Protein 6C14 (pdb70)

GO terms:
  GO:0032421 stereocilium bundle (C, IDA)
  GO:0050910 detection of mechanical stimulus involved in sensory perception of sound (P, IMP)
  GO:0051017 actin filament bundle assembly (P, IMP)
  GO:0032420 stereocilium (C, IDA)
  GO:0005515 protein binding (F, IPI)
  GO:0001750 photoreceptor outer segment (C, IDA)
  GO:0005737 cytoplasm (C, IDA)
  GO:0005886 plasma membrane (C, IDA)
  GO:0060088 auditory receptor cell stereocilium organization (P, IGI)
  GO:0007605 sensory perception of sound (P, IGI)
  GO:0032420 stereocilium (C, EXP)
  GO:0001964 startle response (P, IMP)
  GO:0002009 morphogenesis of an epithelium (P, IMP)
  GO:0035264 multicellular organism growth (P, IMP)
  GO:0042491 inner ear auditory receptor cell differentiation (P, IMP)
  GO:1905515 non-motile cilium assembly (P, IMP)
  GO:0050973 detection of mechanical stimulus involved in equilibrioception (P, IMP)
  GO:0060013 righting reflex (P, IMP)
  GO:0060088 auditory receptor cell stereocilium organization (P, IMP)
  GO:0060122 inner ear receptor cell stereocilium organization (P, IMP)

Secondary structure (DSSP, 8-state):
---EESSSEEE--EESS--TT----B--EE-SSS--GGG-EEEEE----GGG--EEEE-SSS-BEEEE---SS-----EEEEEEEEHHHHTS-EEEEEEEE-EE-GGG-EEEEESS-HHHHHHSHHHHHHHHHHHSTTT-TT------------BTTTT-B--SSSEEEEE----SSS-S---HHHHHHHHHTTHHHHHTTTTTTT-SS--EEEEE--STTTHHHHH-----SHHHHHHHHHHHHHHHHHHHHHHHHHHHHHHHH-/-HHHHHHHHHHHHHHHHHHHHHHHHHHHHHS-S-SEE----EE---SSS-BEE-TT-----B--SS--SSSSS-HHHHHHHHHHHHHHHHHHHHHHHHHTTTTS-HHHHHHHHHHHHHHHHHHHHHHHHHHHHH----EE-HHHHHHHHHHHHHHHHHHHHHH-/---EESSSEEE--EESS--TT----B--EE-SSS--GGG-EEEEE----GGG--EEEE-SSS-BEEEE---SS-----EEEEEEEEHHHHTS-EEEEEEEE-EE-GGG-EEEEESS-HHHHHHSHHHHHHHHHHHSTTT-TT----------EEETTTT-EEESSSEEEEE----SSS-S---HHHHHHHHHTTHHHHHTTTTTTT-SS--EEEEE--STTTHHHHH-----SHHHHHHHHHHHHHHHHHHHHHHHHHHHHHHHH-/-HHHHHHHHHHHHHHHHHHHHHHHHHHHHHS-S-SEE----EE---SSS-BEE-TT-----B--SS--SSSSS-HHHHHHHHHHHHHHHHHHHHHHHHHTTTTS-HHHHHHHHHHHHHHHHHHHHHHHHHHHHH----EE-HHHHHHHHHHHHHHHHHHHHHH-

Nearest PDB structures (foldseek):
  6c14-assembly1_C  TM=1.004E+00  e=5.265E-54  Mus musculus
  6c10-assembly1_A  TM=9.323E-01  e=4.770E-39  Mus musculus
  6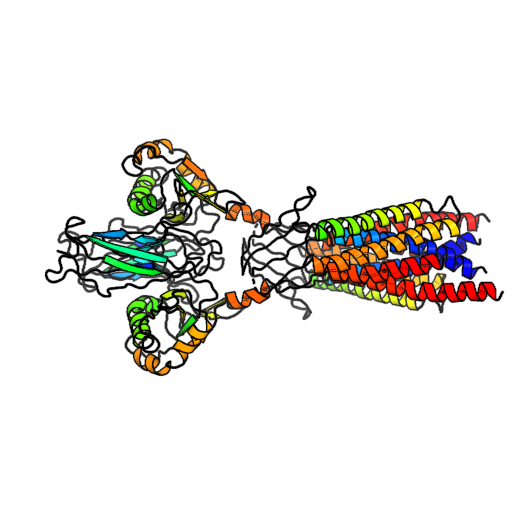bxz-assembly1_C  TM=9.570E-01  e=2.318E-37  Sus scrofa
  6eet-assembly1_A  TM=9.619E-01  e=9.131E-37  Mus musculus
  6bxz-assembly1_A  TM=9.581E-01  e=9.131E-37  Sus scrofa

InterPro domains:
  IPR002126 Cadherin-like [PF00028] (158-261)
  IPR002126 Cadherin-like [PF00028] (528-610)
  IPR002126 Cadherin-like [PF00028] (626-713)
  IPR002126 Cadherin-like [PF00028] (731-815)
  IPR002126 Cadherin-like [PF00028] (829-921)
  IPR002126 Cadherin-like [PF00028] (943-1032)
  IPR002126 Cadherin-like [PF00028] (1051-1140)
  IPR002126 Cadherin-like [PF00028] (1158-1247)
  IPR002126 Cadherin-like [PR00205] (341-360)
  IPR002126 Cadherin-like [PR00205] (514-543)
  IPR002126 Cadherin-like [PR00205] (583-595)
  IPR002126 Cadherin-like [PR00205] (701-720)
  IPR002126 Cadherin-like [PR00205] (822-835)
  IPR002126 Cadherin-like [PR00205] (1090-1116)
  IPR002126 Cadherin-like [PR00205] (1131-1148)
  IPR002126 Cadherin-like [PS50268] (108-152)
  IPR002126 Cadherin-like [PS50268] (153-270)
  IPR002126 Cadherin-like [PS50268] (283-400)
  IPR002126 Cadherin-like [PS50268] (401-514)
  IPR002126 Cadherin-like [PS50268] (515-621)

Radius of gyration: 36.39 Å; Cα contacts (8 Å, |Δi|>4): 1514; chains: 4; bounding box: 56×62×123 Å

Structure (mmCIF, N/CA/C/O backbone):
data_6C14
#
_entry.id   6C14
#
_cell.length_a   1
_cell.length_b   1
_cell.length_c   1
_cell.angle_alpha   90.00
_cell.angle_beta   90.00
_cell.angle_gamma   90.00
#
_symmetry.space_group_name_H-M   'P 1'
#
loop_
_entity.id
_entity.type
_entity.pdbx_description
1 polymer Protocadherin-15
2 polymer 'LHFPL tetraspan subfamily member 5 protein'
#
loop_
_atom_site.group_PDB
_atom_site.id
_atom_site.type_symbol
_atom_site.label_atom_id
_atom_site.label_alt_id
_atom_site.label_comp_id
_atom_site.label_asym_id
_atom_site.label_entity_id
_atom_site.label_seq_id
_atom_site.pdbx_PDB_ins_code
_atom_site.Cartn_x
_atom_site.Cartn_y
_atom_site.Cartn_z
_atom_site.occupancy
_atom_site.B_iso_or_equiv
_atom_site.auth_seq_id
_atom_site.auth_comp_id
_atom_site.auth_asym_id
_atom_site.auth_atom_id
_atom_site.pdbx_PDB_model_num
ATOM 1 N N . HIS A 1 6 ? 137.396 147.925 237.601 1.00 70.38 1145 HIS A N 1
ATOM 2 C CA . HIS A 1 6 ? 136.601 149.082 237.210 1.00 68.49 1145 HIS A CA 1
ATOM 3 C C . HIS A 1 6 ? 136.943 149.522 235.789 1.00 56.56 1145 HIS A C 1
ATOM 4 O O . HIS A 1 6 ? 138.093 149.408 235.362 1.00 54.61 1145 HIS A O 1
ATOM 11 N N . PRO A 1 7 ? 135.939 150.002 235.048 1.00 52.27 1146 PRO A N 1
ATOM 12 C CA . PRO A 1 7 ? 136.183 150.405 233.666 1.00 46.58 1146 PRO A CA 1
ATOM 13 C C . PRO A 1 7 ? 136.959 151.714 233.612 1.00 41.66 1146 PRO A C 1
ATOM 14 O O . PRO A 1 7 ? 136.960 152.488 234.582 1.00 42.50 1146 PRO A O 1
ATOM 18 N N . PRO A 1 8 ? 137.632 151.993 232.497 1.00 34.22 1147 PRO A N 1
ATOM 19 C CA . PRO A 1 8 ? 138.310 153.289 232.355 1.00 32.43 1147 PRO A CA 1
ATOM 20 C C . PRO A 1 8 ? 137.347 154.408 231.998 1.00 32.52 1147 PRO A C 1
ATOM 21 O O . PRO A 1 8 ? 136.131 154.203 231.934 1.00 31.67 1147 PRO A O 1
ATOM 25 N N . VAL A 1 9 ? 137.885 155.601 231.755 1.00 30.54 1148 VAL A N 1
ATOM 26 C CA . VAL A 1 9 ? 137.097 156.746 231.311 1.00 33.05 1148 VAL A CA 1
ATOM 27 C C . VAL A 1 9 ? 137.740 157.271 230.035 1.00 32.23 1148 VAL A C 1
ATOM 28 O O . VAL A 1 9 ? 138.910 157.668 230.046 1.00 34.24 1148 VAL A O 1
ATOM 32 N N . PHE A 1 10 ? 136.985 157.279 228.940 1.00 30.97 1149 PHE A N 1
ATOM 33 C CA . PHE A 1 10 ? 137.502 157.835 227.700 1.00 28.45 1149 PHE A CA 1
ATOM 34 C C . PHE A 1 10 ? 137.544 159.356 227.766 1.00 31.30 1149 PHE A C 1
ATOM 35 O O . PHE A 1 10 ? 136.851 159.994 228.563 1.00 34.40 1149 PHE A O 1
ATOM 43 N N . GLN A 1 11 ? 138.373 159.938 226.903 1.00 34.29 1150 GLN A N 1
ATOM 44 C CA . GLN A 1 11 ? 138.336 161.381 226.709 1.00 33.20 1150 GLN A CA 1
ATOM 45 C C . GLN A 1 11 ? 137.188 161.757 225.781 1.00 36.71 1150 GLN A C 1
ATOM 46 O O . GLN A 1 11 ? 136.300 162.533 226.150 1.00 40.31 1150 GLN A O 1
ATOM 52 N N . LYS A 1 12 ? 137.194 161.211 224.573 1.00 32.85 1151 LYS A N 1
ATOM 53 C CA . LYS A 1 12 ? 136.064 161.293 223.662 1.00 34.40 1151 LYS A CA 1
ATOM 54 C C . LYS A 1 12 ? 135.451 159.909 223.535 1.00 31.99 1151 LYS A C 1
ATOM 55 O O . LYS A 1 12 ? 136.172 158.920 223.371 1.00 32.38 1151 LYS A O 1
ATOM 61 N N . LYS A 1 13 ? 134.122 159.840 223.613 1.00 32.76 1152 LYS A N 1
ATOM 62 C CA . LYS A 1 13 ? 133.435 158.561 223.495 1.00 34.67 1152 LYS A CA 1
ATOM 63 C C . LYS A 1 13 ? 133.493 157.994 222.084 1.00 30.43 1152 LYS A C 1
ATOM 64 O O . LYS A 1 13 ? 133.244 156.798 221.903 1.00 30.64 1152 LYS A O 1
ATOM 70 N N . PHE A 1 14 ? 133.817 158.817 221.090 1.00 30.20 1153 PHE A N 1
ATOM 71 C CA . PHE A 1 14 ? 134.094 158.353 219.735 1.00 28.60 1153 PHE A CA 1
ATOM 72 C C . PHE A 1 14 ? 135.404 158.986 219.280 1.00 28.42 1153 PHE A C 1
ATOM 73 O O . PHE A 1 14 ? 135.427 160.148 218.864 1.00 31.05 1153 PHE A O 1
ATOM 81 N N . TYR A 1 15 ? 136.490 158.225 219.364 1.00 25.43 1154 TYR A N 1
ATOM 82 C CA . TYR A 1 15 ? 137.746 158.665 218.781 1.00 22.39 1154 TYR A CA 1
ATOM 83 C C . TYR A 1 15 ? 137.657 158.617 217.259 1.00 23.54 1154 TYR A C 1
ATOM 84 O O . TYR A 1 15 ? 136.872 157.866 216.678 1.00 27.45 1154 TYR A O 1
ATOM 93 N N . ILE A 1 16 ? 138.453 159.463 216.610 1.00 23.21 1155 ILE A N 1
ATOM 94 C CA . ILE A 1 16 ? 138.285 159.764 215.193 1.00 24.28 1155 ILE A CA 1
ATOM 95 C C . ILE A 1 16 ? 139.632 159.683 214.489 1.00 24.19 1155 ILE A C 1
ATOM 96 O O . ILE A 1 16 ? 140.551 160.440 214.814 1.00 25.87 1155 ILE A O 1
ATOM 101 N N . GLY A 1 17 ? 139.734 158.810 213.479 1.00 23.70 1156 GLY A N 1
ATOM 102 C CA . GLY A 1 17 ? 140.986 158.614 212.779 1.00 25.32 1156 GLY A CA 1
ATOM 103 C C . GLY A 1 17 ? 140.855 158.855 211.288 1.00 24.65 1156 GLY A C 1
ATOM 104 O O . GLY A 1 17 ? 139.826 159.319 210.797 1.00 24.13 1156 GLY A O 1
ATOM 105 N N . GLY A 1 18 ? 141.936 158.537 210.576 1.00 24.53 1157 GLY A N 1
ATOM 106 C CA . GLY A 1 18 ? 142.005 158.684 209.133 1.00 23.15 1157 GLY A CA 1
ATOM 107 C C . GLY A 1 18 ? 143.408 158.442 208.611 1.00 24.48 1157 GLY A C 1
ATOM 108 O O . GLY A 1 18 ? 144.374 158.911 209.218 1.00 27.48 1157 GLY A O 1
ATOM 109 N N . VAL A 1 19 ? 143.551 157.721 207.497 1.00 22.65 1158 VAL A N 1
ATOM 110 C CA . VAL A 1 19 ? 144.853 157.387 206.924 1.00 23.62 1158 VAL A CA 1
ATOM 111 C C . VAL A 1 19 ? 144.856 157.757 205.444 1.00 24.79 1158 VAL A C 1
ATOM 112 O O . VAL A 1 19 ? 143.918 158.370 204.933 1.00 26.09 1158 VAL A O 1
ATOM 116 N N . SER A 1 20 ? 145.941 157.404 204.759 1.00 25.88 1159 SER A N 1
ATOM 117 C CA . SER A 1 20 ? 146.082 157.665 203.335 1.00 28.04 1159 SER A CA 1
ATOM 118 C C . SER A 1 20 ? 146.261 156.366 202.561 1.00 26.88 1159 SER A C 1
ATOM 119 O O . SER A 1 20 ? 146.400 155.284 203.135 1.00 25.15 1159 SER A O 1
ATOM 122 N N . GLU A 1 21 ? 146.271 156.496 201.233 1.00 25.81 1160 GLU A N 1
ATOM 123 C CA . GLU A 1 21 ? 146.378 155.341 200.348 1.00 24.59 1160 GLU A CA 1
ATOM 124 C C . GLU A 1 21 ? 147.779 154.749 200.347 1.00 30.73 1160 GLU A C 1
ATOM 125 O O . GLU A 1 21 ? 147.970 153.602 200.758 1.00 36.81 1160 GLU A O 1
ATOM 131 N N . ASP A 1 22 ? 148.778 155.520 199.934 1.00 29.99 1161 ASP A N 1
ATOM 132 C CA . ASP A 1 22 ? 150.112 154.934 199.878 1.00 33.24 1161 ASP A CA 1
ATOM 133 C C . ASP A 1 22 ? 150.838 154.951 201.219 1.00 31.90 1161 ASP A C 1
ATOM 134 O O . ASP A 1 22 ? 152.071 154.858 201.223 1.00 35.52 1161 ASP A O 1
ATOM 139 N N . ALA A 1 23 ? 150.116 155.099 202.332 1.00 28.47 1162 ALA A N 1
ATOM 140 C CA . ALA A 1 23 ? 150.700 154.929 203.652 1.00 26.37 1162 ALA A CA 1
ATOM 141 C C . ALA A 1 23 ? 151.215 153.508 203.815 1.00 28.11 1162 ALA A C 1
ATOM 142 O O . ALA A 1 23 ? 150.684 152.559 203.233 1.00 30.44 1162 ALA A O 1
ATOM 144 N N . ARG A 1 24 ? 152.264 153.367 204.609 1.00 29.22 1163 ARG A N 1
ATOM 145 C CA . ARG A 1 24 ? 152.936 152.091 204.734 1.00 32.04 1163 ARG A CA 1
ATOM 146 C C . ARG A 1 24 ? 152.287 151.260 205.836 1.00 29.29 1163 ARG A C 1
ATOM 147 O O . ARG A 1 24 ? 151.352 151.693 206.516 1.00 29.82 1163 ARG A O 1
ATOM 155 N N . MET A 1 25 ? 152.779 150.037 205.988 1.00 26.81 1164 MET A N 1
ATOM 156 C CA . MET A 1 25 ? 152.278 149.131 207.008 1.00 27.27 1164 MET A CA 1
ATOM 157 C C . MET A 1 25 ? 152.634 149.645 208.394 1.00 27.81 1164 MET A C 1
ATOM 158 O O . MET A 1 25 ? 153.751 150.121 208.621 1.00 27.36 1164 MET A O 1
ATOM 163 N N . PHE A 1 26 ? 151.649 149.583 209.297 1.00 26.05 1165 PHE A N 1
ATOM 164 C CA . PHE A 1 26 ? 151.805 149.893 210.722 1.00 27.47 1165 PHE A CA 1
ATOM 165 C C . PHE A 1 26 ? 152.205 151.347 210.937 1.00 28.78 1165 PHE A C 1
ATOM 166 O O . PHE A 1 26 ? 153.044 151.665 211.780 1.00 31.07 1165 PHE A O 1
ATOM 174 N N . ALA A 1 27 ? 151.606 152.235 210.160 1.00 26.71 1166 ALA A N 1
ATOM 175 C CA . ALA A 1 27 ? 151.861 153.656 210.301 1.00 26.98 1166 ALA A CA 1
ATOM 176 C C . ALA A 1 27 ? 151.093 154.212 211.491 1.00 26.82 1166 ALA A C 1
ATOM 177 O O . ALA A 1 27 ? 150.117 153.626 211.963 1.00 27.41 1166 ALA A O 1
ATOM 179 N N . SER A 1 28 ? 151.556 155.358 211.977 1.00 29.20 1167 SER A N 1
ATOM 180 C CA . SER A 1 28 ? 150.940 156.017 213.123 1.00 29.21 1167 SER A CA 1
ATOM 181 C C . SER A 1 28 ? 149.584 156.576 212.727 1.00 28.35 1167 SER A C 1
ATOM 182 O O . SER A 1 28 ? 149.504 157.586 212.022 1.00 32.96 1167 SER A O 1
ATOM 185 N N . VAL A 1 29 ? 148.512 155.930 213.176 1.00 25.75 1168 VAL A N 1
ATOM 186 C CA . VAL A 1 29 ? 147.185 156.482 212.949 1.00 27.00 1168 VAL A CA 1
ATOM 187 C C . VAL A 1 29 ? 146.947 157.550 214.000 1.00 28.17 1168 VAL A C 1
ATOM 188 O O . VAL A 1 29 ? 146.867 158.741 213.675 1.00 30.93 1168 VAL A O 1
ATOM 192 N N . LEU A 1 30 ? 146.899 157.131 215.263 1.00 28.37 1169 LEU A N 1
ATOM 193 C CA . LEU A 1 30 ? 146.764 158.014 216.417 1.00 28.78 1169 LEU A CA 1
ATOM 194 C C . LEU A 1 30 ? 147.010 157.184 217.669 1.00 26.11 1169 LEU A C 1
ATOM 195 O O . LEU A 1 30 ? 147.122 155.955 217.619 1.00 28.09 1169 LEU A O 1
ATOM 200 N N . ARG A 1 31 ? 147.058 157.875 218.798 1.00 27.02 1170 ARG A N 1
ATOM 201 C CA . ARG A 1 31 ? 147.180 157.272 220.112 1.00 26.86 1170 ARG A CA 1
ATOM 202 C C . ARG A 1 31 ? 145.889 157.502 220.884 1.00 30.85 1170 ARG A C 1
ATOM 203 O O . ARG A 1 31 ? 145.342 158.608 220.885 1.00 37.33 1170 ARG A O 1
ATOM 211 N N . VAL A 1 32 ? 145.400 156.455 221.539 1.00 27.56 1171 VAL A N 1
ATOM 212 C CA . VAL A 1 32 ? 144.177 156.542 222.319 1.00 25.53 1171 VAL A CA 1
ATOM 213 C C . VAL A 1 32 ? 144.547 156.674 223.790 1.00 28.28 1171 VAL A C 1
ATOM 214 O O . VAL A 1 32 ? 145.673 156.394 224.201 1.00 29.43 1171 VAL A O 1
ATOM 218 N N . LYS A 1 33 ? 143.573 157.103 224.594 1.00 27.33 1172 LYS A N 1
ATOM 219 C CA . LYS A 1 33 ? 143.784 157.198 226.036 1.00 28.11 1172 LYS A CA 1
ATOM 220 C C . LYS A 1 33 ? 142.427 157.049 226.722 1.00 29.65 1172 LYS A C 1
ATOM 221 O O . LYS A 1 33 ? 141.642 158.000 226.755 1.00 31.16 1172 LYS A O 1
ATOM 227 N N . ALA A 1 34 ? 142.171 155.862 227.257 1.00 27.95 1173 ALA A N 1
ATOM 228 C CA . ALA A 1 34 ? 141.040 155.625 228.143 1.00 29.13 1173 ALA A CA 1
ATOM 229 C C . ALA A 1 34 ? 141.556 155.763 229.570 1.00 31.48 1173 ALA A C 1
ATOM 230 O O . ALA A 1 34 ? 142.247 154.875 230.078 1.00 31.92 1173 ALA A O 1
ATOM 232 N N . THR A 1 35 ? 141.221 156.876 230.209 1.00 33.53 1174 THR A N 1
ATOM 233 C CA . THR A 1 35 ? 141.865 157.265 231.451 1.00 34.55 1174 THR A CA 1
ATOM 234 C C . THR A 1 35 ? 141.288 156.509 232.640 1.00 39.80 1174 THR A C 1
ATOM 235 O O . THR A 1 35 ? 140.122 156.105 232.644 1.00 36.21 1174 THR A O 1
ATOM 239 N N . ASP A 1 36 ? 142.127 156.319 233.653 1.00 40.22 1175 ASP A N 1
ATOM 240 C CA . ASP A 1 36 ? 141.646 155.877 234.952 1.00 46.29 1175 ASP A CA 1
ATOM 241 C C . ASP A 1 36 ? 140.830 157.003 235.575 1.00 50.09 1175 ASP A C 1
ATOM 242 O O . ASP A 1 36 ? 141.117 158.185 235.363 1.00 54.85 1175 ASP A O 1
ATOM 247 N N . ARG A 1 37 ? 139.802 156.636 236.342 1.00 53.62 1176 ARG A N 1
ATOM 248 C CA . ARG A 1 37 ? 138.852 157.642 236.806 1.00 60.56 1176 ARG A CA 1
ATOM 249 C C . ARG A 1 37 ? 139.419 158.477 237.957 1.00 62.86 1176 ARG A C 1
ATOM 250 O O . ARG A 1 37 ? 139.356 159.711 237.919 1.00 68.15 1176 ARG A O 1
ATOM 258 N N . ASP A 1 38 ? 139.983 157.838 238.982 1.00 61.00 1177 ASP A N 1
ATOM 259 C CA . ASP A 1 38 ? 140.471 158.564 240.148 1.00 62.48 1177 ASP A CA 1
ATOM 260 C C . ASP A 1 38 ? 141.932 158.291 240.464 1.00 63.14 1177 ASP A C 1
ATOM 261 O O . ASP A 1 38 ? 142.701 159.237 240.673 1.00 65.76 1177 ASP A O 1
ATOM 266 N N . THR A 1 39 ? 142.338 157.019 240.504 1.00 59.38 1178 THR A N 1
ATOM 267 C CA . THR A 1 39 ? 143.627 156.656 241.084 1.00 58.31 1178 THR A CA 1
ATOM 268 C C . THR A 1 39 ? 144.806 156.991 240.181 1.00 57.43 1178 THR A C 1
ATOM 269 O O . THR A 1 39 ? 145.929 157.123 240.677 1.00 58.50 1178 THR A O 1
ATOM 273 N N . GLY A 1 40 ? 144.584 157.122 238.875 1.00 53.84 1179 GLY A N 1
ATOM 274 C CA . GLY A 1 40 ? 145.667 157.400 237.952 1.00 48.68 1179 GLY A CA 1
ATOM 275 C C . GLY A 1 40 ? 146.583 156.214 237.731 1.00 47.57 1179 GLY A C 1
ATOM 276 O O . GLY A 1 40 ? 147.709 156.368 237.250 1.00 47.82 1179 GLY A O 1
ATOM 277 N N . ASN A 1 41 ? 146.109 155.023 238.087 1.00 46.94 1180 ASN A N 1
ATOM 278 C CA . ASN A 1 41 ? 146.861 153.787 237.880 1.00 46.30 1180 ASN A CA 1
ATOM 279 C C . ASN A 1 41 ? 146.426 153.139 236.562 1.00 42.60 1180 ASN A C 1
ATOM 280 O O . ASN A 1 41 ? 145.958 152.002 236.505 1.00 41.36 1180 ASN A O 1
ATOM 285 N N . TYR A 1 42 ? 146.580 153.903 235.484 1.00 41.13 1181 TYR A N 1
ATOM 286 C CA . TYR A 1 42 ? 146.186 153.446 234.160 1.00 38.86 1181 TYR A CA 1
ATOM 287 C C . TYR A 1 42 ? 147.346 152.854 233.371 1.00 39.08 1181 TYR A C 1
ATOM 288 O O . TYR A 1 42 ? 147.237 152.704 232.150 1.00 39.08 1181 TYR A O 1
ATOM 297 N N . SER A 1 43 ? 148.448 152.509 234.036 1.00 37.17 1182 SER A N 1
ATOM 298 C CA . SER A 1 43 ? 149.489 151.713 233.403 1.00 40.69 1182 SER A CA 1
ATOM 299 C C . SER A 1 43 ? 149.140 150.233 233.374 1.00 39.91 1182 SER A C 1
ATOM 300 O O . SER A 1 43 ? 149.803 149.466 232.669 1.00 43.48 1182 SER A O 1
ATOM 303 N N . ALA A 1 44 ? 148.119 149.820 234.124 1.00 38.86 1183 ALA A N 1
ATOM 304 C CA . ALA A 1 44 ? 147.570 148.476 234.055 1.00 32.83 1183 ALA A CA 1
ATOM 305 C C . ALA A 1 44 ? 146.435 148.368 233.045 1.00 28.88 1183 ALA A C 1
ATOM 306 O O . ALA A 1 44 ? 145.576 147.490 233.180 1.00 30.21 1183 ALA A O 1
ATOM 308 N N . MET A 1 45 ? 146.402 149.253 232.053 1.00 27.78 1184 MET A N 1
ATOM 309 C CA . MET A 1 45 ? 145.389 149.210 231.013 1.00 26.57 1184 MET A CA 1
ATOM 310 C C . MET A 1 45 ? 145.930 148.488 229.788 1.00 25.42 1184 MET A C 1
ATOM 311 O O . MET A 1 45 ? 147.063 148.722 229.362 1.00 31.06 1184 MET A O 1
ATOM 316 N N . ALA A 1 46 ? 145.109 147.607 229.226 1.00 25.95 1185 ALA A N 1
ATOM 317 C CA . ALA A 1 46 ? 145.471 146.836 228.041 1.00 24.22 1185 ALA A CA 1
ATOM 318 C C . ALA A 1 46 ? 144.510 147.225 226.925 1.00 22.33 1185 ALA A C 1
ATOM 319 O O . ALA A 1 46 ? 143.383 146.724 226.862 1.00 24.59 1185 ALA A O 1
ATOM 321 N N . TYR A 1 47 ? 144.955 148.123 226.053 1.00 23.15 1186 TYR A N 1
ATOM 322 C CA . TYR A 1 47 ? 144.139 148.564 224.934 1.00 22.71 1186 TYR A CA 1
ATOM 323 C C . TYR A 1 47 ? 144.074 147.469 223.878 1.00 23.74 1186 TYR A C 1
ATOM 324 O O . TYR A 1 47 ? 145.094 147.107 223.284 1.00 24.00 1186 TYR A O 1
ATOM 333 N N . ARG A 1 48 ? 142.874 146.938 223.650 1.00 23.23 1187 ARG A N 1
ATOM 334 C CA . ARG A 1 48 ? 142.667 145.864 222.689 1.00 21.86 1187 ARG A CA 1
ATOM 335 C C . ARG A 1 48 ? 141.521 146.251 221.765 1.00 23.07 1187 ARG A C 1
ATOM 336 O O . ARG A 1 48 ? 140.937 147.332 221.885 1.00 24.25 1187 ARG A O 1
ATOM 344 N N . LEU A 1 49 ? 141.182 145.354 220.845 1.00 21.39 1188 LEU A N 1
ATOM 345 C CA . LEU A 1 49 ? 140.250 145.668 219.775 1.00 19.98 1188 LEU A CA 1
ATOM 346 C C . LEU A 1 49 ? 139.119 144.655 219.676 1.00 21.92 1188 LEU A C 1
ATOM 347 O O . LEU A 1 49 ? 139.215 143.519 220.149 1.00 23.26 1188 LEU A O 1
ATOM 352 N N . ILE A 1 50 ? 138.033 145.108 219.051 1.00 21.55 1189 ILE A N 1
ATOM 353 C CA . ILE A 1 50 ? 136.972 144.257 218.524 1.00 21.71 1189 ILE A CA 1
ATOM 354 C C . ILE A 1 50 ? 136.708 144.732 217.103 1.00 22.95 1189 ILE A C 1
ATOM 355 O O . ILE A 1 50 ? 136.288 145.876 216.898 1.00 25.21 1189 ILE A O 1
ATOM 360 N N . ILE A 1 51 ? 136.961 143.872 216.124 1.00 24.19 1190 ILE A N 1
ATOM 361 C CA . ILE A 1 51 ? 137.065 144.269 214.727 1.00 24.31 1190 ILE A CA 1
ATOM 362 C C . ILE A 1 51 ? 136.030 143.489 213.930 1.00 25.16 1190 ILE A C 1
ATOM 363 O O . ILE A 1 51 ? 135.982 142.262 214.034 1.00 27.36 1190 ILE A O 1
ATOM 368 N N . PRO A 1 52 ? 135.177 144.148 213.148 1.00 27.91 1191 PRO A N 1
ATOM 369 C CA . PRO A 1 52 ? 134.307 143.430 212.212 1.00 28.13 1191 PRO A CA 1
ATOM 370 C C . PRO A 1 52 ? 135.121 142.780 211.109 1.00 30.15 1191 PRO A C 1
ATOM 371 O O . PRO A 1 52 ? 136.213 143.261 210.774 1.00 33.43 1191 PRO A O 1
ATOM 375 N N . PRO A 1 53 ? 134.634 141.681 210.533 1.00 32.34 1192 PRO A N 1
ATOM 376 C CA . PRO A 1 53 ? 135.426 140.953 209.536 1.00 32.99 1192 PRO A CA 1
ATOM 377 C C . PRO A 1 53 ? 135.586 141.731 208.239 1.00 30.42 1192 PRO A C 1
ATOM 378 O O . PRO A 1 53 ? 134.712 142.488 207.815 1.00 30.31 1192 PRO A O 1
ATOM 382 N N . ILE A 1 54 ? 136.744 141.535 207.615 1.00 39.03 1193 ILE A N 1
ATOM 383 C CA . ILE A 1 54 ? 137.107 142.211 206.379 1.00 39.42 1193 ILE A CA 1
ATOM 384 C C . ILE A 1 54 ? 137.307 141.111 205.342 1.00 49.93 1193 ILE A C 1
ATOM 385 O O . ILE A 1 54 ? 137.526 139.948 205.696 1.00 54.05 1193 ILE A O 1
ATOM 390 N N . LYS A 1 55 ? 137.175 141.473 204.062 1.00 54.30 1194 LYS A N 1
ATOM 391 C CA . LYS A 1 55 ? 137.380 140.550 202.950 1.00 54.51 1194 LYS A CA 1
ATOM 392 C C . LYS A 1 55 ? 138.778 139.944 202.971 1.00 52.16 1194 LYS A C 1
ATOM 393 O O . LYS A 1 55 ? 139.736 140.581 203.413 1.00 50.28 1194 LYS A O 1
ATOM 399 N N . GLU A 1 56 ? 138.870 138.687 202.528 1.00 49.18 1195 GLU A N 1
ATOM 400 C CA . GLU A 1 56 ? 140.075 137.862 202.418 1.00 49.30 1195 GLU A CA 1
ATOM 401 C C . GLU A 1 56 ? 140.781 137.613 203.747 1.00 50.88 1195 GLU A C 1
ATOM 402 O O . GLU A 1 56 ? 141.928 137.153 203.739 1.00 47.46 1195 GLU A O 1
ATOM 408 N N . GLY A 1 57 ? 140.144 137.882 204.882 1.00 52.29 1196 GLY A N 1
ATOM 409 C CA . GLY A 1 57 ? 140.792 137.691 206.160 1.00 50.87 1196 GLY A CA 1
ATOM 410 C C . GLY A 1 57 ? 141.740 138.795 206.559 1.00 48.89 1196 GLY A C 1
ATOM 411 O O . GLY A 1 57 ? 142.775 138.515 207.173 1.00 48.44 1196 GLY A O 1
ATOM 412 N N . LYS A 1 58 ? 141.428 140.043 206.223 1.00 43.29 1197 LYS A N 1
ATOM 413 C CA . LYS A 1 58 ? 142.272 141.151 206.645 1.00 37.98 1197 LYS A CA 1
ATOM 414 C C . LYS A 1 58 ? 142.068 141.435 208.124 1.00 39.00 1197 LYS A C 1
ATOM 415 O O . LYS A 1 58 ? 140.942 141.406 208.629 1.00 41.81 1197 LYS A O 1
ATOM 421 N N . GLU A 1 59 ? 143.164 141.713 208.825 1.00 35.72 1198 GLU A N 1
ATOM 422 C CA . GLU A 1 59 ? 143.024 142.314 210.142 1.00 31.88 1198 GLU A CA 1
ATOM 423 C C . GLU A 1 59 ? 143.002 143.832 210.043 1.00 29.83 1198 GLU A C 1
ATOM 424 O O . GLU A 1 59 ? 142.335 144.494 210.845 1.00 31.98 1198 GLU A O 1
ATOM 430 N N . GLY A 1 60 ? 143.724 144.391 209.075 1.00 29.77 1199 GLY A N 1
ATOM 431 C CA . GLY A 1 60 ? 143.515 145.758 208.642 1.00 31.82 1199 GLY A CA 1
ATOM 432 C C . GLY A 1 60 ? 144.008 146.838 209.577 1.00 27.36 1199 GLY A C 1
ATOM 433 O O . GLY A 1 60 ? 144.956 147.558 209.258 1.00 28.01 1199 GLY A O 1
ATOM 434 N N . PHE A 1 61 ? 143.351 146.985 210.722 1.00 24.68 1200 PHE A N 1
ATOM 435 C CA . PHE A 1 61 ? 143.666 148.025 211.690 1.00 24.12 1200 PHE A CA 1
ATOM 436 C C . PHE A 1 61 ? 144.034 147.377 213.012 1.00 23.60 1200 PHE A C 1
ATOM 437 O O . PHE A 1 61 ? 143.248 146.614 213.579 1.00 24.90 1200 PHE A O 1
ATOM 445 N N . VAL A 1 62 ? 145.231 147.680 213.502 1.00 23.38 1201 VAL A N 1
ATOM 446 C CA . VAL A 1 62 ? 145.693 147.095 214.752 1.00 23.80 1201 VAL A CA 1
ATOM 447 C C . VAL A 1 62 ? 146.014 148.193 215.749 1.00 22.63 1201 VAL A C 1
ATOM 448 O O . VAL A 1 62 ? 145.896 149.385 215.447 1.00 26.12 1201 VAL A O 1
ATOM 452 N N . VAL A 1 63 ? 146.426 147.787 216.948 1.00 22.91 1202 VAL A N 1
ATOM 453 C CA . VAL A 1 63 ? 146.867 148.721 217.972 1.00 21.39 1202 VAL A CA 1
ATOM 454 C C . VAL A 1 63 ? 147.849 147.963 218.848 1.00 23.16 1202 VAL A C 1
ATOM 455 O O . VAL A 1 63 ? 147.884 146.728 218.831 1.00 26.71 1202 VAL A O 1
ATOM 459 N N . GLU A 1 64 ? 148.671 148.693 219.587 1.00 23.31 1203 GLU A N 1
ATOM 460 C CA . GLU A 1 64 ? 149.540 148.066 220.567 1.00 25.76 1203 GLU A CA 1
ATOM 461 C C . GLU A 1 64 ? 148.751 147.869 221.857 1.00 27.59 1203 GLU A C 1
ATOM 462 O O . GLU A 1 64 ? 147.545 148.116 221.921 1.00 30.66 1203 GLU A O 1
ATOM 468 N N . THR A 1 65 ? 149.420 147.428 222.913 1.00 24.41 1204 THR A N 1
ATOM 469 C CA . THR A 1 65 ? 148.729 147.102 224.149 1.00 23.61 1204 THR A CA 1
ATOM 470 C C . THR A 1 65 ? 148.915 148.180 225.207 1.00 25.54 1204 THR A C 1
ATOM 471 O O . THR A 1 65 ? 147.932 148.703 225.739 1.00 27.19 1204 THR A O 1
ATOM 475 N N . TYR A 1 66 ? 150.158 148.537 225.519 1.00 28.20 1205 TYR A N 1
ATOM 476 C CA . TYR A 1 66 ? 150.443 149.468 226.600 1.00 29.96 1205 TYR A CA 1
ATOM 477 C C . TYR A 1 66 ? 150.891 150.831 226.096 1.00 31.75 1205 TYR A C 1
ATOM 478 O O . TYR A 1 66 ? 151.503 151.598 226.846 1.00 39.39 1205 TYR A O 1
ATOM 487 N N . THR A 1 67 ? 150.613 151.147 224.833 1.00 28.87 1206 THR A N 1
ATOM 488 C CA . THR A 1 67 ? 150.825 152.495 224.321 1.00 31.25 1206 THR A CA 1
ATOM 489 C C . THR A 1 67 ? 149.576 153.125 223.734 1.00 29.36 1206 THR A C 1
ATOM 490 O O . THR A 1 67 ? 149.497 154.358 223.691 1.00 32.12 1206 THR A O 1
ATOM 494 N N . GLY A 1 68 ? 148.606 152.336 223.281 1.00 26.46 1207 GLY A N 1
ATOM 495 C CA . GLY A 1 68 ? 147.404 152.872 222.685 1.00 26.21 1207 GLY A CA 1
ATOM 496 C C . GLY A 1 68 ? 147.565 153.404 221.282 1.00 26.20 1207 GLY A C 1
ATOM 497 O O . GLY A 1 68 ? 146.648 154.063 220.777 1.00 28.23 1207 GLY A O 1
ATOM 498 N N . LEU A 1 69 ? 148.688 153.138 220.630 1.00 24.74 1208 LEU A N 1
ATOM 499 C CA . LEU A 1 69 ? 148.978 153.714 219.327 1.00 25.82 1208 LEU A CA 1
ATOM 500 C C . LEU A 1 69 ? 148.385 152.825 218.243 1.00 25.65 1208 LEU A C 1
ATOM 501 O O . LEU A 1 69 ? 148.760 151.654 218.121 1.00 27.33 1208 LEU A O 1
ATOM 506 N N . ILE A 1 70 ? 147.471 153.379 217.457 1.00 24.29 1209 ILE A N 1
ATOM 507 C CA . ILE A 1 70 ? 146.778 152.610 216.432 1.00 23.85 1209 ILE A CA 1
ATOM 508 C C . ILE A 1 70 ? 147.662 152.502 215.200 1.00 23.10 1209 ILE A C 1
ATOM 509 O O . ILE A 1 70 ? 148.212 153.500 214.723 1.00 24.50 1209 ILE A O 1
ATOM 514 N N . LYS A 1 71 ? 147.812 151.284 214.684 1.00 23.33 1210 LYS A N 1
ATOM 515 C CA . LYS A 1 71 ? 148.611 151.047 213.493 1.00 25.82 1210 LYS A CA 1
ATOM 516 C C . LYS A 1 71 ? 147.791 150.268 212.473 1.00 25.65 1210 LYS A C 1
ATOM 517 O O . LYS A 1 71 ? 146.631 149.922 212.706 1.00 26.31 1210 LYS A O 1
ATOM 523 N N . THR A 1 72 ? 148.408 150.003 211.325 1.00 24.29 1211 THR A N 1
ATOM 524 C CA . THR A 1 72 ? 147.717 149.463 210.164 1.00 24.07 1211 THR A CA 1
ATOM 525 C C . THR A 1 72 ? 148.237 148.076 209.817 1.00 25.29 1211 THR A C 1
ATOM 526 O O . THR A 1 72 ? 149.401 147.753 210.054 1.00 27.47 1211 THR A O 1
ATOM 530 N N . ALA A 1 73 ? 147.366 147.261 209.228 1.00 24.10 1212 ALA A N 1
ATOM 531 C CA . ALA A 1 73 ? 147.710 145.885 208.895 1.00 26.30 1212 ALA A CA 1
ATOM 532 C C . ALA A 1 73 ? 147.202 145.523 207.509 1.00 26.84 1212 ALA A C 1
ATOM 533 O O . ALA A 1 73 ? 146.792 144.384 207.261 1.00 29.11 1212 ALA A O 1
ATOM 535 N N . MET A 1 74 ? 147.240 146.476 206.581 1.00 26.81 1213 MET A N 1
ATOM 536 C CA . MET A 1 74 ? 146.710 146.243 205.244 1.00 28.38 1213 MET A CA 1
ATOM 537 C C . MET A 1 74 ? 147.309 147.256 204.280 1.00 28.2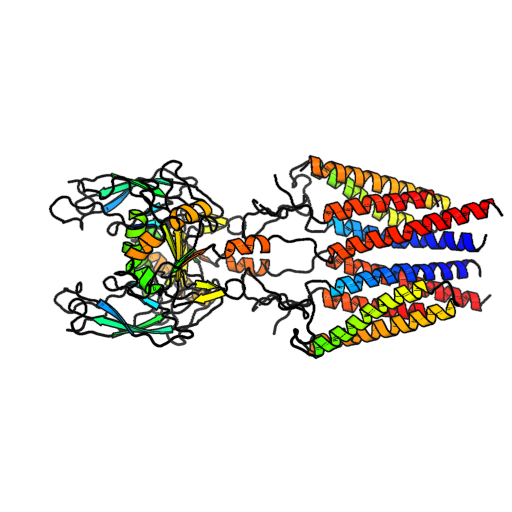7 1213 MET A C 1
ATOM 538 O O . MET A 1 74 ? 147.702 148.355 204.679 1.00 27.77 1213 MET A O 1
ATOM 543 N N . LEU A 1 75 ? 147.390 146.862 203.014 1.00 27.66 1214 LEU A N 1
ATOM 544 C CA . LEU A 1 75 ? 147.873 147.737 201.958 1.00 29.04 1214 LEU A CA 1
ATOM 545 C C . LEU A 1 75 ? 146.708 148.266 201.129 1.00 25.87 1214 LEU A C 1
ATOM 546 O O . LEU A 1 75 ? 145.559 147.848 201.279 1.00 28.60 1214 LEU A O 1
ATOM 551 N N . PHE A 1 76 ? 147.017 149.220 200.256 1.00 25.23 1215 PHE A N 1
ATOM 552 C CA . PHE A 1 76 ? 145.995 149.980 199.546 1.00 24.90 1215 PHE A CA 1
ATOM 553 C C . PHE A 1 76 ? 146.360 150.189 198.080 1.00 25.73 1215 PHE A C 1
ATOM 554 O O . PHE A 1 76 ? 146.434 151.322 197.600 1.00 26.12 1215 PHE A O 1
ATOM 562 N N . HIS A 1 77 ? 146.654 149.102 197.362 1.00 27.06 1216 HIS A N 1
ATOM 563 C CA . HIS A 1 77 ? 146.750 149.206 195.909 1.00 30.17 1216 HIS A CA 1
ATOM 564 C C . HIS A 1 77 ? 145.409 149.627 195.325 1.00 28.01 1216 HIS A C 1
ATOM 565 O O . HIS A 1 77 ? 144.459 148.839 195.294 1.00 28.25 1216 HIS A O 1
ATOM 572 N N . ASN A 1 78 ? 145.327 150.894 194.914 1.00 26.48 1217 ASN A N 1
ATOM 573 C CA . ASN A 1 78 ? 144.227 151.541 194.203 1.00 26.90 1217 ASN A CA 1
ATOM 574 C C . ASN A 1 78 ? 142.930 151.634 195.006 1.00 25.81 1217 ASN A C 1
ATOM 575 O O . ASN A 1 78 ? 141.910 152.055 194.447 1.00 30.40 1217 ASN A O 1
ATOM 580 N N . MET A 1 79 ? 142.924 151.270 196.285 1.00 25.23 1218 MET A N 1
ATOM 581 C CA . MET A 1 79 ? 141.717 151.417 197.080 1.00 23.56 1218 MET A CA 1
ATOM 582 C C . MET A 1 79 ? 141.497 152.879 197.436 1.00 22.73 1218 MET A C 1
ATOM 583 O O . MET A 1 79 ? 142.439 153.662 197.555 1.00 24.04 1218 MET A O 1
ATOM 588 N N . ARG A 1 80 ? 140.231 153.242 197.616 1.00 22.95 1219 ARG A N 1
ATOM 589 C CA . ARG A 1 80 ? 139.887 154.640 197.834 1.00 23.41 1219 ARG A CA 1
ATOM 590 C C . ARG A 1 80 ? 138.568 154.726 198.583 1.00 25.37 1219 ARG A C 1
ATOM 591 O O . ARG A 1 80 ? 137.594 154.074 198.194 1.00 25.56 1219 ARG A O 1
ATOM 599 N N . ARG A 1 81 ? 138.559 155.527 199.657 1.00 23.80 1220 ARG A N 1
ATOM 600 C CA . ARG A 1 81 ? 137.379 155.819 200.485 1.00 26.03 1220 ARG A CA 1
ATOM 601 C C . ARG A 1 81 ? 136.751 154.561 201.076 1.00 23.63 1220 ARG A C 1
ATOM 602 O O . ARG A 1 81 ? 135.532 154.476 201.243 1.00 23.70 1220 ARG A O 1
ATOM 610 N N . SER A 1 82 ? 137.584 153.578 201.412 1.00 22.00 1221 SER A N 1
ATOM 611 C CA . SER A 1 82 ? 137.121 152.361 202.074 1.00 22.05 1221 SER A CA 1
ATOM 612 C C . SER A 1 82 ? 137.063 152.619 203.579 1.00 21.94 1221 SER A C 1
ATOM 613 O O . SER A 1 82 ? 137.906 152.176 204.361 1.00 23.76 1221 SER A O 1
ATOM 616 N N . TYR A 1 83 ? 136.037 153.366 203.979 1.00 22.90 1222 TYR A N 1
ATOM 617 C CA . TYR A 1 83 ? 135.930 153.833 205.353 1.00 23.07 1222 TYR A CA 1
ATOM 618 C C . TYR A 1 83 ? 135.498 152.697 206.267 1.00 21.47 1222 TYR A C 1
ATOM 619 O O . TYR A 1 83 ? 134.601 151.916 205.938 1.00 24.27 1222 TYR A O 1
ATOM 628 N N . PHE A 1 84 ? 136.161 152.598 207.414 1.00 22.29 1223 PHE A N 1
ATOM 629 C CA . PHE A 1 84 ? 136.066 151.437 208.285 1.00 22.28 1223 PHE A CA 1
ATOM 630 C C . PHE A 1 84 ? 135.698 151.897 209.687 1.00 23.54 1223 PHE A C 1
ATOM 631 O O . PHE A 1 84 ? 136.368 152.766 210.253 1.00 25.32 1223 PHE A O 1
ATOM 639 N N . LYS A 1 85 ? 134.637 151.321 210.238 1.00 24.49 1224 LYS A N 1
ATOM 640 C CA . LYS A 1 85 ? 134.245 151.527 211.624 1.00 23.70 1224 LYS A CA 1
ATOM 641 C C . LYS A 1 85 ? 134.441 150.230 212.395 1.00 23.74 1224 LYS A C 1
ATOM 642 O O . LYS A 1 85 ? 134.152 149.142 211.890 1.00 27.46 1224 LYS A O 1
ATOM 648 N N . PHE A 1 86 ? 134.928 150.347 213.621 1.00 23.97 1225 PHE A N 1
ATOM 649 C CA . PHE A 1 86 ? 135.263 149.173 214.423 1.00 22.47 1225 PHE A CA 1
ATOM 650 C C . PHE A 1 86 ? 135.161 149.563 215.891 1.00 23.63 1225 PHE A C 1
ATOM 651 O O . PHE A 1 86 ? 134.771 150.688 216.223 1.00 26.15 1225 PHE A O 1
ATOM 659 N N . GLN A 1 87 ? 135.523 148.636 216.771 1.00 24.70 1226 GLN A N 1
ATOM 660 C CA . GLN A 1 87 ? 135.462 148.849 218.206 1.00 21.65 1226 GLN A CA 1
ATOM 661 C C . GLN A 1 87 ? 136.854 148.742 218.811 1.00 20.67 1226 GLN A C 1
ATOM 662 O O . GLN A 1 87 ? 137.740 148.067 218.280 1.00 22.95 1226 GLN A O 1
ATOM 668 N N . VAL A 1 88 ? 137.028 149.411 219.947 1.00 22.31 1227 VAL A N 1
ATOM 669 C CA . VAL A 1 88 ? 138.269 149.377 220.707 1.00 23.27 1227 VAL A CA 1
ATOM 670 C C . VAL A 1 88 ? 137.917 149.265 222.186 1.00 24.71 1227 VAL A C 1
ATOM 671 O O . VAL A 1 88 ? 136.949 149.865 222.662 1.00 26.92 1227 VAL A O 1
ATOM 675 N N . ILE A 1 89 ? 138.665 148.429 222.905 1.00 21.95 1228 ILE A N 1
ATOM 676 C CA . ILE A 1 89 ? 138.445 148.204 224.324 1.00 24.50 1228 ILE A CA 1
ATOM 677 C C . ILE A 1 89 ? 139.729 148.521 225.081 1.00 26.71 1228 ILE A C 1
ATOM 678 O O . ILE A 1 89 ? 140.799 148.689 224.497 1.00 26.64 1228 ILE A O 1
ATOM 683 N N . ALA A 1 90 ? 139.604 148.592 226.402 1.00 23.43 1229 ALA A N 1
ATOM 684 C CA . ALA A 1 90 ? 140.735 148.874 227.281 1.00 22.15 1229 ALA A CA 1
ATOM 685 C C . ALA A 1 90 ? 140.470 148.179 228.603 1.00 24.56 1229 ALA A C 1
ATOM 686 O O . ALA A 1 90 ? 139.552 148.570 229.330 1.00 26.53 1229 ALA A O 1
ATOM 688 N N . THR A 1 91 ? 141.265 147.162 228.920 1.00 25.74 1230 THR A N 1
ATOM 689 C CA . THR A 1 91 ? 140.983 146.286 230.048 1.00 25.82 1230 THR A CA 1
ATOM 690 C C . THR A 1 91 ? 141.893 146.656 231.208 1.00 26.05 1230 THR A C 1
ATOM 691 O O . THR A 1 91 ? 143.111 146.763 231.037 1.00 27.08 1230 THR A O 1
ATOM 695 N N . ASP A 1 92 ? 141.297 146.837 232.383 1.00 26.08 1231 ASP A N 1
ATOM 696 C CA . ASP A 1 92 ? 142.027 147.184 233.589 1.00 25.40 1231 ASP A CA 1
ATOM 697 C C . ASP A 1 92 ? 142.821 145.966 234.078 1.00 25.59 1231 ASP A C 1
ATOM 698 O O . ASP A 1 92 ? 142.647 144.843 233.588 1.00 25.53 1231 ASP A O 1
ATOM 703 N N . ASP A 1 93 ? 143.729 146.221 235.034 1.00 27.89 1232 ASP A N 1
ATOM 704 C CA . ASP A 1 93 ? 144.470 145.203 235.790 1.00 27.56 1232 ASP A CA 1
ATOM 705 C C . ASP A 1 93 ? 145.362 144.376 234.859 1.00 25.71 1232 ASP A C 1
ATOM 706 O O . ASP A 1 93 ? 145.354 143.144 234.901 1.00 28.21 1232 ASP A O 1
ATOM 711 N N . TYR A 1 94 ? 146.108 145.082 233.996 1.00 26.89 1233 TYR A N 1
ATOM 712 C CA . TYR A 1 94 ? 147.022 144.502 233.001 1.00 27.41 1233 TYR A CA 1
ATOM 713 C C . TYR A 1 94 ? 146.302 143.523 232.076 1.00 24.57 1233 TYR A C 1
ATOM 714 O O . TYR A 1 94 ? 146.858 142.502 231.667 1.00 28.54 1233 TYR A O 1
ATOM 723 N N . GLY A 1 95 ? 145.053 143.836 231.746 1.00 24.88 1234 GLY A N 1
ATOM 724 C CA . GLY A 1 95 ? 144.242 142.938 230.957 1.00 25.72 1234 GLY A CA 1
ATOM 725 C C . GLY A 1 95 ? 143.417 141.957 231.755 1.00 24.89 1234 GLY A C 1
ATOM 726 O O . GLY A 1 95 ? 143.194 140.833 231.292 1.00 26.56 1234 GLY A O 1
ATOM 727 N N . LYS A 1 96 ? 142.960 142.339 232.949 1.00 24.30 1235 LYS A N 1
ATOM 728 C CA . LYS A 1 96 ? 142.091 141.473 233.745 1.00 24.85 1235 LYS A CA 1
ATOM 729 C C . LYS A 1 96 ? 140.869 142.166 234.330 1.00 27.85 1235 LYS A C 1
ATOM 730 O O . LYS A 1 96 ? 139.911 141.469 234.679 1.00 29.30 1235 LYS A O 1
ATOM 736 N N . GLY A 1 97 ? 140.846 143.490 234.448 1.00 26.48 1236 GLY A N 1
ATOM 737 C CA . GLY A 1 97 ? 139.750 144.192 235.086 1.00 27.07 1236 GLY A CA 1
ATOM 738 C C . GLY A 1 97 ? 138.586 144.449 234.151 1.00 29.38 1236 GLY A C 1
ATOM 739 O O . GLY A 1 97 ? 138.363 143.732 233.173 1.00 28.14 1236 GLY A O 1
ATOM 740 N N . LEU A 1 98 ? 137.825 145.495 234.469 1.00 26.35 1237 LEU A N 1
ATOM 741 C CA . LEU A 1 98 ? 136.671 145.865 233.665 1.00 24.96 1237 LEU A CA 1
ATOM 742 C C . LEU A 1 98 ? 137.088 146.808 232.540 1.00 25.74 1237 LEU A C 1
ATOM 743 O O . LEU A 1 98 ? 138.247 147.220 232.432 1.00 27.12 1237 LEU A O 1
ATOM 748 N N . SER A 1 99 ? 136.129 147.164 231.688 1.00 26.27 1238 SER A N 1
ATOM 749 C CA . SER A 1 99 ? 136.465 147.819 230.433 1.00 24.14 1238 SER A CA 1
ATOM 750 C C . SER A 1 99 ? 135.367 148.791 230.034 1.00 25.71 1238 SER A C 1
ATOM 751 O O . SER A 1 99 ? 134.202 148.638 230.410 1.00 32.30 1238 SER A O 1
ATOM 754 N N . GLY A 1 100 ? 135.768 149.796 229.264 1.00 23.57 1239 GLY A N 1
ATOM 755 C CA . GLY A 1 100 ? 134.843 150.587 228.478 1.00 24.01 1239 GLY A CA 1
ATOM 756 C C . GLY A 1 100 ? 135.223 150.462 227.016 1.00 24.03 1239 GLY A C 1
ATOM 757 O O . GLY A 1 100 ? 136.371 150.161 226.684 1.00 27.81 1239 GLY A O 1
ATOM 758 N N . LYS A 1 101 ? 134.252 150.690 226.138 1.00 25.47 1240 LYS A N 1
ATOM 759 C CA . LYS A 1 101 ? 134.489 150.543 224.711 1.00 26.65 1240 LYS A CA 1
ATOM 760 C C . LYS A 1 101 ? 134.128 151.819 223.963 1.00 25.75 1240 LYS A C 1
ATOM 761 O O . LYS A 1 101 ? 133.307 152.623 224.412 1.00 27.53 1240 LYS A O 1
ATOM 767 N N . ALA A 1 102 ? 134.769 151.996 222.811 1.00 25.40 1241 ALA A N 1
ATOM 768 C CA . ALA A 1 102 ? 134.549 153.155 221.955 1.00 24.40 1241 ALA A CA 1
ATOM 769 C C . ALA A 1 102 ? 134.780 152.731 220.508 1.00 25.03 1241 ALA A C 1
ATOM 770 O O . ALA A 1 102 ? 135.177 151.595 220.233 1.00 28.59 1241 ALA A O 1
ATOM 772 N N . ASP A 1 103 ? 134.537 153.651 219.578 1.00 23.76 1242 ASP A N 1
ATOM 773 C CA . ASP A 1 103 ? 134.607 153.343 218.159 1.00 23.37 1242 ASP A CA 1
ATOM 774 C C . ASP A 1 103 ? 135.500 154.355 217.462 1.00 22.61 1242 ASP A C 1
ATOM 775 O O . ASP A 1 103 ? 135.737 155.457 217.962 1.00 25.94 1242 ASP A O 1
ATOM 780 N N . VAL A 1 104 ? 136.023 153.958 216.299 1.00 23.91 1243 VAL A N 1
ATOM 781 C CA . VAL A 1 104 ? 136.892 154.811 215.493 1.00 22.10 1243 VAL A CA 1
ATOM 782 C C . VAL A 1 104 ? 136.500 154.659 214.029 1.00 21.70 1243 VAL A C 1
ATOM 783 O O . VAL A 1 104 ? 136.400 153.545 213.509 1.00 22.76 1243 VAL A O 1
ATOM 787 N N . LEU A 1 105 ? 136.274 155.791 213.366 1.00 23.14 1244 LEU A N 1
ATOM 788 C CA . LEU A 1 105 ? 136.203 155.860 211.914 1.00 21.47 1244 LEU A CA 1
ATOM 789 C C . LEU A 1 105 ? 137.561 156.247 211.346 1.00 21.24 1244 LEU A C 1
ATOM 790 O O . LEU A 1 105 ? 138.223 157.154 211.852 1.00 23.41 1244 LEU A O 1
ATOM 795 N N . VAL A 1 106 ? 137.980 155.542 210.296 1.00 22.75 1245 VAL A N 1
ATOM 796 C CA . VAL A 1 106 ? 139.216 155.841 209.579 1.00 21.43 1245 VAL A CA 1
ATOM 797 C C . VAL A 1 106 ? 138.928 155.848 208.082 1.00 21.05 1245 VAL A C 1
ATOM 798 O O . VAL A 1 106 ? 138.352 154.894 207.548 1.00 24.06 1245 VAL A O 1
ATOM 802 N N . SER A 1 107 ? 139.329 156.923 207.405 1.00 22.12 1246 SER A N 1
ATOM 803 C CA A SER A 1 107 ? 139.231 157.030 205.958 0.55 22.30 1246 SER A CA 1
ATOM 804 C CA B SER A 1 107 ? 139.231 157.031 205.958 0.45 22.68 1246 SER A CA 1
ATOM 805 C C . SER A 1 107 ? 140.611 156.880 205.331 1.00 22.38 1246 SER A C 1
ATOM 806 O O . SER A 1 107 ? 141.638 157.001 206.001 1.00 24.78 1246 SER A O 1
ATOM 811 N N . VAL A 1 108 ? 140.618 156.611 204.022 1.00 21.70 1247 VAL A N 1
ATOM 812 C CA . VAL A 1 108 ? 141.841 156.347 203.266 1.00 22.04 1247 VAL A CA 1
ATOM 813 C C . VAL A 1 108 ? 141.939 157.336 202.107 1.00 22.95 1247 VAL A C 1
ATOM 814 O O . VAL A 1 108 ? 141.190 157.231 201.129 1.00 28.25 1247 VAL A O 1
ATOM 818 N N . VAL A 1 109 ? 142.862 158.298 202.194 1.00 22.80 1248 VAL A N 1
ATOM 819 C CA . VAL A 1 109 ? 142.844 159.419 201.259 1.00 23.12 1248 VAL A CA 1
ATOM 820 C C . VAL A 1 109 ? 143.958 159.278 200.225 1.00 22.80 1248 VAL A C 1
ATOM 821 O O . VAL A 1 109 ? 144.989 158.644 200.449 1.00 24.70 1248 VAL A O 1
ATOM 825 N N . ASN A 1 110 ? 143.746 159.901 199.070 1.00 23.84 1249 ASN A N 1
ATOM 826 C CA . ASN A 1 110 ? 144.705 159.877 197.979 1.00 24.57 1249 ASN A CA 1
ATOM 827 C C . ASN A 1 110 ? 145.602 161.111 198.013 1.00 27.07 1249 ASN A C 1
ATOM 828 O O . ASN A 1 110 ? 145.596 161.897 198.963 1.00 25.93 1249 ASN A O 1
ATOM 833 N N . GLN A 1 111 ? 146.373 161.281 196.939 1.00 26.22 1250 GLN A N 1
ATOM 834 C CA . GLN A 1 111 ? 147.123 162.515 196.749 1.00 29.68 1250 GLN A CA 1
ATOM 835 C C . GLN A 1 111 ? 146.195 163.697 196.511 1.00 31.97 1250 GLN A C 1
ATOM 836 O O . GLN A 1 111 ? 146.541 164.836 196.840 1.00 33.03 1250 GLN A O 1
ATOM 842 N N . LEU A 1 112 ? 145.016 163.448 195.945 1.00 31.19 1251 LEU A N 1
ATOM 843 C CA . LEU A 1 112 ? 144.078 164.494 195.572 1.00 29.75 1251 LEU A CA 1
ATOM 844 C C . LEU A 1 112 ? 143.230 164.967 196.743 1.00 27.65 1251 LEU A C 1
ATOM 845 O O . LEU A 1 112 ? 142.454 165.918 196.594 1.00 29.87 1251 LEU A O 1
ATOM 850 N N . ASP A 1 113 ? 143.359 164.333 197.900 1.00 25.51 1252 ASP A N 1
ATOM 851 C CA . ASP A 1 113 ? 142.699 164.787 199.112 1.00 24.87 1252 ASP A CA 1
ATOM 852 C C . ASP A 1 113 ? 143.711 165.460 200.019 1.00 28.45 1252 ASP A C 1
ATOM 853 O O . ASP A 1 113 ? 143.661 165.341 201.246 1.00 28.28 1252 ASP A O 1
ATOM 858 N N . MET A 1 114 ? 144.649 166.182 199.413 1.00 25.92 1253 MET A N 1
ATOM 859 C CA . MET A 1 114 ? 145.748 166.811 200.129 1.00 25.22 1253 MET A CA 1
ATOM 860 C C . MET A 1 114 ? 145.825 168.276 199.730 1.00 26.77 1253 MET A C 1
ATOM 861 O O . MET A 1 114 ? 145.717 168.599 198.545 1.00 31.10 1253 MET A O 1
ATOM 866 N N . GLN A 1 115 ? 145.995 169.154 200.716 1.00 24.77 1254 GLN A N 1
ATOM 867 C CA . GLN A 1 115 ? 146.367 170.546 200.485 1.00 25.81 1254 GLN A CA 1
ATOM 868 C C . GLN A 1 115 ? 147.433 170.955 201.482 1.00 28.71 1254 GLN A C 1
ATOM 869 O O . GLN A 1 115 ? 147.311 170.686 202.680 1.00 28.49 1254 GLN A O 1
ATOM 875 N N . VAL A 1 116 ? 148.464 171.613 200.976 1.00 27.39 1255 VAL A N 1
ATOM 876 C CA . VAL A 1 116 ? 149.643 171.929 201.767 1.00 28.08 1255 VAL A CA 1
ATOM 877 C C . VAL A 1 116 ? 149.427 173.248 202.494 1.00 30.10 1255 VAL A C 1
ATOM 878 O O . VAL A 1 116 ? 149.062 174.257 201.880 1.00 33.98 1255 VAL A O 1
ATOM 882 N N . ILE A 1 117 ? 149.648 173.243 203.802 1.00 29.13 1256 ILE A N 1
ATOM 883 C CA . ILE A 1 117 ? 149.760 174.478 204.564 1.00 28.09 1256 ILE A CA 1
ATOM 884 C C . ILE A 1 117 ? 151.217 174.906 204.558 1.00 28.12 1256 ILE A C 1
ATOM 885 O O . ILE A 1 117 ? 152.114 174.121 204.885 1.00 28.61 1256 ILE A O 1
ATOM 890 N N . VAL A 1 118 ? 151.459 176.151 204.166 1.00 28.15 1257 VAL A N 1
ATOM 891 C CA . VAL A 1 118 ? 152.799 176.715 204.139 1.00 26.89 1257 VAL A CA 1
ATOM 892 C C . VAL A 1 118 ? 152.854 177.864 205.132 1.00 32.47 1257 VAL A C 1
ATOM 893 O O . VAL A 1 118 ? 152.032 178.785 205.071 1.00 34.99 1257 VAL A O 1
ATOM 897 N N . SER A 1 119 ? 153.810 177.799 206.053 1.00 30.17 1258 SER A N 1
ATOM 898 C CA . SER A 1 119 ? 154.072 178.878 206.987 1.00 30.64 1258 SER A CA 1
ATOM 899 C C . SER A 1 119 ? 155.551 179.214 206.913 1.00 32.43 1258 SER A C 1
ATOM 900 O O . SER A 1 119 ? 156.317 178.582 206.183 1.00 33.08 1258 SER A O 1
ATOM 903 N N . ASN A 1 120 ? 155.953 180.211 207.692 1.00 33.23 1259 ASN A N 1
ATOM 904 C CA . ASN A 1 120 ? 157.283 180.810 207.615 1.00 36.18 1259 ASN A CA 1
ATOM 905 C C . ASN A 1 120 ? 158.201 180.349 208.740 1.00 36.43 1259 ASN A C 1
ATOM 906 O O . ASN A 1 120 ? 158.986 181.136 209.276 1.00 37.21 1259 ASN A O 1
ATOM 911 N N . VAL A 1 121 ? 158.108 179.080 209.127 1.00 35.17 1260 VAL A N 1
ATOM 912 C CA . VAL A 1 121 ? 158.839 178.533 210.269 1.00 32.12 1260 VAL A CA 1
ATOM 913 C C . VAL A 1 121 ? 159.604 177.279 209.853 1.00 31.61 1260 VAL A C 1
ATOM 914 O O . VAL A 1 121 ? 159.266 176.666 208.830 1.00 31.50 1260 VAL A O 1
ATOM 918 N N . PRO A 1 122 ? 160.662 176.894 210.569 1.00 29.93 1261 PRO A N 1
ATOM 919 C CA . PRO A 1 122 ? 161.353 175.632 210.267 1.00 30.43 1261 PRO A CA 1
ATOM 920 C C . PRO A 1 122 ? 160.472 174.432 210.562 1.00 32.55 1261 PRO A C 1
ATOM 921 O O . PRO A 1 122 ? 159.658 174.463 211.497 1.00 35.05 1261 PRO A O 1
ATOM 925 N N . PRO A 1 123 ? 160.614 173.352 209.787 1.00 28.24 1262 PRO A N 1
ATOM 926 C CA . PRO A 1 123 ? 159.665 172.233 209.897 1.00 27.09 1262 PRO A CA 1
ATOM 927 C C . PRO A 1 123 ? 159.837 171.393 211.146 1.00 29.67 1262 PRO A C 1
ATOM 928 O O . PRO A 1 123 ? 158.893 170.694 211.537 1.00 29.55 1262 PRO A O 1
ATOM 932 N N . THR A 1 124 ? 161.005 171.419 211.780 1.00 28.05 1263 THR A N 1
ATOM 933 C CA . THR A 1 124 ? 161.183 170.608 212.976 1.00 27.83 1263 THR A CA 1
ATOM 934 C C . THR A 1 124 ? 160.466 171.221 214.165 1.00 27.65 1263 THR A C 1
ATOM 935 O O . THR A 1 124 ? 159.970 170.497 215.032 1.00 29.49 1263 THR A O 1
ATOM 939 N N . LEU A 1 125 ? 160.364 172.550 214.201 1.00 27.51 1264 LEU A N 1
ATOM 940 C CA . LEU A 1 125 ? 159.507 173.200 215.187 1.00 29.14 1264 LEU A CA 1
ATOM 941 C C . LEU A 1 125 ? 158.042 172.859 214.939 1.00 30.06 1264 LEU A C 1
ATOM 942 O O . LEU A 1 125 ? 157.262 172.700 215.890 1.00 32.16 1264 LEU A O 1
ATOM 947 N N . VAL A 1 126 ? 157.665 172.716 213.665 1.00 29.85 1265 VAL A N 1
ATOM 948 C CA . VAL A 1 126 ? 156.301 172.335 213.299 1.00 27.24 1265 VAL A CA 1
ATOM 949 C C . VAL A 1 126 ? 155.986 170.939 213.815 1.00 28.38 1265 VAL A C 1
ATOM 950 O O . VAL A 1 126 ? 154.959 170.708 214.462 1.00 33.15 1265 VAL A O 1
ATOM 954 N N . GLU A 1 127 ? 156.879 169.989 213.542 1.00 27.38 1266 GLU A N 1
ATOM 955 C CA . GLU A 1 127 ? 156.633 168.617 213.961 1.00 26.43 1266 GLU A CA 1
ATOM 956 C C . GLU A 1 127 ? 156.805 168.467 215.467 1.00 27.70 1266 GLU A C 1
ATOM 957 O O . GLU A 1 127 ? 156.231 167.555 216.070 1.00 28.12 1266 GLU A O 1
ATOM 963 N N . LYS A 1 128 ? 157.569 169.365 216.088 1.00 28.73 1267 LYS A N 1
ATOM 964 C CA . LYS A 1 128 ? 157.640 169.433 217.539 1.00 30.58 1267 LYS A CA 1
ATOM 965 C C . LYS A 1 128 ? 156.293 169.812 218.135 1.00 33.05 1267 LYS A C 1
ATOM 966 O O . LYS A 1 128 ? 155.749 169.102 218.986 1.00 38.09 1267 LYS A O 1
ATOM 972 N N . LYS A 1 129 ? 155.733 170.930 217.689 1.00 29.98 1268 LYS A N 1
ATOM 973 C CA . LYS A 1 129 ? 154.528 171.465 218.302 1.00 31.16 1268 LYS A CA 1
ATOM 974 C C . LYS A 1 129 ? 153.251 171.060 217.576 1.00 30.04 1268 LYS A C 1
ATOM 975 O O . LYS A 1 129 ? 152.214 171.697 217.792 1.00 28.12 1268 LYS A O 1
ATOM 981 N N . ILE A 1 130 ? 153.305 170.021 216.734 1.00 27.47 1269 ILE A N 1
ATOM 982 C CA . ILE A 1 130 ? 152.183 169.549 215.919 1.00 26.32 1269 ILE A CA 1
ATOM 983 C C . ILE A 1 130 ? 150.942 169.195 216.738 1.00 27.14 1269 ILE A C 1
ATOM 984 O O . ILE A 1 130 ? 149.814 169.346 216.251 1.00 26.83 1269 ILE A O 1
ATOM 989 N N . GLU A 1 131 ? 151.138 168.795 218.001 1.00 27.65 1270 GLU A N 1
ATOM 990 C CA . GLU A 1 131 ? 150.026 168.555 218.917 1.00 30.34 1270 GLU A CA 1
ATOM 991 C C . GLU A 1 131 ? 149.207 169.822 219.127 1.00 30.92 1270 GLU A C 1
ATOM 992 O O . GLU A 1 131 ? 147.999 169.850 218.869 1.00 30.59 1270 GLU A O 1
ATOM 998 N N . ASP A 1 132 ? 149.869 170.896 219.557 1.00 33.45 1271 ASP A N 1
ATOM 999 C CA . ASP A 1 132 ? 149.174 172.156 219.782 1.00 33.34 1271 ASP A CA 1
ATOM 1000 C C . ASP A 1 132 ? 148.729 172.800 218.478 1.00 34.16 1271 ASP A C 1
ATOM 1001 O O . ASP A 1 132 ? 147.727 173.521 218.464 1.00 34.31 1271 ASP A O 1
ATOM 1006 N N . LEU A 1 133 ? 149.452 172.547 217.382 1.00 30.36 1272 LEU A N 1
ATOM 1007 C CA . LEU A 1 133 ? 149.045 173.065 216.077 1.00 27.94 1272 LEU A CA 1
ATOM 1008 C C . LEU A 1 133 ? 147.710 172.475 215.646 1.00 28.21 1272 LEU A C 1
ATOM 1009 O O . LEU A 1 133 ? 146.772 173.212 215.311 1.00 27.82 1272 LEU A O 1
ATOM 1014 N N . THR A 1 134 ? 147.604 171.145 215.685 1.00 26.43 1273 THR A N 1
ATOM 1015 C CA . THR A 1 134 ? 146.351 170.472 215.376 1.00 25.93 1273 THR A CA 1
ATOM 1016 C C . THR A 1 134 ? 145.277 170.823 216.400 1.00 28.87 1273 THR A C 1
ATOM 1017 O O . THR A 1 134 ? 144.093 170.903 216.056 1.00 31.17 1273 THR A O 1
ATOM 1021 N N . GLU A 1 135 ? 145.684 171.108 217.642 1.00 29.10 1274 GLU A N 1
ATOM 1022 C CA . GLU A 1 135 ? 144.739 171.506 218.679 1.00 32.91 1274 GLU A CA 1
ATOM 1023 C C . GLU A 1 135 ? 144.104 172.859 218.374 1.00 29.00 1274 GLU A C 1
ATOM 1024 O O . GLU A 1 135 ? 142.887 173.018 218.490 1.00 27.80 1274 GLU A O 1
ATOM 1030 N N . ILE A 1 136 ? 144.909 173.835 217.953 1.00 27.05 1275 ILE A N 1
ATOM 1031 C CA . ILE A 1 136 ? 144.370 175.159 217.647 1.00 28.18 1275 ILE A CA 1
ATOM 1032 C C . ILE A 1 136 ? 143.553 175.124 216.358 1.00 30.61 1275 ILE A C 1
ATOM 1033 O O . ILE A 1 136 ? 142.487 175.760 216.267 1.00 29.73 1275 ILE A O 1
ATOM 1038 N N . LEU A 1 137 ? 144.017 174.352 215.361 1.00 28.63 1276 LEU A N 1
ATOM 1039 C CA . LEU A 1 137 ? 143.253 174.126 214.136 1.00 27.32 1276 LEU A CA 1
ATOM 1040 C C . LEU A 1 137 ? 141.886 173.534 214.439 1.00 26.85 1276 LEU A C 1
ATOM 1041 O O . LEU A 1 137 ? 140.884 174.212 214.230 1.00 27.67 1276 LEU A O 1
ATOM 1046 N N . ASP A 1 138 ? 141.835 172.350 215.048 1.00 26.34 1277 ASP A N 1
ATOM 1047 C CA . ASP A 1 138 ? 140.568 171.729 215.417 1.00 25.11 1277 ASP A CA 1
ATOM 1048 C C . ASP A 1 138 ? 139.845 172.425 216.568 1.00 27.27 1277 ASP A C 1
ATOM 1049 O O . ASP A 1 138 ? 138.755 171.983 216.941 1.00 29.44 1277 ASP A O 1
ATOM 1054 N N . ARG A 1 139 ? 140.414 173.476 217.154 1.00 28.14 1278 ARG A N 1
ATOM 1055 C CA . ARG A 1 139 ? 139.610 174.356 217.988 1.00 31.27 1278 ARG A CA 1
ATOM 1056 C C . ARG A 1 139 ? 138.826 175.343 217.137 1.00 31.79 1278 ARG A C 1
ATOM 1057 O O . ARG A 1 139 ? 137.623 175.534 217.342 1.00 31.93 1278 ARG A O 1
ATOM 1065 N N . TYR A 1 140 ? 139.490 175.978 216.177 1.00 30.42 1279 TYR A N 1
ATOM 1066 C CA . TYR A 1 140 ? 138.846 177.040 215.416 1.00 29.10 1279 TYR A CA 1
ATOM 1067 C C . TYR A 1 140 ? 138.293 176.576 214.069 1.00 33.48 1279 TYR A C 1
ATOM 1068 O O . TYR A 1 140 ? 137.843 177.410 213.278 1.00 34.47 1279 TYR A O 1
ATOM 1077 N N . VAL A 1 141 ? 138.311 175.274 213.796 1.00 28.59 1280 VAL A N 1
ATOM 1078 C CA . VAL A 1 141 ? 137.689 174.730 212.602 1.00 28.31 1280 VAL A CA 1
ATOM 1079 C C . VAL A 1 141 ? 136.385 173.997 212.911 1.00 27.63 1280 VAL A C 1
ATOM 1080 O O . VAL A 1 141 ? 135.427 174.115 212.137 1.00 30.18 1280 VAL A O 1
ATOM 1084 N N . GLN A 1 142 ? 136.269 173.358 214.081 1.00 29.41 1281 GLN A N 1
ATOM 1085 C CA . GLN A 1 142 ? 135.050 172.637 214.452 1.00 28.78 1281 GLN A CA 1
ATOM 1086 C C . GLN A 1 142 ? 133.835 173.534 214.683 1.00 32.59 1281 GLN A C 1
ATOM 1087 O O . GLN A 1 142 ? 132.751 173.010 214.962 1.00 35.05 1281 GLN A O 1
ATOM 1093 N N . GLU A 1 143 ? 133.975 174.857 214.577 1.00 35.96 1282 GLU A N 1
ATOM 1094 C CA . GLU A 1 143 ? 132.805 175.714 214.478 1.00 42.51 1282 GLU A CA 1
ATOM 1095 C C . GLU A 1 143 ? 132.142 175.617 213.109 1.00 41.36 1282 GLU A C 1
ATOM 1096 O O . GLU A 1 143 ? 130.995 176.050 212.961 1.00 42.15 1282 GLU A O 1
ATOM 1102 N N . GLN A 1 144 ? 132.835 175.069 212.105 1.00 36.64 1283 GLN A N 1
ATOM 1103 C CA . GLN A 1 144 ? 132.153 174.628 210.893 1.00 37.77 1283 GLN A CA 1
ATOM 1104 C C . GLN A 1 144 ? 131.249 173.441 211.198 1.00 35.97 1283 GLN A C 1
ATOM 1105 O O . GLN A 1 144 ? 130.022 173.526 211.077 1.00 38.69 1283 GLN A O 1
ATOM 1111 N N . ILE A 1 145 ? 131.847 172.324 211.605 1.00 33.50 1284 ILE A N 1
ATOM 1112 C CA . ILE A 1 145 ? 131.140 171.099 211.978 1.00 33.88 1284 ILE A CA 1
ATOM 1113 C C . ILE A 1 145 ? 131.821 170.506 213.205 1.00 34.98 1284 ILE A C 1
ATOM 1114 O O . ILE A 1 145 ? 133.029 170.229 213.160 1.00 33.71 1284 ILE A O 1
ATOM 1119 N N . PRO A 1 146 ? 131.114 170.312 214.319 1.00 38.02 1285 PRO A N 1
ATOM 1120 C CA . PRO A 1 146 ? 131.657 169.458 215.383 1.00 41.89 1285 PRO A CA 1
ATOM 1121 C C . PRO A 1 146 ? 131.777 168.020 214.908 1.00 38.29 1285 PRO A C 1
ATOM 1122 O O . PRO A 1 146 ? 130.768 167.349 214.672 1.00 42.43 1285 PRO A O 1
ATOM 1126 N N . GLY A 1 147 ? 133.007 167.539 214.762 1.00 32.28 1286 GLY A N 1
ATOM 1127 C CA . GLY A 1 147 ? 133.236 166.252 214.138 1.00 29.06 1286 GLY A CA 1
ATOM 1128 C C . GLY A 1 147 ? 134.302 166.330 213.067 1.00 29.60 1286 GLY A C 1
ATOM 1129 O O . GLY A 1 147 ? 134.452 165.418 212.249 1.00 31.11 1286 GLY A O 1
ATOM 1130 N N . ALA A 1 148 ? 135.041 167.433 213.056 1.00 27.92 1287 ALA A N 1
ATOM 1131 C CA . ALA A 1 148 ? 136.163 167.618 212.152 1.00 26.93 1287 ALA A CA 1
ATOM 1132 C C . ALA A 1 148 ? 137.467 167.470 212.923 1.00 28.11 1287 ALA A C 1
ATOM 1133 O O . ALA A 1 148 ? 137.602 167.980 214.039 1.00 32.95 1287 ALA A O 1
ATOM 1135 N N . LYS A 1 149 ? 138.424 166.767 212.325 1.00 25.60 1288 LYS A N 1
ATOM 1136 C CA . LYS A 1 149 ? 139.690 166.484 212.995 1.00 23.17 1288 LYS A CA 1
ATOM 1137 C C . LYS A 1 149 ? 140.795 166.533 211.951 1.00 24.50 1288 LYS A C 1
ATOM 1138 O O . LYS A 1 149 ? 140.853 165.670 211.072 1.00 25.63 1288 LYS A O 1
ATOM 1144 N N . VAL A 1 150 ? 141.658 167.547 212.053 1.00 23.55 1289 VAL A N 1
ATOM 1145 C CA . VAL A 1 150 ? 142.773 167.703 211.129 1.00 22.38 1289 VAL A CA 1
ATOM 1146 C C . VAL A 1 150 ? 143.733 166.529 211.238 1.00 24.75 1289 VAL A C 1
ATOM 1147 O O . VAL A 1 150 ? 144.278 166.237 212.310 1.00 27.15 1289 VAL A O 1
ATOM 1151 N N . VAL A 1 151 ? 143.937 165.842 210.118 1.00 23.90 1290 VAL A N 1
ATOM 1152 C CA . VAL A 1 151 ? 144.796 164.669 210.060 1.00 21.63 1290 VAL A CA 1
ATOM 1153 C C . VAL A 1 151 ? 146.035 165.045 209.264 1.00 20.39 1290 VAL A C 1
ATOM 1154 O O . VAL A 1 151 ? 145.961 165.240 208.045 1.00 23.99 1290 VAL A O 1
ATOM 1158 N N . VAL A 1 152 ? 147.169 165.137 209.945 1.00 22.57 1291 VAL A N 1
ATOM 1159 C CA . VAL A 1 152 ? 148.417 165.549 209.316 1.00 23.26 1291 VAL A CA 1
ATOM 1160 C C . VAL A 1 152 ? 149.021 164.364 208.580 1.00 24.08 1291 VAL A C 1
ATOM 1161 O O . VAL A 1 152 ? 149.228 163.295 209.165 1.00 28.18 1291 VAL A O 1
ATOM 1165 N N . GLU A 1 153 ? 149.314 164.548 207.295 1.00 22.75 1292 GLU A N 1
ATOM 1166 C CA . GLU A 1 153 ? 149.887 163.470 206.499 1.00 24.62 1292 GLU A CA 1
ATOM 1167 C C . GLU A 1 153 ? 151.411 163.465 206.528 1.00 25.55 1292 GLU A C 1
ATOM 1168 O O . GLU A 1 153 ? 152.027 162.480 206.944 1.00 27.02 1292 GLU A O 1
ATOM 1174 N N . SER A 1 154 ? 152.031 164.551 206.081 1.00 26.60 1293 SER A N 1
ATOM 1175 C CA . SER A 1 154 ? 153.481 164.593 205.990 1.00 26.34 1293 SER A CA 1
ATOM 1176 C C . SER A 1 154 ? 153.937 166.039 206.082 1.00 25.25 1293 SER A C 1
ATOM 1177 O O . SER A 1 154 ? 153.295 166.944 205.543 1.00 25.13 1293 SER A O 1
ATOM 1180 N N . ILE A 1 155 ? 155.056 166.241 206.775 1.00 25.12 1294 ILE A N 1
ATOM 1181 C CA . ILE A 1 155 ? 155.560 167.578 207.061 1.00 26.51 1294 ILE A CA 1
ATOM 1182 C C . ILE A 1 155 ? 156.948 167.717 206.455 1.00 26.20 1294 ILE A C 1
ATOM 1183 O O . ILE A 1 155 ? 157.946 167.310 207.059 1.00 29.48 1294 ILE A O 1
ATOM 1188 N N . GLY A 1 156 ? 157.024 168.287 205.253 1.00 25.83 1295 GLY A N 1
ATOM 1189 C CA . GLY A 1 156 ? 158.275 168.455 204.555 1.00 27.72 1295 GLY A CA 1
ATOM 1190 C C . GLY A 1 156 ? 158.669 169.916 204.408 1.00 28.24 1295 GLY A C 1
ATOM 1191 O O . GLY A 1 156 ? 157.967 170.835 204.821 1.00 27.41 1295 GLY A O 1
ATOM 1192 N N . ALA A 1 157 ? 159.839 170.110 203.812 1.00 28.70 1296 ALA A N 1
ATOM 1193 C CA . ALA A 1 157 ? 160.268 171.453 203.468 1.00 29.78 1296 ALA A CA 1
ATOM 1194 C C . ALA A 1 157 ? 159.572 171.905 202.191 1.00 27.93 1296 ALA A C 1
ATOM 1195 O O . ALA A 1 157 ? 159.087 171.089 201.405 1.00 30.21 1296 ALA A O 1
ATOM 1197 N N . ARG A 1 158 ? 159.562 173.222 201.978 1.00 29.00 1297 ARG A N 1
ATOM 1198 C CA . ARG A 1 158 ? 158.650 173.843 201.021 1.00 29.22 1297 ARG A CA 1
ATOM 1199 C C . ARG A 1 158 ? 159.033 173.509 199.582 1.00 35.02 1297 ARG A C 1
ATOM 1200 O O . ARG A 1 158 ? 160.101 173.903 199.104 1.00 35.19 1297 ARG A O 1
ATOM 1208 N N . ARG A 1 159 ? 158.150 172.777 198.902 1.00 37.53 1298 ARG A N 1
ATOM 1209 C CA . ARG A 1 159 ? 158.362 172.403 197.510 1.00 40.59 1298 ARG A CA 1
ATOM 1210 C C . ARG A 1 159 ? 158.152 173.597 196.588 1.00 44.47 1298 ARG A C 1
ATOM 1211 O O . ARG A 1 159 ? 157.055 174.162 196.527 1.00 45.04 1298 ARG A O 1
ATOM 1219 N N . HIS A 1 160 ? 159.198 173.962 195.856 1.00 46.30 1299 HIS A N 1
ATOM 1220 C CA . HIS A 1 160 ? 159.126 175.015 194.851 1.00 49.56 1299 HIS A CA 1
ATOM 1221 C C . HIS A 1 160 ? 160.249 174.776 193.850 1.00 52.42 1299 HIS A C 1
ATOM 1222 O O . HIS A 1 160 ? 160.922 173.740 193.883 1.00 52.18 1299 HIS A O 1
ATOM 1229 N N . GLY A 1 161 ? 160.454 175.735 192.955 1.00 56.13 1300 GLY A N 1
ATOM 1230 C CA . GLY A 1 161 ? 161.568 175.661 192.033 1.00 59.50 1300 GLY A CA 1
ATOM 1231 C C . GLY A 1 161 ? 161.284 174.920 190.745 1.00 61.63 1300 GLY A C 1
ATOM 1232 O O . GLY A 1 161 ? 160.157 174.942 190.243 1.00 63.01 1300 GLY A O 1
ATOM 1233 N N . ASP A 1 162 ? 162.311 174.264 190.205 1.00 62.02 1301 ASP A N 1
ATOM 1234 C CA . ASP A 1 162 ? 162.242 173.593 188.907 1.00 66.58 1301 ASP A CA 1
ATOM 1235 C C . ASP A 1 162 ? 161.337 172.376 189.013 1.00 66.30 1301 ASP A C 1
ATOM 1236 O O . ASP A 1 162 ? 161.746 171.331 189.525 1.00 64.17 1301 ASP A O 1
ATOM 1241 N N . ALA A 1 163 ? 160.108 172.524 188.499 1.00 67.55 1302 ALA A N 1
ATOM 1242 C CA . ALA A 1 163 ? 159.028 171.533 188.598 1.00 67.49 1302 ALA A CA 1
ATOM 1243 C C . ALA A 1 163 ? 158.770 171.120 190.047 1.00 67.46 1302 ALA A C 1
ATOM 1244 O O . ALA A 1 163 ? 158.558 169.940 190.337 1.00 72.42 1302 ALA A O 1
ATOM 1246 N N . TYR A 1 164 ? 158.788 172.111 190.945 1.00 64.31 1303 TYR A N 1
ATOM 1247 C CA . TYR A 1 164 ? 158.574 171.957 192.389 1.00 59.71 1303 TYR A CA 1
ATOM 1248 C C . TYR A 1 164 ? 159.541 170.945 193.003 1.00 60.46 1303 TYR A C 1
ATOM 1249 O O . TYR A 1 164 ? 159.144 169.977 193.651 1.00 60.29 1303 TYR A O 1
ATOM 1258 N N . SER A 1 165 ? 160.831 171.183 192.786 1.00 59.09 1304 SER A N 1
ATOM 1259 C CA . SER A 1 165 ? 161.866 170.279 193.278 1.00 58.97 1304 SER A CA 1
ATOM 1260 C C . SER A 1 165 ? 162.944 171.057 194.025 1.00 60.38 1304 SER A C 1
ATOM 1261 O O . SER A 1 165 ? 164.142 170.865 193.815 1.00 61.89 1304 SER A O 1
ATOM 1264 N N . LEU A 1 166 ? 162.523 171.958 194.910 1.00 57.13 1305 LEU A N 1
ATOM 1265 C CA . LEU A 1 166 ? 163.433 172.590 195.853 1.00 56.99 1305 LEU A CA 1
ATOM 1266 C C . LEU A 1 166 ? 162.830 172.533 197.248 1.00 54.22 1305 LEU A C 1
ATOM 1267 O O . LEU A 1 166 ? 161.677 172.142 197.434 1.00 56.01 1305 LEU A O 1
ATOM 1272 N N . GLU A 1 167 ? 163.638 172.922 198.231 1.00 50.64 1306 GLU A N 1
ATOM 1273 C CA . GLU A 1 167 ? 163.264 172.881 199.637 1.00 47.56 1306 GLU A CA 1
ATOM 1274 C C . GLU A 1 167 ? 163.620 174.199 200.306 1.00 45.51 1306 GLU A C 1
ATOM 1275 O O . GLU A 1 167 ? 164.766 174.651 200.223 1.00 46.89 1306 GLU A O 1
ATOM 1281 N N . ASP A 1 168 ? 162.646 174.804 200.974 1.00 40.41 1307 ASP A N 1
ATOM 1282 C CA . ASP A 1 168 ? 162.894 175.967 201.812 1.00 40.22 1307 ASP A CA 1
ATOM 1283 C C . ASP A 1 168 ? 162.839 175.509 203.263 1.00 37.96 1307 ASP A C 1
ATOM 1284 O O . ASP A 1 168 ? 161.862 174.886 203.689 1.00 38.05 1307 ASP A O 1
ATOM 1289 N N . TYR A 1 169 ? 163.893 175.816 204.008 1.00 37.95 1308 TYR A N 1
ATOM 1290 C CA . TYR A 1 169 ? 164.026 175.367 205.386 1.00 35.79 1308 TYR A CA 1
ATOM 1291 C C . TYR A 1 169 ? 163.566 176.424 206.367 1.00 36.23 1308 TYR A C 1
ATOM 1292 O O . TYR A 1 169 ? 163.180 176.097 207.495 1.00 39.88 1308 TYR A O 1
ATOM 1301 N N . SER A 1 170 ? 163.600 177.689 205.947 1.00 37.96 1309 SER A N 1
ATOM 1302 C CA . SER A 1 170 ? 162.951 178.748 206.707 1.00 42.55 1309 SER A CA 1
ATOM 1303 C C . SER A 1 170 ? 161.440 178.584 206.703 1.00 41.57 1309 SER A C 1
ATOM 1304 O O . SER A 1 170 ? 160.763 179.080 207.606 1.00 51.32 1309 SER A O 1
ATOM 1307 N N . LYS A 1 171 ? 160.899 177.907 205.702 1.00 34.24 1310 LYS A N 1
ATOM 1308 C CA . LYS A 1 171 ? 159.469 177.703 205.557 1.00 32.23 1310 LYS A CA 1
ATOM 1309 C C . LYS A 1 171 ? 159.188 176.202 205.637 1.00 29.05 1310 LYS A C 1
ATOM 1310 O O . LYS A 1 171 ? 160.078 175.405 205.946 1.00 28.90 1310 LYS A O 1
ATOM 1316 N N . CYS A 1 172 ? 157.944 175.812 205.363 1.00 31.12 1311 CYS A N 1
ATOM 1317 C CA . CYS A 1 172 ? 157.534 174.449 205.670 1.00 29.19 1311 CYS A CA 1
ATOM 1318 C C . CYS A 1 172 ? 156.343 174.033 204.819 1.00 31.42 1311 CYS A C 1
ATOM 1319 O O . CYS A 1 172 ? 155.575 174.874 204.348 1.00 29.00 1311 CYS A O 1
ATOM 1322 N N . ASP A 1 173 ? 156.203 172.720 204.632 1.00 31.90 1312 ASP A N 1
ATOM 1323 C CA . ASP A 1 173 ? 155.005 172.121 204.061 1.00 31.61 1312 ASP A CA 1
ATOM 1324 C C . ASP A 1 173 ? 154.269 171.315 205.119 1.00 31.20 1312 ASP A C 1
ATOM 1325 O O . ASP A 1 173 ? 154.888 170.617 205.925 1.00 32.82 1312 ASP A O 1
ATOM 1330 N N . LEU A 1 174 ? 152.944 171.394 205.088 1.00 25.21 1313 LEU A N 1
ATOM 1331 C CA . LEU A 1 174 ? 152.100 170.770 206.100 1.00 22.71 1313 LEU A CA 1
ATOM 1332 C C . LEU A 1 174 ? 150.880 170.190 205.403 1.00 28.74 1313 LEU A C 1
ATOM 1333 O O . LEU A 1 174 ? 150.003 170.940 204.965 1.00 28.09 1313 LEU A O 1
ATOM 1338 N N . THR A 1 175 ? 150.817 168.866 205.307 1.00 24.93 1314 THR A N 1
ATOM 1339 C CA . THR A 1 175 ? 149.773 168.207 204.538 1.00 24.27 1314 THR A CA 1
ATOM 1340 C C . THR A 1 175 ? 148.690 167.675 205.465 1.00 23.07 1314 THR A C 1
ATOM 1341 O O . THR A 1 175 ? 148.909 166.717 206.212 1.00 25.04 1314 THR A O 1
ATOM 1345 N N . VAL A 1 176 ? 147.514 168.295 205.399 1.00 24.79 1315 VAL A N 1
ATOM 1346 C CA . VAL A 1 176 ? 146.449 168.086 206.373 1.00 22.24 1315 VAL A CA 1
ATOM 1347 C C . VAL A 1 176 ? 145.182 167.655 205.647 1.00 23.31 1315 VAL A C 1
ATOM 1348 O O . VAL A 1 176 ? 145.092 167.732 204.419 1.00 26.71 1315 VAL A O 1
ATOM 1352 N N . TYR A 1 177 ? 144.200 167.193 206.437 1.00 22.79 1316 TYR A N 1
ATOM 1353 C CA . TYR A 1 177 ? 142.788 167.084 206.070 1.00 22.41 1316 TYR A CA 1
ATOM 1354 C C . TYR A 1 177 ? 141.937 166.836 207.309 1.00 21.17 1316 TYR A C 1
ATOM 1355 O O . TYR A 1 177 ? 142.366 166.147 208.239 1.00 23.31 1316 TYR A O 1
ATOM 1364 N N . ALA A 1 178 ? 140.728 167.385 207.317 1.00 22.66 1317 ALA A N 1
ATOM 1365 C CA . ALA A 1 178 ? 139.789 167.274 208.419 1.00 22.02 1317 ALA A CA 1
ATOM 1366 C C . ALA A 1 178 ? 138.912 166.035 208.222 1.00 22.61 1317 ALA A C 1
ATOM 1367 O O . ALA A 1 178 ? 139.208 165.175 207.386 1.00 24.29 1317 ALA A O 1
ATOM 1369 N N . ILE A 1 179 ? 137.838 165.928 209.000 1.00 22.25 1318 ILE A N 1
ATOM 1370 C CA . ILE A 1 179 ? 136.998 164.737 209.020 1.00 21.69 1318 ILE A CA 1
ATOM 1371 C C . ILE A 1 179 ? 135.571 165.085 208.627 1.00 26.22 1318 ILE A C 1
ATOM 1372 O O . ILE A 1 179 ? 135.028 166.123 209.017 1.00 27.04 1318 ILE A O 1
ATOM 1377 N N . ASP A 1 180 ? 134.996 164.219 207.782 1.00 24.52 1319 ASP A N 1
ATOM 1378 C CA . ASP A 1 180 ? 133.583 164.052 207.482 1.00 26.60 1319 ASP A CA 1
ATOM 1379 C C . ASP A 1 180 ? 132.942 163.161 208.544 1.00 25.98 1319 ASP A C 1
ATOM 1380 O O . ASP A 1 180 ? 133.097 161.935 208.490 1.00 25.86 1319 ASP A O 1
ATOM 1385 N N . PRO A 1 181 ? 132.207 163.720 209.512 1.00 25.09 1320 PRO A N 1
ATOM 1386 C CA . PRO A 1 181 ? 131.555 162.871 210.516 1.00 26.62 1320 PRO A CA 1
ATOM 1387 C C . PRO A 1 181 ? 130.173 162.391 210.112 1.00 27.69 1320 PRO A C 1
ATOM 1388 O O . PRO A 1 181 ? 129.561 161.632 210.871 1.00 31.23 1320 PRO A O 1
ATOM 1392 N N . GLN A 1 182 ? 129.652 162.801 208.956 1.00 25.65 1321 GLN A N 1
ATOM 1393 C CA . GLN A 1 182 ? 128.263 162.514 208.617 1.00 28.86 1321 GLN A CA 1
ATOM 1394 C C . GLN A 1 182 ? 128.134 161.545 207.450 1.00 28.32 1321 GLN A C 1
ATOM 1395 O O . GLN A 1 182 ? 127.516 160.488 207.608 1.00 31.56 1321 GLN A O 1
ATOM 1401 N N . THR A 1 183 ? 128.702 161.856 206.287 1.00 23.88 1322 THR A N 1
ATOM 1402 C CA . THR A 1 183 ? 128.715 160.885 205.203 1.00 23.74 1322 THR A CA 1
ATOM 1403 C C . THR A 1 183 ? 129.936 159.984 205.258 1.00 28.21 1322 THR A C 1
ATOM 1404 O O . THR A 1 183 ? 130.010 159.029 204.477 1.00 30.86 1322 THR A O 1
ATOM 1408 N N . ASN A 1 184 ? 130.890 160.301 206.139 1.00 23.65 1323 ASN A N 1
ATOM 1409 C CA . ASN A 1 184 ? 131.888 159.364 206.655 1.00 22.81 1323 ASN A CA 1
ATOM 1410 C C . ASN A 1 184 ? 132.818 158.849 205.555 1.00 23.51 1323 ASN A C 1
ATOM 1411 O O . ASN A 1 184 ? 132.913 157.651 205.302 1.00 24.58 1323 ASN A O 1
ATOM 1416 N N . ARG A 1 185 ? 133.498 159.777 204.894 1.00 21.83 1324 ARG A N 1
ATOM 1417 C CA . ARG A 1 185 ? 134.399 159.413 203.808 1.00 21.94 1324 ARG A CA 1
ATOM 1418 C C . ARG A 1 185 ? 135.461 160.493 203.667 1.00 21.77 1324 ARG A C 1
ATOM 1419 O O . ARG A 1 185 ? 135.521 161.441 204.454 1.00 23.75 1324 ARG A O 1
ATOM 1427 N N . ALA A 1 186 ? 136.305 160.336 202.650 1.00 22.01 1325 ALA A N 1
ATOM 1428 C CA . ALA A 1 186 ? 137.392 161.270 202.416 1.00 24.01 1325 ALA A CA 1
ATOM 1429 C C . ALA A 1 186 ? 136.852 162.596 201.885 1.00 24.75 1325 ALA A C 1
ATOM 1430 O O . ALA A 1 186 ? 135.717 162.699 201.413 1.00 25.95 1325 ALA A O 1
ATOM 1432 N N . ILE A 1 187 ? 137.693 163.623 201.966 1.00 25.89 1326 ILE A N 1
ATOM 1433 C CA . ILE A 1 187 ? 137.290 164.994 201.691 1.00 25.26 1326 ILE A CA 1
ATOM 1434 C C . ILE A 1 187 ? 138.147 165.545 200.563 1.00 24.39 1326 ILE A C 1
ATOM 1435 O O . ILE A 1 187 ? 139.379 165.475 200.618 1.00 27.64 1326 ILE A O 1
ATOM 1440 N N . ASP A 1 188 ? 137.490 166.097 199.546 1.00 26.67 1327 ASP A N 1
ATOM 1441 C CA . ASP A 1 188 ? 138.159 166.682 198.397 1.00 26.22 1327 ASP A CA 1
ATOM 1442 C C . ASP A 1 188 ? 138.915 167.944 198.818 1.00 27.29 1327 ASP A C 1
ATOM 1443 O O . ASP A 1 188 ? 138.628 168.565 199.845 1.00 27.75 1327 ASP A O 1
ATOM 1448 N N . ARG A 1 189 ? 139.895 168.319 197.999 1.00 28.10 1328 ARG A N 1
ATOM 1449 C CA . ARG A 1 189 ? 140.898 169.303 198.383 1.00 27.41 1328 ARG A CA 1
ATOM 1450 C C . ARG A 1 189 ? 140.388 170.740 198.392 1.00 28.91 1328 ARG A C 1
ATOM 1451 O O . ARG A 1 189 ? 140.990 171.590 199.057 1.00 29.47 1328 ARG A O 1
ATOM 1459 N N . ASN A 1 190 ? 139.292 171.042 197.697 1.00 30.11 1329 ASN A N 1
ATOM 1460 C CA . ASN A 1 190 ? 138.895 172.441 197.585 1.00 31.93 1329 ASN A CA 1
ATOM 1461 C C . ASN A 1 190 ? 138.132 172.915 198.816 1.00 32.10 1329 ASN A C 1
ATOM 1462 O O . ASN A 1 190 ? 138.286 174.067 199.239 1.00 33.67 1329 ASN A O 1
ATOM 1467 N N . GLU A 1 191 ? 137.317 172.047 199.416 1.00 36.02 1330 GLU A N 1
ATOM 1468 C CA . GLU A 1 191 ? 136.720 172.400 200.698 1.00 33.91 1330 GLU A CA 1
ATOM 1469 C C . GLU A 1 191 ? 137.767 172.398 201.799 1.00 30.75 1330 GLU A C 1
ATOM 1470 O O . GLU A 1 191 ? 137.658 173.170 202.758 1.00 32.41 1330 GLU A O 1
ATOM 1476 N N . LEU A 1 192 ? 138.790 171.553 201.651 1.00 29.33 1331 LEU A N 1
ATOM 1477 C CA . LEU A 1 192 ? 139.977 171.614 202.497 1.00 27.21 1331 LEU A CA 1
ATOM 1478 C C . LEU A 1 192 ? 140.688 172.958 202.385 1.00 27.91 1331 LEU A C 1
ATOM 1479 O O . LEU A 1 192 ? 141.239 173.462 203.370 1.00 28.32 1331 LEU A O 1
ATOM 1484 N N . PHE A 1 193 ? 140.688 173.554 201.192 1.00 29.35 1332 PHE A N 1
ATOM 1485 C CA . PHE A 1 193 ? 141.170 174.924 201.058 1.00 30.48 1332 PHE A CA 1
ATOM 1486 C C . PHE A 1 193 ? 140.242 175.908 201.762 1.00 31.51 1332 PHE A C 1
ATOM 1487 O O . PHE A 1 193 ? 140.681 176.700 202.603 1.00 34.34 1332 PHE A O 1
ATOM 1495 N N . LYS A 1 194 ? 138.950 175.861 201.436 1.00 32.27 1333 LYS A N 1
ATOM 1496 C CA . LYS A 1 194 ? 138.061 176.978 201.747 1.00 31.68 1333 LYS A CA 1
ATOM 1497 C C . LYS A 1 194 ? 137.621 177.004 203.208 1.00 30.89 1333 LYS A C 1
ATOM 1498 O O . LYS A 1 194 ? 137.315 178.079 203.736 1.00 35.74 1333 LYS A O 1
ATOM 1504 N N . PHE A 1 195 ? 137.567 175.851 203.879 1.00 33.90 1334 PHE A N 1
ATOM 1505 C CA . PHE A 1 195 ? 137.225 175.848 205.298 1.00 35.94 1334 PHE A CA 1
ATOM 1506 C C . PHE A 1 195 ? 138.336 176.424 206.162 1.00 34.12 1334 PHE A C 1
ATOM 1507 O O . PHE A 1 195 ? 138.061 176.920 207.260 1.00 37.43 1334 PHE A O 1
ATOM 1515 N N . LEU A 1 196 ? 139.578 176.371 205.689 1.00 34.36 1335 LEU A N 1
ATOM 1516 C CA . LEU A 1 196 ? 140.725 176.887 206.424 1.00 34.04 1335 LEU A CA 1
ATOM 1517 C C . LEU A 1 196 ? 141.015 178.342 206.079 1.00 35.71 1335 LEU A C 1
ATOM 1518 O O . LEU A 1 196 ? 141.323 179.146 206.964 1.00 40.07 1335 LEU A O 1
ATOM 1523 N N . ASP A 1 197 ? 140.920 178.684 204.794 1.00 36.90 1336 ASP A N 1
ATOM 1524 C CA . ASP A 1 197 ? 141.406 179.965 204.302 1.00 38.30 1336 ASP A CA 1
ATOM 1525 C C . ASP A 1 197 ? 140.527 181.133 204.734 1.00 38.14 1336 ASP A C 1
ATOM 1526 O O . ASP A 1 197 ? 140.999 182.275 204.737 1.00 41.03 1336 ASP A O 1
ATOM 1531 N N . GLY A 1 198 ? 139.280 180.875 205.136 1.00 38.90 1337 GLY A N 1
ATOM 1532 C CA . GLY A 1 198 ? 138.375 181.953 205.492 1.00 39.85 1337 GLY A CA 1
ATOM 1533 C C . GLY A 1 198 ? 138.602 182.539 206.870 1.00 40.17 1337 GLY A C 1
ATOM 1534 O O . GLY A 1 198 ? 138.089 183.625 207.160 1.00 44.07 1337 GLY A O 1
ATOM 1535 N N . LYS A 1 199 ? 139.348 181.850 207.728 1.00 42.82 1338 LYS A N 1
ATOM 1536 C CA . LYS A 1 199 ? 139.633 182.331 209.078 1.00 42.06 1338 LYS A CA 1
ATOM 1537 C C . LYS A 1 199 ? 141.133 182.285 209.328 1.00 40.26 1338 LYS A C 1
ATOM 1538 O O . LYS A 1 199 ? 141.609 181.763 210.336 1.00 37.02 1338 LYS A O 1
ATOM 1544 N N . LEU A 1 200 ? 141.897 182.844 208.390 1.00 39.48 1339 LEU A N 1
ATOM 1545 C CA . LEU A 1 200 ? 143.346 182.694 208.426 1.00 41.44 1339 LEU A CA 1
ATOM 1546 C C . LEU A 1 200 ? 143.992 183.614 209.457 1.00 41.43 1339 LEU A C 1
ATOM 1547 O O . LEU A 1 200 ? 144.899 183.191 210.186 1.00 42.77 1339 LEU A O 1
ATOM 1552 N N . LEU A 1 201 ? 143.535 184.863 209.542 1.00 43.70 1340 LEU A N 1
ATOM 1553 C CA . LEU A 1 201 ? 144.146 185.847 210.427 1.00 46.21 1340 LEU A CA 1
ATOM 1554 C C . LEU A 1 201 ? 143.856 185.573 211.896 1.00 42.34 1340 LEU A C 1
ATOM 1555 O O . LEU A 1 201 ? 144.695 185.882 212.754 1.00 42.30 1340 LEU A O 1
ATOM 1560 N N . ASP A 1 202 ? 142.695 184.976 212.193 1.00 44.60 1341 ASP A N 1
ATOM 1561 C CA . ASP A 1 202 ? 142.327 184.619 213.561 1.00 44.84 1341 ASP A CA 1
ATOM 1562 C C . ASP A 1 202 ? 143.287 183.610 214.171 1.00 40.37 1341 ASP A C 1
ATOM 1563 O O . ASP A 1 202 ? 143.508 183.629 215.387 1.00 39.24 1341 ASP A O 1
ATOM 1568 N N . ILE A 1 203 ? 143.866 182.743 213.348 1.00 37.19 1342 ILE A N 1
ATOM 1569 C CA . ILE A 1 203 ? 144.839 181.772 213.804 1.00 32.89 1342 ILE A CA 1
ATOM 1570 C C . ILE A 1 203 ? 146.270 182.272 213.605 1.00 34.24 1342 ILE A C 1
ATOM 1571 O O . ILE A 1 203 ? 147.170 181.862 214.349 1.00 34.14 1342 ILE A O 1
ATOM 1576 N N . ASN A 1 204 ? 146.487 183.200 212.661 1.00 35.74 1343 ASN A N 1
ATOM 1577 C CA . ASN A 1 204 ? 147.720 183.988 212.632 1.00 36.85 1343 ASN A CA 1
ATOM 1578 C C . ASN A 1 204 ? 147.936 184.770 213.923 1.00 36.76 1343 ASN A C 1
ATOM 1579 O O . ASN A 1 204 ? 149.082 185.058 214.286 1.00 37.10 1343 ASN A O 1
ATOM 1584 N N . LYS A 1 205 ? 146.850 185.150 214.602 1.00 38.00 1344 LYS A N 1
ATOM 1585 C CA . LYS A 1 205 ? 146.954 185.697 215.952 1.00 45.67 1344 LYS A CA 1
ATOM 1586 C C . LYS A 1 205 ? 147.567 184.695 216.924 1.00 43.91 1344 LYS A C 1
ATOM 1587 O O . LYS A 1 205 ? 148.346 185.072 217.807 1.00 48.40 1344 LYS A O 1
ATOM 1593 N N . ASP A 1 206 ? 147.237 183.416 216.771 1.00 40.33 1345 ASP A N 1
ATOM 1594 C CA . ASP A 1 206 ? 147.344 182.473 217.874 1.00 41.11 1345 ASP A CA 1
ATOM 1595 C C . ASP A 1 206 ? 148.687 181.761 217.960 1.00 39.42 1345 ASP A C 1
ATOM 1596 O O . ASP A 1 206 ? 149.044 181.277 219.040 1.00 37.62 1345 ASP A O 1
ATOM 1601 N N . PHE A 1 207 ? 149.444 181.691 216.870 1.00 36.71 1346 PHE A N 1
ATOM 1602 C CA . PHE A 1 207 ? 150.686 180.931 216.836 1.00 35.97 1346 PHE A CA 1
ATOM 1603 C C . PHE A 1 207 ? 151.891 181.705 217.352 1.00 39.26 1346 PHE A C 1
ATOM 1604 O O . PHE A 1 207 ? 153.022 181.239 217.189 1.00 39.23 1346 PHE A O 1
ATOM 1612 N N . GLN A 1 208 ? 151.681 182.860 217.974 1.00 43.25 1347 GLN A N 1
ATOM 1613 C CA . GLN A 1 208 ? 152.780 183.644 218.531 1.00 47.76 1347 GLN A CA 1
ATOM 1614 C C . GLN A 1 208 ? 153.472 182.988 219.734 1.00 44.28 1347 GLN A C 1
ATOM 1615 O O . GLN A 1 208 ? 154.693 183.142 219.860 1.00 44.09 1347 GLN A O 1
ATOM 1621 N N . PRO A 1 209 ? 152.795 182.253 220.635 1.00 43.93 1348 PRO A N 1
ATOM 1622 C CA . PRO A 1 209 ? 153.566 181.405 221.561 1.00 42.70 1348 PRO A CA 1
ATOM 1623 C C . PRO A 1 209 ? 154.114 180.140 220.927 1.00 44.41 1348 PRO A C 1
ATOM 1624 O O . PRO A 1 209 ? 154.816 179.387 221.614 1.00 45.48 1348 PRO A O 1
ATOM 1628 N N . TYR A 1 210 ? 153.821 179.872 219.658 1.00 42.17 1349 TYR A N 1
ATOM 1629 C CA . TYR A 1 210 ? 154.154 178.597 219.046 1.00 38.71 1349 TYR A CA 1
ATOM 1630 C C . TYR A 1 210 ? 155.144 178.756 217.901 1.00 37.65 1349 TYR A C 1
ATOM 1631 O O . TYR A 1 210 ? 156.174 178.079 217.880 1.00 40.33 1349 TYR A O 1
ATOM 1640 N N . TYR A 1 211 ? 154.862 179.642 216.946 1.00 36.23 1350 TYR A N 1
ATOM 1641 C CA . TYR A 1 211 ? 155.876 179.988 215.957 1.00 35.95 1350 TYR A CA 1
ATOM 1642 C C . TYR A 1 211 ? 157.000 180.796 216.587 1.00 41.59 1350 TYR A C 1
ATOM 1643 O O . TYR A 1 211 ? 158.172 180.633 216.229 1.00 41.40 1350 TYR A O 1
ATOM 1652 N N . GLY A 1 212 ? 156.662 181.664 217.534 1.00 43.79 1351 GLY A N 1
ATOM 1653 C CA . GLY A 1 212 ? 157.606 182.627 218.060 1.00 48.38 1351 GLY A CA 1
ATOM 1654 C C . GLY A 1 212 ? 157.241 184.026 217.614 1.00 50.17 1351 GLY A C 1
ATOM 1655 O O . GLY A 1 212 ? 156.076 184.421 217.702 1.00 46.80 1351 GLY A O 1
ATOM 1656 N N . GLU A 1 213 ? 158.214 184.784 217.120 1.00 52.05 1352 GLU A N 1
ATOM 1657 C CA . GLU A 1 213 ? 157.956 186.124 216.618 1.00 53.60 1352 GLU A CA 1
ATOM 1658 C C . GLU A 1 213 ? 158.467 186.237 215.191 1.00 48.91 1352 GLU A C 1
ATOM 1659 O O . GLU A 1 213 ? 159.413 185.555 214.787 1.00 49.71 1352 GLU A O 1
ATOM 1665 N N . GLY A 1 214 ? 157.825 187.122 214.433 1.00 48.93 1353 GLY A N 1
ATOM 1666 C CA . GLY A 1 214 ? 158.044 187.164 213.000 1.00 46.91 1353 GLY A CA 1
ATOM 1667 C C . GLY A 1 214 ? 157.545 185.928 212.289 1.00 44.63 1353 GLY A C 1
ATOM 1668 O O . GLY A 1 214 ? 158.155 185.495 211.306 1.00 47.79 1353 GLY A O 1
ATOM 1669 N N . GLY A 1 215 ? 156.453 185.343 212.763 1.00 41.76 1354 GLY A N 1
ATOM 1670 C CA . GLY A 1 215 ? 155.954 184.103 212.204 1.00 40.24 1354 GLY A CA 1
ATOM 1671 C C . GLY A 1 215 ? 154.446 184.101 212.071 1.00 41.51 1354 GLY A C 1
ATOM 1672 O O . GLY A 1 215 ? 153.723 184.575 212.947 1.00 43.26 1354 GLY A O 1
ATOM 1673 N N . ARG A 1 216 ? 153.978 183.531 210.957 1.00 41.25 1355 ARG A N 1
ATOM 1674 C CA . ARG A 1 216 ? 152.553 183.449 210.655 1.00 41.07 1355 ARG A CA 1
ATOM 1675 C C . ARG A 1 216 ? 152.281 182.407 209.577 1.00 33.89 1355 ARG A C 1
ATOM 1676 O O . ARG A 1 216 ? 153.214 181.879 208.967 1.00 35.08 1355 ARG A O 1
ATOM 1684 N N . ILE A 1 217 ? 151.017 182.112 209.322 1.00 35.00 1356 ILE A N 1
ATOM 1685 C CA . ILE A 1 217 ? 150.656 181.218 208.230 1.00 35.39 1356 ILE A CA 1
ATOM 1686 C C . ILE A 1 217 ? 150.689 182.026 206.943 1.00 35.37 1356 ILE A C 1
ATOM 1687 O O . ILE A 1 217 ? 150.142 183.133 206.876 1.00 37.59 1356 ILE A O 1
ATOM 1692 N N . LEU A 1 218 ? 151.334 181.479 205.914 1.00 32.70 1357 LEU A N 1
ATOM 1693 C CA . LEU A 1 218 ? 151.546 182.208 204.670 1.00 34.67 1357 LEU A CA 1
ATOM 1694 C C . LEU A 1 218 ? 150.431 181.967 203.657 1.00 36.15 1357 LEU A C 1
ATOM 1695 O O . LEU A 1 218 ? 149.743 182.906 203.250 1.00 39.75 1357 LEU A O 1
ATOM 1700 N N . GLU A 1 219 ? 150.230 180.714 203.257 1.00 34.35 1358 GLU A N 1
ATOM 1701 C CA . GLU A 1 219 ? 149.376 180.400 202.121 1.00 33.88 1358 GLU A CA 1
ATOM 1702 C C . GLU A 1 219 ? 148.881 178.969 202.253 1.00 33.72 1358 GLU A C 1
ATOM 1703 O O . GLU A 1 219 ? 149.409 178.178 203.038 1.00 32.82 1358 GLU A O 1
ATOM 1709 N N . ILE A 1 220 ? 147.863 178.641 201.459 1.00 36.07 1359 ILE A N 1
ATOM 1710 C CA . ILE A 1 220 ? 147.289 177.299 201.405 1.00 32.18 1359 ILE A CA 1
ATOM 1711 C C . ILE A 1 220 ? 147.371 176.868 199.945 1.00 31.18 1359 ILE A C 1
ATOM 1712 O O . ILE A 1 220 ? 146.496 177.214 199.143 1.00 32.62 1359 ILE A O 1
ATOM 1717 N N . ARG A 1 221 ? 148.410 176.120 199.589 1.00 31.96 1360 ARG A N 1
ATOM 1718 C CA . ARG A 1 221 ? 148.640 175.743 198.199 1.00 32.24 1360 ARG A CA 1
ATOM 1719 C C . ARG A 1 221 ? 148.502 174.233 198.023 1.00 33.87 1360 ARG A C 1
ATOM 1720 O O . ARG A 1 221 ? 148.477 173.467 198.988 1.00 35.90 1360 ARG A O 1
ATOM 1728 N N . THR A 1 222 ? 148.417 173.811 196.739 1.00 33.19 1361 THR A N 1
ATOM 1729 C CA . THR A 1 222 ? 148.190 172.569 196.015 1.00 34.46 1361 THR A CA 1
ATOM 1730 C C . THR A 1 222 ? 149.475 171.749 195.929 1.00 35.77 1361 THR A C 1
ATOM 1731 O O . THR A 1 222 ? 150.543 172.287 195.616 1.00 36.10 1361 THR A O 1
ATOM 1735 N N . PRO A 1 223 ? 149.394 170.438 196.223 1.00 37.23 1362 PRO A N 1
ATOM 1736 C CA . PRO A 1 223 ? 150.578 169.569 196.129 1.00 38.49 1362 PRO A CA 1
ATOM 1737 C C . PRO A 1 223 ? 151.122 169.386 194.719 1.00 37.38 1362 PRO A C 1
ATOM 1738 O O . PRO A 1 223 ? 150.541 169.853 193.734 1.00 36.00 1362 PRO A O 1
ATOM 1742 N N . GLU A 1 224 ? 152.240 168.666 194.627 1.00 41.48 1363 GLU A N 1
ATOM 1743 C CA . GLU A 1 224 ? 153.013 168.583 193.393 1.00 46.60 1363 GLU A CA 1
ATOM 1744 C C . GLU A 1 224 ? 152.442 167.570 192.407 1.00 48.59 1363 GLU A C 1
ATOM 1745 O O . GLU A 1 224 ? 152.506 167.790 191.191 1.00 47.55 1363 GLU A O 1
ATOM 1751 N N . ALA A 1 225 ? 151.864 166.474 192.904 1.00 51.34 1364 ALA A N 1
ATOM 1752 C CA . ALA A 1 225 ? 151.449 165.383 192.026 1.00 52.31 1364 ALA A CA 1
ATOM 1753 C C . ALA A 1 225 ? 150.188 165.722 191.241 1.00 57.09 1364 ALA A C 1
ATOM 1754 O O . ALA A 1 225 ? 149.832 164.999 190.302 1.00 59.03 1364 ALA A O 1
ATOM 1756 N N . VAL A 1 226 ? 149.488 166.794 191.626 1.00 55.38 1365 VAL A N 1
ATOM 1757 C CA . VAL A 1 226 ? 148.365 167.301 190.843 1.00 58.18 1365 VAL A CA 1
ATOM 1758 C C . VAL A 1 226 ? 148.845 167.774 189.477 1.00 68.33 1365 VAL A C 1
ATOM 1759 O O . VAL A 1 226 ? 148.169 167.569 188.461 1.00 74.82 1365 VAL A O 1
ATOM 1763 N N . THR A 1 227 ? 150.035 168.375 189.427 1.00 69.16 1366 THR A N 1
ATOM 1764 C CA . THR A 1 227 ? 150.611 168.866 188.182 1.00 66.27 1366 THR A CA 1
ATOM 1765 C C . THR A 1 227 ? 151.000 167.713 187.254 1.00 65.53 1366 THR A C 1
ATOM 1766 O O . THR A 1 227 ? 150.876 167.827 186.029 1.00 64.49 1366 THR A O 1
ATOM 1770 N N . SER A 1 228 ? 151.403 166.572 187.825 1.00 64.24 1367 SER A N 1
ATOM 1771 C CA . SER A 1 228 ? 151.871 165.443 187.021 1.00 70.10 1367 SER A CA 1
ATOM 1772 C C . SER A 1 228 ? 150.730 164.738 186.291 1.00 75.55 1367 SER A C 1
ATOM 1773 O O . SER A 1 228 ? 150.979 163.899 185.408 1.00 71.92 1367 SER A O 1
ATOM 1776 N N . ILE A 1 229 ? 149.483 165.052 186.659 1.00 79.37 1368 ILE A N 1
ATOM 1777 C CA . ILE A 1 229 ? 148.315 164.436 186.039 1.00 69.05 1368 ILE A CA 1
ATOM 1778 C C . ILE A 1 229 ? 148.211 164.841 184.574 1.00 65.90 1368 ILE A C 1
ATOM 1779 O O . ILE A 1 229 ? 147.850 164.030 183.711 1.00 64.44 1368 ILE A O 1
ATOM 1784 N N . LYS A 1 230 ? 148.555 166.094 184.269 1.00 61.83 1369 LYS A N 1
ATOM 1785 C CA . LYS A 1 230 ? 148.677 166.508 182.877 1.00 60.15 1369 LYS A CA 1
ATOM 1786 C C . LYS A 1 230 ? 149.857 165.820 182.203 1.00 65.76 1369 LYS A C 1
ATOM 1787 O O . LYS A 1 230 ? 149.812 165.548 180.998 1.00 65.26 1369 LYS A O 1
ATOM 1793 N N . LYS A 1 231 ? 150.911 165.521 182.965 1.00 69.20 1370 LYS A N 1
ATOM 1794 C CA . LYS A 1 231 ? 152.145 165.034 182.362 1.00 71.90 1370 LYS A CA 1
ATOM 1795 C C . LYS A 1 231 ? 152.017 163.581 181.918 1.00 72.83 1370 LYS A C 1
ATOM 1796 O O . LYS A 1 231 ? 152.594 163.191 180.895 1.00 68.52 1370 LYS A O 1
ATOM 1802 N N . ARG A 1 232 ? 151.249 162.764 182.646 1.00 74.26 1371 ARG A N 1
ATOM 1803 C CA . ARG A 1 232 ? 151.142 161.370 182.218 1.00 75.23 1371 ARG A CA 1
ATOM 1804 C C . ARG A 1 232 ? 150.221 161.214 181.011 1.00 77.28 1371 ARG A C 1
ATOM 1805 O O . ARG A 1 232 ? 150.250 160.173 180.345 1.00 78.27 1371 ARG A O 1
ATOM 1813 N N . GLY A 1 233 ? 149.395 162.215 180.718 1.00 76.07 1372 GLY A N 1
ATOM 1814 C CA . GLY A 1 233 ? 148.523 162.144 179.562 1.00 74.75 1372 GLY A CA 1
ATOM 1815 C C . GLY A 1 233 ? 149.316 162.374 178.292 1.00 73.18 1372 GLY A C 1
ATOM 1816 O O . GLY A 1 233 ? 149.760 163.504 178.029 1.00 71.71 1372 GLY A O 1
ATOM 1817 N N . GLU A 1 234 ? 149.510 161.325 177.496 1.00 70.33 1373 GLU A N 1
ATOM 1818 C CA . GLU A 1 234 ? 150.304 161.438 176.281 1.00 70.80 1373 GLU A CA 1
ATOM 1819 C C . GLU A 1 234 ? 149.428 161.896 175.115 1.00 69.70 1373 GLU A C 1
ATOM 1820 O O . GLU A 1 234 ? 148.201 161.965 175.214 1.00 73.05 1373 GLU A O 1
ATOM 1826 N N . SER A 1 235 ? 150.074 162.216 173.997 1.00 65.71 1374 SER A N 1
ATOM 1827 C CA . SER A 1 235 ? 149.415 162.947 172.923 1.00 64.38 1374 SER A CA 1
ATOM 1828 C C . SER A 1 235 ? 149.851 162.377 171.580 1.00 68.74 1374 SER A C 1
ATOM 1829 O O . SER A 1 235 ? 150.433 161.292 171.493 1.00 75.24 1374 SER A O 1
ATOM 1832 N N . LEU A 1 236 ? 149.551 163.124 170.521 1.00 65.64 1375 LEU A N 1
ATOM 1833 C CA . LEU A 1 236 ? 149.984 162.774 169.175 1.00 65.09 1375 LEU A CA 1
ATOM 1834 C C . LEU A 1 236 ? 151.448 163.153 169.008 1.00 71.10 1375 LEU A C 1
ATOM 1835 O O . LEU A 1 236 ? 151.822 164.312 169.216 1.00 76.62 1375 LEU A O 1
ATOM 1840 N N . GLY A 1 237 ? 152.273 162.185 168.628 1.00 201.66 1376 GLY A N 1
ATOM 1841 C CA . GLY A 1 237 ? 153.684 162.453 168.454 1.00 201.66 1376 GLY A CA 1
ATOM 1842 C C . GLY A 1 237 ? 154.002 163.013 167.086 1.00 201.66 1376 GLY A C 1
ATOM 1843 O O . GLY A 1 237 ? 153.310 163.910 166.597 1.00 201.66 1376 GLY A O 1
ATOM 1844 N N . TYR A 1 238 ? 155.051 162.495 166.454 1.00 175.58 1377 TYR A N 1
ATOM 1845 C CA . TYR A 1 238 ? 155.446 163.008 165.152 1.00 175.58 1377 TYR A CA 1
ATOM 1846 C C . TYR A 1 238 ? 155.690 161.875 164.167 1.00 175.58 1377 TYR A C 1
ATOM 1847 O O . TYR A 1 238 ? 155.562 162.068 162.954 1.00 175.58 1377 TYR A O 1
ATOM 1856 N N . THR A 1 239 ? 156.054 160.698 164.679 1.00 173.06 1378 THR A N 1
ATOM 1857 C CA . THR A 1 239 ? 156.103 159.502 163.844 1.00 173.06 1378 THR A CA 1
ATOM 1858 C C . THR A 1 239 ? 154.710 159.153 163.347 1.00 173.06 1378 THR A C 1
ATOM 1859 O O . THR A 1 239 ? 154.512 158.766 162.185 1.00 173.06 1378 THR A O 1
ATOM 1863 N N . GLU A 1 240 ? 153.736 159.273 164.245 1.00 179.81 1379 GLU A N 1
ATOM 1864 C CA . GLU A 1 240 ? 152.325 159.204 163.902 1.00 179.81 1379 GLU A CA 1
ATOM 1865 C C . GLU A 1 240 ? 151.987 160.242 162.844 1.00 179.81 1379 GLU A C 1
ATOM 1866 O O . GLU A 1 240 ? 151.367 159.937 161.816 1.00 179.81 1379 GLU A O 1
ATOM 1872 N N . GLY A 1 241 ? 152.431 161.480 163.082 1.00 184.85 1380 GLY A N 1
ATOM 1873 C CA . GLY A 1 241 ? 152.257 162.538 162.107 1.00 184.85 1380 GLY A CA 1
ATOM 1874 C C . GLY A 1 241 ? 153.002 162.285 160.816 1.00 184.85 1380 GLY A C 1
ATOM 1875 O O . GLY A 1 241 ? 152.563 162.722 159.753 1.00 184.85 1380 GLY A O 1
ATOM 1876 N N . ALA A 1 242 ? 154.113 161.547 160.881 1.00 176.09 1381 ALA A N 1
ATOM 1877 C CA . ALA A 1 242 ? 154.824 161.172 159.665 1.00 176.09 1381 ALA A CA 1
ATOM 1878 C C . ALA A 1 242 ? 153.998 160.211 158.823 1.00 176.09 1381 ALA A C 1
ATOM 1879 O O . ALA A 1 242 ? 153.915 160.360 157.601 1.00 176.09 1381 ALA A O 1
ATOM 1881 N N . LEU A 1 243 ? 153.360 159.230 159.468 1.00 146.65 1382 LEU A N 1
ATOM 1882 C CA . LEU A 1 243 ? 152.516 158.286 158.734 1.00 146.65 1382 LEU A CA 1
ATOM 1883 C C . LEU A 1 243 ? 151.288 158.978 158.152 1.00 146.65 1382 LEU A C 1
ATOM 1884 O O . LEU A 1 243 ? 150.878 158.702 157.009 1.00 146.65 1382 LEU A O 1
ATOM 1889 N N . LEU A 1 244 ? 150.704 159.897 158.925 1.00 174.18 1383 LEU A N 1
ATOM 1890 C CA . LEU A 1 244 ? 149.593 160.701 158.430 1.00 174.18 1383 LEU A CA 1
ATOM 1891 C C . LEU A 1 244 ? 150.021 161.565 157.250 1.00 174.18 1383 LEU A C 1
ATOM 1892 O O . LEU A 1 244 ? 149.273 161.720 156.275 1.00 174.18 1383 LEU A O 1
ATOM 1897 N N . ALA A 1 245 ? 151.239 162.103 157.311 1.00 199.09 1384 ALA A N 1
ATOM 1898 C CA . ALA A 1 245 ? 151.762 162.908 156.220 1.00 199.09 1384 ALA A CA 1
ATOM 1899 C C . ALA A 1 245 ? 152.020 162.061 154.987 1.00 199.09 1384 ALA A C 1
ATOM 1900 O O . ALA A 1 245 ? 151.881 162.550 153.867 1.00 199.09 1384 ALA A O 1
ATOM 1902 N N . LEU A 1 246 ? 152.395 160.795 155.178 1.00 164.71 1385 LEU A N 1
ATOM 1903 C CA . LEU A 1 246 ? 152.519 159.870 154.054 1.00 164.71 1385 LEU A CA 1
ATOM 1904 C C . LEU A 1 246 ? 151.190 159.690 153.343 1.00 164.71 1385 LEU A C 1
ATOM 1905 O O . LEU A 1 246 ? 151.118 159.759 152.107 1.00 164.71 1385 LEU A O 1
ATOM 1910 N N . ALA A 1 247 ? 150.129 159.457 154.121 1.00 159.74 1386 ALA A N 1
ATOM 1911 C CA . ALA A 1 247 ? 148.798 159.294 153.539 1.00 159.74 1386 ALA A CA 1
ATOM 1912 C C . ALA A 1 247 ? 148.353 160.557 152.807 1.00 159.74 1386 ALA A C 1
ATOM 1913 O O . ALA A 1 247 ? 147.810 160.497 151.690 1.00 159.74 1386 ALA A O 1
ATOM 1915 N N . PHE A 1 248 ? 148.639 161.714 153.405 1.00 166.44 1387 PHE A N 1
ATOM 1916 C CA . PHE A 1 248 ? 148.227 162.983 152.821 1.00 166.44 1387 PHE A CA 1
ATOM 1917 C C . PHE A 1 248 ? 149.021 163.296 151.556 1.00 166.44 1387 PHE A C 1
ATOM 1918 O O . PHE A 1 248 ? 148.464 163.809 150.576 1.00 166.44 1387 PHE A O 1
ATOM 1926 N N . ILE A 1 249 ? 150.315 162.960 151.548 1.00 181.63 1388 ILE A N 1
ATOM 1927 C CA . ILE A 1 249 ? 151.137 163.078 150.346 1.00 181.63 1388 ILE A CA 1
ATOM 1928 C C . ILE A 1 249 ? 150.603 162.205 149.227 1.00 181.63 1388 ILE A C 1
ATOM 1929 O O . ILE A 1 249 ? 150.515 162.647 148.078 1.00 181.63 1388 ILE A O 1
ATOM 1934 N N . ILE A 1 250 ? 150.213 160.972 149.535 1.00 166.10 1389 ILE A N 1
ATOM 1935 C CA . ILE A 1 250 ? 149.876 160.072 148.440 1.00 166.10 1389 ILE A CA 1
ATOM 1936 C C . ILE A 1 250 ? 148.500 160.402 147.863 1.00 166.10 1389 ILE A C 1
ATOM 1937 O O . ILE A 1 250 ? 148.297 160.317 146.644 1.00 166.10 1389 ILE A O 1
ATOM 1942 N N . ILE A 1 251 ? 147.570 160.897 148.688 1.00 181.62 1390 ILE A N 1
ATOM 1943 C CA . ILE A 1 251 ? 146.320 161.379 148.094 1.00 181.62 1390 ILE A CA 1
ATOM 1944 C C . ILE A 1 251 ? 146.563 162.675 147.313 1.00 181.62 1390 ILE A C 1
ATOM 1945 O O . ILE A 1 251 ? 145.978 162.891 146.233 1.00 181.62 1390 ILE A O 1
ATOM 1950 N N . LEU A 1 252 ? 147.507 163.504 147.790 1.00 211.38 1391 LEU A N 1
ATOM 1951 C CA . LEU A 1 252 ? 147.882 164.726 147.088 1.00 211.38 1391 LEU A CA 1
ATOM 1952 C C . LEU A 1 252 ? 148.595 164.427 145.777 1.00 211.38 1391 LEU A C 1
ATOM 1953 O O . LEU A 1 252 ? 148.611 165.264 144.872 1.00 211.38 1391 LEU A O 1
ATOM 1958 N N . CYS A 1 253 ? 149.208 163.256 145.665 1.00 206.36 1392 CYS A N 1
ATOM 1959 C CA . CYS A 1 253 ? 149.800 162.851 144.401 1.00 206.36 1392 CYS A CA 1
ATOM 1960 C C . CYS A 1 253 ? 148.771 162.240 143.468 1.00 206.36 1392 CYS A C 1
ATOM 1961 O O . CYS A 1 253 ? 148.839 162.450 142.252 1.00 206.36 1392 CYS A O 1
ATOM 1964 N N . CYS A 1 254 ? 147.812 161.494 144.013 1.00 202.23 1393 CYS A N 1
ATOM 1965 C CA . CYS A 1 254 ? 146.918 160.734 143.150 1.00 202.23 1393 CYS A CA 1
ATOM 1966 C C . CYS A 1 254 ? 145.828 161.604 142.537 1.00 202.23 1393 CYS A C 1
ATOM 1967 O O . CYS A 1 254 ? 145.303 161.262 141.473 1.00 202.23 1393 CYS A O 1
ATOM 1970 N N . ILE A 1 255 ? 145.458 162.719 143.185 1.00 206.73 1394 ILE A N 1
ATOM 1971 C CA . ILE A 1 255 ? 144.434 163.602 142.596 1.00 206.73 1394 ILE A CA 1
ATOM 1972 C C . ILE A 1 255 ? 144.858 164.231 141.263 1.00 206.73 1394 ILE A C 1
ATOM 1973 O O . ILE A 1 255 ? 144.078 164.146 140.292 1.00 206.73 1394 ILE A O 1
ATOM 1978 N N . PRO A 1 256 ? 146.062 164.831 141.117 1.00 193.94 1395 PRO A N 1
ATOM 1979 C CA . PRO A 1 256 ? 146.433 165.306 139.774 1.00 193.94 1395 PRO A CA 1
ATOM 1980 C C . PRO A 1 256 ? 146.676 164.182 138.791 1.00 193.94 1395 PRO A C 1
ATOM 1981 O O . PRO A 1 256 ? 146.556 164.402 137.584 1.00 193.94 1395 PRO A O 1
ATOM 1985 N N . ALA A 1 257 ? 147.006 162.983 139.274 1.00 191.17 1396 ALA A N 1
ATOM 1986 C CA . ALA A 1 257 ? 147.081 161.829 138.386 1.00 191.17 1396 ALA A CA 1
ATOM 1987 C C . ALA A 1 257 ? 145.719 161.518 137.781 1.00 191.17 1396 ALA A C 1
ATOM 1988 O O . ALA A 1 257 ? 145.621 161.237 136.581 1.00 191.17 1396 ALA A O 1
ATOM 1990 N N . ILE A 1 258 ? 144.660 161.605 138.594 1.00 212.14 1397 ILE A N 1
ATOM 1991 C CA . ILE A 1 258 ? 143.290 161.447 138.103 1.00 212.14 1397 ILE A CA 1
ATOM 1992 C C . ILE A 1 258 ? 142.977 162.492 137.041 1.00 212.14 1397 ILE A C 1
ATOM 1993 O O . ILE A 1 258 ? 142.461 162.169 135.962 1.00 212.14 1397 ILE A O 1
ATOM 1998 N N . LEU A 1 259 ? 143.326 163.753 137.316 1.00 211.30 1398 LEU A N 1
ATOM 1999 C CA . LEU A 1 259 ? 142.982 164.821 136.377 1.00 211.30 1398 LEU A CA 1
ATOM 2000 C C . LEU A 1 259 ? 143.769 164.714 135.070 1.00 211.30 1398 LEU A C 1
ATOM 2001 O O . LEU A 1 259 ? 143.210 164.910 133.980 1.00 211.30 1398 LEU A O 1
ATOM 2006 N N . VAL A 1 260 ? 145.053 164.358 135.154 1.00 212.34 1399 VAL A N 1
ATOM 2007 C CA . VAL A 1 260 ? 145.878 164.239 133.957 1.00 212.34 1399 VAL A CA 1
ATOM 2008 C C . VAL A 1 260 ? 145.473 163.028 133.125 1.00 212.34 1399 VAL A C 1
ATOM 2009 O O . VAL A 1 260 ? 145.455 163.102 131.893 1.00 212.34 1399 VAL A O 1
ATOM 2013 N N . VAL A 1 261 ? 145.073 161.924 133.760 1.00 207.15 1400 VAL A N 1
ATOM 2014 C CA . VAL A 1 261 ? 144.637 160.786 132.953 1.00 207.15 1400 VAL A CA 1
ATOM 2015 C C . VAL A 1 261 ? 143.230 161.031 132.382 1.00 207.15 1400 VAL A C 1
ATOM 2016 O O . VAL A 1 261 ? 142.900 160.527 131.296 1.00 207.15 1400 VAL A O 1
ATOM 2020 N N . LEU A 1 262 ? 142.417 161.863 133.048 1.00 217.88 1401 LEU A N 1
ATOM 2021 C CA . LEU A 1 262 ? 141.177 162.356 132.443 1.00 217.88 1401 LEU A CA 1
ATOM 2022 C C . LEU A 1 262 ? 141.448 163.131 131.158 1.00 217.88 1401 LEU A C 1
ATOM 2023 O O . LEU A 1 262 ? 140.832 162.866 130.116 1.00 217.88 1401 LEU A O 1
ATOM 2028 N N . VAL A 1 263 ? 142.391 164.077 131.217 1.00 232.40 1402 VAL A N 1
ATOM 2029 C CA . VAL A 1 263 ? 142.779 164.841 130.029 1.00 232.40 1402 VAL A CA 1
ATOM 2030 C C . VAL A 1 263 ? 143.415 163.924 128.983 1.00 232.40 1402 VAL A C 1
ATOM 2031 O O . VAL A 1 263 ? 143.223 164.104 127.773 1.00 232.40 1402 VAL A O 1
ATOM 2035 N N . SER A 1 264 ? 144.120 162.889 129.443 1.00 213.91 1403 SER A N 1
ATOM 2036 C CA . SER A 1 264 ? 144.776 161.930 128.563 1.00 213.91 1403 SER A CA 1
ATOM 2037 C C . SER A 1 264 ? 143.771 161.146 127.732 1.00 213.91 1403 SER A C 1
ATOM 2038 O O . SER A 1 264 ? 143.866 161.101 126.501 1.00 213.91 1403 SER A O 1
ATOM 2041 N N . TYR A 1 265 ? 142.791 160.528 128.392 1.00 238.12 1404 TYR A N 1
ATOM 2042 C CA . TYR A 1 265 ? 141.775 159.781 127.662 1.00 238.12 1404 TYR A CA 1
ATOM 2043 C C . TYR A 1 265 ? 140.853 160.700 126.867 1.00 238.12 1404 TYR A C 1
ATOM 2044 O O . TYR A 1 265 ? 140.351 160.290 125.813 1.00 238.12 1404 TYR A O 1
ATOM 2053 N N . ARG A 1 266 ? 140.670 161.952 127.310 1.00 247.86 1405 ARG A N 1
ATOM 2054 C CA . ARG A 1 266 ? 139.873 162.905 126.540 1.00 247.86 1405 ARG A CA 1
ATOM 2055 C C . ARG A 1 266 ? 140.562 163.271 125.227 1.00 247.86 1405 ARG A C 1
ATOM 2056 O O . ARG A 1 266 ? 139.934 163.266 124.163 1.00 247.86 1405 ARG A O 1
ATOM 2064 N N . GLN A 1 267 ? 141.866 163.552 125.276 1.00 227.62 1406 GLN A N 1
ATOM 2065 C CA . GLN A 1 267 ? 142.603 163.847 124.051 1.00 227.62 1406 GLN A CA 1
ATOM 2066 C C . GLN A 1 267 ? 142.795 162.592 123.202 1.00 227.62 1406 GLN A C 1
ATOM 2067 O O . GLN A 1 267 ? 142.920 162.682 121.975 1.00 227.62 1406 GLN A O 1
ATOM 2073 N N . PHE A 1 268 ? 142.800 161.416 123.836 1.00 237.41 1407 PHE A N 1
ATOM 2074 C CA . PHE A 1 268 ? 142.760 160.162 123.091 1.00 237.41 1407 PHE A CA 1
ATOM 2075 C C . PHE A 1 268 ? 141.460 160.026 122.311 1.00 237.41 1407 PHE A C 1
ATOM 2076 O O . PHE A 1 268 ? 141.451 159.515 121.186 1.00 237.41 1407 PHE A O 1
ATOM 2084 N N . LYS A 1 269 ? 140.349 160.474 122.899 1.00 237.18 1408 LYS A N 1
ATOM 2085 C CA . LYS A 1 269 ? 139.086 160.497 122.168 1.00 237.18 1408 LYS A CA 1
ATOM 2086 C C . LYS A 1 269 ? 139.097 161.555 121.070 1.00 237.18 1408 LYS A C 1
ATOM 2087 O O . LYS A 1 269 ? 138.479 161.368 120.015 1.00 237.18 1408 LYS A O 1
ATOM 2093 N N . VAL A 1 270 ? 139.775 162.681 121.313 1.00 225.18 1409 VAL A N 1
ATOM 2094 C CA . VAL A 1 270 ? 139.823 163.765 120.326 1.00 225.18 1409 VAL A CA 1
ATOM 2095 C C . VAL A 1 270 ? 140.627 163.342 119.101 1.00 225.18 1409 VAL A C 1
ATOM 2096 O O . VAL A 1 270 ? 140.152 163.423 117.962 1.00 225.18 1409 VAL A O 1
ATOM 2100 N N . ARG A 1 271 ? 141.854 162.883 119.315 1.00 202.11 1410 ARG A N 1
ATOM 2101 C CA . ARG A 1 271 ? 142.666 162.367 118.222 1.00 202.11 1410 ARG A CA 1
ATOM 2102 C C . ARG A 1 271 ? 142.669 160.843 118.234 1.00 202.11 1410 ARG A C 1
ATOM 2103 O O . ARG A 1 271 ? 141.613 160.213 118.291 1.00 202.11 1410 ARG A O 1
ATOM 2111 N N . HIS B 2 22 ? 149.830 158.684 120.447 1.00 222.15 15 HIS B N 1
ATOM 2112 C CA . HIS B 2 22 ? 149.397 158.912 121.819 1.00 222.15 15 HIS B CA 1
ATOM 2113 C C . HIS B 2 22 ? 150.496 158.509 122.793 1.00 222.15 15 HIS B C 1
ATOM 2114 O O . HIS B 2 22 ? 150.265 157.875 123.837 1.00 222.15 15 HIS B O 1
ATOM 2121 N N . THR B 2 23 ? 151.692 158.963 122.423 1.00 219.89 16 THR B N 1
ATOM 2122 C CA . THR B 2 23 ? 152.935 158.483 123.008 1.00 219.89 16 THR B CA 1
ATOM 2123 C C . THR B 2 23 ? 153.073 158.922 124.462 1.00 219.89 16 THR B C 1
ATOM 2124 O O . THR B 2 23 ? 153.355 158.101 125.343 1.00 219.89 16 THR B O 1
ATOM 2128 N N . ASN B 2 24 ? 152.832 160.206 124.738 1.00 235.53 17 ASN B N 1
ATOM 2129 C CA . ASN B 2 24 ? 152.903 160.717 126.106 1.00 235.53 17 ASN B CA 1
ATOM 2130 C C . ASN B 2 24 ? 151.775 160.156 126.966 1.00 235.53 17 ASN B C 1
ATOM 2131 O O . ASN B 2 24 ? 151.909 160.043 128.189 1.00 235.53 17 ASN B O 1
ATOM 2136 N N . TYR B 2 25 ? 150.681 159.740 126.343 1.00 233.14 18 TYR B N 1
ATOM 2137 C CA . TYR B 2 25 ? 149.578 159.195 127.113 1.00 233.14 18 TYR B CA 1
ATOM 2138 C C . TYR B 2 25 ? 149.866 157.766 127.540 1.00 233.14 18 TYR B C 1
ATOM 2139 O O . TYR B 2 25 ? 149.519 157.373 128.660 1.00 233.14 18 TYR B O 1
ATOM 2148 N N . VAL B 2 26 ? 150.568 157.002 126.702 1.00 218.03 19 VAL B N 1
ATOM 2149 C CA . VAL B 2 26 ? 150.999 155.684 127.158 1.00 218.03 19 VAL B CA 1
ATOM 2150 C C . VAL B 2 26 ? 152.172 155.808 128.153 1.00 218.03 19 VAL B C 1
ATOM 2151 O O . VAL B 2 26 ? 152.335 154.934 129.035 1.00 218.03 19 VAL B O 1
ATOM 2155 N N . ARG B 2 27 ? 152.980 156.886 128.046 1.00 228.34 20 ARG B N 1
ATOM 2156 C CA . ARG B 2 27 ? 153.936 157.231 129.107 1.00 228.34 20 ARG B CA 1
ATOM 2157 C C . ARG B 2 27 ? 153.223 157.356 130.444 1.00 228.34 20 ARG B C 1
ATOM 2158 O O . ARG B 2 27 ? 153.634 156.758 131.447 1.00 228.34 20 ARG B O 1
ATOM 2166 N N . ASN B 2 28 ? 152.132 158.132 130.447 1.00 205.71 21 ASN B N 1
ATOM 2167 C CA . ASN B 2 28 ? 151.317 158.320 131.643 1.00 205.71 21 ASN B CA 1
ATOM 2168 C C . ASN B 2 28 ? 150.743 157.001 132.135 1.00 205.71 21 ASN B C 1
ATOM 2169 O O . ASN B 2 28 ? 150.691 156.754 133.345 1.00 205.71 21 ASN B O 1
ATOM 2174 N N . SER B 2 29 ? 150.339 156.137 131.198 1.00 222.16 22 SER B N 1
ATOM 2175 C CA . SER B 2 29 ? 149.747 154.842 131.529 1.00 222.16 22 SER B CA 1
ATOM 2176 C C . SER B 2 29 ? 150.711 153.965 132.323 1.00 222.16 22 SER B C 1
ATOM 2177 O O . SER B 2 29 ? 150.411 153.552 133.454 1.00 222.16 22 SER B O 1
ATOM 2180 N N . ARG B 2 30 ? 151.891 153.692 131.755 1.00 202.22 23 ARG B N 1
ATOM 2181 C CA . ARG B 2 30 ? 152.833 152.812 132.449 1.00 202.22 23 ARG B CA 1
ATOM 2182 C C . ARG B 2 30 ? 153.426 153.484 133.688 1.00 202.22 23 ARG B C 1
ATOM 2183 O O . ARG B 2 30 ? 153.722 152.805 134.689 1.00 202.22 23 ARG B O 1
ATOM 2191 N N . ALA B 2 31 ? 153.528 154.822 133.669 1.00 170.94 24 ALA B N 1
ATOM 2192 C CA . ALA B 2 31 ? 153.996 155.578 134.826 1.00 170.94 24 ALA B CA 1
ATOM 2193 C C . ALA B 2 31 ? 153.074 155.393 136.023 1.00 170.94 24 ALA B C 1
ATOM 2194 O O . ALA B 2 31 ? 153.508 154.976 137.104 1.00 170.94 24 ALA B O 1
ATOM 2196 N N . VAL B 2 32 ? 151.780 155.656 135.828 1.00 170.14 25 VAL B N 1
ATOM 2197 C CA . VAL B 2 32 ? 150.826 155.514 136.915 1.00 170.14 25 VAL B CA 1
ATOM 2198 C C . VAL B 2 32 ? 150.611 154.040 137.280 1.00 170.14 25 VAL B C 1
ATOM 2199 O O . VAL B 2 32 ? 150.272 153.737 138.428 1.00 170.14 25 VAL B O 1
ATOM 2203 N N . GLY B 2 33 ? 150.893 153.100 136.370 1.00 189.57 26 GLY B N 1
ATOM 2204 C CA . GLY B 2 33 ? 150.907 151.692 136.754 1.00 189.57 26 GLY B CA 1
ATOM 2205 C C . GLY B 2 33 ? 151.965 151.319 137.784 1.00 189.57 26 GLY B C 1
ATOM 2206 O O . GLY B 2 33 ? 151.699 150.656 138.809 1.00 189.57 26 GLY B O 1
ATOM 2207 N N . VAL B 2 34 ? 153.190 151.790 137.550 1.00 167.45 27 VAL B N 1
ATOM 2208 C CA . VAL B 2 34 ? 154.203 151.505 138.561 1.00 167.45 27 VAL B CA 1
ATOM 2209 C C . VAL B 2 34 ? 153.981 152.395 139.796 1.00 167.45 27 VAL B C 1
ATOM 2210 O O . VAL B 2 34 ? 154.405 152.038 140.910 1.00 167.45 27 VAL B O 1
ATOM 2214 N N . MET B 2 35 ? 153.255 153.514 139.638 1.00 153.70 28 MET B N 1
ATOM 2215 C CA . MET B 2 35 ? 152.766 154.253 140.803 1.00 153.70 28 MET B CA 1
ATOM 2216 C C . MET B 2 35 ? 151.803 153.425 141.634 1.00 153.70 28 MET B C 1
ATOM 2217 O O . MET B 2 35 ? 151.791 153.548 142.864 1.00 153.70 28 MET B O 1
ATOM 2222 N N . TRP B 2 36 ? 150.953 152.620 140.978 1.00 168.54 29 TRP B N 1
ATOM 2223 C CA . TRP B 2 36 ? 150.089 151.705 141.720 1.00 168.54 29 TRP B CA 1
ATOM 2224 C C . TRP B 2 36 ? 150.914 150.761 142.553 1.00 168.54 29 TRP B C 1
ATOM 2225 O O . TRP B 2 36 ? 150.619 150.559 143.735 1.00 168.54 29 TRP B O 1
ATOM 2236 N N . GLY B 2 37 ? 151.968 150.207 141.945 1.00 167.18 30 GLY B N 1
ATOM 2237 C CA . GLY B 2 37 ? 152.878 149.336 142.686 1.00 167.18 30 GLY B CA 1
ATOM 2238 C C . GLY B 2 37 ? 153.471 149.990 143.924 1.00 167.18 30 GLY B C 1
ATOM 2239 O O . GLY B 2 37 ? 153.339 149.473 145.044 1.00 167.18 30 GLY B O 1
ATOM 2240 N N . THR B 2 38 ? 154.039 151.187 143.749 1.00 157.20 31 THR B N 1
ATOM 2241 C CA . THR B 2 38 ? 154.737 151.854 144.848 1.00 157.20 31 THR B CA 1
ATOM 2242 C C . THR B 2 38 ? 153.782 152.317 145.942 1.00 157.20 31 THR B C 1
ATOM 2243 O O . THR B 2 38 ? 154.000 152.044 147.129 1.00 157.20 31 THR B O 1
ATOM 2247 N N . LEU B 2 39 ? 152.710 153.010 145.566 1.00 149.47 32 LEU B N 1
ATOM 2248 C CA . LEU B 2 39 ? 151.822 153.553 146.582 1.00 149.47 32 LEU B CA 1
ATOM 2249 C C . LEU B 2 39 ? 151.003 152.453 147.242 1.00 149.47 32 LEU B C 1
ATOM 2250 O O . LEU B 2 39 ? 150.643 152.569 148.423 1.00 149.47 32 LEU B O 1
ATOM 2255 N N . THR B 2 40 ? 150.781 151.344 146.529 1.00 176.55 33 THR B N 1
ATOM 2256 C CA . THR B 2 40 ? 150.105 150.201 147.116 1.00 176.55 33 THR B CA 1
ATOM 2257 C C . THR B 2 40 ? 150.964 149.545 148.187 1.00 176.55 33 THR B C 1
ATOM 2258 O O . THR B 2 40 ? 150.470 149.220 149.274 1.00 176.55 33 THR B O 1
ATOM 2262 N N . ILE B 2 41 ? 152.263 149.363 147.920 1.00 182.81 34 ILE B N 1
ATOM 2263 C CA . ILE B 2 41 ? 153.067 148.724 148.964 1.00 182.81 34 ILE B CA 1
ATOM 2264 C C . ILE B 2 41 ? 153.347 149.696 150.114 1.00 182.81 34 ILE B C 1
ATOM 2265 O O . ILE B 2 41 ? 153.494 149.271 151.280 1.00 182.81 34 ILE B O 1
ATOM 2270 N N . CYS B 2 42 ? 153.325 151.005 149.831 1.00 175.41 35 CYS B N 1
ATOM 2271 C CA . CYS B 2 42 ? 153.362 152.000 150.901 1.00 175.41 35 CYS B CA 1
ATOM 2272 C C . CYS B 2 42 ? 152.150 151.879 151.818 1.00 175.41 35 CYS B C 1
ATOM 2273 O O . CYS B 2 42 ? 152.282 151.885 153.047 1.00 175.41 35 CYS B O 1
ATOM 2276 N N . PHE B 2 43 ? 150.958 151.718 151.253 1.00 173.32 36 PHE B N 1
ATOM 2277 C CA . PHE B 2 43 ? 149.833 151.571 152.168 1.00 173.32 36 PHE B CA 1
ATOM 2278 C C . PHE B 2 43 ? 149.694 150.169 152.723 1.00 173.32 36 PHE B C 1
ATOM 2279 O O . PHE B 2 43 ? 148.995 149.992 153.724 1.00 173.32 36 PHE B O 1
ATOM 2287 N N . SER B 2 44 ? 150.388 149.191 152.145 1.00 174.17 37 SER B N 1
ATOM 2288 C CA . SER B 2 44 ? 150.488 147.886 152.787 1.00 174.17 37 SER B CA 1
ATOM 2289 C C . SER B 2 44 ? 151.207 148.009 154.120 1.00 174.17 37 SER B C 1
ATOM 2290 O O . SER B 2 44 ? 150.720 147.535 155.156 1.00 174.17 37 SER B O 1
ATOM 2293 N N . VAL B 2 45 ? 152.357 148.690 154.119 1.00 175.76 38 VAL B N 1
ATOM 2294 C CA . VAL B 2 45 ? 153.033 148.834 155.408 1.00 175.76 38 VAL B CA 1
ATOM 2295 C C . VAL B 2 45 ? 152.348 149.870 156.290 1.00 175.76 38 VAL B C 1
ATOM 2296 O O . VAL B 2 45 ? 152.466 149.804 157.517 1.00 175.76 38 VAL B O 1
ATOM 2300 N N . LEU B 2 46 ? 151.581 150.796 155.707 1.00 171.53 39 LEU B N 1
ATOM 2301 C CA . LEU B 2 46 ? 150.758 151.683 156.532 1.00 171.53 39 LEU B CA 1
ATOM 2302 C C . LEU B 2 46 ? 149.686 150.920 157.302 1.00 171.53 39 LEU B C 1
ATOM 2303 O O . LEU B 2 46 ? 149.507 151.137 158.506 1.00 171.53 39 LEU B O 1
ATOM 2308 N N . VAL B 2 47 ? 148.976 150.013 156.637 1.00 168.17 40 VAL B N 1
ATOM 2309 C CA . VAL B 2 47 ? 147.932 149.257 157.320 1.00 168.17 40 VAL B CA 1
ATOM 2310 C C . VAL B 2 47 ? 148.540 148.238 158.281 1.00 168.17 40 VAL B C 1
ATOM 2311 O O . VAL B 2 47 ? 147.993 147.979 159.364 1.00 168.17 40 VAL B O 1
ATOM 2315 N N . MET B 2 48 ? 149.712 147.694 157.939 1.00 174.96 41 MET B N 1
ATOM 2316 C CA . MET B 2 48 ? 150.391 146.800 158.871 1.00 174.96 41 MET B CA 1
ATOM 2317 C C . MET B 2 48 ? 150.858 147.557 160.113 1.00 174.96 41 MET B C 1
ATOM 2318 O O . MET B 2 48 ? 150.819 147.024 161.232 1.00 174.96 41 MET B O 1
ATOM 2323 N N . ALA B 2 49 ? 151.243 148.824 159.941 1.00 188.90 42 ALA B N 1
ATOM 2324 C CA . ALA B 2 49 ? 151.542 149.681 161.082 1.00 188.90 42 ALA B CA 1
ATOM 2325 C C . ALA B 2 49 ? 150.285 149.997 161.879 1.00 188.90 42 ALA B C 1
ATOM 2326 O O . ALA B 2 49 ? 150.340 150.136 163.107 1.00 188.90 42 ALA B O 1
ATOM 2328 N N . LEU B 2 50 ? 149.146 150.118 161.192 1.00 186.90 43 LEU B N 1
ATOM 2329 C CA . LEU B 2 50 ? 147.873 150.326 161.875 1.00 186.90 43 LEU B CA 1
ATOM 2330 C C . LEU B 2 50 ? 147.477 149.103 162.692 1.00 186.90 43 LEU B C 1
ATOM 2331 O O . LEU B 2 50 ? 146.759 149.220 163.692 1.00 186.90 43 LEU B O 1
ATOM 2336 N N . PHE B 2 51 ? 147.946 147.928 162.292 1.00 188.33 44 PHE B N 1
ATOM 2337 C CA . PHE B 2 51 ? 147.727 146.739 163.107 1.00 188.33 44 PHE B CA 1
ATOM 2338 C C . PHE B 2 51 ? 148.669 146.676 164.303 1.00 188.33 44 PHE B C 1
ATOM 2339 O O . PHE B 2 51 ? 148.229 146.477 165.440 1.00 188.33 44 PHE B O 1
ATOM 2347 N N . ILE B 2 52 ? 149.974 146.837 164.076 1.00 181.62 45 ILE B N 1
ATOM 2348 C CA . ILE B 2 52 ? 150.908 146.428 165.125 1.00 181.62 45 ILE B CA 1
ATOM 2349 C C . ILE B 2 52 ? 151.317 147.630 165.990 1.00 181.62 45 ILE B C 1
ATOM 2350 O O . ILE B 2 52 ? 152.370 147.628 166.637 1.00 181.62 45 ILE B O 1
ATOM 2355 N N . GLN B 2 53 ? 150.486 148.662 166.037 1.00 201.54 46 GLN B N 1
ATOM 2356 C CA . GLN B 2 53 ? 150.630 149.789 166.954 1.00 201.54 46 GLN B CA 1
ATOM 2357 C C . GLN B 2 53 ? 150.330 149.385 168.395 1.00 201.54 46 GLN B C 1
ATOM 2358 O O . GLN B 2 53 ? 149.905 148.250 168.640 1.00 201.54 46 GLN B O 1
ATOM 2364 N N . PRO B 2 54 ? 150.620 150.239 169.390 1.00 188.86 47 PRO B N 1
ATOM 2365 C CA . PRO B 2 54 ? 150.047 150.015 170.726 1.00 188.86 47 PRO B CA 1
ATOM 2366 C C . PRO B 2 54 ? 148.838 150.883 171.065 1.00 188.86 47 PRO B C 1
ATOM 2367 O O . PRO B 2 54 ? 148.166 150.625 172.068 1.00 188.86 47 PRO B O 1
ATOM 2371 N N . TYR B 2 55 ? 148.540 151.901 170.255 1.00 182.21 48 TYR B N 1
ATOM 2372 C CA . TYR B 2 55 ? 147.562 152.927 170.631 1.00 182.21 48 TYR B CA 1
ATOM 2373 C C . TYR B 2 55 ? 146.369 152.873 169.682 1.00 182.21 48 TYR B C 1
ATOM 2374 O O . TYR B 2 55 ? 146.485 153.122 168.484 1.00 182.21 48 TYR B O 1
ATOM 2383 N N . TRP B 2 56 ? 145.202 152.527 170.228 1.00 196.51 49 TRP B N 1
ATOM 2384 C CA . TRP B 2 56 ? 143.970 152.658 169.453 1.00 196.51 49 TRP B CA 1
ATOM 2385 C C . TRP B 2 56 ? 143.113 153.833 169.912 1.00 196.51 49 TRP B C 1
ATOM 2386 O O . TRP B 2 56 ? 142.839 154.753 169.135 1.00 196.51 49 TRP B O 1
ATOM 2397 N N . ILE B 2 57 ? 142.647 153.794 171.164 1.00 181.35 50 ILE B N 1
ATOM 2398 C CA . ILE B 2 57 ? 141.849 154.857 171.776 1.00 181.35 50 ILE B CA 1
ATOM 2399 C C . ILE B 2 57 ? 142.233 154.912 173.251 1.00 181.35 50 ILE B C 1
ATOM 2400 O O . ILE B 2 57 ? 142.246 153.890 173.939 1.00 181.35 50 ILE B O 1
ATOM 2405 N N . GLY B 2 58 ? 142.532 156.110 173.749 1.00 197.09 51 GLY B N 1
ATOM 2406 C CA . GLY B 2 58 ? 142.859 156.243 175.157 1.00 197.09 51 GLY B CA 1
ATOM 2407 C C . GLY B 2 58 ? 141.904 157.131 175.927 1.00 197.09 51 GLY B C 1
ATOM 2408 O O . GLY B 2 58 ? 140.775 157.364 175.483 1.00 197.09 51 GLY B O 1
ATOM 2409 N N . ASP B 2 59 ? 142.355 157.635 177.077 1.00 197.18 52 ASP B N 1
ATOM 2410 C CA . ASP B 2 59 ? 141.605 158.573 177.907 1.00 197.18 52 ASP B CA 1
ATOM 2411 C C . ASP B 2 59 ? 142.541 159.206 178.926 1.00 197.18 52 ASP B C 1
ATOM 2412 O O . ASP B 2 59 ? 143.423 158.540 179.475 1.00 197.18 52 ASP B O 1
ATOM 2417 N N . SER B 2 60 ? 142.338 160.501 179.162 1.00 148.49 53 SER B N 1
ATOM 2418 C CA . SER B 2 60 ? 142.944 161.208 180.287 1.00 148.49 53 SER B CA 1
ATOM 2419 C C . SER B 2 60 ? 141.840 162.007 180.962 1.00 148.49 53 SER B C 1
ATOM 2420 O O . SER B 2 60 ? 141.268 162.915 180.351 1.00 148.49 53 SER B O 1
ATOM 2423 N N . VAL B 2 61 ? 141.540 161.672 182.212 1.00 105.38 54 VAL B N 1
ATOM 2424 C CA . VAL B 2 61 ? 140.475 162.342 182.944 1.00 105.38 54 VAL B CA 1
ATOM 2425 C C . VAL B 2 61 ? 140.917 163.737 183.370 1.00 105.38 54 VAL B C 1
ATOM 2426 O O . VAL B 2 61 ? 142.097 164.079 183.291 1.00 105.38 54 VAL B O 1
ATOM 2430 N N . GLN B 2 65 ? 139.552 156.285 186.387 1.00 118.05 58 GLN B N 1
ATOM 2431 C CA . GLN B 2 65 ? 140.510 155.401 185.737 1.00 118.05 58 GLN B CA 1
ATOM 2432 C C . GLN B 2 65 ? 141.417 156.195 184.815 1.00 118.05 58 GLN B C 1
ATOM 2433 O O . GLN B 2 65 ? 141.167 157.370 184.548 1.00 118.05 58 GLN B O 1
ATOM 2439 N N . ALA B 2 66 ? 142.473 155.544 184.332 1.00 170.65 59 ALA B N 1
ATOM 2440 C CA . ALA B 2 66 ? 143.395 156.172 183.388 1.00 170.65 59 ALA B CA 1
ATOM 2441 C C . ALA B 2 66 ? 144.048 155.063 182.575 1.00 170.65 59 ALA B C 1
ATOM 2442 O O . ALA B 2 66 ? 144.910 154.346 183.093 1.00 170.65 59 ALA B O 1
ATOM 2444 N N . GLY B 2 67 ? 143.656 154.934 181.311 1.00 185.14 60 GLY B N 1
ATOM 2445 C CA . GLY B 2 67 ? 144.079 153.799 180.515 1.00 185.14 60 GLY B CA 1
ATOM 2446 C C . GLY B 2 67 ? 144.302 154.175 179.068 1.00 185.14 60 GLY B C 1
ATOM 2447 O O . GLY B 2 67 ? 143.731 155.146 178.564 1.00 185.14 60 GLY B O 1
ATOM 2448 N N . TYR B 2 68 ? 145.131 153.379 178.399 1.00 181.02 61 TYR B N 1
ATOM 2449 C CA . TYR B 2 68 ? 145.559 153.574 177.017 1.00 181.02 61 TYR B CA 1
ATOM 2450 C C . TYR B 2 68 ? 145.237 152.331 176.202 1.00 181.02 61 TYR B C 1
ATOM 2451 O O . TYR B 2 68 ? 146.096 151.768 175.521 1.00 181.02 61 TYR B O 1
ATOM 2460 N N . PHE B 2 69 ? 143.985 151.873 176.303 1.00 198.04 62 PHE B N 1
ATOM 2461 C CA . PHE B 2 69 ? 143.527 150.593 175.764 1.00 198.04 62 PHE B CA 1
ATOM 2462 C C . PHE B 2 69 ? 143.638 150.497 174.249 1.00 198.04 62 PHE B C 1
ATOM 2463 O O . PHE B 2 69 ? 143.769 151.512 173.557 1.00 198.04 62 PHE B O 1
ATOM 2471 N N . GLY B 2 70 ? 143.579 149.279 173.725 1.00 186.53 63 GLY B N 1
ATOM 2472 C CA . GLY B 2 70 ? 143.834 149.122 172.314 1.00 186.53 63 GLY B CA 1
ATOM 2473 C C . GLY B 2 70 ? 143.052 148.060 171.568 1.00 186.53 63 GLY B C 1
ATOM 2474 O O . GLY B 2 70 ? 143.500 147.596 170.515 1.00 186.53 63 GLY B O 1
ATOM 2475 N N . LEU B 2 71 ? 141.954 147.570 172.147 1.00 183.85 64 LEU B N 1
ATOM 2476 C CA . LEU B 2 71 ? 140.937 146.764 171.462 1.00 183.85 64 LEU B CA 1
ATOM 2477 C C . LEU B 2 71 ? 141.410 145.388 170.986 1.00 183.85 64 LEU B C 1
ATOM 2478 O O . LEU B 2 71 ? 140.589 144.584 170.537 1.00 183.85 64 LEU B O 1
ATOM 2483 N N . PHE B 2 72 ? 142.710 145.103 171.082 1.00 190.28 65 PHE B N 1
ATOM 2484 C CA . PHE B 2 72 ? 143.281 143.772 170.922 1.00 190.28 65 PHE B CA 1
ATOM 2485 C C . PHE B 2 72 ? 143.887 143.312 172.234 1.00 190.28 65 PHE B C 1
ATOM 2486 O O . PHE B 2 72 ? 143.726 142.159 172.646 1.00 190.28 65 PHE B O 1
ATOM 2494 N N . SER B 2 73 ? 144.598 144.219 172.884 1.00 198.75 66 SER B N 1
ATOM 2495 C CA . SER B 2 73 ? 144.948 144.189 174.289 1.00 198.75 66 SER B CA 1
ATOM 2496 C C . SER B 2 73 ? 144.473 145.498 174.905 1.00 198.75 66 SER B C 1
ATOM 2497 O O . SER B 2 73 ? 144.072 146.424 174.198 1.00 198.75 66 SER B O 1
ATOM 2500 N N . TYR B 2 74 ? 144.522 145.588 176.229 1.00 201.86 67 TYR B N 1
ATOM 2501 C CA . TYR B 2 74 ? 144.084 146.824 176.869 1.00 201.86 67 TYR B CA 1
ATOM 2502 C C . TYR B 2 74 ? 144.851 147.035 178.166 1.00 201.86 67 TYR B C 1
ATOM 2503 O O . TYR B 2 74 ? 144.758 146.223 179.091 1.00 201.86 67 TYR B O 1
ATOM 2512 N N . CYS B 2 75 ? 145.652 148.097 178.207 1.00 200.35 68 CYS B N 1
ATOM 2513 C CA . CYS B 2 75 ? 146.297 148.558 179.427 1.00 200.35 68 CYS B CA 1
ATOM 2514 C C . CYS B 2 75 ? 145.383 149.572 180.098 1.00 200.35 68 CYS B C 1
ATOM 2515 O O . CYS B 2 75 ? 145.247 150.703 179.620 1.00 200.35 68 CYS B O 1
ATOM 2518 N N . VAL B 2 76 ? 144.757 149.166 181.196 1.00 176.21 69 VAL B N 1
ATOM 2519 C CA . VAL B 2 76 ? 143.853 150.023 181.948 1.00 176.21 69 VAL B CA 1
ATOM 2520 C C . VAL B 2 76 ? 144.413 150.187 183.351 1.00 176.21 69 VAL B C 1
ATOM 2521 O O . VAL B 2 76 ? 144.789 149.205 184.001 1.00 176.21 69 VAL B O 1
ATOM 2525 N N . GLY B 2 77 ? 144.490 151.432 183.805 1.00 174.40 70 GLY B N 1
ATOM 2526 C CA . GLY B 2 77 ? 144.921 151.708 185.156 1.00 174.40 70 GLY B CA 1
ATOM 2527 C C . GLY B 2 77 ? 144.209 152.896 185.758 1.00 174.40 70 GLY B C 1
ATOM 2528 O O . GLY B 2 77 ? 143.068 153.204 185.402 1.00 174.40 70 GLY B O 1
ATOM 2529 N N . ASN B 2 78 ? 144.887 153.577 186.666 1.00 194.53 71 ASN B N 1
ATOM 2530 C CA . ASN B 2 78 ? 144.312 154.668 187.428 1.00 194.53 71 ASN B CA 1
ATOM 2531 C C . ASN B 2 78 ? 145.308 155.819 187.486 1.00 194.53 71 ASN B C 1
ATOM 2532 O O . ASN B 2 78 ? 146.286 155.861 186.735 1.00 194.53 71 ASN B O 1
ATOM 2537 N N . VAL B 2 79 ? 145.038 156.764 188.385 1.00 236.17 72 VAL B N 1
ATOM 2538 C CA . VAL B 2 79 ? 145.784 158.015 188.410 1.00 236.17 72 VAL B CA 1
ATOM 2539 C C . VAL B 2 79 ? 147.196 157.773 188.936 1.00 236.17 72 VAL B C 1
ATOM 2540 O O . VAL B 2 79 ? 147.396 157.128 189.974 1.00 236.17 72 VAL B O 1
ATOM 2544 N N . LEU B 2 80 ? 148.188 158.213 188.154 1.00 230.37 73 LEU B N 1
ATOM 2545 C CA . LEU B 2 80 ? 149.618 158.193 188.483 1.00 230.37 73 LEU B CA 1
ATOM 2546 C C . LEU B 2 80 ? 150.167 156.796 188.776 1.00 230.37 73 LEU B C 1
ATOM 2547 O O . LEU B 2 80 ? 151.232 156.665 189.387 1.00 230.37 73 LEU B O 1
ATOM 2552 N N . SER B 2 81 ? 149.476 155.743 188.355 1.00 252.19 74 SER B N 1
ATOM 2553 C CA . SER B 2 81 ? 149.962 154.391 188.575 1.00 252.19 74 SER B CA 1
ATOM 2554 C C . SER B 2 81 ? 150.994 154.046 187.511 1.00 252.19 74 SER B C 1
ATOM 2555 O O . SER B 2 81 ? 150.774 154.284 186.319 1.00 252.19 74 SER B O 1
ATOM 2558 N N . SER B 2 82 ? 152.125 153.492 187.943 1.00 275.84 75 SER B N 1
ATOM 2559 C CA . SER B 2 82 ? 153.230 153.242 187.025 1.00 275.84 75 SER B CA 1
ATOM 2560 C C . SER B 2 82 ? 152.994 151.992 186.186 1.00 275.84 75 SER B C 1
ATOM 2561 O O . SER B 2 82 ? 153.062 152.035 184.953 1.00 275.84 75 SER B O 1
ATOM 2564 N N . GLU B 2 83 ? 152.720 150.870 186.841 1.00 248.52 76 GLU B N 1
ATOM 2565 C CA . GLU B 2 83 ? 152.667 149.575 186.173 1.00 248.52 76 GLU B CA 1
ATOM 2566 C C . GLU B 2 83 ? 151.324 149.412 185.472 1.00 248.52 76 GLU B C 1
ATOM 2567 O O . GLU B 2 83 ? 150.268 149.579 186.088 1.00 248.52 76 GLU B O 1
ATOM 2573 N N . LEU B 2 84 ? 151.362 149.087 184.186 1.00 217.82 77 LEU B N 1
ATOM 2574 C CA . LEU B 2 84 ? 150.171 148.754 183.425 1.00 217.82 77 LEU B CA 1
ATOM 2575 C C . LEU B 2 84 ? 150.337 147.391 182.772 1.00 217.82 77 LEU B C 1
ATOM 2576 O O . LEU B 2 84 ? 151.449 146.960 182.454 1.00 217.82 77 LEU B O 1
ATOM 2581 N N . ILE B 2 85 ? 149.212 146.708 182.576 1.00 193.82 78 ILE B N 1
ATOM 2582 C CA . ILE B 2 85 ? 149.197 145.397 181.935 1.00 193.82 78 ILE B CA 1
ATOM 2583 C C . ILE B 2 85 ? 148.180 145.438 180.803 1.00 193.82 78 ILE B C 1
ATOM 2584 O O . ILE B 2 85 ? 146.983 145.628 181.045 1.00 193.82 78 ILE B O 1
ATOM 2589 N N . CYS B 2 86 ? 148.655 145.288 179.571 1.00 205.73 79 CYS B N 1
ATOM 2590 C CA . CYS B 2 86 ? 147.776 145.102 178.426 1.00 205.73 79 CYS B CA 1
ATOM 2591 C C . CYS B 2 86 ? 147.354 143.641 178.351 1.00 205.73 79 CYS B C 1
ATOM 2592 O O . CYS B 2 86 ? 148.196 142.740 178.415 1.00 205.73 79 CYS B O 1
ATOM 2595 N N . LYS B 2 87 ? 146.051 143.409 178.210 1.00 201.20 80 LYS B N 1
ATOM 2596 C CA . LYS B 2 87 ? 145.491 142.063 178.281 1.00 201.20 80 LYS B CA 1
ATOM 2597 C C . LYS B 2 87 ? 145.131 141.605 176.872 1.00 201.20 80 LYS B C 1
ATOM 2598 O O . LYS B 2 87 ? 144.016 141.798 176.389 1.00 201.20 80 LYS B O 1
ATOM 2604 N N . GLY B 2 88 ? 146.098 140.979 176.212 1.00 196.06 81 GLY B N 1
ATOM 2605 C CA . GLY B 2 88 ? 145.862 140.435 174.891 1.00 196.06 81 GLY B CA 1
ATOM 2606 C C . GLY B 2 88 ? 147.119 140.503 174.047 1.00 196.06 81 GLY B C 1
ATOM 2607 O O . GLY B 2 88 ? 148.231 140.643 174.562 1.00 196.06 81 GLY B O 1
ATOM 2608 N N . GLY B 2 89 ? 146.914 140.405 172.735 1.00 183.28 82 GLY B N 1
ATOM 2609 C CA . GLY B 2 89 ? 148.004 140.332 171.793 1.00 183.28 82 GLY B CA 1
ATOM 2610 C C . GLY B 2 89 ? 147.666 139.404 170.646 1.00 183.28 82 GLY B C 1
ATOM 2611 O O . GLY B 2 89 ? 146.701 139.623 169.906 1.00 183.28 82 GLY B O 1
ATOM 2612 N N . PRO B 2 90 ? 148.484 138.360 170.455 1.00 186.90 83 PRO B N 1
ATOM 2613 C CA . PRO B 2 90 ? 148.073 137.257 169.575 1.00 186.90 83 PRO B CA 1
ATOM 2614 C C . PRO B 2 90 ? 146.850 136.551 170.140 1.00 186.90 83 PRO B C 1
ATOM 2615 O O . PRO B 2 90 ? 146.897 135.938 171.212 1.00 186.90 83 PRO B O 1
ATOM 2619 N N . LEU B 2 91 ? 145.747 136.648 169.406 1.00 215.70 84 LEU B N 1
ATOM 2620 C CA . LEU B 2 91 ? 144.422 136.403 169.952 1.00 215.70 84 LEU B CA 1
ATOM 2621 C C . LEU B 2 91 ? 144.158 134.917 170.180 1.00 215.70 84 LEU B C 1
ATOM 2622 O O . LEU B 2 91 ? 144.899 134.040 169.727 1.00 215.70 84 LEU B O 1
ATOM 2627 N N . ASP B 2 92 ? 143.078 134.652 170.914 1.00 210.27 85 ASP B N 1
ATOM 2628 C CA . ASP B 2 92 ? 142.520 133.317 171.076 1.00 210.27 85 ASP B CA 1
ATOM 2629 C C . ASP B 2 92 ? 141.088 133.250 170.569 1.00 210.27 85 ASP B C 1
ATOM 2630 O O . ASP B 2 92 ? 140.350 132.328 170.941 1.00 210.27 85 ASP B O 1
ATOM 2635 N N . PHE B 2 93 ? 140.671 134.242 169.772 1.00 208.31 86 PHE B N 1
ATOM 2636 C CA . PHE B 2 93 ? 139.312 134.500 169.290 1.00 208.31 86 PHE B CA 1
ATOM 2637 C C . PHE B 2 93 ? 138.305 134.748 170.412 1.00 208.31 86 PHE B C 1
ATOM 2638 O O . PHE B 2 93 ? 137.096 134.773 170.155 1.00 208.31 86 PHE B O 1
ATOM 2646 N N . SER B 2 94 ? 138.766 134.936 171.649 1.00 189.09 87 SER B N 1
ATOM 2647 C CA . SER B 2 94 ? 137.888 135.202 172.778 1.00 189.09 87 SER B CA 1
ATOM 2648 C C . SER B 2 94 ? 138.462 136.192 173.775 1.00 189.09 87 SER B C 1
ATOM 2649 O O . SER B 2 94 ? 137.840 136.410 174.818 1.00 189.09 87 SER B O 1
ATOM 2652 N N . SER B 2 95 ? 139.616 136.796 173.500 1.00 155.23 88 SER B N 1
ATOM 2653 C CA . SER B 2 95 ? 140.297 137.603 174.502 1.00 155.23 88 SER B CA 1
ATOM 2654 C C . SER B 2 95 ? 139.682 138.987 174.660 1.00 155.23 88 SER B C 1
ATOM 2655 O O . SER B 2 95 ? 139.603 139.499 175.782 1.00 155.23 88 SER B O 1
ATOM 2658 N N . ILE B 2 96 ? 139.240 139.602 173.570 1.00 167.76 89 ILE B N 1
ATOM 2659 C CA . ILE B 2 96 ? 138.776 140.984 173.617 1.00 167.76 89 ILE B CA 1
ATOM 2660 C C . ILE B 2 96 ? 137.294 140.975 173.978 1.00 167.76 89 ILE B C 1
ATOM 2661 O O . ILE B 2 96 ? 136.607 139.983 173.695 1.00 167.76 89 ILE B O 1
ATOM 2666 N N . PRO B 2 97 ? 136.768 142.020 174.663 1.00 198.54 90 PRO B N 1
ATOM 2667 C CA . PRO B 2 97 ? 135.378 141.963 175.146 1.00 198.54 90 PRO B CA 1
ATOM 2668 C C . PRO B 2 97 ? 134.300 141.914 174.072 1.00 198.54 90 PRO B C 1
ATOM 2669 O O . PRO B 2 97 ? 133.482 140.990 174.064 1.00 198.54 90 PRO B O 1
ATOM 2673 N N . SER B 2 98 ? 134.288 142.877 173.159 1.00 202.81 91 SER B N 1
ATOM 2674 C CA . SER B 2 98 ? 133.168 143.039 172.246 1.00 202.81 91 SER B CA 1
ATOM 2675 C C . SER B 2 98 ? 133.336 142.143 171.028 1.00 202.81 91 SER B C 1
ATOM 2676 O O . SER B 2 98 ? 134.416 142.090 170.431 1.00 202.81 91 SER B O 1
ATOM 2679 N N . ARG B 2 99 ? 132.264 141.438 170.663 1.00 199.92 92 ARG B N 1
ATOM 2680 C CA . ARG B 2 99 ? 132.257 140.735 169.389 1.00 199.92 92 ARG B CA 1
ATOM 2681 C C . ARG B 2 99 ? 132.204 141.715 168.222 1.00 199.92 92 ARG B C 1
ATOM 2682 O O . ARG B 2 99 ? 132.692 141.394 167.132 1.00 199.92 92 ARG B O 1
ATOM 2690 N N . ALA B 2 100 ? 131.635 142.908 168.434 1.00 213.23 93 ALA B N 1
ATOM 2691 C CA . ALA B 2 100 ? 131.724 143.963 167.429 1.00 213.23 93 ALA B CA 1
ATOM 2692 C C . ALA B 2 100 ? 133.170 144.378 167.208 1.00 213.23 93 ALA B C 1
ATOM 2693 O O . ALA B 2 100 ? 133.577 144.663 166.076 1.00 213.23 93 ALA B O 1
ATOM 2695 N N . PHE B 2 101 ? 133.972 144.375 168.272 1.00 216.27 94 PHE B N 1
ATOM 2696 C CA . PHE B 2 101 ? 135.406 144.567 168.106 1.00 216.27 94 PHE B CA 1
ATOM 2697 C C . PHE B 2 101 ? 136.043 143.383 167.388 1.00 216.27 94 PHE B C 1
ATOM 2698 O O . PHE B 2 101 ? 136.916 143.580 166.538 1.00 216.27 94 PHE B O 1
ATOM 2706 N N . LYS B 2 102 ? 135.579 142.157 167.678 1.00 219.25 95 LYS B N 1
ATOM 2707 C CA . LYS B 2 102 ? 136.047 140.973 166.953 1.00 219.25 95 LYS B CA 1
ATOM 2708 C C . LYS B 2 102 ? 135.675 141.043 165.477 1.00 219.25 95 LYS B C 1
ATOM 2709 O O . LYS B 2 102 ? 136.494 140.734 164.601 1.00 219.25 95 LYS B O 1
ATOM 2715 N N . THR B 2 103 ? 134.448 141.471 165.186 1.00 233.57 96 THR B N 1
ATOM 2716 C CA . THR B 2 103 ? 133.984 141.501 163.806 1.00 233.57 96 THR B CA 1
ATOM 2717 C C . THR B 2 103 ? 134.678 142.605 163.014 1.00 233.57 96 THR B C 1
ATOM 2718 O O . THR B 2 103 ? 135.082 142.389 161.867 1.00 233.57 96 THR B O 1
ATOM 2722 N N . ALA B 2 104 ? 134.862 143.779 163.625 1.00 199.98 97 ALA B N 1
ATOM 2723 C CA . ALA B 2 104 ? 135.595 144.859 162.971 1.00 199.98 97 ALA B CA 1
ATOM 2724 C C . ALA B 2 104 ? 137.063 144.497 162.792 1.00 199.98 97 ALA B C 1
ATOM 2725 O O . ALA B 2 104 ? 137.691 144.887 161.800 1.00 199.98 97 ALA B O 1
ATOM 2727 N N . MET B 2 105 ? 137.622 143.744 163.746 1.00 222.14 98 MET B N 1
ATOM 2728 C CA . MET B 2 105 ? 138.951 143.170 163.579 1.00 222.14 98 MET B CA 1
ATOM 2729 C C . MET B 2 105 ? 139.002 142.241 162.378 1.00 222.14 98 MET B C 1
ATOM 2730 O O . MET B 2 105 ? 139.984 142.237 161.631 1.00 222.14 98 MET B O 1
ATOM 2735 N N . PHE B 2 106 ? 137.934 141.475 162.157 1.00 212.47 99 PHE B N 1
ATOM 2736 C CA . PHE B 2 106 ? 137.890 140.589 160.997 1.00 212.47 99 PHE B CA 1
ATOM 2737 C C . PHE B 2 106 ? 137.771 141.376 159.695 1.00 212.47 99 PHE B C 1
ATOM 2738 O O . PHE B 2 106 ? 138.373 140.997 158.684 1.00 212.47 99 PHE B O 1
ATOM 2746 N N . PHE B 2 107 ? 137.027 142.489 159.715 1.00 201.72 100 PHE B N 1
ATOM 2747 C CA . PHE B 2 107 ? 136.957 143.381 158.555 1.00 201.72 100 PHE B CA 1
ATOM 2748 C C . PHE B 2 107 ? 138.324 143.957 158.204 1.00 201.72 100 PHE B C 1
ATOM 2749 O O . PHE B 2 107 ? 138.774 143.881 157.053 1.00 201.72 100 PHE B O 1
ATOM 2757 N N . VAL B 2 108 ? 139.001 144.539 159.191 1.00 192.67 101 VAL B N 1
ATOM 2758 C CA . VAL B 2 108 ? 140.282 145.175 158.916 1.00 192.67 101 VAL B CA 1
ATOM 2759 C C . VAL B 2 108 ? 141.372 144.135 158.645 1.00 192.67 101 VAL B C 1
ATOM 2760 O O . VAL B 2 108 ? 142.309 144.408 157.885 1.00 192.67 101 VAL B O 1
ATOM 2764 N N . ALA B 2 109 ? 141.241 142.917 159.178 1.00 212.63 102 ALA B N 1
ATOM 2765 C CA . ALA B 2 109 ? 142.168 141.847 158.822 1.00 212.63 102 ALA B CA 1
ATOM 2766 C C . ALA B 2 109 ? 141.939 141.364 157.399 1.00 212.63 102 ALA B C 1
ATOM 2767 O O . ALA B 2 109 ? 142.897 140.993 156.703 1.00 212.63 102 ALA B O 1
ATOM 2769 N N . LEU B 2 110 ? 140.682 141.374 156.949 1.00 227.66 103 LEU B N 1
ATOM 2770 C CA . LEU B 2 110 ? 140.406 141.117 155.544 1.00 227.66 103 LEU B CA 1
ATOM 2771 C C . LEU B 2 110 ? 140.987 142.225 154.678 1.00 227.66 103 LEU B C 1
ATOM 2772 O O . LEU B 2 110 ? 141.459 141.965 153.570 1.00 227.66 103 LEU B O 1
ATOM 2777 N N . ALA B 2 111 ? 141.001 143.459 155.190 1.00 196.55 104 ALA B N 1
ATOM 2778 C CA . ALA B 2 111 ? 141.629 144.560 154.460 1.00 196.55 104 ALA B CA 1
ATOM 2779 C C . ALA B 2 111 ? 143.144 144.381 154.368 1.00 196.55 104 ALA B C 1
ATOM 2780 O O . ALA B 2 111 ? 143.740 144.642 153.315 1.00 196.55 104 ALA B O 1
ATOM 2782 N N . MET B 2 112 ? 143.776 143.946 155.463 1.00 221.25 105 MET B N 1
ATOM 2783 C CA . MET B 2 112 ? 145.187 143.554 155.504 1.00 221.25 105 MET B CA 1
ATOM 2784 C C . MET B 2 112 ? 145.539 142.533 154.432 1.00 221.25 105 MET B C 1
ATOM 2785 O O . MET B 2 112 ? 146.405 142.775 153.576 1.00 221.25 105 MET B O 1
ATOM 2790 N N . PHE B 2 113 ? 144.863 141.381 154.494 1.00 217.18 106 PHE B N 1
ATOM 2791 C CA . PHE B 2 113 ? 145.102 140.315 153.530 1.00 217.18 106 PHE B CA 1
ATOM 2792 C C . PHE B 2 113 ? 144.713 140.726 152.121 1.00 217.18 106 PHE B C 1
ATOM 2793 O O . PHE B 2 113 ? 145.302 140.230 151.157 1.00 217.18 106 PHE B O 1
ATOM 2801 N N . LEU B 2 114 ? 143.784 141.672 151.988 1.00 205.68 107 LEU B N 1
ATOM 2802 C CA . LEU B 2 114 ? 143.443 142.214 150.685 1.00 205.68 107 LEU B CA 1
ATOM 2803 C C . LEU B 2 114 ? 144.602 143.009 150.106 1.00 205.68 107 LEU B C 1
ATOM 2804 O O . LEU B 2 114 ? 144.873 142.934 148.908 1.00 205.68 107 LEU B O 1
ATOM 2809 N N . ILE B 2 115 ? 145.245 143.842 150.921 1.00 182.79 108 ILE B N 1
ATOM 2810 C CA . ILE B 2 115 ? 146.310 144.669 150.363 1.00 182.79 108 ILE B CA 1
ATOM 2811 C C . ILE B 2 115 ? 147.553 143.821 150.112 1.00 182.79 108 ILE B C 1
ATOM 2812 O O . ILE B 2 115 ? 148.325 144.084 149.176 1.00 182.79 108 ILE B O 1
ATOM 2817 N N . ILE B 2 116 ? 147.724 142.746 150.885 1.00 198.23 109 ILE B N 1
ATOM 2818 C CA . ILE B 2 116 ? 148.732 141.745 150.537 1.00 198.23 109 ILE B CA 1
ATOM 2819 C C . ILE B 2 116 ? 148.388 141.084 149.200 1.00 198.23 109 ILE B C 1
ATOM 2820 O O . ILE B 2 116 ? 149.254 140.901 148.332 1.00 198.23 109 ILE B O 1
ATOM 2825 N N . GLY B 2 117 ? 147.102 140.795 148.978 1.00 199.76 110 GLY B N 1
ATOM 2826 C CA . GLY B 2 117 ? 146.672 140.314 147.674 1.00 199.76 110 GLY B CA 1
ATOM 2827 C C . GLY B 2 117 ? 146.785 141.358 146.580 1.00 199.76 110 GLY B C 1
ATOM 2828 O O . GLY B 2 117 ? 146.852 141.022 145.400 1.00 199.76 110 GLY B O 1
ATOM 2829 N N . SER B 2 118 ? 146.811 142.634 146.952 1.00 184.19 111 SER B N 1
ATOM 2830 C CA . SER B 2 118 ? 147.039 143.673 145.959 1.00 184.19 111 SER B CA 1
ATOM 2831 C C . SER B 2 118 ? 148.509 143.741 145.574 1.00 184.19 111 SER B C 1
ATOM 2832 O O . SER B 2 118 ? 148.844 144.054 144.426 1.00 184.19 111 SER B O 1
ATOM 2835 N N . ILE B 2 119 ? 149.396 143.426 146.515 1.00 191.04 112 ILE B N 1
ATOM 2836 C CA . ILE B 2 119 ? 150.795 143.192 146.160 1.00 191.04 112 ILE B CA 1
ATOM 2837 C C . ILE B 2 119 ? 150.900 141.988 145.228 1.00 191.04 112 ILE B C 1
ATOM 2838 O O . ILE B 2 119 ? 151.693 141.976 144.279 1.00 191.04 112 ILE B O 1
ATOM 2843 N N . ILE B 2 120 ? 150.054 140.981 145.449 1.00 205.67 113 ILE B N 1
ATOM 2844 C CA . ILE B 2 120 ? 150.024 139.840 144.537 1.00 205.67 113 ILE B CA 1
ATOM 2845 C C . ILE B 2 120 ? 149.436 140.205 143.165 1.00 205.67 113 ILE B C 1
ATOM 2846 O O . ILE B 2 120 ? 149.884 139.674 142.140 1.00 205.67 113 ILE B O 1
ATOM 2851 N N . CYS B 2 121 ? 148.470 141.127 143.098 1.00 226.72 114 CYS B N 1
ATOM 2852 C CA . CYS B 2 121 ? 147.982 141.526 141.778 1.00 226.72 114 CYS B CA 1
ATOM 2853 C C . CYS B 2 121 ? 148.996 142.422 141.081 1.00 226.72 114 CYS B C 1
ATOM 2854 O O . CYS B 2 121 ? 149.018 142.490 139.848 1.00 226.72 114 CYS B O 1
ATOM 2857 N N . PHE B 2 122 ? 149.858 143.092 141.849 1.00 236.21 115 PHE B N 1
ATOM 2858 C CA . PHE B 2 122 ? 151.046 143.700 141.255 1.00 236.21 115 PHE B CA 1
ATOM 2859 C C . PHE B 2 122 ? 152.022 142.635 140.764 1.00 236.21 115 PHE B C 1
ATOM 2860 O O . PHE B 2 122 ? 152.727 142.842 139.770 1.00 236.21 115 PHE B O 1
ATOM 2868 N N . SER B 2 123 ? 152.089 141.496 141.456 1.00 227.23 116 SER B N 1
ATOM 2869 C CA . SER B 2 123 ? 152.970 140.418 141.014 1.00 227.23 116 SER B CA 1
ATOM 2870 C C . SER B 2 123 ? 152.444 139.740 139.754 1.00 227.23 116 SER B C 1
ATOM 2871 O O . SER B 2 123 ? 153.223 139.163 138.988 1.00 227.23 116 SER B O 1
ATOM 2874 N N . LEU B 2 124 ? 151.133 139.791 139.532 1.00 225.75 117 LEU B N 1
ATOM 2875 C CA . LEU B 2 124 ? 150.508 139.234 138.338 1.00 225.75 117 LEU B CA 1
ATOM 2876 C C . LEU B 2 124 ? 150.233 140.298 137.280 1.00 225.75 117 LEU B C 1
ATOM 2877 O O . LEU B 2 124 ? 149.216 140.237 136.582 1.00 225.75 117 LEU B O 1
ATOM 2882 N N . PHE B 2 125 ? 151.127 141.278 137.153 1.00 204.99 118 PHE B N 1
ATOM 2883 C CA . PHE B 2 125 ? 150.953 142.384 136.221 1.00 204.99 118 PHE B CA 1
ATOM 2884 C C . PHE B 2 125 ? 151.473 142.069 134.825 1.00 204.99 118 PHE B C 1
ATOM 2885 O O . PHE B 2 125 ? 150.957 142.617 133.846 1.00 204.99 118 PHE B O 1
ATOM 2893 N N . PHE B 2 126 ? 152.463 141.185 134.710 1.00 204.28 119 PHE B N 1
ATOM 2894 C CA . PHE B 2 126 ? 153.174 140.980 133.456 1.00 204.28 119 PHE B CA 1
ATOM 2895 C C . PHE B 2 126 ? 152.604 139.858 132.602 1.00 204.28 119 PHE B C 1
ATOM 2896 O O . PHE B 2 126 ? 153.076 139.661 131.478 1.00 204.28 119 PHE B O 1
ATOM 2904 N N . VAL B 2 127 ? 151.617 139.118 133.099 1.00 226.16 120 VAL B N 1
ATOM 2905 C CA . VAL B 2 127 ? 151.079 137.993 132.340 1.00 226.16 120 VAL B CA 1
ATOM 2906 C C . VAL B 2 127 ? 149.878 138.426 131.508 1.00 226.16 120 VAL B C 1
ATOM 2907 O O . VAL B 2 127 ? 149.855 138.258 130.283 1.00 226.16 120 VAL B O 1
ATOM 2911 N N . CYS B 2 128 ? 148.866 138.990 132.159 1.00 252.06 121 CYS B N 1
ATOM 2912 C CA . CYS B 2 128 ? 147.608 139.297 131.499 1.00 252.06 121 CYS B CA 1
ATOM 2913 C C . CYS B 2 128 ? 147.600 140.745 131.017 1.00 252.06 121 CYS B C 1
ATOM 2914 O O . CYS B 2 128 ? 148.612 141.449 131.054 1.00 252.06 121 CYS B O 1
ATOM 2917 N N . ASN B 2 129 ? 146.437 141.195 130.560 1.00 226.28 122 ASN B N 1
ATOM 2918 C CA . ASN B 2 129 ? 146.245 142.542 130.055 1.00 226.28 122 ASN B CA 1
ATOM 2919 C C . ASN B 2 129 ? 146.308 143.552 131.199 1.00 226.28 122 ASN B C 1
ATOM 2920 O O . ASN B 2 129 ? 146.039 143.233 132.361 1.00 226.28 122 ASN B O 1
ATOM 2925 N N . THR B 2 130 ? 146.695 144.782 130.849 1.00 211.51 123 THR B N 1
ATOM 2926 C CA . THR B 2 130 ? 146.646 145.883 131.803 1.00 211.51 123 THR B CA 1
ATOM 2927 C C . THR B 2 130 ? 145.213 146.179 132.213 1.00 211.51 123 THR B C 1
ATOM 2928 O O . THR B 2 130 ? 144.920 146.359 133.398 1.00 211.51 123 THR B O 1
ATOM 2932 N N . ALA B 2 131 ? 144.299 146.211 131.237 1.00 195.04 124 ALA B N 1
ATOM 2933 C CA . ALA B 2 131 ? 142.895 146.480 131.530 1.00 195.04 124 ALA B CA 1
ATOM 2934 C C . ALA B 2 131 ? 142.260 145.358 132.338 1.00 195.04 124 ALA B C 1
ATOM 2935 O O . ALA B 2 131 ? 141.259 145.580 133.025 1.00 195.04 124 ALA B O 1
ATOM 2937 N N . THR B 2 132 ? 142.820 144.152 132.267 1.00 192.11 125 THR B N 1
ATOM 2938 C CA . THR B 2 132 ? 142.389 143.078 133.153 1.00 192.11 125 THR B CA 1
ATOM 2939 C C . THR B 2 132 ? 142.836 143.343 134.586 1.00 192.11 125 THR B C 1
ATOM 2940 O O . THR B 2 132 ? 142.016 143.392 135.515 1.00 192.11 125 THR B O 1
ATOM 2944 N N . VAL B 2 133 ? 144.144 143.540 134.773 1.00 195.95 126 VAL B N 1
ATOM 2945 C CA . VAL B 2 133 ? 144.719 143.577 136.114 1.00 195.95 126 VAL B CA 1
ATOM 2946 C C . VAL B 2 133 ? 144.326 144.864 136.831 1.00 195.95 126 VAL B C 1
ATOM 2947 O O . VAL B 2 133 ? 144.192 144.889 138.060 1.00 1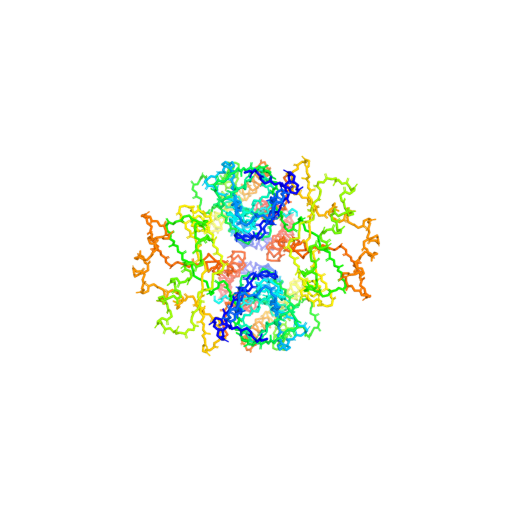95.95 126 VAL B O 1
ATOM 2951 N N . TYR B 2 134 ? 144.055 145.929 136.071 1.00 190.86 127 TYR B N 1
ATOM 2952 C CA . TYR B 2 134 ? 143.604 147.167 136.693 1.00 190.86 127 TYR B CA 1
ATOM 2953 C C . TYR B 2 134 ? 142.196 147.014 137.245 1.00 190.86 127 TYR B C 1
ATOM 2954 O O . TYR B 2 134 ? 141.895 147.523 138.326 1.00 190.86 127 TYR B O 1
ATOM 2963 N N . LYS B 2 135 ? 141.344 146.255 136.553 1.00 186.15 128 LYS B N 1
ATOM 2964 C CA . LYS B 2 135 ? 140.010 145.984 137.078 1.00 186.15 128 LYS B CA 1
ATOM 2965 C C . LYS B 2 135 ? 140.063 145.030 138.267 1.00 186.15 128 LYS B C 1
ATOM 2966 O O . LYS B 2 135 ? 139.252 145.149 139.197 1.00 186.15 128 LYS B O 1
ATOM 2972 N N . ILE B 2 136 ? 141.016 144.088 138.252 1.00 216.46 129 ILE B N 1
ATOM 2973 C CA . ILE B 2 136 ? 141.225 143.189 139.393 1.00 216.46 129 ILE B CA 1
ATOM 2974 C C . ILE B 2 136 ? 141.572 143.985 140.647 1.00 216.46 129 ILE B C 1
ATOM 2975 O O . ILE B 2 136 ? 140.895 143.894 141.684 1.00 216.46 129 ILE B O 1
ATOM 2980 N N . CYS B 2 137 ? 142.617 144.808 140.553 1.00 223.53 130 CYS B N 1
ATOM 2981 C CA . CYS B 2 137 ? 143.038 145.598 141.700 1.00 223.53 130 CYS B CA 1
ATOM 2982 C C . CYS B 2 137 ? 142.030 146.702 142.020 1.00 223.53 130 CYS B C 1
ATOM 2983 O O . CYS B 2 137 ? 141.969 147.158 143.166 1.00 223.53 130 CYS B O 1
ATOM 2986 N N . ALA B 2 138 ? 141.202 147.096 141.046 1.00 206.78 131 ALA B N 1
ATOM 2987 C CA . ALA B 2 138 ? 140.110 148.026 141.306 1.00 206.78 131 ALA B CA 1
ATOM 2988 C C . ALA B 2 138 ? 139.060 147.400 142.208 1.00 206.78 131 ALA B C 1
ATOM 2989 O O . ALA B 2 138 ? 138.602 148.031 143.170 1.00 206.78 131 ALA B O 1
ATOM 2991 N N . TRP B 2 139 ? 138.653 146.163 141.890 1.00 198.11 132 TRP B N 1
ATOM 2992 C CA . TRP B 2 139 ? 137.744 145.409 142.751 1.00 198.11 132 TRP B CA 1
ATOM 2993 C C . TRP B 2 139 ? 138.324 145.236 144.145 1.00 198.11 132 TRP B C 1
ATOM 2994 O O . TRP B 2 139 ? 137.603 145.353 145.153 1.00 198.11 132 TRP B O 1
ATOM 3005 N N . MET B 2 140 ? 139.636 144.970 144.204 1.00 205.24 133 MET B N 1
ATOM 3006 C CA . MET B 2 140 ? 140.357 144.892 145.472 1.00 205.24 133 MET B CA 1
ATOM 3007 C C . MET B 2 140 ? 140.174 146.161 146.298 1.00 205.24 133 MET B C 1
ATOM 3008 O O . MET B 2 140 ? 139.582 146.117 147.381 1.00 205.24 133 MET B O 1
ATOM 3013 N N . GLN B 2 141 ? 140.601 147.309 145.760 1.00 214.20 134 GLN B N 1
ATOM 3014 C CA . GLN B 2 141 ? 140.563 148.553 146.531 1.00 214.20 134 GLN B CA 1
ATOM 3015 C C . GLN B 2 141 ? 139.142 149.012 146.848 1.00 214.20 134 GLN B C 1
ATOM 3016 O O . GLN B 2 141 ? 138.928 149.660 147.884 1.00 214.20 134 GLN B O 1
ATOM 3022 N N . LEU B 2 142 ? 138.165 148.656 146.002 1.00 226.97 135 LEU B N 1
ATOM 3023 C CA . LEU B 2 142 ? 136.754 148.813 146.358 1.00 226.97 135 LEU B CA 1
ATOM 3024 C C . LEU B 2 142 ? 136.423 148.085 147.653 1.00 226.97 135 LEU B C 1
ATOM 3025 O O . LEU B 2 142 ? 135.887 148.682 148.600 1.00 226.97 135 LEU B O 1
ATOM 3030 N N . ALA B 2 143 ? 136.760 146.791 147.711 1.00 221.04 136 ALA B N 1
ATOM 3031 C CA . ALA B 2 143 ? 136.432 145.999 148.894 1.00 221.04 136 ALA B CA 1
ATOM 3032 C C . ALA B 2 143 ? 137.228 146.455 150.113 1.00 221.04 136 ALA B C 1
ATOM 3033 O O . ALA B 2 143 ? 136.730 146.396 151.245 1.00 221.04 136 ALA B O 1
ATOM 3035 N N . ALA B 2 144 ? 138.447 146.954 149.890 1.00 207.02 137 ALA B N 1
ATOM 3036 C CA . ALA B 2 144 ? 139.270 147.466 150.983 1.00 207.02 137 ALA B CA 1
ATOM 3037 C C . ALA B 2 144 ? 138.643 148.698 151.613 1.00 207.02 137 ALA B C 1
ATOM 3038 O O . ALA B 2 144 ? 138.507 148.779 152.842 1.00 207.02 137 ALA B O 1
ATOM 3040 N N . ALA B 2 145 ? 138.255 149.668 150.776 1.00 223.74 138 ALA B N 1
ATOM 3041 C CA . ALA B 2 145 ? 137.635 150.889 151.278 1.00 223.74 138 ALA B CA 1
ATOM 3042 C C . ALA B 2 145 ? 136.309 150.595 151.961 1.00 223.74 138 ALA B C 1
ATOM 3043 O O . ALA B 2 145 ? 135.999 151.186 153.006 1.00 223.74 138 ALA B O 1
ATOM 3045 N N . THR B 2 146 ? 135.544 149.642 151.417 1.00 222.69 139 THR B N 1
ATOM 3046 C CA . THR B 2 146 ? 134.262 149.276 152.012 1.00 222.69 139 THR B CA 1
ATOM 3047 C C . THR B 2 146 ? 134.447 148.651 153.393 1.00 222.69 139 THR B C 1
ATOM 3048 O O . THR B 2 146 ? 133.793 149.058 154.363 1.00 222.69 139 THR B O 1
ATOM 3052 N N . GLY B 2 147 ? 135.367 147.685 153.507 1.00 222.79 140 GLY B N 1
ATOM 3053 C CA . GLY B 2 147 ? 135.585 147.025 154.785 1.00 222.79 140 GLY B CA 1
ATOM 3054 C C . GLY B 2 147 ? 136.172 147.934 155.846 1.00 222.79 140 GLY B C 1
ATOM 3055 O O . GLY B 2 147 ? 135.811 147.834 157.026 1.00 222.79 140 GLY B O 1
ATOM 3056 N N . LEU B 2 148 ? 137.054 148.853 155.444 1.00 216.92 141 LEU B N 1
ATOM 3057 C CA . LEU B 2 148 ? 137.594 149.797 156.413 1.00 216.92 141 LEU B CA 1
ATOM 3058 C C . LEU B 2 148 ? 136.533 150.789 156.867 1.00 216.92 141 LEU B C 1
ATOM 3059 O O . LEU B 2 148 ? 136.494 151.155 158.050 1.00 216.92 141 LEU B O 1
ATOM 3064 N N . MET B 2 149 ? 135.660 151.221 155.942 1.00 202.53 142 MET B N 1
ATOM 3065 C CA . MET B 2 149 ? 134.510 152.051 156.298 1.00 202.53 142 MET B CA 1
ATOM 3066 C C . MET B 2 149 ? 133.616 151.363 157.319 1.00 202.53 142 MET B C 1
ATOM 3067 O O . MET B 2 149 ? 133.185 151.982 158.304 1.00 202.53 142 MET B O 1
ATOM 3072 N N . ILE B 2 150 ? 133.368 150.067 157.119 1.00 201.12 143 ILE B N 1
ATOM 3073 C CA . ILE B 2 150 ? 132.489 149.329 158.020 1.00 201.12 143 ILE B CA 1
ATOM 3074 C C . ILE B 2 150 ? 133.126 149.179 159.398 1.00 201.12 143 ILE B C 1
ATOM 3075 O O . ILE B 2 150 ? 132.468 149.413 160.416 1.00 201.12 143 ILE B O 1
ATOM 3080 N N . GLY B 2 151 ? 134.420 148.838 159.455 1.00 218.48 144 GLY B N 1
ATOM 3081 C CA . GLY B 2 151 ? 135.079 148.692 160.751 1.00 218.48 144 GLY B CA 1
ATOM 3082 C C . GLY B 2 151 ? 135.175 149.996 161.527 1.00 218.48 144 GLY B C 1
ATOM 3083 O O . GLY B 2 151 ? 134.984 150.024 162.756 1.00 218.48 144 GLY B O 1
ATOM 3084 N N . CYS B 2 152 ? 135.436 151.100 160.814 1.00 227.78 145 CYS B N 1
ATOM 3085 C CA . CYS B 2 152 ? 135.464 152.415 161.445 1.00 227.78 145 CYS B CA 1
ATOM 3086 C C . CYS B 2 152 ? 134.087 152.826 161.945 1.00 227.78 145 CYS B C 1
ATOM 3087 O O . CYS B 2 152 ? 133.972 153.525 162.958 1.00 227.78 145 CYS B O 1
ATOM 3090 N N . LEU B 2 153 ? 133.027 152.414 161.246 1.00 246.41 146 LEU B N 1
ATOM 3091 C CA . LEU B 2 153 ? 131.693 152.667 161.772 1.00 246.41 146 LEU B CA 1
ATOM 3092 C C . LEU B 2 153 ? 131.367 151.763 162.958 1.00 246.41 146 LEU B C 1
ATOM 3093 O O . LEU B 2 153 ? 130.592 152.166 163.830 1.00 246.41 146 LEU B O 1
ATOM 3098 N N . VAL B 2 154 ? 131.948 150.562 163.013 1.00 228.26 147 VAL B N 1
ATOM 3099 C CA . VAL B 2 154 ? 131.607 149.608 164.068 1.00 228.26 147 VAL B CA 1
ATOM 3100 C C . VAL B 2 154 ? 132.216 150.014 165.410 1.00 228.26 147 VAL B C 1
ATOM 3101 O O . VAL B 2 154 ? 131.550 149.896 166.448 1.00 228.26 147 VAL B O 1
ATOM 3105 N N . TYR B 2 155 ? 133.466 150.512 165.406 1.00 249.26 148 TYR B N 1
ATOM 3106 C CA . TYR B 2 155 ? 134.173 150.857 166.651 1.00 249.26 148 TYR B CA 1
ATOM 3107 C C . TYR B 2 155 ? 133.436 151.763 167.653 1.00 249.26 148 TYR B C 1
ATOM 3108 O O . TYR B 2 155 ? 133.492 151.460 168.859 1.00 249.26 148 TYR B O 1
ATOM 3117 N N . PRO B 2 156 ? 132.735 152.848 167.267 1.00 244.59 149 PRO B N 1
ATOM 3118 C CA . PRO B 2 156 ? 132.018 153.613 168.305 1.00 244.59 149 PRO B CA 1
ATOM 3119 C C . PRO B 2 156 ? 130.797 152.898 168.858 1.00 244.59 149 PRO B C 1
ATOM 3120 O O . PRO B 2 156 ? 130.347 153.236 169.959 1.00 244.59 149 PRO B O 1
ATOM 3124 N N . ASP B 2 157 ? 130.238 151.933 168.123 1.00 259.06 150 ASP B N 1
ATOM 3125 C CA . ASP B 2 157 ? 129.163 151.119 168.680 1.00 259.06 150 ASP B CA 1
ATOM 3126 C C . ASP B 2 157 ? 129.693 150.190 169.761 1.00 259.06 150 ASP B C 1
ATOM 3127 O O . ASP B 2 157 ? 128.992 149.892 170.734 1.00 259.06 150 ASP B O 1
ATOM 3132 N N . GLY B 2 158 ? 130.929 149.713 169.602 1.00 227.59 151 GLY B N 1
ATOM 3133 C CA . GLY B 2 158 ? 131.588 149.008 170.682 1.00 227.59 151 GLY B CA 1
ATOM 3134 C C . GLY B 2 158 ? 132.078 149.909 171.791 1.00 227.59 151 GLY B C 1
ATOM 3135 O O . GLY B 2 158 ? 132.377 149.410 172.882 1.00 227.59 151 GLY B O 1
ATOM 3136 N N . TRP B 2 159 ? 132.184 151.213 171.517 1.00 207.86 152 TRP B N 1
ATOM 3137 C CA . TRP B 2 159 ? 132.517 152.261 172.496 1.00 207.86 152 TRP B CA 1
ATOM 3138 C C . TRP B 2 159 ? 133.867 152.046 173.166 1.00 207.86 152 TRP B C 1
ATOM 3139 O O . TRP B 2 159 ? 133.927 151.660 174.331 1.00 207.86 152 TRP B O 1
ATOM 3150 N N . GLY B 2 178 ? 131.652 158.350 180.677 1.00 208.18 171 GLY B N 1
ATOM 3151 C CA . GLY B 2 178 ? 132.547 157.682 179.750 1.00 208.18 171 GLY B CA 1
ATOM 3152 C C . GLY B 2 178 ? 133.337 158.628 178.864 1.00 208.18 171 GLY B C 1
ATOM 3153 O O . GLY B 2 178 ? 133.034 158.783 177.681 1.00 208.18 171 GLY B O 1
ATOM 3154 N N . HIS B 2 179 ? 134.353 159.265 179.440 1.00 239.12 172 HIS B N 1
ATOM 3155 C CA . HIS B 2 179 ? 135.234 160.158 178.707 1.00 239.12 172 HIS B CA 1
ATOM 3156 C C . HIS B 2 179 ? 136.155 159.350 177.800 1.00 239.12 172 HIS B C 1
ATOM 3157 O O . HIS B 2 179 ? 136.398 158.161 178.014 1.00 239.12 172 HIS B O 1
ATOM 3164 N N . CYS B 2 180 ? 136.700 160.021 176.788 1.00 237.33 173 CYS B N 1
ATOM 3165 C CA . CYS B 2 180 ? 137.623 159.395 175.854 1.00 237.33 173 CYS B CA 1
ATOM 3166 C C . CYS B 2 180 ? 138.647 160.423 175.402 1.00 237.33 173 CYS B C 1
ATOM 3167 O O . CYS B 2 180 ? 138.390 161.630 175.415 1.00 237.33 173 CYS B O 1
ATOM 3170 N N . THR B 2 181 ? 139.826 159.932 175.017 1.00 217.11 174 THR B N 1
ATOM 3171 C CA . THR B 2 181 ? 140.740 160.681 174.155 1.00 217.11 174 THR B CA 1
ATOM 3172 C C . THR B 2 181 ? 141.097 159.750 173.009 1.00 217.11 174 THR B C 1
ATOM 3173 O O . THR B 2 181 ? 141.820 158.769 173.208 1.00 217.11 174 THR B O 1
ATOM 3177 N N . ILE B 2 182 ? 140.584 160.053 171.818 1.00 203.57 175 ILE B N 1
ATOM 3178 C CA . ILE B 2 182 ? 140.822 159.195 170.669 1.00 203.57 175 ILE B CA 1
ATOM 3179 C C . ILE B 2 182 ? 142.279 159.299 170.234 1.00 203.57 175 ILE B C 1
ATOM 3180 O O . ILE B 2 182 ? 142.872 160.386 170.206 1.00 203.57 175 ILE B O 1
ATOM 3185 N N . ARG B 2 183 ? 142.889 158.152 169.961 1.00 196.48 176 ARG B N 1
ATOM 3186 C CA . ARG B 2 183 ? 144.279 158.124 169.548 1.00 196.48 176 ARG B CA 1
ATOM 3187 C C . ARG B 2 183 ? 144.373 158.171 168.029 1.00 196.48 176 ARG B C 1
ATOM 3188 O O . ARG B 2 183 ? 143.378 158.280 167.312 1.00 196.48 176 ARG B O 1
ATOM 3196 N N . TRP B 2 184 ? 145.602 158.076 167.540 1.00 167.26 177 TRP B N 1
ATOM 3197 C CA . TRP B 2 184 ? 145.913 158.290 166.137 1.00 167.26 177 TRP B CA 1
ATOM 3198 C C . TRP B 2 184 ? 145.536 157.120 165.243 1.00 167.26 177 TRP B C 1
ATOM 3199 O O . TRP B 2 184 ? 145.629 157.254 164.017 1.00 167.26 177 TRP B O 1
ATOM 3210 N N . ALA B 2 185 ? 145.108 155.996 165.822 1.00 176.25 178 ALA B N 1
ATOM 3211 C CA . ALA B 2 185 ? 144.730 154.830 165.030 1.00 176.25 178 ALA B CA 1
ATOM 3212 C C . ALA B 2 185 ? 143.510 155.110 164.171 1.00 176.25 178 ALA B C 1
ATOM 3213 O O . ALA B 2 185 ? 143.522 154.875 162.956 1.00 176.25 178 ALA B O 1
ATOM 3215 N N . PHE B 2 186 ? 142.438 155.599 164.795 1.00 196.67 179 PHE B N 1
ATOM 3216 C CA . PHE B 2 186 ? 141.206 155.863 164.071 1.00 196.67 179 PHE B CA 1
ATOM 3217 C C . PHE B 2 186 ? 141.370 156.999 163.075 1.00 196.67 179 PHE B C 1
ATOM 3218 O O . PHE B 2 186 ? 140.732 156.975 162.021 1.00 196.67 179 PHE B O 1
ATOM 3226 N N . MET B 2 187 ? 142.237 157.973 163.360 1.00 192.42 180 MET B N 1
ATOM 3227 C CA . MET B 2 187 ? 142.408 159.055 162.400 1.00 192.42 180 MET B CA 1
ATOM 3228 C C . MET B 2 187 ? 143.278 158.613 161.230 1.00 192.42 180 MET B C 1
ATOM 3229 O O . MET B 2 187 ? 143.037 159.020 160.084 1.00 192.42 180 MET B O 1
ATOM 3234 N N . LEU B 2 188 ? 144.252 157.734 161.488 1.00 177.82 181 LEU B N 1
ATOM 3235 C CA . LEU B 2 188 ? 144.995 157.110 160.399 1.00 177.82 181 LEU B CA 1
ATOM 3236 C C . LEU B 2 188 ? 144.072 156.256 159.541 1.00 177.82 181 LEU B C 1
ATOM 3237 O O . LEU B 2 188 ? 144.171 156.258 158.307 1.00 177.82 181 LEU B O 1
ATOM 3242 N N . ALA B 2 189 ? 143.127 155.570 160.180 1.00 170.59 182 ALA B N 1
ATOM 3243 C CA . ALA B 2 189 ? 142.170 154.749 159.453 1.00 170.59 182 ALA B CA 1
ATOM 3244 C C . ALA B 2 189 ? 141.213 155.605 158.632 1.00 170.59 182 ALA B C 1
ATOM 3245 O O . ALA B 2 189 ? 140.891 155.270 157.489 1.00 170.59 182 ALA B O 1
ATOM 3247 N N . ILE B 2 190 ? 140.760 156.731 159.192 1.00 195.89 183 ILE B N 1
ATOM 3248 C CA . ILE B 2 190 ? 139.798 157.566 158.484 1.00 195.89 183 ILE B CA 1
ATOM 3249 C C . ILE B 2 190 ? 140.475 158.336 157.356 1.00 195.89 183 ILE B C 1
ATOM 3250 O O . ILE B 2 190 ? 139.809 158.738 156.395 1.00 195.89 183 ILE B O 1
ATOM 3255 N N . LEU B 2 191 ? 141.795 158.523 157.419 1.00 189.23 184 LEU B N 1
ATOM 3256 C CA . LEU B 2 191 ? 142.472 159.029 156.232 1.00 189.23 184 LEU B CA 1
ATOM 3257 C C . LEU B 2 191 ? 142.708 157.914 155.220 1.00 189.23 184 LEU B C 1
ATOM 3258 O O . LEU B 2 191 ? 142.677 158.153 154.005 1.00 189.23 184 LEU B O 1
ATOM 3263 N N . SER B 2 192 ? 142.901 156.683 155.708 1.00 171.68 185 SER B N 1
ATOM 3264 C CA . SER B 2 192 ? 143.040 155.536 154.818 1.00 171.68 185 SER B CA 1
ATOM 3265 C C . SER B 2 192 ? 141.755 155.252 154.051 1.00 171.68 185 SER B C 1
ATOM 3266 O O . SER B 2 192 ? 141.806 154.666 152.963 1.00 171.68 185 SER B O 1
ATOM 3269 N N . ILE B 2 193 ? 140.607 155.643 154.615 1.00 191.38 186 ILE B N 1
ATOM 3270 C CA . ILE B 2 193 ? 139.301 155.584 153.954 1.00 191.38 186 ILE B CA 1
ATOM 3271 C C . ILE B 2 193 ? 139.338 156.322 152.625 1.00 191.38 186 ILE B C 1
ATOM 3272 O O . ILE B 2 193 ? 139.153 155.719 151.558 1.00 191.38 186 ILE B O 1
ATOM 3277 N N . GLY B 2 194 ? 139.602 157.631 152.693 1.00 200.06 187 GLY B N 1
ATOM 3278 C CA . GLY B 2 194 ? 139.681 158.432 151.488 1.00 200.06 187 GLY B CA 1
ATOM 3279 C C . GLY B 2 194 ? 140.846 158.041 150.609 1.00 200.06 187 GLY B C 1
ATOM 3280 O O . GLY B 2 194 ? 140.775 158.181 149.385 1.00 200.06 187 GLY B O 1
ATOM 3281 N N . ASP B 2 195 ? 141.910 157.504 151.215 1.00 192.37 188 ASP B N 1
ATOM 3282 C CA . ASP B 2 195 ? 143.040 157.004 150.443 1.00 192.37 188 ASP B CA 1
ATOM 3283 C C . ASP B 2 195 ? 142.647 155.856 149.524 1.00 192.37 188 ASP B C 1
ATOM 3284 O O . ASP B 2 195 ? 142.853 155.923 148.306 1.00 192.37 188 ASP B O 1
ATOM 3289 N N . ALA B 2 196 ? 142.102 154.781 150.099 1.00 184.41 189 ALA B N 1
ATOM 3290 C CA . ALA B 2 196 ? 141.660 153.647 149.300 1.00 184.41 189 ALA B CA 1
ATOM 3291 C C . ALA B 2 196 ? 140.513 154.014 148.373 1.00 184.41 189 ALA B C 1
ATOM 3292 O O . ALA B 2 196 ? 140.391 153.413 147.303 1.00 184.41 189 ALA B O 1
ATOM 3294 N N . LEU B 2 197 ? 139.706 155.012 148.744 1.00 198.67 190 LEU B N 1
ATOM 3295 C CA . LEU B 2 197 ? 138.694 155.554 147.842 1.00 198.67 190 LEU B CA 1
ATOM 3296 C C . LEU B 2 197 ? 139.318 156.158 146.585 1.00 198.67 190 LEU B C 1
ATOM 3297 O O . LEU B 2 197 ? 138.870 155.881 145.466 1.00 198.67 190 LEU B O 1
ATOM 3302 N N . ILE B 2 198 ? 140.363 156.973 146.751 1.00 180.42 191 ILE B N 1
ATOM 3303 C CA . ILE B 2 198 ? 141.017 157.592 145.599 1.00 180.42 191 ILE B CA 1
ATOM 3304 C C . ILE B 2 198 ? 141.770 156.550 144.776 1.00 180.42 191 ILE B C 1
ATOM 3305 O O . ILE B 2 198 ? 141.779 156.606 143.535 1.00 180.42 191 ILE B O 1
ATOM 3310 N N . LEU B 2 199 ? 142.377 155.568 145.451 1.00 171.57 192 LEU B N 1
ATOM 3311 C CA . LEU B 2 199 ? 143.049 154.473 144.755 1.00 171.57 192 LEU B CA 1
ATOM 3312 C C . LEU B 2 199 ? 142.069 153.663 143.920 1.00 171.57 192 LEU B C 1
ATOM 3313 O O . LEU B 2 199 ? 142.348 153.329 142.766 1.00 171.57 192 LEU B O 1
ATOM 3318 N N . SER B 2 200 ? 140.886 153.389 144.466 1.00 205.86 193 SER B N 1
ATOM 3319 C CA . SER B 2 200 ? 139.901 152.637 143.706 1.00 205.86 193 SER B CA 1
ATOM 3320 C C . SER B 2 200 ? 139.300 153.463 142.576 1.00 205.86 193 SER B C 1
ATOM 3321 O O . SER B 2 200 ? 138.996 152.914 141.509 1.00 205.86 193 SER B O 1
ATOM 3324 N N . PHE B 2 201 ? 139.144 154.776 142.780 1.00 207.60 194 PHE B N 1
ATOM 3325 C CA . PHE B 2 201 ? 138.616 155.639 141.727 1.00 207.60 194 PHE B CA 1
ATOM 3326 C C . PHE B 2 201 ? 139.563 155.700 140.539 1.00 207.60 194 PHE B C 1
ATOM 3327 O O . PHE B 2 201 ? 139.159 155.478 139.392 1.00 207.60 194 PHE B O 1
ATOM 3335 N N . LEU B 2 202 ? 140.845 155.956 140.798 1.00 178.33 195 LEU B N 1
ATOM 3336 C CA . LEU B 2 202 ? 141.793 155.996 139.695 1.00 178.33 195 LEU B CA 1
ATOM 3337 C C . LEU B 2 202 ? 142.086 154.602 139.143 1.00 178.33 195 LEU B C 1
ATOM 3338 O O . LEU B 2 202 ? 142.495 154.475 137.984 1.00 178.33 195 LEU B O 1
ATOM 3343 N N . ALA B 2 203 ? 141.836 153.549 139.922 1.00 184.48 196 ALA B N 1
ATOM 3344 C CA . ALA B 2 203 ? 141.950 152.204 139.375 1.00 184.48 196 ALA B CA 1
ATOM 3345 C C . ALA B 2 203 ? 140.814 151.908 138.403 1.00 184.48 196 ALA B C 1
ATOM 3346 O O . ALA B 2 203 ? 141.023 151.235 137.387 1.00 184.48 196 ALA B O 1
ATOM 3348 N N . PHE B 2 204 ? 139.606 152.402 138.698 1.00 197.20 197 PHE B N 1
ATOM 3349 C CA . PHE B 2 204 ? 138.517 152.317 137.726 1.00 197.20 197 PHE B CA 1
ATOM 3350 C C . PHE B 2 204 ? 138.797 153.198 136.516 1.00 197.20 197 PHE B C 1
ATOM 3351 O O . PHE B 2 204 ? 138.350 152.894 135.402 1.00 197.20 197 PHE B O 1
ATOM 3359 N N . VAL B 2 205 ? 139.508 154.310 136.725 1.00 174.52 198 VAL B N 1
ATOM 3360 C CA . VAL B 2 205 ? 139.958 155.139 135.607 1.00 174.52 198 VAL B CA 1
ATOM 3361 C C . VAL B 2 205 ? 140.904 154.350 134.708 1.00 174.52 198 VAL B C 1
ATOM 3362 O O . VAL B 2 205 ? 140.792 154.383 133.476 1.00 174.52 198 VAL B O 1
ATOM 3366 N N . LEU B 2 206 ? 141.803 153.581 135.305 1.00 152.26 199 LEU B N 1
ATOM 3367 C CA . LEU B 2 206 ? 142.668 152.721 134.511 1.00 152.26 199 LEU B CA 1
ATOM 3368 C C . LEU B 2 206 ? 142.152 151.292 134.462 1.00 152.26 199 LEU B C 1
ATOM 3369 O O . LEU B 2 206 ? 142.389 150.576 133.490 1.00 152.26 199 LEU B O 1
ATOM 3374 N N . HIS C 1 6 ? 174.612 164.061 237.591 1.00 70.38 1145 HIS C N 1
ATOM 3375 C CA . HIS C 1 6 ? 175.405 162.901 237.202 1.00 68.49 1145 HIS C CA 1
ATOM 3376 C C . HIS C 1 6 ? 175.063 162.459 235.782 1.00 56.56 1145 HIS C C 1
ATOM 3377 O O . HIS C 1 6 ? 173.913 162.573 235.356 1.00 54.61 1145 HIS C O 1
ATOM 3384 N N . PRO C 1 7 ? 176.068 161.978 235.042 1.00 52.27 1146 PRO C N 1
ATOM 3385 C CA . PRO C 1 7 ? 175.821 161.573 233.660 1.00 46.58 1146 PRO C CA 1
ATOM 3386 C C . PRO C 1 7 ? 175.048 160.271 233.604 1.00 41.66 1146 PRO C C 1
ATOM 3387 O O . PRO C 1 7 ? 175.043 159.491 234.573 1.00 42.50 1146 PRO C O 1
ATOM 3391 N N . PRO C 1 8 ? 174.372 159.989 232.490 1.00 34.22 1147 PRO C N 1
ATO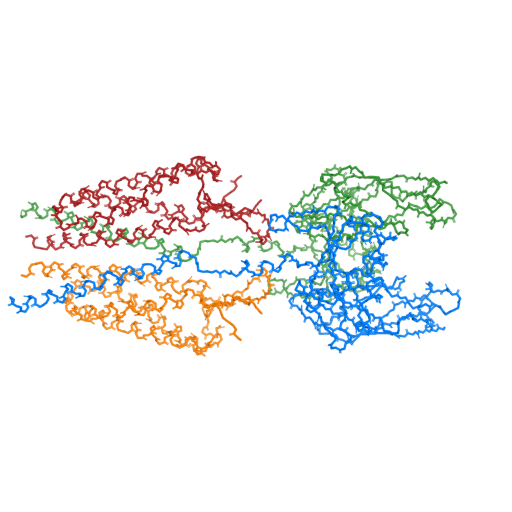M 3392 C CA . PRO C 1 8 ? 173.692 158.696 232.346 1.00 32.43 1147 PRO C CA 1
ATOM 3393 C C . PRO C 1 8 ? 174.653 157.575 231.988 1.00 32.52 1147 PRO C C 1
ATOM 3394 O O . PRO C 1 8 ? 175.869 157.778 231.925 1.00 31.67 1147 PRO C O 1
ATOM 3398 N N . VAL C 1 9 ? 174.113 156.383 231.745 1.00 30.54 1148 VAL C N 1
ATOM 3399 C CA . VAL C 1 9 ? 174.899 155.237 231.300 1.00 33.05 1148 VAL C CA 1
ATOM 3400 C C . VAL C 1 9 ? 174.255 154.713 230.024 1.00 32.23 1148 VAL C C 1
ATOM 3401 O O . VAL C 1 9 ? 173.084 154.319 230.036 1.00 34.24 1148 VAL C O 1
ATOM 3405 N N . PHE C 1 10 ? 175.009 154.704 228.928 1.00 30.97 1149 PHE C N 1
ATOM 3406 C CA . PHE C 1 10 ? 174.491 154.149 227.689 1.00 28.45 1149 PHE C CA 1
ATOM 3407 C C . PHE C 1 10 ? 174.447 152.628 227.755 1.00 31.30 1149 PHE C C 1
ATOM 3408 O O . PHE C 1 10 ? 175.139 151.989 228.551 1.00 34.40 1149 PHE C O 1
ATOM 3416 N N . GLN C 1 11 ? 173.619 152.047 226.890 1.00 34.29 1150 GLN C N 1
ATOM 3417 C CA . GLN C 1 11 ? 173.657 150.604 226.694 1.00 33.20 1150 GLN C CA 1
ATOM 3418 C C . GLN C 1 11 ? 174.805 150.229 225.767 1.00 36.71 1150 GLN C C 1
ATOM 3419 O O . GLN C 1 11 ? 175.693 149.453 226.134 1.00 40.31 1150 GLN C O 1
ATOM 3425 N N . LYS C 1 12 ? 174.799 150.777 224.559 1.00 32.85 1151 LYS C N 1
ATOM 3426 C CA . LYS C 1 12 ? 175.928 150.694 223.648 1.00 34.40 1151 LYS C CA 1
ATOM 3427 C C . LYS C 1 12 ? 176.543 152.077 223.522 1.00 31.99 1151 LYS C C 1
ATOM 3428 O O . LYS C 1 12 ? 175.824 153.067 223.359 1.00 32.38 1151 LYS C O 1
ATOM 3434 N N . LYS C 1 13 ? 177.873 152.144 223.598 1.00 32.76 1152 LYS C N 1
ATOM 3435 C CA . LYS C 1 13 ? 178.561 153.422 223.479 1.00 34.67 1152 LYS C CA 1
ATOM 3436 C C . LYS C 1 13 ? 178.502 153.989 222.068 1.00 30.43 1152 LYS C C 1
ATOM 3437 O O . LYS C 1 13 ? 178.753 155.185 221.888 1.00 30.64 1152 LYS C O 1
ATOM 3443 N N . PHE C 1 14 ? 178.177 153.168 221.075 1.00 30.20 1153 PHE C N 1
ATOM 3444 C CA . PHE C 1 14 ? 177.900 153.632 219.720 1.00 28.60 1153 PHE C CA 1
ATOM 3445 C C . PHE C 1 14 ? 176.589 153.001 219.264 1.00 28.42 1153 PHE C C 1
ATOM 3446 O O . PHE C 1 14 ? 176.565 151.840 218.847 1.00 31.05 1153 PHE C O 1
ATOM 3454 N N . TYR C 1 15 ? 175.504 153.764 219.349 1.00 25.43 1154 TYR C N 1
ATOM 3455 C CA . TYR C 1 15 ? 174.248 153.327 218.766 1.00 22.39 1154 TYR C CA 1
ATOM 3456 C C . TYR C 1 15 ? 174.335 153.375 217.244 1.00 23.54 1154 TYR C C 1
ATOM 3457 O O . TYR C 1 15 ? 175.121 154.125 216.664 1.00 27.45 1154 TYR C O 1
ATOM 3466 N N . ILE C 1 16 ? 173.538 152.530 216.596 1.00 23.21 1155 ILE C N 1
ATOM 3467 C CA . ILE C 1 16 ? 173.706 152.231 215.177 1.00 24.28 1155 ILE C CA 1
ATOM 3468 C C . ILE C 1 16 ? 172.358 152.312 214.475 1.00 24.19 1155 ILE C C 1
ATOM 3469 O O . ILE C 1 16 ? 171.439 151.553 214.798 1.00 25.87 1155 ILE C O 1
ATOM 3474 N N . GLY C 1 17 ? 172.254 153.188 213.467 1.00 23.70 1156 GLY C N 1
ATOM 3475 C CA . GLY C 1 17 ? 171.002 153.383 212.767 1.00 25.32 1156 GLY C CA 1
ATOM 3476 C C . GLY C 1 17 ? 171.134 153.146 211.275 1.00 24.65 1156 GLY C C 1
ATOM 3477 O O . GLY C 1 17 ? 172.165 152.684 210.784 1.00 24.13 1156 GLY C O 1
ATOM 3478 N N . GLY C 1 18 ? 170.053 153.464 210.564 1.00 24.53 1157 GLY C N 1
ATOM 3479 C CA . GLY C 1 18 ? 169.985 153.319 209.120 1.00 23.15 1157 GLY C CA 1
ATOM 3480 C C . GLY C 1 18 ? 168.582 153.561 208.598 1.00 24.48 1157 GLY C C 1
ATOM 3481 O O . GLY C 1 18 ? 167.616 153.093 209.205 1.00 27.48 1157 GLY C O 1
ATOM 3482 N N . VAL C 1 19 ? 168.440 154.282 207.484 1.00 22.65 1158 VAL C N 1
ATOM 3483 C CA . VAL C 1 19 ? 167.138 154.618 206.911 1.00 23.62 1158 VAL C CA 1
ATOM 3484 C C . VAL C 1 19 ? 167.133 154.247 205.432 1.00 24.79 1158 VAL C C 1
ATOM 3485 O O . VAL C 1 19 ? 168.069 153.631 204.921 1.00 26.09 1158 VAL C O 1
ATOM 3489 N N . SER C 1 20 ? 166.048 154.601 204.747 1.00 25.88 1159 SER C N 1
ATOM 3490 C CA . SER C 1 20 ? 165.906 154.340 203.324 1.00 28.04 1159 SER C CA 1
ATOM 3491 C C . SER C 1 20 ? 165.728 155.638 202.549 1.00 26.88 1159 SER C C 1
ATOM 3492 O O . SER C 1 20 ? 165.589 156.721 203.122 1.00 25.15 1159 SER C O 1
ATOM 3495 N N . GLU C 1 21 ? 165.718 155.508 201.220 1.00 25.81 1160 GLU C N 1
ATOM 3496 C CA . GLU C 1 21 ? 165.613 156.663 200.335 1.00 24.59 1160 GLU C CA 1
ATOM 3497 C C . GLU C 1 21 ? 164.213 157.257 200.332 1.00 30.73 1160 GLU C C 1
ATOM 3498 O O . GLU C 1 21 ? 164.025 158.406 200.738 1.00 36.81 1160 GLU C O 1
ATOM 3504 N N . ASP C 1 22 ? 163.213 156.486 199.924 1.00 29.99 1161 ASP C N 1
ATOM 3505 C CA . ASP C 1 22 ? 161.879 157.072 199.871 1.00 33.24 1161 ASP C CA 1
ATOM 3506 C C . ASP C 1 22 ? 161.156 157.056 201.213 1.00 31.90 1161 ASP C C 1
ATOM 3507 O O . ASP C 1 22 ? 159.923 157.148 201.220 1.00 35.52 1161 ASP C O 1
ATOM 3512 N N . ALA C 1 23 ? 161.882 156.912 202.325 1.00 28.47 1162 ALA C N 1
ATOM 3513 C CA . ALA C 1 23 ? 161.300 157.081 203.646 1.00 26.37 1162 ALA C CA 1
ATOM 3514 C C . ALA C 1 23 ? 160.781 158.500 203.810 1.00 28.11 1162 ALA C C 1
ATOM 3515 O O . ALA C 1 23 ? 161.308 159.451 203.226 1.00 30.44 1162 ALA C O 1
ATOM 3517 N N . ARG C 1 24 ? 159.733 158.638 204.606 1.00 29.22 1163 ARG C N 1
ATOM 3518 C CA . ARG C 1 24 ? 159.058 159.913 204.732 1.00 32.04 1163 ARG C CA 1
ATOM 3519 C C . ARG C 1 24 ? 159.705 160.745 205.833 1.00 29.29 1163 ARG C C 1
ATOM 3520 O O . ARG C 1 24 ? 160.640 160.315 206.513 1.00 29.82 1163 ARG C O 1
ATOM 3528 N N . MET C 1 25 ? 159.210 161.968 205.984 1.00 26.81 1164 MET C N 1
ATOM 3529 C CA . MET C 1 25 ? 159.711 162.876 207.001 1.00 27.27 1164 MET C CA 1
ATOM 3530 C C . MET C 1 25 ? 159.357 162.365 208.389 1.00 27.81 1164 MET C C 1
ATOM 3531 O O . MET C 1 25 ? 158.239 161.892 208.618 1.00 27.36 1164 MET C O 1
ATOM 3536 N N . PHE C 1 26 ? 160.343 162.427 209.291 1.00 26.05 1165 PHE C N 1
ATOM 3537 C CA . PHE C 1 26 ? 160.188 162.118 210.715 1.00 27.47 1165 PHE C CA 1
ATOM 3538 C C . PHE C 1 26 ? 159.787 160.663 210.931 1.00 28.78 1165 PHE C C 1
ATOM 3539 O O . PHE C 1 26 ? 158.952 160.346 211.778 1.00 31.07 1165 PHE C O 1
ATOM 3547 N N . ALA C 1 27 ? 160.380 159.776 210.149 1.00 26.71 1166 ALA C N 1
ATOM 3548 C CA . ALA C 1 27 ? 160.124 158.356 210.293 1.00 26.98 1166 ALA C CA 1
ATOM 3549 C C . ALA C 1 27 ? 160.904 157.797 211.474 1.00 26.82 1166 ALA C C 1
ATOM 3550 O O . ALA C 1 27 ? 161.891 158.377 211.930 1.00 27.41 1166 ALA C O 1
ATOM 3552 N N . SER C 1 28 ? 160.440 156.654 211.970 1.00 29.20 1167 SER C N 1
ATOM 3553 C CA . SER C 1 28 ? 161.072 155.995 213.103 1.00 29.21 1167 SER C CA 1
ATOM 3554 C C . SER C 1 28 ? 162.430 155.428 212.726 1.00 28.35 1167 SER C C 1
ATOM 3555 O O . SER C 1 28 ? 162.510 154.411 212.032 1.00 32.96 1167 SER C O 1
ATOM 3558 N N . VAL C 1 29 ? 163.504 156.069 213.176 1.00 25.75 1168 VAL C N 1
ATOM 3559 C CA . VAL C 1 29 ? 164.828 155.508 212.954 1.00 27.00 1168 VAL C CA 1
ATOM 3560 C C . VAL C 1 29 ? 165.058 154.441 214.007 1.00 28.17 1168 VAL C C 1
ATOM 3561 O O . VAL C 1 29 ? 165.131 153.249 213.685 1.00 30.93 1168 VAL C O 1
ATOM 3565 N N . LEU C 1 30 ? 165.106 154.862 215.269 1.00 28.37 1169 LEU C N 1
ATOM 3566 C CA . LEU C 1 30 ? 165.242 153.980 216.424 1.00 28.78 1169 LEU C CA 1
ATOM 3567 C C . LEU C 1 30 ? 164.995 154.810 217.675 1.00 26.11 1169 LEU C C 1
ATOM 3568 O O . LEU C 1 30 ? 164.881 156.039 217.625 1.00 28.09 1169 LEU C O 1
ATOM 3573 N N . ARG C 1 31 ? 164.949 154.119 218.805 1.00 27.02 1170 ARG C N 1
ATOM 3574 C CA . ARG C 1 31 ? 164.826 154.722 220.118 1.00 26.86 1170 ARG C CA 1
ATOM 3575 C C . ARG C 1 31 ? 166.117 154.497 220.891 1.00 30.85 1170 ARG C C 1
ATOM 3576 O O . ARG C 1 31 ? 166.668 153.393 220.892 1.00 37.33 1170 ARG C O 1
ATOM 3584 N N . VAL C 1 32 ? 166.602 155.545 221.547 1.00 27.56 1171 VAL C N 1
ATOM 3585 C CA . VAL C 1 32 ? 167.827 155.464 222.326 1.00 25.53 1171 VAL C CA 1
ATOM 3586 C C . VAL C 1 32 ? 167.459 155.333 223.798 1.00 28.28 1171 VAL C C 1
ATOM 3587 O O . VAL C 1 32 ? 166.337 155.626 224.212 1.00 29.43 1171 VAL C O 1
ATOM 3591 N N . LYS C 1 33 ? 168.428 154.886 224.598 1.00 27.33 1172 LYS C N 1
ATOM 3592 C CA . LYS C 1 33 ? 168.216 154.787 226.039 1.00 28.11 1172 LYS C CA 1
ATOM 3593 C C . LYS C 1 33 ? 169.572 154.935 226.727 1.00 29.65 1172 LYS C C 1
ATOM 3594 O O . LYS C 1 33 ? 170.353 153.981 226.771 1.00 31.16 1172 LYS C O 1
ATOM 3600 N N . ALA C 1 34 ? 169.833 156.126 227.252 1.00 27.95 1173 ALA C N 1
ATOM 3601 C CA . ALA C 1 34 ? 170.967 156.366 228.135 1.00 29.13 1173 ALA C CA 1
ATOM 3602 C C . ALA C 1 34 ? 170.456 156.229 229.563 1.00 31.48 1173 ALA C C 1
ATOM 3603 O O . ALA C 1 34 ? 169.788 157.129 230.082 1.00 31.92 1173 ALA C O 1
ATOM 3605 N N . THR C 1 35 ? 170.769 155.103 230.192 1.00 33.53 1174 THR C N 1
ATOM 3606 C CA . THR C 1 35 ? 170.127 154.718 231.437 1.00 34.55 1174 THR C CA 1
ATOM 3607 C C . THR C 1 35 ? 170.706 155.476 232.623 1.00 39.80 1174 THR C C 1
ATOM 3608 O O . THR C 1 35 ? 171.869 155.888 232.623 1.00 36.21 1174 THR C O 1
ATOM 3612 N N . ASP C 1 36 ? 169.870 155.660 233.641 1.00 40.22 1175 ASP C N 1
ATOM 3613 C CA . ASP C 1 36 ? 170.356 156.106 234.937 1.00 46.29 1175 ASP C CA 1
ATOM 3614 C C . ASP C 1 36 ? 171.169 154.980 235.562 1.00 50.09 1175 ASP C C 1
ATOM 3615 O O . ASP C 1 36 ? 170.881 153.798 235.352 1.00 54.85 1175 ASP C O 1
ATOM 3620 N N . ARG C 1 37 ? 172.198 155.347 236.328 1.00 53.62 1176 ARG C N 1
ATOM 3621 C CA . ARG C 1 37 ? 173.148 154.340 236.794 1.00 60.56 1176 ARG C CA 1
ATOM 3622 C C . ARG C 1 37 ? 172.580 153.506 237.944 1.00 62.86 1176 ARG C C 1
ATOM 3623 O O . ARG C 1 37 ? 172.642 152.272 237.907 1.00 68.15 1176 ARG C O 1
ATOM 3631 N N . ASP C 1 38 ? 172.018 154.146 238.970 1.00 61.00 1177 ASP C N 1
ATOM 3632 C CA . ASP C 1 38 ? 171.532 153.420 240.137 1.00 62.48 1177 ASP C CA 1
ATOM 3633 C C . ASP C 1 38 ? 170.071 153.693 240.456 1.00 63.14 1177 ASP C C 1
ATOM 3634 O O . ASP C 1 38 ? 169.303 152.747 240.667 1.00 65.76 1177 ASP C O 1
ATOM 3639 N N . THR C 1 39 ? 169.665 154.965 240.495 1.00 59.38 1178 THR C N 1
ATOM 3640 C CA . THR C 1 39 ? 168.376 155.328 241.075 1.00 58.31 1178 THR C CA 1
ATOM 3641 C C . THR C 1 39 ? 167.197 154.990 240.172 1.00 57.43 1178 THR C C 1
ATOM 3642 O O . THR C 1 39 ? 166.074 154.857 240.669 1.00 58.50 1178 THR C O 1
ATOM 3646 N N . GLY C 1 40 ? 167.418 154.858 238.867 1.00 53.84 1179 GLY C N 1
ATOM 3647 C CA . GLY C 1 40 ? 166.335 154.578 237.944 1.00 48.68 1179 GLY C CA 1
ATOM 3648 C C . GLY C 1 40 ? 165.420 155.765 237.723 1.00 47.57 1179 GLY C C 1
ATOM 3649 O O . GLY C 1 40 ? 164.292 155.611 237.245 1.00 47.82 1179 GLY C O 1
ATOM 3650 N N . ASN C 1 41 ? 165.895 156.957 238.076 1.00 46.94 1180 ASN C N 1
ATOM 3651 C CA . ASN C 1 41 ? 165.142 158.192 237.870 1.00 46.30 1180 ASN C CA 1
ATOM 3652 C C . ASN C 1 41 ? 165.577 158.841 236.552 1.00 42.60 1180 ASN C C 1
ATOM 3653 O O . ASN C 1 41 ? 166.043 159.978 236.495 1.00 41.36 1180 ASN C O 1
ATOM 3658 N N . TYR C 1 42 ? 165.425 158.077 235.473 1.00 41.13 1181 TYR C N 1
ATOM 3659 C CA . TYR C 1 42 ? 165.818 158.535 234.150 1.00 38.86 1181 TYR C CA 1
ATOM 3660 C C . TYR C 1 42 ? 164.658 159.129 233.363 1.00 39.08 1181 TYR C C 1
ATOM 3661 O O . TYR C 1 42 ? 164.766 159.281 232.142 1.00 39.08 1181 TYR C O 1
ATOM 3670 N N . SER C 1 43 ? 163.557 159.474 234.030 1.00 37.17 1182 SER C N 1
ATOM 3671 C CA . SER C 1 43 ? 162.514 160.271 233.398 1.00 40.69 1182 SER C CA 1
ATOM 3672 C C . SER C 1 43 ? 162.863 161.751 233.371 1.00 39.91 1182 SER C C 1
ATOM 3673 O O . SER C 1 43 ? 162.200 162.518 232.667 1.00 43.48 1182 SER C O 1
ATOM 3676 N N . ALA C 1 44 ? 163.884 162.163 234.122 1.00 38.86 1183 ALA C N 1
ATOM 3677 C CA . ALA C 1 44 ? 164.434 163.507 234.053 1.00 32.83 1183 ALA C CA 1
ATOM 3678 C C . ALA C 1 44 ? 165.568 163.615 233.042 1.00 28.88 1183 ALA C C 1
ATOM 3679 O O . ALA C 1 44 ? 166.427 164.493 233.176 1.00 30.21 1183 ALA C O 1
ATOM 3681 N N . MET C 1 45 ? 165.602 162.729 232.051 1.00 27.78 1184 MET C N 1
ATOM 3682 C CA . MET C 1 45 ? 166.612 162.774 231.008 1.00 26.57 1184 MET C CA 1
ATOM 3683 C C . MET C 1 45 ? 166.067 163.496 229.786 1.00 25.42 1184 MET C C 1
ATOM 3684 O O . MET C 1 45 ? 164.934 163.259 229.362 1.00 31.06 1184 MET C O 1
ATOM 3689 N N . ALA C 1 46 ? 166.886 164.380 229.222 1.00 25.95 1185 ALA C N 1
ATOM 3690 C CA . ALA C 1 46 ? 166.523 165.156 228.039 1.00 24.22 1185 ALA C CA 1
ATOM 3691 C C . ALA C 1 46 ? 167.486 164.762 226.927 1.00 22.33 1185 ALA C C 1
ATOM 3692 O O . ALA C 1 46 ? 168.616 165.253 226.865 1.00 24.59 1185 ALA C O 1
ATOM 3694 N N . TYR C 1 47 ? 167.036 163.867 226.055 1.00 23.15 1186 TYR C N 1
ATOM 3695 C CA . TYR C 1 47 ? 167.858 163.432 224.937 1.00 22.71 1186 TYR C CA 1
ATOM 3696 C C . TYR C 1 47 ? 167.924 164.529 223.883 1.00 23.74 1186 TYR C C 1
ATOM 3697 O O . TYR C 1 47 ? 166.903 164.907 223.300 1.00 24.00 1186 TYR C O 1
ATOM 3706 N N . ARG C 1 48 ? 169.128 165.046 223.641 1.00 23.23 1187 ARG C N 1
ATOM 3707 C CA . ARG C 1 48 ? 169.337 166.123 222.684 1.00 21.86 1187 ARG C CA 1
ATOM 3708 C C . ARG C 1 48 ? 170.484 165.737 221.761 1.00 23.07 1187 ARG C C 1
ATOM 3709 O O . ARG C 1 48 ? 171.070 164.658 221.883 1.00 24.25 1187 ARG C O 1
ATOM 3717 N N . LEU C 1 49 ? 170.822 166.635 220.842 1.00 21.39 1188 LEU C N 1
ATOM 3718 C CA . LEU C 1 49 ? 171.754 166.321 219.771 1.00 19.98 1188 LEU C CA 1
ATOM 3719 C C . LEU C 1 49 ? 172.887 167.333 219.674 1.00 21.92 1188 LEU C C 1
ATOM 3720 O O . LEU C 1 49 ? 172.791 168.469 220.148 1.00 23.26 1188 LEU C O 1
ATOM 3725 N N . ILE C 1 50 ? 173.972 166.879 219.049 1.00 21.55 1189 ILE C N 1
ATOM 3726 C CA . ILE C 1 50 ? 175.034 167.730 218.523 1.00 21.71 1189 ILE C CA 1
ATOM 3727 C C . ILE C 1 50 ? 175.296 167.258 217.101 1.00 22.95 1189 ILE C C 1
ATOM 3728 O O . ILE C 1 50 ? 175.716 166.115 216.892 1.00 25.21 1189 ILE C O 1
ATOM 3733 N N . ILE C 1 51 ? 175.041 168.122 216.124 1.00 24.19 1190 ILE C N 1
ATOM 3734 C CA . ILE C 1 51 ? 174.932 167.728 214.726 1.00 24.31 1190 ILE C CA 1
ATOM 3735 C C . ILE C 1 51 ? 175.967 168.508 213.928 1.00 25.16 1190 ILE C C 1
ATOM 3736 O O . ILE C 1 51 ? 176.006 169.736 214.022 1.00 27.36 1190 ILE C O 1
ATOM 3741 N N . PRO C 1 52 ? 176.830 167.847 213.160 1.00 27.91 1191 PRO C N 1
ATOM 3742 C CA . PRO C 1 52 ? 177.699 168.560 212.219 1.00 28.13 1191 PRO C CA 1
ATOM 3743 C C . PRO C 1 52 ? 176.886 169.203 211.112 1.00 30.15 1191 PRO C C 1
ATOM 3744 O O . PRO C 1 52 ? 175.797 168.716 210.773 1.00 33.43 1191 PRO C O 1
ATOM 3748 N N . PRO C 1 53 ? 177.370 170.304 210.536 1.00 32.34 1192 PRO C N 1
ATOM 3749 C CA . PRO C 1 53 ? 176.576 171.030 209.538 1.00 32.99 1192 PRO C CA 1
ATOM 3750 C C . PRO C 1 53 ? 176.419 170.252 208.240 1.00 30.42 1192 PRO C C 1
ATOM 3751 O O . PRO C 1 53 ? 177.290 169.485 207.825 1.00 30.31 1192 PRO C O 1
ATOM 3755 N N . ILE C 1 54 ? 175.269 170.459 207.606 1.00 39.03 1193 ILE C N 1
ATOM 3756 C CA . ILE C 1 54 ? 174.909 169.785 206.367 1.00 39.42 1193 ILE C CA 1
ATOM 3757 C C . ILE C 1 54 ? 174.711 170.888 205.334 1.00 49.93 1193 ILE C C 1
ATOM 3758 O O . ILE C 1 54 ? 174.491 172.050 205.691 1.00 54.05 1193 ILE C O 1
ATOM 3763 N N . LYS C 1 55 ? 174.847 170.530 204.053 1.00 54.30 1194 LYS C N 1
ATOM 3764 C CA . LYS C 1 55 ? 174.638 171.455 202.942 1.00 54.51 1194 LYS C CA 1
ATOM 3765 C C . LYS C 1 55 ? 173.239 172.058 202.967 1.00 52.16 1194 LYS C C 1
ATOM 3766 O O . LYS C 1 55 ? 172.284 171.419 203.413 1.00 50.28 1194 LYS C O 1
ATOM 3772 N N . GLU C 1 56 ? 173.140 173.312 202.520 1.00 49.18 1195 GLU C N 1
ATOM 3773 C CA . GLU C 1 56 ? 171.933 174.135 202.422 1.00 49.30 1195 GLU C CA 1
ATOM 3774 C C . GLU C 1 56 ? 171.234 174.372 203.757 1.00 50.88 1195 GLU C C 1
ATOM 3775 O O . GLU C 1 56 ? 170.076 174.804 203.758 1.00 47.46 1195 GLU C O 1
ATOM 3781 N N . GLY C 1 57 ? 171.889 174.126 204.887 1.00 52.29 1196 GLY C N 1
ATOM 3782 C CA . GLY C 1 57 ? 171.250 174.310 206.170 1.00 50.87 1196 GLY C CA 1
ATOM 3783 C C . GLY C 1 57 ? 170.298 173.209 206.566 1.00 48.89 1196 GLY C C 1
ATOM 3784 O O . GLY C 1 57 ? 169.265 173.492 207.184 1.00 48.44 1196 GLY C O 1
ATOM 3785 N N . LYS C 1 58 ? 170.601 171.961 206.225 1.00 43.29 1197 LYS C N 1
ATOM 3786 C CA . LYS C 1 58 ? 169.751 170.856 206.641 1.00 37.98 1197 LYS C CA 1
ATOM 3787 C C . LYS C 1 58 ? 169.952 170.563 208.119 1.00 39.00 1197 LYS C C 1
ATOM 3788 O O . LYS C 1 58 ? 171.076 170.585 208.626 1.00 41.81 1197 LYS C O 1
ATOM 3794 N N . GLU C 1 59 ? 168.852 170.284 208.816 1.00 35.72 1198 GLU C N 1
ATOM 3795 C CA . GLU C 1 59 ? 168.987 169.680 210.132 1.00 31.88 1198 GLU C CA 1
ATOM 3796 C C . GLU C 1 59 ? 169.002 168.162 210.031 1.00 29.83 1198 GLU C C 1
ATOM 3797 O O . GLU C 1 59 ? 169.666 167.496 210.833 1.00 31.98 1198 GLU C O 1
ATOM 3803 N N . GLY C 1 60 ? 168.278 167.607 209.062 1.00 29.77 1199 GLY C N 1
ATOM 3804 C CA . GLY C 1 60 ? 168.478 166.238 208.632 1.00 31.82 1199 GLY C CA 1
ATOM 3805 C C . GLY C 1 60 ? 167.984 165.161 209.571 1.00 27.36 1199 GLY C C 1
ATOM 3806 O O . GLY C 1 60 ? 167.031 164.446 209.257 1.00 28.01 1199 GLY C O 1
ATOM 3807 N N . PHE C 1 61 ? 168.646 165.012 210.713 1.00 24.68 1200 PHE C N 1
ATOM 3808 C CA . PHE C 1 61 ? 168.333 163.973 211.681 1.00 24.12 1200 PHE C CA 1
ATOM 3809 C C . PHE C 1 61 ? 167.967 164.619 213.005 1.00 23.60 1200 PHE C C 1
ATOM 3810 O O . PHE C 1 61 ? 168.755 165.381 213.571 1.00 24.90 1200 PHE C O 1
ATOM 3818 N N . VAL C 1 62 ? 166.771 164.317 213.495 1.00 23.38 1201 VAL C N 1
ATOM 3819 C CA . VAL C 1 62 ? 166.308 164.903 214.745 1.00 23.80 1201 VAL C CA 1
ATOM 3820 C C . VAL C 1 62 ? 165.985 163.805 215.741 1.00 22.63 1201 VAL C C 1
ATOM 3821 O O . VAL C 1 62 ? 166.099 162.613 215.438 1.00 26.12 1201 VAL C O 1
ATOM 3825 N N . VAL C 1 63 ? 165.574 164.211 216.940 1.00 22.91 1202 VAL C N 1
ATOM 3826 C CA . VAL C 1 63 ? 165.133 163.277 217.965 1.00 21.39 1202 VAL C CA 1
ATOM 3827 C C . VAL C 1 63 ? 164.152 164.035 218.842 1.00 23.16 1202 VAL C C 1
ATOM 3828 O O . VAL C 1 63 ? 164.116 165.270 218.824 1.00 26.71 1202 VAL C O 1
ATOM 3832 N N . GLU C 1 64 ? 163.329 163.306 219.580 1.00 23.31 1203 GLU C N 1
ATOM 3833 C CA . GLU C 1 64 ? 162.461 163.933 220.561 1.00 25.76 1203 GLU C CA 1
ATOM 3834 C C . GLU C 1 64 ? 163.250 164.128 221.851 1.00 27.59 1203 GLU C C 1
ATOM 3835 O O . GLU C 1 64 ? 164.456 163.881 221.915 1.00 30.66 1203 GLU C O 1
ATOM 3841 N N . THR C 1 65 ? 162.580 164.566 222.909 1.00 24.41 1204 THR C N 1
ATOM 3842 C CA . THR C 1 65 ? 163.272 164.889 224.145 1.00 23.61 1204 THR C CA 1
ATOM 3843 C C . THR C 1 65 ? 163.082 163.812 225.203 1.00 25.54 1204 THR C C 1
ATOM 3844 O O . THR C 1 65 ? 164.063 163.286 225.735 1.00 27.19 1204 THR C O 1
ATOM 3848 N N . TYR C 1 66 ? 161.838 163.458 225.515 1.00 28.20 1205 TYR C N 1
ATOM 3849 C CA . TYR C 1 66 ? 161.551 162.526 226.595 1.00 29.96 1205 TYR C CA 1
ATOM 3850 C C . TYR C 1 66 ? 161.101 161.164 226.088 1.00 31.75 1205 TYR C C 1
ATOM 3851 O O . TYR C 1 66 ? 160.485 160.398 226.836 1.00 39.39 1205 TYR C O 1
ATOM 3860 N N . THR C 1 67 ? 161.381 160.849 224.826 1.00 28.87 1206 THR C N 1
ATOM 3861 C CA . THR C 1 67 ? 161.174 159.501 224.312 1.00 31.25 1206 THR C CA 1
ATOM 3862 C C . THR C 1 67 ? 162.427 158.876 223.729 1.00 29.36 1206 THR C C 1
ATOM 3863 O O . THR C 1 67 ? 162.515 157.643 223.697 1.00 32.12 1206 THR C O 1
ATOM 3867 N N . GLY C 1 68 ? 163.390 159.669 223.269 1.00 26.46 1207 GLY C N 1
ATOM 3868 C CA . GLY C 1 68 ? 164.594 159.140 222.672 1.00 26.21 1207 GLY C CA 1
ATOM 3869 C C . GLY C 1 68 ? 164.432 158.598 221.273 1.00 26.20 1207 GLY C C 1
ATOM 3870 O O . GLY C 1 68 ? 165.347 157.932 220.774 1.00 28.23 1207 GLY C O 1
ATOM 3871 N N . LEU C 1 69 ? 163.311 158.866 220.619 1.00 24.74 1208 LEU C N 1
ATOM 3872 C CA . LEU C 1 69 ? 163.021 158.286 219.317 1.00 25.82 1208 LEU C CA 1
ATOM 3873 C C . LEU C 1 69 ? 163.613 159.174 218.232 1.00 25.65 1208 LEU C C 1
ATOM 3874 O O . LEU C 1 69 ? 163.243 160.346 218.112 1.00 27.33 1208 LEU C O 1
ATOM 3879 N N . ILE C 1 70 ? 164.522 158.617 217.442 1.00 24.29 1209 ILE C N 1
ATOM 3880 C CA . ILE C 1 70 ? 165.219 159.387 216.420 1.00 23.85 1209 ILE C CA 1
ATOM 3881 C C . ILE C 1 70 ? 164.342 159.495 215.185 1.00 23.10 1209 ILE C C 1
ATOM 3882 O O . ILE C 1 70 ? 163.801 158.495 214.700 1.00 24.50 1209 ILE C O 1
ATOM 3887 N N . LYS C 1 71 ? 164.186 160.714 214.673 1.00 23.33 1210 LYS C N 1
ATOM 3888 C CA . LYS C 1 71 ? 163.388 160.951 213.482 1.00 25.82 1210 LYS C CA 1
ATOM 3889 C C . LYS C 1 71 ? 164.208 161.730 212.463 1.00 25.65 1210 LYS C C 1
ATOM 3890 O O . LYS C 1 71 ? 165.372 162.068 212.693 1.00 26.31 1210 LYS C O 1
ATOM 3896 N N . THR C 1 72 ? 163.588 162.006 211.319 1.00 24.29 1211 THR C N 1
ATOM 3897 C CA . THR C 1 72 ? 164.277 162.546 210.157 1.00 24.07 1211 THR C CA 1
ATOM 3898 C C . THR C 1 72 ? 163.756 163.934 209.811 1.00 25.29 1211 THR C C 1
ATOM 3899 O O . THR C 1 72 ? 162.592 164.256 210.052 1.00 27.47 1211 THR C O 1
ATOM 3903 N N . ALA C 1 73 ? 164.625 164.748 209.220 1.00 24.10 1212 ALA C N 1
ATOM 3904 C CA . ALA C 1 73 ? 164.278 166.124 208.887 1.00 26.30 1212 ALA C CA 1
ATOM 3905 C C . ALA C 1 73 ? 164.784 166.488 207.501 1.00 26.84 1212 ALA C C 1
ATOM 3906 O O . ALA C 1 73 ? 165.189 167.628 207.252 1.00 29.11 1212 ALA C O 1
ATOM 3908 N N . MET C 1 74 ? 164.751 165.534 206.573 1.00 26.81 1213 MET C N 1
ATOM 3909 C CA . MET C 1 74 ? 165.271 165.772 205.233 1.00 28.38 1213 MET C CA 1
ATOM 3910 C C . MET C 1 74 ? 164.677 164.753 204.272 1.00 28.27 1213 MET C C 1
ATOM 3911 O O . MET C 1 74 ? 164.295 163.650 204.674 1.00 27.77 1213 MET C O 1
ATOM 3916 N N . LEU C 1 75 ? 164.585 165.146 203.006 1.00 27.66 1214 LEU C N 1
ATOM 3917 C CA . LEU C 1 75 ? 164.114 164.264 201.952 1.00 29.04 1214 LEU C CA 1
ATOM 3918 C C . LEU C 1 75 ? 165.290 163.720 201.148 1.00 25.87 1214 LEU C C 1
ATOM 3919 O O . LEU C 1 75 ? 166.440 164.131 201.318 1.00 28.60 1214 LEU C O 1
ATOM 3924 N N . PHE C 1 76 ? 164.991 162.763 200.276 1.00 25.23 1215 PHE C N 1
ATOM 3925 C CA . PHE C 1 76 ? 166.021 162.008 199.572 1.00 24.90 1215 PHE C CA 1
ATOM 3926 C C . PHE C 1 76 ? 165.661 161.795 198.105 1.00 25.73 1215 PHE C C 1
ATOM 3927 O O . PHE C 1 76 ? 165.597 160.661 197.626 1.00 26.12 1215 PHE C O 1
ATOM 3935 N N . HIS C 1 77 ? 165.362 162.880 197.385 1.00 27.06 1216 HIS C N 1
ATOM 3936 C CA . HIS C 1 77 ? 165.263 162.777 195.932 1.00 30.17 1216 HIS C CA 1
ATOM 3937 C C . HIS C 1 77 ? 166.602 162.358 195.344 1.00 28.01 1216 HIS C C 1
ATOM 3938 O O . HIS C 1 77 ? 167.554 163.145 195.322 1.00 28.25 1216 HIS C O 1
ATOM 3945 N N . ASN C 1 78 ? 166.681 161.091 194.928 1.00 26.48 1217 ASN C N 1
ATOM 3946 C CA . ASN C 1 78 ? 167.784 160.459 194.205 1.00 26.90 1217 ASN C CA 1
ATOM 3947 C C . ASN C 1 78 ? 169.085 160.370 195.000 1.00 25.81 1217 ASN C C 1
ATOM 3948 O O . ASN C 1 78 ? 170.110 159.963 194.441 1.00 30.40 1217 ASN C O 1
ATOM 3953 N N . MET C 1 79 ? 169.084 160.723 196.283 1.00 25.23 1218 MET C N 1
ATOM 3954 C CA . MET C 1 79 ? 170.289 160.576 197.081 1.00 23.56 1218 MET C CA 1
ATOM 3955 C C . MET C 1 79 ? 170.507 159.113 197.434 1.00 22.73 1218 MET C C 1
ATOM 3956 O O . MET C 1 79 ? 169.565 158.331 197.553 1.00 24.04 1218 MET C O 1
ATOM 3961 N N . ARG C 1 80 ? 171.773 158.748 197.613 1.00 22.95 1219 ARG C N 1
ATOM 3962 C CA . ARG C 1 80 ? 172.115 157.351 197.831 1.00 23.41 1219 ARG C CA 1
ATOM 3963 C C . ARG C 1 80 ? 173.435 157.263 198.579 1.00 25.37 1219 ARG C C 1
ATOM 3964 O O . ARG C 1 80 ? 174.409 157.914 198.188 1.00 25.56 1219 ARG C O 1
ATOM 3972 N N . ARG C 1 81 ? 173.443 156.464 199.654 1.00 23.80 1220 ARG C N 1
ATOM 3973 C CA . ARG C 1 81 ? 174.623 156.173 200.483 1.00 26.03 1220 ARG C CA 1
ATOM 3974 C C . ARG C 1 81 ? 175.251 157.432 201.072 1.00 23.63 1220 ARG C C 1
ATOM 3975 O O . ARG C 1 81 ? 176.470 157.516 201.239 1.00 23.70 1220 ARG C O 1
ATOM 3983 N N . SER C 1 82 ? 174.418 158.416 201.405 1.00 22.00 1221 SER C N 1
ATOM 3984 C CA . SER C 1 82 ? 174.880 159.634 202.066 1.00 22.05 1221 SER C CA 1
ATOM 3985 C C . SER C 1 82 ? 174.938 159.377 203.572 1.00 21.94 1221 SER C C 1
ATOM 3986 O O . SER C 1 82 ? 174.094 159.821 204.353 1.00 23.76 1221 SER C O 1
ATOM 3989 N N . TYR C 1 83 ? 175.962 158.629 203.972 1.00 22.90 1222 TYR C N 1
ATOM 3990 C CA . TYR C 1 83 ? 176.067 158.164 205.347 1.00 23.07 1222 TYR C CA 1
ATOM 3991 C C . TYR C 1 83 ? 176.500 159.300 206.261 1.00 21.47 1222 TYR C C 1
ATOM 3992 O O . TYR C 1 83 ? 177.397 160.080 205.931 1.00 24.27 1222 TYR C O 1
ATOM 4001 N N . PHE C 1 84 ? 175.836 159.400 207.407 1.00 22.29 1223 PHE C N 1
ATOM 4002 C CA . PHE C 1 84 ? 175.932 160.561 208.278 1.00 22.28 1223 PHE C CA 1
ATOM 4003 C C . PHE C 1 84 ? 176.300 160.099 209.680 1.00 23.54 1223 PHE C C 1
ATOM 4004 O O . PHE C 1 84 ? 175.627 159.233 210.246 1.00 25.32 1223 PHE C O 1
ATOM 4012 N N . LYS C 1 85 ? 177.364 160.672 210.230 1.00 24.49 1224 LYS C N 1
ATOM 4013 C CA . LYS C 1 85 ? 177.757 160.464 211.614 1.00 23.70 1224 LYS C CA 1
ATOM 4014 C C . LYS C 1 85 ? 177.563 161.760 212.387 1.00 23.74 1224 LYS C C 1
ATOM 4015 O O . LYS C 1 85 ? 177.855 162.848 211.884 1.00 27.46 1224 LYS C O 1
ATOM 4021 N N . PHE C 1 86 ? 177.075 161.643 213.613 1.00 23.97 1225 PHE C N 1
ATOM 4022 C CA . PHE C 1 86 ? 176.741 162.817 214.415 1.00 22.47 1225 PHE C CA 1
ATOM 4023 C C . PHE C 1 86 ? 176.841 162.425 215.883 1.00 23.63 1225 PHE C C 1
ATOM 4024 O O . PHE C 1 86 ? 177.231 161.300 216.214 1.00 26.15 1225 PHE C O 1
ATOM 4032 N N . GLN C 1 87 ? 176.478 163.352 216.763 1.00 24.70 1226 GLN C N 1
ATOM 4033 C CA . GLN C 1 87 ? 176.538 163.137 218.198 1.00 21.65 1226 GLN C CA 1
ATOM 4034 C C . GLN C 1 87 ? 175.145 163.247 218.802 1.00 20.67 1226 GLN C C 1
ATOM 4035 O O . GLN C 1 87 ? 174.263 163.929 218.274 1.00 22.95 1226 GLN C O 1
ATOM 4041 N N . VAL C 1 88 ? 174.967 162.570 219.933 1.00 22.31 1227 VAL C N 1
ATOM 4042 C CA . VAL C 1 88 ? 173.728 162.610 220.697 1.00 23.27 1227 VAL C CA 1
ATOM 4043 C C . VAL C 1 88 ? 174.089 162.730 222.174 1.00 24.71 1227 VAL C C 1
ATOM 4044 O O . VAL C 1 88 ? 175.068 162.144 222.644 1.00 26.92 1227 VAL C O 1
ATOM 4048 N N . ILE C 1 89 ? 173.335 163.557 222.897 1.00 21.95 1228 ILE C N 1
ATOM 4049 C CA . ILE C 1 89 ? 173.558 163.780 224.316 1.00 24.50 1228 ILE C CA 1
ATOM 4050 C C . ILE C 1 89 ? 172.275 163.461 225.075 1.00 26.71 1228 ILE C C 1
ATOM 4051 O O . ILE C 1 89 ? 171.205 163.292 224.494 1.00 26.64 1228 ILE C O 1
ATOM 4056 N N . ALA C 1 90 ? 172.403 163.391 226.397 1.00 23.43 1229 ALA C N 1
ATOM 4057 C CA . ALA C 1 90 ? 171.275 163.106 227.278 1.00 22.15 1229 ALA C CA 1
ATOM 4058 C C . ALA C 1 90 ? 171.541 163.801 228.600 1.00 24.56 1229 ALA C C 1
ATOM 4059 O O . ALA C 1 90 ? 172.461 163.412 229.325 1.00 26.53 1229 ALA C O 1
ATOM 4061 N N . THR C 1 91 ? 170.745 164.817 228.919 1.00 25.74 1230 THR C N 1
ATOM 4062 C CA . THR C 1 91 ? 171.026 165.692 230.048 1.00 25.82 1230 THR C CA 1
ATOM 4063 C C . THR C 1 91 ? 170.116 165.323 231.207 1.00 26.05 1230 THR C C 1
ATOM 4064 O O . THR C 1 91 ? 168.898 165.215 231.036 1.00 27.08 1230 THR C O 1
ATOM 4068 N N . ASP C 1 92 ? 170.711 165.143 232.383 1.00 26.08 1231 ASP C N 1
ATOM 4069 C CA . ASP C 1 92 ? 169.981 164.798 233.589 1.00 25.40 1231 ASP C CA 1
ATOM 4070 C C . ASP C 1 92 ? 169.189 166.017 234.078 1.00 25.59 1231 ASP C C 1
ATOM 4071 O O . ASP C 1 92 ? 169.363 167.139 233.586 1.00 25.53 1231 ASP C O 1
ATOM 4076 N N . ASP C 1 93 ? 168.280 165.764 235.033 1.00 27.89 1232 ASP C N 1
ATOM 4077 C CA . ASP C 1 93 ? 167.540 166.784 235.789 1.00 27.56 1232 ASP C CA 1
ATOM 4078 C C . ASP C 1 93 ? 166.649 167.610 234.857 1.00 25.71 1232 ASP C C 1
ATOM 4079 O O . ASP C 1 93 ? 166.658 168.843 234.899 1.00 28.21 1232 ASP C O 1
ATOM 4084 N N . TYR C 1 94 ? 165.902 166.904 233.995 1.00 26.89 1233 TYR C N 1
ATOM 4085 C CA . TYR C 1 94 ? 164.990 167.484 232.999 1.00 27.41 1233 TYR C CA 1
ATOM 4086 C C . TYR C 1 94 ? 165.710 168.463 232.074 1.00 24.57 1233 TYR C C 1
ATOM 4087 O O . TYR C 1 94 ? 165.155 169.484 231.665 1.00 28.54 1233 TYR C O 1
ATOM 4096 N N . GLY C 1 95 ? 166.959 168.148 231.745 1.00 24.88 1234 GLY C N 1
ATOM 4097 C CA . GLY C 1 95 ? 167.771 169.045 230.955 1.00 25.72 1234 GLY C CA 1
ATOM 4098 C C . GLY C 1 95 ? 168.597 170.026 231.753 1.00 24.89 1234 GLY C C 1
ATOM 4099 O O . GLY C 1 95 ? 168.822 171.149 231.290 1.00 26.56 1234 GLY C O 1
ATOM 4100 N N . LYS C 1 96 ? 169.053 169.644 232.948 1.00 24.30 1235 LYS C N 1
ATOM 4101 C CA . LYS C 1 96 ? 169.923 170.509 233.744 1.00 24.85 1235 LYS C CA 1
ATOM 4102 C C . LYS C 1 96 ? 171.144 169.815 234.329 1.00 27.85 1235 LYS C C 1
ATOM 4103 O O . LYS C 1 96 ? 172.103 170.512 234.679 1.00 29.30 1235 LYS C O 1
ATOM 4109 N N . GLY C 1 97 ? 171.166 168.491 234.447 1.00 26.48 1236 GLY C N 1
ATOM 4110 C CA . GLY C 1 97 ? 172.261 167.789 235.085 1.00 27.07 1236 GLY C CA 1
ATOM 4111 C C . GLY C 1 97 ? 173.425 167.531 234.151 1.00 29.38 1236 GLY C C 1
ATOM 4112 O O . GLY C 1 97 ? 173.649 168.248 233.173 1.00 28.14 1236 GLY C O 1
ATOM 4113 N N . LEU C 1 98 ? 174.186 166.485 234.470 1.00 26.35 1237 LEU C N 1
ATOM 4114 C CA . LEU C 1 98 ? 175.341 166.116 233.665 1.00 24.96 1237 LEU C CA 1
ATOM 4115 C C . LEU C 1 98 ? 174.923 165.173 232.540 1.00 25.74 1237 LEU C C 1
ATOM 4116 O O . LEU C 1 98 ? 173.765 164.761 232.433 1.00 27.12 1237 LEU C O 1
ATOM 4121 N N . SER C 1 99 ? 175.882 164.818 231.687 1.00 26.27 1238 SER C N 1
ATOM 4122 C CA . SER C 1 99 ? 175.545 164.166 230.431 1.00 24.14 1238 SER C CA 1
ATOM 4123 C C . SER C 1 99 ? 176.642 163.195 230.029 1.00 25.71 1238 SER C C 1
ATOM 4124 O O . SER C 1 99 ? 177.806 163.341 230.411 1.00 32.30 1238 SER C O 1
ATOM 4127 N N . GLY C 1 100 ? 176.242 162.196 229.250 1.00 23.57 1239 GLY C N 1
ATOM 4128 C CA . GLY C 1 100 ? 177.167 161.405 228.467 1.00 24.01 1239 GLY C CA 1
ATOM 4129 C C . GLY C 1 100 ? 176.782 161.519 227.005 1.00 24.03 1239 GLY C C 1
ATOM 4130 O O . GLY C 1 100 ? 175.632 161.812 226.675 1.00 27.81 1239 GLY C O 1
ATOM 4131 N N . LYS C 1 101 ? 177.751 161.292 226.125 1.00 25.47 1240 LYS C N 1
ATOM 4132 C CA . LYS C 1 101 ? 177.511 161.436 224.699 1.00 26.65 1240 LYS C CA 1
ATOM 4133 C C . LYS C 1 101 ? 177.871 160.159 223.951 1.00 25.75 1240 LYS C C 1
ATOM 4134 O O . LYS C 1 101 ? 178.692 159.355 224.400 1.00 27.53 1240 LYS C O 1
ATOM 4140 N N . ALA C 1 102 ? 177.228 159.982 222.800 1.00 25.40 1241 ALA C N 1
ATOM 4141 C CA . ALA C 1 102 ? 177.447 158.824 221.943 1.00 24.40 1241 ALA C CA 1
ATOM 4142 C C . ALA C 1 102 ? 177.216 159.249 220.497 1.00 25.03 1241 ALA C C 1
ATOM 4143 O O . ALA C 1 102 ? 176.818 160.385 220.223 1.00 28.59 1241 ALA C O 1
ATOM 4145 N N . ASP C 1 103 ? 177.460 158.330 219.566 1.00 23.76 1242 ASP C N 1
ATOM 4146 C CA . ASP C 1 103 ? 177.391 158.641 218.147 1.00 23.37 1242 ASP C CA 1
ATOM 4147 C C . ASP C 1 103 ? 176.497 157.630 217.448 1.00 22.61 1242 ASP C C 1
ATOM 4148 O O . ASP C 1 103 ? 176.259 156.528 217.947 1.00 25.94 1242 ASP C O 1
ATOM 4153 N N . VAL C 1 104 ? 175.976 158.030 216.285 1.00 23.91 1243 VAL C N 1
ATOM 4154 C CA . VAL C 1 104 ? 175.105 157.180 215.479 1.00 22.10 1243 VAL C CA 1
ATOM 4155 C C . VAL C 1 104 ? 175.497 157.332 214.015 1.00 21.70 1243 VAL C C 1
ATOM 4156 O O . VAL C 1 104 ? 175.601 158.446 213.495 1.00 22.76 1243 VAL C O 1
ATOM 4160 N N . LEU C 1 105 ? 175.722 156.200 213.351 1.00 23.14 1244 LEU C N 1
ATOM 4161 C CA . LEU C 1 105 ? 175.792 156.130 211.900 1.00 21.47 1244 LEU C CA 1
ATOM 4162 C C . LEU C 1 105 ? 174.431 155.749 211.333 1.00 21.24 1244 LEU C C 1
ATOM 4163 O O . LEU C 1 105 ? 173.763 154.850 211.845 1.00 23.41 1244 LEU C O 1
ATOM 4168 N N . VAL C 1 106 ? 174.018 156.448 210.277 1.00 22.75 1245 VAL C N 1
ATOM 4169 C CA . VAL C 1 106 ? 172.779 156.153 209.562 1.00 21.43 1245 VAL C CA 1
ATOM 4170 C C . VAL C 1 106 ? 173.065 156.146 208.065 1.00 21.05 1245 VAL C C 1
ATOM 4171 O O . VAL C 1 106 ? 173.641 157.099 207.530 1.00 24.06 1245 VAL C O 1
ATOM 4175 N N . SER C 1 107 ? 172.662 155.070 207.389 1.00 22.12 1246 SER C N 1
ATOM 4176 C CA A SER C 1 107 ? 172.760 154.962 205.942 0.55 22.30 1246 SER C CA 1
ATOM 4177 C CA B SER C 1 107 ? 172.760 154.962 205.942 0.45 22.68 1246 SER C CA 1
ATOM 4178 C C . SER C 1 107 ? 171.380 155.114 205.315 1.00 22.38 1246 SER C C 1
ATOM 4179 O O . SER C 1 107 ? 170.353 154.994 205.986 1.00 24.78 1246 SER C O 1
ATOM 4184 N N . VAL C 1 108 ? 171.373 155.382 204.007 1.00 21.70 1247 VAL C N 1
ATOM 4185 C CA . VAL C 1 108 ? 170.149 155.648 203.251 1.00 22.04 1247 VAL C CA 1
ATOM 4186 C C . VAL C 1 108 ? 170.049 154.659 202.092 1.00 22.95 1247 VAL C C 1
ATOM 4187 O O . VAL C 1 108 ? 170.797 154.763 201.114 1.00 28.25 1247 VAL C O 1
ATOM 4191 N N . VAL C 1 109 ? 169.125 153.698 202.180 1.00 22.80 1248 VAL C N 1
ATOM 4192 C CA . VAL C 1 109 ? 169.140 152.577 201.245 1.00 23.12 1248 VAL C CA 1
ATOM 4193 C C . VAL C 1 109 ? 168.025 152.721 200.212 1.00 22.80 1248 VAL C C 1
ATOM 4194 O O . VAL C 1 109 ? 166.995 153.357 200.438 1.00 24.70 1248 VAL C O 1
ATOM 4198 N N . ASN C 1 110 ? 168.234 152.098 199.056 1.00 23.84 1249 ASN C N 1
ATOM 4199 C CA . ASN C 1 110 ? 167.272 152.123 197.968 1.00 24.57 1249 ASN C CA 1
ATOM 4200 C C . ASN C 1 110 ? 166.374 150.890 198.005 1.00 27.07 1249 ASN C C 1
ATOM 4201 O O . ASN C 1 110 ? 166.383 150.103 198.954 1.00 25.93 1249 ASN C O 1
ATOM 4206 N N . GLN C 1 111 ? 165.599 150.721 196.933 1.00 26.22 1250 GLN C N 1
ATOM 4207 C CA . GLN C 1 111 ? 164.848 149.488 196.744 1.00 29.68 1250 GLN C CA 1
ATOM 4208 C C . GLN C 1 111 ? 165.776 148.306 196.502 1.00 31.97 1250 GLN C C 1
ATOM 4209 O O . GLN C 1 111 ? 165.432 147.167 196.833 1.00 33.03 1250 GLN C O 1
ATOM 4215 N N . LEU C 1 112 ? 166.953 148.556 195.930 1.00 31.19 1251 LEU C N 1
ATOM 4216 C CA . LEU C 1 112 ? 167.887 147.509 195.551 1.00 29.75 1251 LEU C CA 1
ATOM 4217 C C . LEU C 1 112 ? 168.742 147.035 196.718 1.00 27.65 1251 LEU C C 1
ATOM 4218 O O . LEU C 1 112 ? 169.515 146.083 196.564 1.00 29.87 1251 LEU C O 1
ATOM 4223 N N . ASP C 1 113 ? 168.619 147.669 197.875 1.00 25.51 1252 ASP C N 1
ATOM 4224 C CA . ASP C 1 113 ? 169.284 147.213 199.085 1.00 24.87 1252 ASP C CA 1
ATOM 4225 C C . ASP C 1 113 ? 168.277 146.539 199.996 1.00 28.45 1252 ASP C C 1
ATOM 4226 O O . ASP C 1 113 ? 168.332 146.657 201.222 1.00 28.28 1252 ASP C O 1
ATOM 4231 N N . MET C 1 114 ? 167.337 145.816 199.394 1.00 25.92 1253 MET C N 1
ATOM 4232 C CA . MET C 1 114 ? 166.241 145.186 200.115 1.00 25.22 1253 MET C CA 1
ATOM 4233 C C . MET C 1 114 ? 166.162 143.722 199.714 1.00 26.77 1253 MET C C 1
ATOM 4234 O O . MET C 1 114 ? 166.271 143.400 198.529 1.00 31.10 1253 MET C O 1
ATOM 4239 N N . GLN C 1 115 ? 165.986 142.843 200.699 1.00 24.77 1254 GLN C N 1
ATOM 4240 C CA . GLN C 1 115 ? 165.616 141.451 200.467 1.00 25.81 1254 GLN C CA 1
ATOM 4241 C C . GLN C 1 115 ? 164.555 141.039 201.468 1.00 28.71 1254 GLN C C 1
ATOM 4242 O O . GLN C 1 115 ? 164.682 141.305 202.666 1.00 28.49 1254 GLN C O 1
ATOM 4248 N N . VAL C 1 116 ? 163.522 140.381 200.966 1.00 27.39 1255 VAL C N 1
ATOM 4249 C CA . VAL C 1 116 ? 162.345 140.067 201.762 1.00 28.08 1255 VAL C CA 1
ATOM 4250 C C . VAL C 1 116 ? 162.559 138.746 202.486 1.00 30.10 1255 VAL C C 1
ATOM 4251 O O . VAL C 1 116 ? 162.912 137.735 201.868 1.00 33.98 1255 VAL C O 1
ATOM 4255 N N . ILE C 1 117 ? 162.350 138.752 203.795 1.00 29.13 1256 ILE C N 1
ATOM 4256 C CA . ILE C 1 117 ? 162.233 137.518 204.559 1.00 28.09 1256 ILE C CA 1
ATOM 4257 C C . ILE C 1 117 ? 160.775 137.093 204.548 1.00 28.12 1256 ILE C C 1
ATOM 4258 O O . ILE C 1 117 ? 159.878 137.881 204.869 1.00 28.61 1256 ILE C O 1
ATOM 4263 N N . VAL C 1 118 ? 160.531 135.847 204.160 1.00 28.15 1257 VAL C N 1
ATOM 4264 C CA . VAL C 1 118 ? 159.189 135.286 204.132 1.00 26.89 1257 VAL C CA 1
ATOM 4265 C C . VAL C 1 118 ? 159.131 134.137 205.125 1.00 32.47 1257 VAL C C 1
ATOM 4266 O O . VAL C 1 118 ? 159.952 133.216 205.067 1.00 34.99 1257 VAL C O 1
ATOM 4270 N N . SER C 1 119 ? 158.174 134.204 206.045 1.00 30.17 1258 SER C N 1
ATOM 4271 C CA . SER C 1 119 ? 157.909 133.126 206.979 1.00 30.64 1258 SER C CA 1
ATOM 4272 C C . SER C 1 119 ? 156.429 132.792 206.903 1.00 32.43 1258 SER C C 1
ATOM 4273 O O . SER C 1 119 ? 155.664 133.426 206.174 1.00 33.08 1258 SER C O 1
ATOM 4276 N N . ASN C 1 120 ? 156.025 131.794 207.680 1.00 33.23 1259 ASN C N 1
ATOM 4277 C CA . ASN C 1 120 ? 154.694 131.199 207.601 1.00 36.18 1259 ASN C CA 1
ATOM 4278 C C . ASN C 1 120 ? 153.775 131.660 208.726 1.00 36.43 1259 ASN C C 1
ATOM 4279 O O . ASN C 1 120 ? 152.988 130.874 209.259 1.00 37.21 1259 ASN C O 1
ATOM 4284 N N . VAL C 1 121 ? 153.872 132.928 209.115 1.00 35.17 1260 VAL C N 1
ATOM 4285 C CA . VAL C 1 121 ? 153.141 133.475 210.257 1.00 32.12 1260 VAL C CA 1
ATOM 4286 C C . VAL C 1 121 ? 152.381 134.732 209.841 1.00 31.61 1260 VAL C C 1
ATOM 4287 O O . VAL C 1 121 ? 152.724 135.345 208.820 1.00 31.50 1260 VAL C O 1
ATOM 4291 N N . PRO C 1 122 ? 151.322 135.118 210.555 1.00 29.93 1261 PRO C N 1
ATOM 4292 C CA . PRO C 1 122 ? 150.636 136.382 210.253 1.00 30.43 1261 PRO C CA 1
ATOM 4293 C C . PRO C 1 122 ? 151.520 137.579 210.552 1.00 32.55 1261 PRO C C 1
ATOM 4294 O O . PRO C 1 122 ? 152.329 137.545 211.491 1.00 35.05 1261 PRO C O 1
ATOM 4298 N N . PRO C 1 123 ? 151.386 138.660 209.777 1.00 28.24 1262 PRO C N 1
ATOM 4299 C CA . PRO C 1 123 ? 152.339 139.774 209.892 1.00 27.09 1262 PRO C CA 1
ATOM 4300 C C . PRO C 1 123 ? 152.163 140.616 211.139 1.00 29.67 1262 PRO C C 1
ATOM 4301 O O . PRO C 1 123 ? 153.104 141.318 211.530 1.00 29.55 1262 PRO C O 1
ATOM 4305 N N . THR C 1 124 ? 150.994 140.586 211.773 1.00 28.05 1263 THR C N 1
ATOM 4306 C CA . THR C 1 124 ? 150.813 141.397 212.968 1.00 27.83 1263 THR C CA 1
ATOM 4307 C C . THR C 1 124 ? 151.528 140.784 214.159 1.00 27.65 1263 THR C C 1
ATOM 4308 O O . THR C 1 124 ? 152.023 141.509 215.026 1.00 29.49 1263 THR C O 1
ATOM 4312 N N . LEU C 1 125 ? 151.628 139.455 214.196 1.00 27.51 1264 LEU C N 1
ATOM 4313 C CA . LEU C 1 125 ? 152.483 138.805 215.184 1.00 29.14 1264 LEU C CA 1
ATOM 4314 C C . LEU C 1 125 ? 153.949 139.144 214.936 1.00 30.06 1264 LEU C C 1
ATOM 4315 O O . LEU C 1 125 ? 154.728 139.301 215.887 1.00 32.16 1264 LEU C O 1
ATOM 4320 N N . VAL C 1 126 ? 154.326 139.286 213.662 1.00 29.85 1265 VAL C N 1
ATOM 4321 C CA . VAL C 1 126 ? 155.690 139.665 213.297 1.00 27.24 1265 VAL C CA 1
ATOM 4322 C C . VAL C 1 126 ? 156.007 141.061 213.813 1.00 28.38 1265 VAL C C 1
ATOM 4323 O O . VAL C 1 126 ? 157.034 141.290 214.462 1.00 33.15 1265 VAL C O 1
ATOM 4327 N N . GLU C 1 127 ? 155.116 142.012 213.540 1.00 27.38 1266 GLU C N 1
ATOM 4328 C CA . GLU C 1 127 ? 155.363 143.384 213.960 1.00 26.43 1266 GLU C CA 1
ATOM 4329 C C . GLU C 1 127 ? 155.191 143.533 215.466 1.00 27.70 1266 GLU C C 1
ATOM 4330 O O . GLU C 1 127 ? 155.765 144.446 216.069 1.00 28.12 1266 GLU C O 1
ATOM 4336 N N . LYS C 1 128 ? 154.425 142.636 216.086 1.00 28.73 1267 LYS C N 1
ATOM 4337 C CA . LYS C 1 128 ? 154.354 142.568 217.537 1.00 30.58 1267 LYS C CA 1
ATOM 4338 C C . LYS C 1 128 ? 155.701 142.186 218.133 1.00 33.05 1267 LYS C C 1
ATOM 4339 O O . LYS C 1 128 ? 156.246 142.897 218.983 1.00 38.09 1267 LYS C O 1
ATOM 4345 N N . LYS C 1 129 ? 156.259 141.069 217.687 1.00 29.98 1268 LYS C N 1
ATOM 4346 C CA . LYS C 1 129 ? 157.463 140.532 218.300 1.00 31.16 1268 LYS C CA 1
ATOM 4347 C C . LYS C 1 129 ? 158.742 140.938 217.574 1.00 30.04 1268 LYS C C 1
ATOM 4348 O O . LYS C 1 129 ? 159.778 140.301 217.791 1.00 28.12 1268 LYS C O 1
ATOM 4354 N N . ILE C 1 130 ? 158.688 141.978 216.734 1.00 27.47 1269 ILE C N 1
ATOM 4355 C CA . ILE C 1 130 ? 159.809 142.450 215.920 1.00 26.32 1269 ILE C CA 1
ATOM 4356 C C . ILE C 1 130 ? 161.051 142.803 216.739 1.00 27.14 1269 ILE C C 1
ATOM 4357 O O . ILE C 1 130 ? 162.178 142.653 216.251 1.00 26.83 1269 ILE C O 1
ATOM 4362 N N . GLU C 1 131 ? 160.855 143.202 218.003 1.00 27.65 1270 GLU C N 1
ATOM 4363 C CA . GLU C 1 131 ? 161.967 143.441 218.919 1.00 30.34 1270 GLU C CA 1
ATOM 4364 C C . GLU C 1 131 ? 162.786 142.174 219.127 1.00 30.92 1270 GLU C C 1
ATOM 4365 O O . GLU C 1 131 ? 163.994 142.146 218.867 1.00 30.59 1270 GLU C O 1
ATOM 4371 N N . ASP C 1 132 ? 162.125 141.099 219.557 1.00 33.45 1271 ASP C N 1
ATOM 4372 C CA . ASP C 1 132 ? 162.820 139.840 219.780 1.00 33.34 1271 ASP C CA 1
ATOM 4373 C C . ASP C 1 132 ? 163.264 139.197 218.475 1.00 34.16 1271 ASP C C 1
ATOM 4374 O O . ASP C 1 132 ? 164.266 138.476 218.460 1.00 34.31 1271 ASP C O 1
ATOM 4379 N N . LEU C 1 133 ? 162.540 139.450 217.380 1.00 30.36 1272 LEU C N 1
ATOM 4380 C CA . LEU C 1 133 ? 162.947 138.930 216.076 1.00 27.94 1272 LEU C CA 1
ATOM 4381 C C . LEU C 1 133 ? 164.279 139.522 215.642 1.00 28.21 1272 LEU C C 1
ATOM 4382 O O . LEU C 1 133 ? 165.217 138.786 215.302 1.00 27.82 1272 LEU C O 1
ATOM 4387 N N . THR C 1 134 ? 164.385 140.852 215.685 1.00 26.43 1273 THR C N 1
ATOM 4388 C CA . THR C 1 134 ? 165.638 141.525 215.374 1.00 25.93 1273 THR C CA 1
ATOM 4389 C C . THR C 1 134 ? 166.714 141.173 216.396 1.00 28.87 1273 THR C C 1
ATOM 4390 O O . THR C 1 134 ? 167.897 141.093 216.050 1.00 31.17 1273 THR C O 1
ATOM 4394 N N . GLU C 1 135 ? 166.309 140.888 217.638 1.00 29.10 1274 GLU C N 1
ATOM 4395 C CA . GLU C 1 135 ? 167.255 140.489 218.674 1.00 32.91 1274 GLU C CA 1
ATOM 4396 C C . GLU C 1 135 ? 167.889 139.137 218.367 1.00 29.00 1274 GLU C C 1
ATOM 4397 O O . GLU C 1 135 ? 169.107 138.977 218.480 1.00 27.80 1274 GLU C O 1
ATOM 4403 N N . ILE C 1 136 ? 167.084 138.161 217.946 1.00 27.05 1275 ILE C N 1
ATOM 4404 C CA . ILE C 1 136 ? 167.621 136.837 217.639 1.00 28.18 1275 ILE C CA 1
ATOM 4405 C C . ILE C 1 136 ? 168.436 136.872 216.349 1.00 30.61 1275 ILE C C 1
ATOM 4406 O O . ILE C 1 136 ? 169.502 136.235 216.256 1.00 29.73 1275 ILE C O 1
ATOM 4411 N N . LEU C 1 137 ? 167.971 137.643 215.352 1.00 28.63 1276 LEU C N 1
ATOM 4412 C CA . LEU C 1 137 ? 168.733 137.869 214.127 1.00 27.32 1276 LEU C CA 1
ATOM 4413 C C . LEU C 1 137 ? 170.101 138.462 214.426 1.00 26.85 1276 LEU C C 1
ATOM 4414 O O . LEU C 1 137 ? 171.102 137.785 214.213 1.00 27.67 1276 LEU C O 1
ATOM 4419 N N . ASP C 1 138 ? 170.152 139.645 215.037 1.00 26.34 1277 ASP C N 1
ATOM 4420 C CA . ASP C 1 138 ? 171.420 140.266 215.403 1.00 25.11 1277 ASP C CA 1
ATOM 4421 C C . ASP C 1 138 ? 172.145 139.569 216.553 1.00 27.27 1277 ASP C C 1
ATOM 4422 O O . ASP C 1 138 ? 173.236 140.011 216.923 1.00 29.44 1277 ASP C O 1
ATOM 4427 N N . ARG C 1 139 ? 171.577 138.519 217.140 1.00 28.14 1278 ARG C N 1
ATOM 4428 C CA . ARG C 1 139 ? 172.383 137.639 217.973 1.00 31.27 1278 ARG C CA 1
ATOM 4429 C C . ARG C 1 139 ? 173.164 136.651 217.121 1.00 31.79 1278 ARG C C 1
ATOM 4430 O O . ARG C 1 139 ? 174.368 136.461 217.324 1.00 31.93 1278 ARG C O 1
ATOM 4438 N N . TYR C 1 140 ? 172.499 136.016 216.163 1.00 30.42 1279 TYR C N 1
ATOM 4439 C CA . TYR C 1 140 ? 173.141 134.953 215.401 1.00 29.10 1279 TYR C CA 1
ATOM 4440 C C . TYR C 1 140 ? 173.692 135.416 214.053 1.00 33.48 1279 TYR C C 1
ATOM 4441 O O . TYR C 1 140 ? 174.139 134.581 213.262 1.00 34.47 1279 TYR C O 1
ATOM 4450 N N . VAL C 1 141 ? 173.674 136.718 213.779 1.00 28.59 1280 VAL C N 1
ATOM 4451 C CA . VAL C 1 141 ? 174.295 137.261 212.584 1.00 28.31 1280 VAL C CA 1
ATOM 4452 C C . VAL C 1 141 ? 175.600 137.993 212.892 1.00 27.63 1280 VAL C C 1
ATOM 4453 O O . VAL C 1 141 ? 176.558 137.874 212.118 1.00 30.18 1280 VAL C O 1
ATOM 4457 N N . GLN C 1 142 ? 175.718 138.631 214.063 1.00 29.41 1281 GLN C N 1
ATOM 4458 C CA . GLN C 1 142 ? 176.938 139.352 214.432 1.00 28.78 1281 GLN C CA 1
ATOM 4459 C C . GLN C 1 142 ? 178.153 138.456 214.664 1.00 32.59 1281 GLN C C 1
ATOM 4460 O O . GLN C 1 142 ? 179.235 138.980 214.950 1.00 35.05 1281 GLN C O 1
ATOM 4466 N N . GLU C 1 143 ? 178.015 137.134 214.551 1.00 35.96 1282 GLU C N 1
ATOM 4467 C CA . GLU C 1 143 ? 179.187 136.279 214.455 1.00 42.51 1282 GLU C CA 1
ATOM 4468 C C . GLU C 1 143 ? 179.845 136.370 213.083 1.00 41.36 1282 GLU C C 1
ATOM 4469 O O . GLU C 1 143 ? 180.990 135.932 212.931 1.00 42.15 1282 GLU C O 1
ATOM 4475 N N . GLN C 1 144 ? 179.149 136.917 212.081 1.00 36.64 1283 GLN C N 1
ATOM 4476 C CA . GLN C 1 144 ? 179.829 137.356 210.866 1.00 37.77 1283 GLN C CA 1
ATOM 4477 C C . GLN C 1 144 ? 180.735 138.543 211.168 1.00 35.97 1283 GLN C C 1
ATOM 4478 O O . GLN C 1 144 ? 181.962 138.457 211.043 1.00 38.69 1283 GLN C O 1
ATOM 4484 N N . ILE C 1 145 ? 180.139 139.660 211.579 1.00 33.50 1284 ILE C N 1
ATOM 4485 C CA . ILE C 1 145 ? 180.848 140.884 211.954 1.00 33.88 1284 ILE C CA 1
ATOM 4486 C C . ILE C 1 145 ? 180.166 141.476 213.181 1.00 34.98 1284 ILE C C 1
ATOM 4487 O O . ILE C 1 145 ? 178.959 141.757 213.134 1.00 33.71 1284 ILE C O 1
ATOM 4492 N N . PRO C 1 146 ? 180.871 141.666 214.297 1.00 38.02 1285 PRO C N 1
ATOM 4493 C CA . PRO C 1 146 ? 180.327 142.516 215.363 1.00 41.89 1285 PRO C CA 1
ATOM 4494 C C . PRO C 1 146 ? 180.210 143.956 214.894 1.00 38.29 1285 PRO C C 1
ATOM 4495 O O . PRO C 1 146 ? 181.221 144.627 214.662 1.00 42.43 1285 PRO C O 1
ATOM 4499 N N . GLY C 1 147 ? 178.981 144.440 214.750 1.00 32.28 1286 GLY C N 1
ATOM 4500 C CA . GLY C 1 147 ? 178.755 145.730 214.131 1.00 29.06 1286 GLY C CA 1
ATOM 4501 C C . GLY C 1 147 ? 177.686 145.658 213.062 1.00 29.60 1286 GLY C C 1
ATOM 4502 O O . GLY C 1 147 ? 177.538 146.574 212.246 1.00 31.11 1286 GLY C O 1
ATOM 4503 N N . ALA C 1 148 ? 176.945 144.557 213.049 1.00 27.92 1287 ALA C N 1
ATOM 4504 C CA . ALA C 1 148 ? 175.821 144.378 212.145 1.00 26.93 1287 ALA C CA 1
ATOM 4505 C C . ALA C 1 148 ? 174.518 144.528 212.917 1.00 28.11 1287 ALA C C 1
ATOM 4506 O O . ALA C 1 148 ? 174.383 144.019 214.033 1.00 32.95 1287 ALA C O 1
ATOM 4508 N N . LYS C 1 149 ? 173.561 145.231 212.319 1.00 25.60 1288 LYS C N 1
ATOM 4509 C CA . LYS C 1 149 ? 172.294 145.513 212.988 1.00 23.17 1288 LYS C CA 1
ATOM 4510 C C . LYS C 1 149 ? 171.190 145.464 211.943 1.00 24.50 1288 LYS C C 1
ATOM 4511 O O . LYS C 1 149 ? 171.134 146.327 211.064 1.00 25.63 1288 LYS C O 1
ATOM 4517 N N . VAL C 1 150 ? 170.327 144.450 212.044 1.00 23.55 1289 VAL C N 1
ATOM 4518 C CA . VAL C 1 150 ? 169.214 144.295 211.117 1.00 22.38 1289 VAL C CA 1
ATOM 4519 C C . VAL C 1 150 ? 168.253 145.469 211.227 1.00 24.75 1289 VAL C C 1
ATOM 4520 O O . VAL C 1 150 ? 167.706 145.759 212.299 1.00 27.15 1289 VAL C O 1
ATOM 4524 N N . VAL C 1 151 ? 168.049 146.157 210.108 1.00 23.90 1290 VAL C N 1
ATOM 4525 C CA . VAL C 1 151 ? 167.190 147.331 210.051 1.00 21.63 1290 VAL C CA 1
ATOM 4526 C C . VAL C 1 151 ? 165.951 146.954 209.255 1.00 20.39 1290 VAL C C 1
ATOM 4527 O O . VAL C 1 151 ? 166.026 146.759 208.036 1.00 23.99 1290 VAL C O 1
ATOM 4531 N N . VAL C 1 152 ? 164.817 146.864 209.936 1.00 22.57 1291 VAL C N 1
ATOM 4532 C CA . VAL C 1 152 ? 163.569 146.453 209.307 1.00 23.26 1291 VAL C CA 1
ATOM 4533 C C . VAL C 1 152 ? 162.966 147.639 208.571 1.00 24.08 1291 VAL C C 1
ATOM 4534 O O . VAL C 1 152 ? 162.760 148.708 209.157 1.00 28.18 1291 VAL C O 1
ATOM 4538 N N . GLU C 1 153 ? 162.672 147.456 207.286 1.00 22.75 1292 GLU C N 1
ATOM 4539 C CA . GLU C 1 153 ? 162.097 148.535 206.491 1.00 24.62 1292 GLU C CA 1
ATOM 4540 C C . GLU C 1 153 ? 160.574 148.537 206.521 1.00 25.55 1292 GLU C C 1
ATOM 4541 O O . GLU C 1 153 ? 159.957 149.522 206.937 1.00 27.02 1292 GLU C O 1
ATOM 4547 N N . SER C 1 154 ? 159.955 147.450 206.075 1.00 26.60 1293 SER C N 1
ATOM 4548 C CA . SER C 1 154 ? 158.505 147.407 205.984 1.00 26.34 1293 SER C CA 1
ATOM 4549 C C . SER C 1 154 ? 158.049 145.961 206.079 1.00 25.25 1293 SER C C 1
ATOM 4550 O O . SER C 1 154 ? 158.692 145.056 205.541 1.00 25.13 1293 SER C O 1
ATOM 4553 N N . ILE C 1 155 ? 156.931 145.759 206.772 1.00 25.12 1294 ILE C N 1
ATOM 4554 C CA . ILE C 1 155 ? 156.427 144.422 207.058 1.00 26.51 1294 ILE C CA 1
ATOM 4555 C C . ILE C 1 155 ? 155.039 144.283 206.451 1.00 26.20 1294 ILE C C 1
ATOM 4556 O O . ILE C 1 155 ? 154.041 144.691 207.054 1.00 29.48 1294 ILE C O 1
ATOM 4561 N N . GLY C 1 156 ? 154.965 143.711 205.250 1.00 25.83 1295 GLY C N 1
ATOM 4562 C CA . GLY C 1 156 ? 153.714 143.542 204.550 1.00 27.72 1295 GLY C CA 1
ATOM 4563 C C . GLY C 1 156 ? 153.322 142.080 204.403 1.00 28.24 1295 GLY C C 1
ATOM 4564 O O . GLY C 1 156 ? 154.019 141.162 204.824 1.00 27.41 1295 GLY C O 1
ATOM 4565 N N . ALA C 1 157 ? 152.157 141.885 203.797 1.00 28.70 1296 ALA C N 1
ATOM 4566 C CA . ALA C 1 157 ? 151.728 140.542 203.455 1.00 29.78 1296 ALA C CA 1
ATOM 4567 C C . ALA C 1 157 ? 152.417 140.093 202.172 1.00 27.93 1296 ALA C C 1
ATOM 4568 O O . ALA C 1 157 ? 152.891 140.911 201.383 1.00 30.21 1296 ALA C O 1
ATOM 4570 N N . ARG C 1 158 ? 152.432 138.775 201.959 1.00 29.00 1297 ARG C N 1
ATOM 4571 C CA . ARG C 1 158 ? 153.344 138.144 201.005 1.00 29.22 1297 ARG C CA 1
ATOM 4572 C C . ARG C 1 158 ? 152.958 138.487 199.569 1.00 35.02 1297 ARG C C 1
ATOM 4573 O O . ARG C 1 158 ? 151.892 138.092 199.088 1.00 35.19 1297 ARG C O 1
ATOM 4581 N N . ARG C 1 159 ? 153.837 139.227 198.892 1.00 37.53 1298 ARG C N 1
ATOM 4582 C CA . ARG C 1 159 ? 153.621 139.607 197.502 1.00 40.59 1298 ARG C CA 1
ATOM 4583 C C . ARG C 1 159 ? 153.836 138.418 196.575 1.00 44.47 1298 ARG C C 1
ATOM 4584 O O . ARG C 1 159 ? 154.935 137.860 196.507 1.00 45.04 1298 ARG C O 1
ATOM 4592 N N . HIS C 1 160 ? 152.789 138.050 195.845 1.00 46.30 1299 HIS C N 1
ATOM 4593 C CA . HIS C 1 160 ? 152.864 137.001 194.835 1.00 49.56 1299 HIS C CA 1
ATOM 4594 C C . HIS C 1 160 ? 151.737 137.239 193.838 1.00 52.42 1299 HIS C C 1
ATOM 4595 O O . HIS C 1 160 ? 151.063 138.274 193.873 1.00 52.18 1299 HIS C O 1
ATOM 4602 N N . GLY C 1 161 ? 151.532 136.281 192.943 1.00 56.13 1300 GLY C N 1
ATOM 4603 C CA . GLY C 1 161 ? 150.418 136.355 192.021 1.00 59.50 1300 GLY C CA 1
ATOM 4604 C C . GLY C 1 161 ? 150.703 137.097 190.733 1.00 61.63 1300 GLY C C 1
ATOM 4605 O O . GLY C 1 161 ? 151.831 137.076 190.233 1.00 63.01 1300 GLY C O 1
ATOM 4606 N N . ASP C 1 162 ? 149.676 137.752 190.192 1.00 62.02 1301 ASP C N 1
ATOM 4607 C CA . ASP C 1 162 ? 149.747 138.423 188.894 1.00 66.58 1301 ASP C CA 1
ATOM 4608 C C . ASP C 1 162 ? 150.650 139.642 189.001 1.00 66.30 1301 ASP C C 1
ATOM 4609 O O . ASP C 1 162 ? 150.240 140.684 189.518 1.00 64.17 1301 ASP C O 1
ATOM 4614 N N . ALA C 1 163 ? 151.878 139.497 188.484 1.00 67.55 1302 ALA C N 1
ATOM 4615 C CA . ALA C 1 163 ? 152.956 140.489 188.584 1.00 67.49 1302 ALA C CA 1
ATOM 4616 C C . ALA C 1 163 ? 153.217 140.898 190.033 1.00 67.46 1302 ALA C C 1
ATOM 4617 O O . ALA C 1 163 ? 153.427 142.077 190.328 1.00 72.42 1302 ALA C O 1
ATOM 4619 N N . TYR C 1 164 ? 153.204 139.903 190.928 1.00 64.31 1303 TYR C N 1
ATOM 4620 C CA . TYR C 1 164 ? 153.415 140.052 192.372 1.00 59.71 1303 TYR C CA 1
ATOM 4621 C C . TYR C 1 164 ? 152.442 141.057 192.988 1.00 60.46 1303 TYR C C 1
ATOM 4622 O O . TYR C 1 164 ? 152.832 142.027 193.637 1.00 60.29 1303 TYR C O 1
ATOM 4631 N N . SER C 1 165 ? 151.153 140.811 192.770 1.00 59.09 1304 SER C N 1
ATOM 4632 C CA . SER C 1 165 ? 150.116 141.705 193.274 1.00 58.97 1304 SER C CA 1
ATOM 4633 C C . SER C 1 165 ? 149.044 140.925 194.022 1.00 60.38 1304 SER C C 1
ATOM 4634 O O . SER C 1 165 ? 147.845 141.132 193.816 1.00 61.89 1304 SER C O 1
ATOM 4637 N N . LEU C 1 166 ? 149.461 140.011 194.896 1.00 57.13 1305 LEU C N 1
ATOM 4638 C CA . LEU C 1 166 ? 148.550 139.382 195.840 1.00 56.99 1305 LEU C CA 1
ATOM 4639 C C . LEU C 1 166 ? 149.158 139.445 197.233 1.00 54.22 1305 LEU C C 1
ATOM 4640 O O . LEU C 1 166 ? 150.311 139.840 197.414 1.00 56.01 1305 LEU C O 1
ATOM 4645 N N . GLU C 1 167 ? 148.355 139.059 198.222 1.00 50.64 1306 GLU C N 1
ATOM 4646 C CA . GLU C 1 167 ? 148.736 139.113 199.626 1.00 47.56 1306 GLU C CA 1
ATOM 4647 C C . GLU C 1 167 ? 148.365 137.810 200.313 1.00 45.51 1306 GLU C C 1
ATOM 4648 O O . GLU C 1 167 ? 147.201 137.397 200.280 1.00 46.89 1306 GLU C O 1
ATOM 4654 N N . ASP C 1 168 ? 149.345 137.173 200.943 1.00 40.41 1307 ASP C N 1
ATOM 4655 C CA . ASP C 1 168 ? 149.092 136.020 201.792 1.00 40.22 1307 ASP C CA 1
ATOM 4656 C C . ASP C 1 168 ? 149.148 136.492 203.239 1.00 37.96 1307 ASP C C 1
ATOM 4657 O O . ASP C 1 168 ? 150.131 137.109 203.661 1.00 38.05 1307 ASP C O 1
ATOM 4662 N N . TYR C 1 169 ? 148.090 136.202 203.985 1.00 37.95 1308 TYR C N 1
ATOM 4663 C CA . TYR C 1 169 ? 147.959 136.661 205.360 1.00 35.79 1308 TYR C CA 1
ATOM 4664 C C . TYR C 1 169 ? 148.419 135.610 206.348 1.00 36.23 1308 TYR C C 1
ATOM 4665 O O . TYR C 1 169 ? 148.810 135.945 207.472 1.00 39.88 1308 TYR C O 1
ATOM 4674 N N . SER C 1 170 ? 148.380 134.342 205.938 1.00 37.96 1309 SER C N 1
ATOM 4675 C CA . SER C 1 170 ? 149.022 133.286 206.706 1.00 42.55 1309 SER C CA 1
ATOM 4676 C C . SER C 1 170 ? 150.534 133.438 206.700 1.00 41.57 1309 SER C C 1
ATOM 4677 O O . SER C 1 170 ? 151.209 132.936 207.601 1.00 51.32 1309 SER C O 1
ATOM 4680 N N . LYS C 1 171 ? 151.079 134.110 205.697 1.00 34.24 1310 LYS C N 1
ATOM 4681 C CA . LYS C 1 171 ? 152.510 134.307 205.553 1.00 32.23 1310 LYS C CA 1
ATOM 4682 C C . LYS C 1 171 ? 152.798 135.807 205.630 1.00 29.05 1310 LYS C C 1
ATOM 4683 O O . LYS C 1 171 ? 151.910 136.610 205.931 1.00 28.90 1310 LYS C O 1
ATOM 4689 N N . CYS C 1 172 ? 154.045 136.190 205.363 1.00 31.12 1311 CYS C N 1
ATOM 4690 C CA . CYS C 1 172 ? 154.459 137.552 205.670 1.00 29.19 1311 CYS C CA 1
ATOM 4691 C C . CYS C 1 172 ? 155.645 137.968 204.811 1.00 31.42 1311 CYS C C 1
ATOM 4692 O O . CYS C 1 172 ? 156.410 137.127 204.334 1.00 29.00 1311 CYS C O 1
ATOM 4695 N N . ASP C 1 173 ? 155.783 139.281 204.624 1.00 31.90 1312 ASP C N 1
ATOM 4696 C CA . ASP C 1 173 ? 156.980 139.881 204.050 1.00 31.61 1312 ASP C CA 1
ATOM 4697 C C . ASP C 1 173 ? 157.716 140.688 205.107 1.00 31.20 1312 ASP C C 1
ATOM 4698 O O . ASP C 1 173 ? 157.098 141.389 205.911 1.00 32.82 1312 ASP C O 1
ATOM 4703 N N . LEU C 1 174 ? 159.041 140.609 205.077 1.00 25.21 1313 LEU C N 1
ATOM 4704 C CA . LEU C 1 174 ? 159.885 141.232 206.089 1.00 22.71 1313 LEU C CA 1
ATOM 4705 C C . LEU C 1 174 ? 161.105 141.813 205.392 1.00 28.74 1313 LEU C C 1
ATOM 4706 O O . LEU C 1 174 ? 161.983 141.065 204.955 1.00 28.09 1313 LEU C O 1
ATOM 4711 N N . THR C 1 175 ? 161.165 143.137 205.297 1.00 24.93 1314 THR C N 1
ATOM 4712 C CA . THR C 1 175 ? 162.208 143.798 204.527 1.00 24.27 1314 THR C CA 1
ATOM 4713 C C . THR C 1 175 ? 163.292 144.329 205.454 1.00 23.07 1314 THR C C 1
ATOM 4714 O O . THR C 1 175 ? 163.074 145.287 206.201 1.00 25.04 1314 THR C O 1
ATOM 4718 N N . VAL C 1 176 ? 164.468 143.708 205.387 1.00 24.79 1315 VAL C N 1
ATOM 4719 C CA . VAL C 1 176 ? 165.533 143.916 206.360 1.00 22.24 1315 VAL C CA 1
ATOM 4720 C C . VAL C 1 176 ? 166.800 144.346 205.634 1.00 23.31 1315 VAL C C 1
ATOM 4721 O O . VAL C 1 176 ? 166.889 144.270 204.406 1.00 26.71 1315 VAL C O 1
ATOM 4725 N N . TYR C 1 177 ? 167.782 144.807 206.424 1.00 22.79 1316 TYR C N 1
ATOM 4726 C CA . TYR C 1 177 ? 169.194 144.916 206.057 1.00 22.41 1316 TYR C CA 1
ATOM 4727 C C . TYR C 1 177 ? 170.045 145.163 207.297 1.00 21.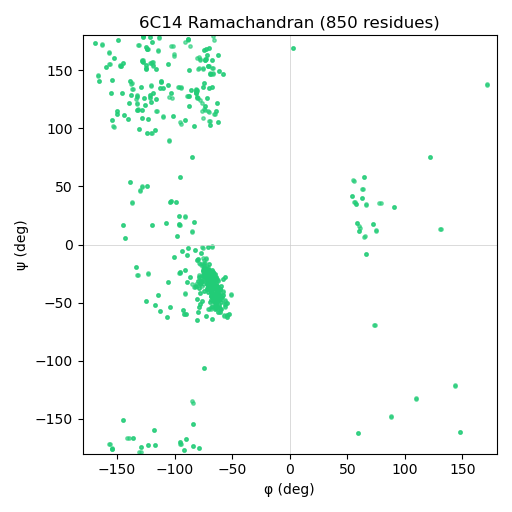17 1316 TYR C C 1
ATOM 4728 O O . TYR C 1 177 ? 169.616 145.852 208.227 1.00 23.31 1316 TYR C O 1
ATOM 4737 N N . ALA C 1 178 ? 171.253 144.612 207.305 1.00 22.66 1317 ALA C N 1
ATOM 4738 C CA . ALA C 1 178 ? 172.192 144.723 208.407 1.00 22.02 1317 ALA C CA 1
ATOM 4739 C C . ALA C 1 178 ? 173.072 145.959 208.209 1.00 22.61 1317 ALA C C 1
ATOM 4740 O O . ALA C 1 178 ? 172.777 146.820 207.373 1.00 24.29 1317 ALA C O 1
ATOM 4742 N N . ILE C 1 179 ? 174.147 146.064 208.986 1.00 22.25 1318 ILE C N 1
ATOM 4743 C CA . ILE C 1 179 ? 174.989 147.253 209.006 1.00 21.69 1318 ILE C CA 1
ATOM 4744 C C . ILE C 1 179 ? 176.415 146.904 208.608 1.00 26.22 1318 ILE C C 1
ATOM 4745 O O . ILE C 1 179 ? 176.957 145.864 208.993 1.00 27.04 1318 ILE C O 1
ATOM 4750 N N . ASP C 1 180 ? 176.989 147.772 207.764 1.00 24.52 1319 ASP C N 1
ATOM 4751 C CA . ASP C 1 180 ? 178.402 147.939 207.465 1.00 26.60 1319 ASP C CA 1
ATOM 4752 C C . ASP C 1 180 ? 179.042 148.828 208.529 1.00 25.98 1319 ASP C C 1
ATOM 4753 O O . ASP C 1 180 ? 178.888 150.055 208.475 1.00 25.86 1319 ASP C O 1
ATOM 4758 N N . PRO C 1 181 ? 179.776 148.268 209.497 1.00 25.09 1320 PRO C N 1
ATOM 4759 C CA . PRO C 1 181 ? 180.426 149.116 210.503 1.00 26.62 1320 PRO C CA 1
ATOM 4760 C C . PRO C 1 181 ? 181.808 149.598 210.102 1.00 27.69 1320 PRO C C 1
ATOM 4761 O O . PRO C 1 181 ? 182.418 150.358 210.862 1.00 31.23 1320 PRO C O 1
ATOM 4765 N N . GLN C 1 182 ? 182.332 149.190 208.946 1.00 25.65 1321 GLN C N 1
ATOM 4766 C CA . GLN C 1 182 ? 183.720 149.481 208.609 1.00 28.86 1321 GLN C CA 1
ATOM 4767 C C . GLN C 1 182 ? 183.849 150.449 207.442 1.00 28.32 1321 GLN C C 1
ATOM 4768 O O . GLN C 1 182 ? 184.464 151.508 207.601 1.00 31.56 1321 GLN C O 1
ATOM 4774 N N . THR C 1 183 ? 183.284 150.136 206.278 1.00 23.88 1322 THR C N 1
ATOM 4775 C CA . THR C 1 183 ? 183.273 151.107 205.193 1.00 23.74 1322 THR C CA 1
ATOM 4776 C C . THR C 1 183 ? 182.052 152.007 205.244 1.00 28.21 1322 THR C C 1
ATOM 4777 O O . THR C 1 183 ? 181.980 152.962 204.462 1.00 30.86 1322 THR C O 1
ATOM 4781 N N . ASN C 1 184 ? 181.096 151.691 206.123 1.00 23.65 1323 ASN C N 1
ATOM 4782 C CA . ASN C 1 184 ? 180.098 152.628 206.638 1.00 22.81 1323 ASN C CA 1
ATOM 4783 C C . ASN C 1 184 ? 179.170 153.143 205.536 1.00 23.51 1323 ASN C C 1
ATOM 4784 O O . ASN C 1 184 ? 179.078 154.341 205.279 1.00 24.58 1323 ASN C O 1
ATOM 4789 N N . ARG C 1 185 ? 178.489 152.215 204.876 1.00 21.83 1324 ARG C N 1
ATOM 4790 C CA . ARG C 1 185 ? 177.588 152.579 203.790 1.00 21.94 1324 ARG C CA 1
ATOM 4791 C C . ARG C 1 185 ? 176.523 151.500 203.651 1.00 21.77 1324 ARG C C 1
ATOM 4792 O O . ARG C 1 185 ? 176.463 150.553 204.439 1.00 23.75 1324 ARG C O 1
ATOM 4800 N N . ALA C 1 186 ? 175.679 151.657 202.634 1.00 22.01 1325 ALA C N 1
ATOM 4801 C CA . ALA C 1 186 ? 174.593 150.722 202.401 1.00 24.01 1325 ALA C CA 1
ATOM 4802 C C . ALA C 1 186 ? 175.133 149.397 201.871 1.00 24.75 1325 ALA C C 1
ATOM 4803 O O . ALA C 1 186 ? 176.269 149.294 201.399 1.00 25.95 1325 ALA C O 1
ATOM 4805 N N . ILE C 1 187 ? 174.292 148.370 201.950 1.00 25.89 1326 ILE C N 1
ATOM 4806 C CA . ILE C 1 187 ? 174.695 146.999 201.673 1.00 25.26 1326 ILE C CA 1
ATOM 4807 C C . ILE C 1 187 ? 173.840 146.450 200.543 1.00 24.39 1326 ILE C C 1
ATOM 4808 O O . ILE C 1 187 ? 172.609 146.525 200.592 1.00 27.64 1326 ILE C O 1
ATOM 4813 N N . AS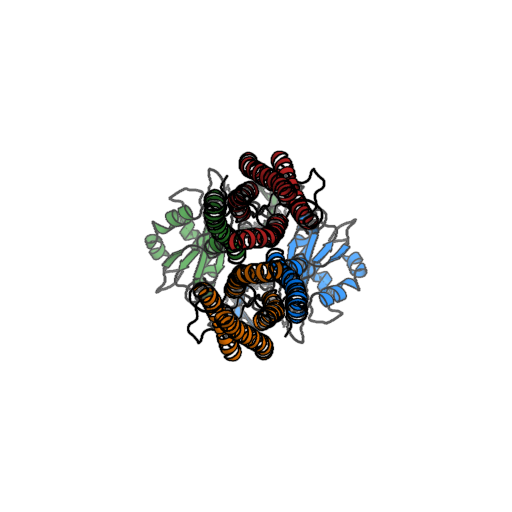P C 1 188 ? 174.499 145.895 199.528 1.00 26.67 1327 ASP C N 1
ATOM 4814 C CA . ASP C 1 188 ? 173.831 145.309 198.379 1.00 26.22 1327 ASP C CA 1
ATOM 4815 C C . ASP C 1 188 ? 173.071 144.050 198.801 1.00 27.29 1327 ASP C C 1
ATOM 4816 O O . ASP C 1 188 ? 173.356 143.430 199.829 1.00 27.75 1327 ASP C O 1
ATOM 4821 N N . ARG C 1 189 ? 172.091 143.676 197.981 1.00 28.10 1328 ARG C N 1
ATOM 4822 C CA . ARG C 1 189 ? 171.087 142.694 198.365 1.00 27.41 1328 ARG C CA 1
ATOM 4823 C C . ARG C 1 189 ? 171.596 141.256 198.376 1.00 28.91 1328 ARG C C 1
ATOM 4824 O O . ARG C 1 189 ? 170.993 140.409 199.042 1.00 29.47 1328 ARG C O 1
ATOM 4832 N N . ASN C 1 190 ? 172.691 140.953 197.682 1.00 30.11 1329 ASN C N 1
ATOM 4833 C CA . ASN C 1 190 ? 173.088 139.554 197.571 1.00 31.93 1329 ASN C CA 1
ATOM 4834 C C . ASN C 1 190 ? 173.850 139.080 198.803 1.00 32.10 1329 ASN C C 1
ATOM 4835 O O . ASN C 1 190 ? 173.695 137.929 199.226 1.00 33.67 1329 ASN C O 1
ATOM 4840 N N . GLU C 1 191 ? 174.664 139.949 199.404 1.00 36.02 1330 GLU C N 1
ATOM 4841 C CA . GLU C 1 191 ? 175.260 139.596 200.686 1.00 33.91 1330 GLU C CA 1
ATOM 4842 C C . GLU C 1 191 ? 174.213 139.598 201.786 1.00 30.75 1330 GLU C C 1
ATOM 4843 O O . GLU C 1 191 ? 174.321 138.825 202.745 1.00 32.41 1330 GLU C O 1
ATOM 4849 N N . LEU C 1 192 ? 173.189 140.443 201.639 1.00 29.33 1331 LEU C N 1
ATOM 4850 C CA . LEU C 1 192 ? 172.003 140.381 202.484 1.00 27.21 1331 LEU C CA 1
ATOM 4851 C C . LEU C 1 192 ? 171.292 139.037 202.371 1.00 27.91 1331 LEU C C 1
ATOM 4852 O O . LEU C 1 192 ? 170.740 138.533 203.356 1.00 28.32 1331 LEU C O 1
ATOM 4857 N N . PHE C 1 193 ? 171.292 138.443 201.177 1.00 29.35 1332 PHE C N 1
ATOM 4858 C CA . PHE C 1 193 ? 170.809 137.073 201.042 1.00 30.48 1332 PHE C CA 1
ATOM 4859 C C . PHE C 1 193 ? 171.735 136.088 201.746 1.00 31.51 1332 PHE C C 1
ATOM 4860 O O . PHE C 1 193 ? 171.296 135.294 202.586 1.00 34.34 1332 PHE C O 1
ATOM 4868 N N . LYS C 1 194 ? 173.028 136.135 201.422 1.00 32.27 1333 LYS C N 1
ATOM 4869 C CA . LYS C 1 194 ? 173.916 135.018 201.733 1.00 31.68 1333 LYS C CA 1
ATOM 4870 C C . LYS C 1 194 ? 174.356 134.990 203.194 1.00 30.89 1333 LYS C C 1
ATOM 4871 O O . LYS C 1 194 ? 174.661 133.915 203.722 1.00 35.74 1333 LYS C O 1
ATOM 4877 N N . PHE C 1 195 ? 174.410 136.144 203.866 1.00 33.90 1334 PHE C N 1
ATOM 4878 C CA . PHE C 1 195 ? 174.751 136.146 205.285 1.00 35.94 1334 PHE C CA 1
ATOM 4879 C C . PHE C 1 195 ? 173.639 135.569 206.148 1.00 34.12 1334 PHE C C 1
ATOM 4880 O O . PHE C 1 195 ? 173.913 135.073 207.246 1.00 37.43 1334 PHE C O 1
ATOM 4888 N N . LEU C 1 196 ? 172.397 135.624 205.675 1.00 34.36 1335 LEU C N 1
ATOM 4889 C CA . LEU C 1 196 ? 171.250 135.108 206.408 1.00 34.04 1335 LEU C CA 1
ATOM 4890 C C . LEU C 1 196 ? 170.962 133.653 206.064 1.00 35.71 1335 LEU C C 1
ATOM 4891 O O . LEU C 1 196 ? 170.667 132.846 206.952 1.00 40.07 1335 LEU C O 1
ATOM 4896 N N . ASP C 1 197 ? 171.044 133.313 204.778 1.00 36.90 1336 ASP C N 1
ATOM 4897 C CA . ASP C 1 197 ? 170.569 132.030 204.282 1.00 38.30 1336 ASP C CA 1
ATOM 4898 C C . ASP C 1 197 ? 171.453 130.865 204.715 1.00 38.14 1336 ASP C C 1
ATOM 4899 O O . ASP C 1 197 ? 170.986 129.721 204.715 1.00 41.03 1336 ASP C O 1
ATOM 4904 N N . GLY C 1 198 ? 172.696 131.129 205.122 1.00 38.90 1337 GLY C N 1
ATOM 4905 C CA . GLY C 1 198 ? 173.605 130.055 205.483 1.00 39.85 1337 GLY C CA 1
ATOM 4906 C C . GLY C 1 198 ? 173.368 129.463 206.857 1.00 40.17 1337 GLY C C 1
ATOM 4907 O O . GLY C 1 198 ? 173.868 128.370 207.142 1.00 44.07 1337 GLY C O 1
ATOM 4908 N N . LYS C 1 199 ? 172.628 130.156 207.718 1.00 42.82 1338 LYS C N 1
ATOM 4909 C CA . LYS C 1 199 ? 172.339 129.672 209.065 1.00 42.06 1338 LYS C CA 1
ATOM 4910 C C . LYS C 1 199 ? 170.838 129.720 209.313 1.00 40.26 1338 LYS C C 1
ATOM 4911 O O . LYS C 1 199 ? 170.361 130.244 210.319 1.00 37.02 1338 LYS C O 1
ATOM 4917 N N . LEU C 1 200 ? 170.075 129.161 208.375 1.00 39.48 1339 LEU C N 1
ATOM 4918 C CA . LEU C 1 200 ? 168.627 129.310 208.410 1.00 41.44 1339 LEU C CA 1
ATOM 4919 C C . LEU C 1 200 ? 167.981 128.387 209.440 1.00 41.43 1339 LEU C C 1
ATOM 4920 O O . LEU C 1 200 ? 167.075 128.809 210.171 1.00 42.77 1339 LEU C O 1
ATOM 4925 N N . LEU C 1 201 ? 168.438 127.139 209.523 1.00 43.70 1340 LEU C N 1
ATOM 4926 C CA . LEU C 1 201 ? 167.828 126.153 210.406 1.00 46.21 1340 LEU C CA 1
ATOM 4927 C C . LEU C 1 201 ? 168.119 126.425 211.876 1.00 42.34 1340 LEU C C 1
ATOM 4928 O O . LEU C 1 201 ? 167.280 126.115 212.735 1.00 42.30 1340 LEU C O 1
ATOM 4933 N N . ASP C 1 202 ? 169.281 127.020 212.173 1.00 44.60 1341 ASP C N 1
ATOM 4934 C CA . ASP C 1 202 ? 169.650 127.374 213.541 1.00 44.84 1341 ASP C CA 1
ATOM 4935 C C . ASP C 1 202 ? 168.692 128.383 214.155 1.00 40.37 1341 ASP C C 1
ATOM 4936 O O . ASP C 1 202 ? 168.473 128.363 215.370 1.00 39.24 1341 ASP C O 1
ATOM 4941 N N . ILE C 1 203 ? 168.112 129.252 213.333 1.00 37.19 1342 ILE C N 1
ATOM 4942 C CA . ILE C 1 203 ? 167.140 130.222 213.792 1.00 32.89 1342 ILE C CA 1
ATOM 4943 C C . ILE C 1 203 ? 165.709 129.725 213.593 1.00 34.24 1342 ILE C C 1
ATOM 4944 O O . ILE C 1 203 ? 164.809 130.133 214.339 1.00 34.14 1342 ILE C O 1
ATOM 4949 N N . ASN C 1 204 ? 165.490 128.798 212.648 1.00 35.74 1343 ASN C N 1
ATOM 4950 C CA . ASN C 1 204 ? 164.256 128.011 212.618 1.00 36.85 1343 ASN C CA 1
ATOM 4951 C C . ASN C 1 204 ? 164.041 127.227 213.908 1.00 36.76 1343 ASN C C 1
ATOM 4952 O O . ASN C 1 204 ? 162.896 126.937 214.271 1.00 37.10 1343 ASN C O 1
ATOM 4957 N N . LYS C 1 205 ? 165.128 126.845 214.586 1.00 38.00 1344 LYS C N 1
ATOM 4958 C CA . LYS C 1 205 ? 165.025 126.297 215.935 1.00 45.67 1344 LYS C CA 1
ATOM 4959 C C . LYS C 1 205 ? 164.412 127.297 216.908 1.00 43.91 1344 LYS C C 1
ATOM 4960 O O . LYS C 1 205 ? 163.635 126.918 217.792 1.00 48.40 1344 LYS C O 1
ATOM 4966 N N . ASP C 1 206 ? 164.741 128.576 216.757 1.00 40.33 1345 ASP C N 1
ATOM 4967 C CA . ASP C 1 206 ? 164.635 129.519 217.860 1.00 41.11 1345 ASP C CA 1
ATOM 4968 C C . ASP C 1 206 ? 163.292 130.230 217.949 1.00 39.42 1345 ASP C C 1
ATOM 4969 O O . ASP C 1 206 ? 162.935 130.712 219.030 1.00 37.62 1345 ASP C O 1
ATOM 4974 N N . PHE C 1 207 ? 162.535 130.303 216.859 1.00 36.71 1346 PHE C N 1
ATOM 4975 C CA . PHE C 1 207 ? 161.294 131.065 216.826 1.00 35.97 1346 PHE C CA 1
ATOM 4976 C C . PHE C 1 207 ? 160.088 130.290 217.340 1.00 39.26 1346 PHE C C 1
ATOM 4977 O O . PHE C 1 207 ? 158.957 130.756 217.174 1.00 39.23 1346 PHE C O 1
ATOM 4985 N N . GLN C 1 208 ? 160.296 129.135 217.962 1.00 43.25 1347 GLN C N 1
ATOM 4986 C CA . GLN C 1 208 ? 159.196 128.351 218.516 1.00 47.76 1347 GLN C CA 1
ATOM 4987 C C . GLN C 1 208 ? 158.504 129.006 219.719 1.00 44.28 1347 GLN C C 1
ATOM 4988 O O . GLN C 1 208 ? 157.283 128.853 219.845 1.00 44.09 1347 GLN C O 1
ATOM 4994 N N . PRO C 1 209 ? 159.181 129.740 220.621 1.00 43.93 1348 PRO C N 1
ATOM 4995 C CA . PRO C 1 209 ? 158.410 130.589 221.547 1.00 42.70 1348 PRO C CA 1
ATOM 4996 C C . PRO C 1 209 ? 157.872 131.859 220.916 1.00 44.41 1348 PRO C C 1
ATOM 4997 O O . PRO C 1 209 ? 157.185 132.622 221.607 1.00 45.48 1348 PRO C O 1
ATOM 5001 N N . TYR C 1 210 ? 158.157 132.121 219.643 1.00 42.17 1349 TYR C N 1
ATOM 5002 C CA . TYR C 1 210 ? 157.827 133.396 219.030 1.00 38.71 1349 TYR C CA 1
ATOM 5003 C C . TYR C 1 210 ? 156.836 133.239 217.887 1.00 37.65 1349 TYR C C 1
ATOM 5004 O O . TYR C 1 210 ? 155.806 133.916 217.868 1.00 40.33 1349 TYR C O 1
ATOM 5013 N N . TYR C 1 211 ? 157.116 132.354 216.931 1.00 36.23 1350 TYR C N 1
ATOM 5014 C CA . TYR C 1 211 ? 156.103 132.010 215.941 1.00 35.95 1350 TYR C CA 1
ATOM 5015 C C . TYR C 1 211 ? 154.977 131.203 216.569 1.00 41.59 1350 TYR C C 1
ATOM 5016 O O . TYR C 1 211 ? 153.806 131.367 216.209 1.00 41.40 1350 TYR C O 1
ATOM 5025 N N . GLY C 1 212 ? 155.313 130.335 217.517 1.00 43.79 1351 GLY C N 1
ATOM 5026 C CA . GLY C 1 212 ? 154.367 129.374 218.041 1.00 48.38 1351 GLY C CA 1
ATOM 5027 C C . GLY C 1 212 ? 154.732 127.974 217.597 1.00 50.17 1351 GLY C C 1
ATOM 5028 O O . GLY C 1 212 ? 155.896 127.578 217.686 1.00 46.80 1351 GLY C O 1
ATOM 5029 N N . GLU C 1 213 ? 153.759 127.216 217.103 1.00 52.05 1352 GLU C N 1
ATOM 5030 C CA . GLU C 1 213 ? 154.016 125.876 216.601 1.00 53.60 1352 GLU C CA 1
ATOM 5031 C C . GLU C 1 213 ? 153.506 125.763 215.174 1.00 48.91 1352 GLU C C 1
ATOM 5032 O O . GLU C 1 213 ? 152.559 126.444 214.771 1.00 49.71 1352 GLU C O 1
ATOM 5038 N N . GLY C 1 214 ? 154.147 124.879 214.415 1.00 48.93 1353 GLY C N 1
ATOM 5039 C CA . GLY C 1 214 ? 153.930 124.839 212.982 1.00 46.91 1353 GLY C CA 1
ATOM 5040 C C . GLY C 1 214 ? 154.429 126.076 212.273 1.00 44.63 1353 GLY C C 1
ATOM 5041 O O . GLY C 1 214 ? 153.819 126.511 211.291 1.00 47.79 1353 GLY C O 1
ATOM 5042 N N . GLY C 1 215 ? 155.522 126.660 212.748 1.00 41.76 1354 GLY C N 1
ATOM 5043 C CA . GLY C 1 215 ? 156.020 127.901 212.193 1.00 40.24 1354 GLY C CA 1
ATOM 5044 C C . GLY C 1 215 ? 157.528 127.902 212.058 1.00 41.51 1354 GLY C C 1
ATOM 5045 O O . GLY C 1 215 ? 158.252 127.422 212.929 1.00 43.26 1354 GLY C O 1
ATOM 5046 N N . ARG C 1 216 ? 157.994 128.477 210.945 1.00 41.25 1355 ARG C N 1
ATOM 5047 C CA . ARG C 1 216 ? 159.419 128.555 210.639 1.00 41.07 1355 ARG C CA 1
ATOM 5048 C C . ARG C 1 216 ? 159.692 129.601 209.566 1.00 33.89 1355 ARG C C 1
ATOM 5049 O O . ARG C 1 216 ? 158.760 130.147 208.971 1.00 35.08 1355 ARG C O 1
ATOM 5057 N N . ILE C 1 217 ? 160.958 129.883 209.300 1.00 35.00 1356 ILE C N 1
ATOM 5058 C CA . ILE C 1 217 ? 161.318 130.782 208.211 1.00 35.39 1356 ILE C CA 1
ATOM 5059 C C . ILE C 1 217 ? 161.291 129.979 206.922 1.00 35.37 1356 ILE C C 1
ATOM 5060 O O . ILE C 1 217 ? 161.843 128.874 206.853 1.00 37.59 1356 ILE C O 1
ATOM 5065 N N . LEU C 1 218 ? 160.647 130.526 205.893 1.00 32.70 1357 LEU C N 1
ATOM 5066 C CA . LEU C 1 218 ? 160.435 129.798 204.649 1.00 34.67 1357 LEU C CA 1
ATOM 5067 C C . LEU C 1 218 ? 161.548 130.042 203.635 1.00 36.15 1357 LEU C C 1
ATOM 5068 O O . LEU C 1 218 ? 162.238 129.103 203.227 1.00 39.75 1357 LEU C O 1
ATOM 5073 N N . GLU C 1 219 ? 161.747 131.295 203.235 1.00 34.35 1358 GLU C N 1
ATOM 5074 C CA . GLU C 1 219 ? 162.598 131.609 202.096 1.00 33.88 1358 GLU C CA 1
ATOM 5075 C C . GLU C 1 219 ? 163.090 133.042 202.225 1.00 33.72 1358 GLU C C 1
ATOM 5076 O O . GLU C 1 219 ? 162.556 133.835 203.005 1.00 32.82 1358 GLU C O 1
ATOM 5082 N N . ILE C 1 220 ? 164.113 133.368 201.437 1.00 36.07 1359 ILE C N 1
ATOM 5083 C CA . ILE C 1 220 ? 164.688 134.710 201.385 1.00 32.18 1359 ILE C CA 1
ATOM 5084 C C . ILE C 1 220 ? 164.607 135.144 199.925 1.00 31.18 1359 ILE C C 1
ATOM 5085 O O . ILE C 1 220 ? 165.482 134.798 199.122 1.00 32.62 1359 ILE C O 1
ATOM 5090 N N . ARG C 1 221 ? 163.569 135.893 199.571 1.00 31.96 1360 ARG C N 1
ATOM 5091 C CA . ARG C 1 221 ? 163.337 136.273 198.182 1.00 32.24 1360 ARG C CA 1
ATOM 5092 C C . ARG C 1 221 ? 163.471 137.784 198.010 1.00 33.87 1360 ARG C C 1
ATOM 5093 O O . ARG C 1 221 ? 163.500 138.547 198.977 1.00 35.90 1360 ARG C O 1
ATOM 5101 N N . THR C 1 222 ? 163.548 138.211 196.726 1.00 33.19 1361 THR C N 1
ATOM 5102 C CA . THR C 1 222 ? 163.775 139.450 195.998 1.00 34.46 1361 THR C CA 1
ATOM 5103 C C . THR C 1 222 ? 162.494 140.277 195.919 1.00 35.77 1361 THR C C 1
ATOM 5104 O O . THR C 1 222 ? 161.420 139.744 195.621 1.00 36.10 1361 THR C O 1
ATOM 5108 N N . PRO C 1 223 ? 162.585 141.591 196.200 1.00 37.23 1362 PRO C N 1
ATOM 5109 C CA . PRO C 1 223 ? 161.406 142.466 196.104 1.00 38.49 1362 PRO C CA 1
ATOM 5110 C C . PRO C 1 223 ? 160.865 142.651 194.693 1.00 37.38 1362 PRO C C 1
ATOM 5111 O O . PRO C 1 223 ? 161.417 142.137 193.715 1.00 36.00 1362 PRO C O 1
ATOM 5115 N N . GLU C 1 224 ? 159.785 143.426 194.589 1.00 41.48 1363 GLU C N 1
ATOM 5116 C CA . GLU C 1 224 ? 158.993 143.487 193.366 1.00 46.60 1363 GLU C CA 1
ATOM 5117 C C . GLU C 1 224 ? 159.544 144.487 192.355 1.00 48.59 1363 GLU C C 1
ATOM 5118 O O . GLU C 1 224 ? 159.469 144.243 191.145 1.00 47.55 1363 GLU C O 1
ATOM 5124 N N . ALA C 1 225 ? 160.118 145.599 192.822 1.00 51.34 1364 ALA C N 1
ATOM 5125 C CA . ALA C 1 225 ? 160.536 146.662 191.911 1.00 52.31 1364 ALA C CA 1
ATOM 5126 C C . ALA C 1 225 ? 161.807 146.303 191.152 1.00 57.09 1364 ALA C C 1
ATOM 5127 O O . ALA C 1 225 ? 162.181 147.008 190.207 1.00 59.03 1364 ALA C O 1
ATOM 5129 N N . VAL C 1 226 ? 162.495 145.234 191.566 1.00 55.38 1365 VAL C N 1
ATOM 5130 C CA . VAL C 1 226 ? 163.614 144.697 190.799 1.00 58.18 1365 VAL C CA 1
ATOM 5131 C C . VAL C 1 226 ? 163.132 144.203 189.441 1.00 68.33 1365 VAL C C 1
ATOM 5132 O O . VAL C 1 226 ? 163.811 144.385 188.422 1.00 74.82 1365 VAL C O 1
ATOM 5136 N N . THR C 1 227 ? 161.938 143.611 189.401 1.00 69.16 1366 THR C N 1
ATOM 5137 C CA . THR C 1 227 ? 161.349 143.127 188.158 1.00 66.27 1366 THR C CA 1
ATOM 5138 C C . THR C 1 227 ? 160.961 144.286 187.239 1.00 65.53 1366 THR C C 1
ATOM 5139 O O . THR C 1 227 ? 161.066 144.174 186.011 1.00 64.49 1366 THR C O 1
ATOM 5143 N N . SER C 1 228 ? 160.580 145.431 187.817 1.00 64.24 1367 SER C N 1
ATOM 5144 C CA . SER C 1 228 ? 160.118 146.569 187.024 1.00 70.10 1367 SER C CA 1
ATOM 5145 C C . SER C 1 228 ? 161.259 147.261 186.280 1.00 75.55 1367 SER C C 1
ATOM 5146 O O . SER C 1 228 ? 161.010 148.111 185.407 1.00 71.92 1367 SER C O 1
ATOM 5149 N N . ILE C 1 229 ? 162.506 146.924 186.625 1.00 79.37 1368 ILE C N 1
ATOM 5150 C CA . ILE C 1 229 ? 163.676 147.518 185.986 1.00 69.05 1368 ILE C CA 1
ATOM 5151 C C . ILE C 1 229 ? 163.742 147.121 184.518 1.00 65.90 1368 ILE C C 1
ATOM 5152 O O . ILE C 1 229 ? 164.104 147.930 183.653 1.00 64.44 1368 ILE C O 1
ATOM 5157 N N . LYS C 1 230 ? 163.364 145.879 184.211 1.00 61.83 1369 LYS C N 1
ATOM 5158 C CA . LYS C 1 230 ? 163.208 145.476 182.819 1.00 60.15 1369 LYS C CA 1
ATOM 5159 C C . LYS C 1 230 ? 162.032 146.193 182.169 1.00 65.76 1369 LYS C C 1
ATOM 5160 O O . LYS C 1 230 ? 162.058 146.461 180.962 1.00 65.26 1369 LYS C O 1
ATOM 5166 N N . LYS C 1 231 ? 161.005 146.525 182.953 1.00 69.20 1370 LYS C N 1
ATOM 5167 C CA . LYS C 1 231 ? 159.771 147.041 182.373 1.00 71.90 1370 LYS C CA 1
ATOM 5168 C C . LYS C 1 231 ? 159.921 148.493 181.932 1.00 72.83 1370 LYS C C 1
ATOM 5169 O O . LYS C 1 231 ? 159.354 148.892 180.907 1.00 68.52 1370 LYS C O 1
ATOM 5175 N N . ARG C 1 232 ? 160.692 149.300 182.668 1.00 74.26 1371 ARG C N 1
ATOM 5176 C CA . ARG C 1 232 ? 160.783 150.708 182.282 1.00 75.23 1371 ARG C CA 1
ATOM 5177 C C . ARG C 1 232 ? 161.684 150.903 181.065 1.00 77.28 1371 ARG C C 1
ATOM 5178 O O . ARG C 1 232 ? 161.623 151.947 180.404 1.00 78.27 1371 ARG C O 1
ATOM 5186 N N . GLY C 1 233 ? 162.533 149.926 180.756 1.00 76.07 1372 GLY C N 1
ATOM 5187 C CA . GLY C 1 233 ? 163.400 150.035 179.599 1.00 74.75 1372 GLY C CA 1
ATOM 5188 C C . GLY C 1 233 ? 162.616 149.778 178.328 1.00 73.18 1372 GLY C C 1
ATOM 5189 O O . GLY C 1 233 ? 162.124 148.657 178.115 1.00 71.71 1372 GLY C O 1
ATOM 5190 N N . GLU C 1 234 ? 162.481 150.793 177.477 1.00 70.33 1373 GLU C N 1
ATOM 5191 C CA . GLU C 1 234 ? 161.682 150.657 176.268 1.00 70.80 1373 GLU C CA 1
ATOM 5192 C C . GLU C 1 234 ? 162.552 150.187 175.102 1.00 69.70 1373 GLU C C 1
ATOM 5193 O O . GLU C 1 234 ? 163.775 150.077 175.207 1.00 73.05 1373 GLU C O 1
ATOM 5199 N N . SER C 1 235 ? 161.901 149.906 173.973 1.00 65.71 1374 SER C N 1
ATOM 5200 C CA . SER C 1 235 ? 162.569 149.198 172.888 1.00 64.38 1374 SER C CA 1
ATOM 5201 C C . SER C 1 235 ? 162.181 149.715 171.510 1.00 68.74 1374 SER C C 1
ATOM 5202 O O . SER C 1 235 ? 161.596 150.794 171.376 1.00 75.24 1374 SER C O 1
ATOM 5205 N N . LEU C 1 236 ? 162.518 148.946 170.479 1.00 65.64 1375 LEU C N 1
ATOM 5206 C CA . LEU C 1 236 ? 162.103 149.252 169.116 1.00 65.09 1375 LEU C CA 1
ATOM 5207 C C . LEU C 1 236 ? 160.635 148.884 168.951 1.00 71.10 1375 LEU C C 1
ATOM 5208 O O . LEU C 1 236 ? 160.254 147.726 169.151 1.00 76.62 1375 LEU C O 1
ATOM 5213 N N . GLY C 1 237 ? 159.815 149.860 168.581 1.00 201.95 1376 GLY C N 1
ATOM 5214 C CA . GLY C 1 237 ? 158.399 149.609 168.418 1.00 201.95 1376 GLY C CA 1
ATOM 5215 C C . GLY C 1 237 ? 158.055 149.033 167.062 1.00 201.95 1376 GLY C C 1
ATOM 5216 O O . GLY C 1 237 ? 158.740 148.134 166.567 1.00 201.95 1376 GLY C O 1
ATOM 5217 N N . TYR C 1 238 ? 156.990 149.540 166.450 1.00 176.17 1377 TYR C N 1
ATOM 5218 C CA . TYR C 1 238 ? 156.575 149.028 165.154 1.00 176.17 1377 TYR C CA 1
ATOM 5219 C C . TYR C 1 238 ? 156.318 150.164 164.175 1.00 176.17 1377 TYR C C 1
ATOM 5220 O O . TYR C 1 238 ? 156.425 149.974 162.960 1.00 176.17 1377 TYR C O 1
ATOM 5229 N N . THR C 1 239 ? 155.967 151.340 164.696 1.00 171.87 1378 THR C N 1
ATOM 5230 C CA . THR C 1 239 ? 155.903 152.538 163.864 1.00 171.87 1378 THR C CA 1
ATOM 5231 C C . THR C 1 239 ? 157.287 152.890 163.343 1.00 171.87 1378 THR C C 1
ATOM 5232 O O . THR C 1 239 ? 157.465 153.260 162.172 1.00 171.87 1378 THR C O 1
ATOM 5236 N N . GLU C 1 240 ? 158.276 152.792 164.227 1.00 187.37 1379 GLU C N 1
ATOM 5237 C CA . GLU C 1 240 ? 159.683 152.875 163.877 1.00 187.37 1379 GLU C CA 1
ATOM 5238 C C . GLU C 1 240 ? 160.026 151.829 162.830 1.00 187.37 1379 GLU C C 1
ATOM 5239 O O . GLU C 1 240 ? 160.657 152.124 161.805 1.00 187.37 1379 GLU C O 1
ATOM 5245 N N . GLY C 1 241 ? 159.572 150.598 163.082 1.00 189.65 1380 GLY C N 1
ATOM 5246 C CA . GLY C 1 241 ? 159.743 149.528 162.119 1.00 189.65 1380 GLY C CA 1
ATOM 5247 C C . GLY C 1 241 ? 159.011 149.777 160.819 1.00 189.65 1380 GLY C C 1
ATOM 5248 O O . GLY C 1 241 ? 159.464 149.342 159.762 1.00 189.65 1380 GLY C O 1
ATOM 5249 N N . ALA C 1 242 ? 157.899 150.514 160.871 1.00 179.39 1381 ALA C N 1
ATOM 5250 C CA . ALA C 1 242 ? 157.197 150.876 159.645 1.00 179.39 1381 ALA C CA 1
ATOM 5251 C C . ALA C 1 242 ? 158.018 151.848 158.811 1.00 179.39 1381 ALA C C 1
ATOM 5252 O O . ALA C 1 242 ? 158.097 151.712 157.587 1.00 179.39 1381 ALA C O 1
ATOM 5254 N N . LEU C 1 243 ? 158.655 152.824 159.463 1.00 153.99 1382 LEU C N 1
ATOM 5255 C CA . LEU C 1 243 ? 159.492 153.777 158.733 1.00 153.99 1382 LEU C CA 1
ATOM 5256 C C . LEU C 1 243 ? 160.725 153.095 158.148 1.00 153.99 1382 LEU C C 1
ATOM 5257 O O . LEU C 1 243 ? 161.129 153.371 157.003 1.00 153.99 1382 LEU C O 1
ATOM 5262 N N . LEU C 1 244 ? 161.319 152.185 158.921 1.00 178.31 1383 LEU C N 1
ATOM 5263 C CA . LEU C 1 244 ? 162.436 151.390 158.422 1.00 178.31 1383 LEU C CA 1
ATOM 5264 C C . LEU C 1 244 ? 162.008 150.510 157.257 1.00 178.31 1383 LEU C C 1
ATOM 5265 O O . LEU C 1 244 ? 162.754 150.341 156.282 1.00 178.31 1383 LEU C O 1
ATOM 5270 N N . ALA C 1 245 ? 160.791 149.969 157.329 1.00 200.39 1384 ALA C N 1
ATOM 5271 C CA . ALA C 1 245 ? 160.251 149.176 156.239 1.00 200.39 1384 ALA C CA 1
ATOM 5272 C C . ALA C 1 245 ? 160.007 150.020 155.003 1.00 200.39 1384 ALA C C 1
ATOM 5273 O O . ALA C 1 245 ? 160.161 149.522 153.891 1.00 200.39 1384 ALA C O 1
ATOM 5275 N N . LEU C 1 246 ? 159.634 151.289 155.182 1.00 169.71 1385 LEU C N 1
ATOM 5276 C CA . LEU C 1 246 ? 159.509 152.204 154.051 1.00 169.71 1385 LEU C CA 1
ATOM 5277 C C . LEU C 1 246 ? 160.838 152.383 153.341 1.00 169.71 1385 LEU C C 1
ATOM 5278 O O . LEU C 1 246 ? 160.911 152.326 152.104 1.00 169.71 1385 LEU C O 1
ATOM 5283 N N . ALA C 1 247 ? 161.900 152.611 154.118 1.00 162.47 1386 ALA C N 1
ATOM 5284 C CA . ALA C 1 247 ? 163.228 152.784 153.529 1.00 162.47 1386 ALA C CA 1
ATOM 5285 C C . ALA C 1 247 ? 163.681 151.518 152.806 1.00 162.47 1386 ALA C C 1
ATOM 5286 O O . ALA C 1 247 ? 164.224 151.576 151.688 1.00 162.47 1386 ALA C O 1
ATOM 5288 N N . PHE C 1 248 ? 163.414 150.361 153.415 1.00 171.61 1387 PHE C N 1
ATOM 5289 C CA . PHE C 1 248 ? 163.818 149.091 152.825 1.00 171.61 1387 PHE C CA 1
ATOM 5290 C C . PHE C 1 248 ? 163.010 148.784 151.568 1.00 171.61 1387 PHE C C 1
ATOM 5291 O O . PHE C 1 248 ? 163.551 148.266 150.583 1.00 171.61 1387 PHE C O 1
ATOM 5299 N N . ILE C 1 249 ? 161.721 149.139 151.573 1.00 183.46 1388 ILE C N 1
ATOM 5300 C CA . ILE C 1 249 ? 160.881 149.046 150.383 1.00 183.46 1388 ILE C CA 1
ATOM 5301 C C . ILE C 1 249 ? 161.418 149.907 149.255 1.00 183.46 1388 ILE C C 1
ATOM 5302 O O . ILE C 1 249 ? 161.480 149.462 148.105 1.00 183.46 1388 ILE C O 1
ATOM 5307 N N . ILE C 1 250 ? 161.839 151.132 149.552 1.00 163.99 1389 ILE C N 1
ATOM 5308 C CA . ILE C 1 250 ? 162.175 152.018 148.445 1.00 163.99 1389 ILE C CA 1
ATOM 5309 C C . ILE C 1 250 ? 163.543 151.670 147.864 1.00 163.99 1389 ILE C C 1
ATOM 5310 O O . ILE C 1 250 ? 163.739 151.743 146.643 1.00 163.99 1389 ILE C O 1
ATOM 5315 N N . ILE C 1 251 ? 164.474 151.177 148.688 1.00 176.02 1390 ILE C N 1
ATOM 5316 C CA . ILE C 1 251 ? 165.719 150.682 148.092 1.00 176.02 1390 ILE C CA 1
ATOM 5317 C C . ILE C 1 251 ? 165.465 149.383 147.319 1.00 176.02 1390 ILE C C 1
ATOM 5318 O O . ILE C 1 251 ? 166.049 149.155 146.241 1.00 176.02 1390 ILE C O 1
ATOM 5323 N N . LEU C 1 252 ? 164.515 148.564 147.803 1.00 217.62 1391 LEU C N 1
ATOM 5324 C CA . LEU C 1 252 ? 164.120 147.349 147.102 1.00 217.62 1391 LEU C CA 1
ATOM 5325 C C . LEU C 1 252 ? 163.408 147.659 145.793 1.00 217.62 1391 LEU C C 1
ATOM 5326 O O . LEU C 1 252 ? 163.387 146.827 144.884 1.00 217.62 1391 LEU C O 1
ATOM 5331 N N . CYS C 1 253 ? 162.801 148.834 145.687 1.00 206.40 1392 CYS C N 1
ATOM 5332 C CA . CYS C 1 253 ? 162.221 149.249 144.419 1.00 206.40 1392 CYS C CA 1
ATOM 5333 C C . CYS C 1 253 ? 163.267 149.832 143.486 1.00 206.40 1392 CYS C C 1
ATOM 5334 O O . CYS C 1 253 ? 163.197 149.616 142.271 1.00 206.40 1392 CYS C O 1
ATOM 5337 N N . CYS C 1 254 ? 164.238 150.562 144.030 1.00 188.16 1393 CYS C N 1
ATOM 5338 C CA . CYS C 1 254 ? 165.154 151.301 143.171 1.00 188.16 1393 CYS C CA 1
ATOM 5339 C C . CYS C 1 254 ? 166.207 150.401 142.540 1.00 188.16 1393 CYS C C 1
ATOM 5340 O O . CYS C 1 254 ? 166.715 150.724 141.461 1.00 188.16 1393 CYS C O 1
ATOM 5343 N N . ILE C 1 255 ? 166.565 149.283 143.189 1.00 190.16 1394 ILE C N 1
ATOM 5344 C CA . ILE C 1 255 ? 167.576 148.386 142.601 1.00 190.16 1394 ILE C CA 1
ATOM 5345 C C . ILE C 1 255 ? 167.145 147.763 141.268 1.00 190.16 1394 ILE C C 1
ATOM 5346 O O . ILE C 1 255 ? 167.922 147.848 140.295 1.00 190.16 1394 ILE C O 1
ATOM 5351 N N . PRO C 1 256 ? 165.934 147.169 141.122 1.00 189.83 1395 PRO C N 1
ATOM 5352 C CA . PRO C 1 256 ? 165.555 146.696 139.780 1.00 189.83 1395 PRO C CA 1
ATOM 5353 C C . PRO C 1 256 ? 165.319 147.821 138.796 1.00 189.83 1395 PRO C C 1
ATOM 5354 O O . PRO C 1 256 ? 165.446 147.601 137.590 1.00 189.83 1395 PRO C O 1
ATOM 5358 N N . ALA C 1 257 ? 164.990 149.021 139.279 1.00 181.39 1396 ALA C N 1
ATOM 5359 C CA . ALA C 1 257 ? 164.913 150.176 138.393 1.00 181.39 1396 ALA C CA 1
ATOM 5360 C C . ALA C 1 257 ? 166.273 150.489 137.785 1.00 181.39 1396 ALA C C 1
ATOM 5361 O O . ALA C 1 257 ? 166.370 150.762 136.583 1.00 181.39 1396 ALA C O 1
ATOM 5363 N N . ILE C 1 258 ? 167.332 150.419 138.600 1.00 205.40 1397 ILE C N 1
ATOM 5364 C CA . ILE C 1 258 ? 168.700 150.585 138.108 1.00 205.40 1397 ILE C CA 1
ATOM 5365 C C . ILE C 1 258 ? 169.026 149.533 137.058 1.00 205.40 1397 ILE C C 1
ATOM 5366 O O . ILE C 1 258 ? 169.563 149.847 135.987 1.00 205.40 1397 ILE C O 1
ATOM 5371 N N . LEU C 1 259 ? 168.667 148.274 137.332 1.00 200.59 1398 LEU C N 1
ATOM 5372 C CA . LEU C 1 259 ? 169.015 147.203 136.397 1.00 200.59 1398 LEU C CA 1
ATOM 5373 C C . LEU C 1 259 ? 168.240 147.313 135.083 1.00 200.59 1398 LEU C C 1
ATOM 5374 O O . LEU C 1 259 ? 168.809 147.114 133.998 1.00 200.59 1398 LEU C O 1
ATOM 5379 N N . VAL C 1 260 ? 166.956 147.671 135.155 1.00 207.94 1399 VAL C N 1
ATOM 5380 C CA . VAL C 1 260 ? 166.145 147.812 133.951 1.00 207.94 1399 VAL C CA 1
ATOM 5381 C C . VAL C 1 260 ? 166.581 149.019 133.130 1.00 207.94 1399 VAL C C 1
ATOM 5382 O O . VAL C 1 260 ? 166.610 148.952 131.898 1.00 207.94 1399 VAL C O 1
ATOM 5386 N N . VAL C 1 261 ? 166.996 150.111 133.777 1.00 202.76 1400 VAL C N 1
ATOM 5387 C CA . VAL C 1 261 ? 167.461 151.251 132.988 1.00 202.76 1400 VAL C CA 1
ATOM 5388 C C . VAL C 1 261 ? 168.865 150.986 132.417 1.00 202.76 1400 VAL C C 1
ATOM 5389 O O . VAL C 1 261 ? 169.205 151.492 131.335 1.00 202.76 1400 VAL C O 1
ATOM 5393 N N . LEU C 1 262 ? 169.664 150.141 133.083 1.00 219.64 1401 LEU C N 1
ATOM 5394 C CA . LEU C 1 262 ? 170.902 149.636 132.484 1.00 219.64 1401 LEU C CA 1
ATOM 5395 C C . LEU C 1 262 ? 170.631 148.875 131.192 1.00 219.64 1401 LEU C C 1
ATOM 5396 O O . LEU C 1 262 ? 171.254 149.141 130.155 1.00 219.64 1401 LEU C O 1
ATOM 5401 N N . VAL C 1 263 ? 169.676 147.939 131.240 1.00 229.74 1402 VAL C N 1
ATOM 5402 C CA . VAL C 1 263 ? 169.284 147.189 130.044 1.00 229.74 1402 VAL C CA 1
ATOM 5403 C C . VAL C 1 263 ? 168.666 148.122 129.002 1.00 229.74 1402 VAL C C 1
ATOM 5404 O O . VAL C 1 263 ? 168.860 147.948 127.791 1.00 229.74 1402 VAL C O 1
ATOM 5408 N N . SER C 1 264 ? 167.977 149.164 129.469 1.00 208.69 1403 SER C N 1
ATOM 5409 C CA . SER C 1 264 ? 167.333 150.135 128.595 1.00 208.69 1403 SER C CA 1
ATOM 5410 C C . SER C 1 264 ? 168.345 150.913 127.767 1.00 208.69 1403 SER C C 1
ATOM 5411 O O . SER C 1 264 ? 168.250 150.963 126.536 1.00 208.69 1403 SER C O 1
ATOM 5414 N N . TYR C 1 265 ? 169.328 151.522 128.430 1.00 239.81 1404 TYR C N 1
ATOM 5415 C CA . TYR C 1 265 ? 170.350 152.259 127.696 1.00 239.81 1404 TYR C CA 1
ATOM 5416 C C . TYR C 1 265 ? 171.264 151.327 126.906 1.00 239.81 1404 TYR C C 1
ATOM 5417 O O . TYR C 1 265 ? 171.777 151.730 125.855 1.00 239.81 1404 TYR C O 1
ATOM 5426 N N . ARG C 1 266 ? 171.428 150.072 127.350 1.00 256.13 1405 ARG C N 1
ATOM 5427 C CA . ARG C 1 266 ? 172.215 149.108 126.584 1.00 256.13 1405 ARG C CA 1
ATOM 5428 C C . ARG C 1 266 ? 171.537 148.766 125.260 1.00 256.13 1405 ARG C C 1
ATOM 5429 O O . ARG C 1 266 ? 172.174 148.786 124.201 1.00 256.13 1405 ARG C O 1
ATOM 5437 N N . GLN C 1 267 ? 170.232 148.492 125.288 1.00 228.80 1406 GLN C N 1
ATOM 5438 C CA . GLN C 1 267 ? 169.527 148.204 124.043 1.00 228.80 1406 GLN C CA 1
ATOM 5439 C C . GLN C 1 267 ? 169.313 149.474 123.220 1.00 228.80 1406 GLN C C 1
ATOM 5440 O O . GLN C 1 267 ? 169.173 149.405 121.993 1.00 228.80 1406 GLN C O 1
ATOM 5446 N N . PHE C 1 268 ? 169.308 150.641 123.872 1.00 245.82 1407 PHE C N 1
ATOM 5447 C CA . PHE C 1 268 ? 169.353 151.905 123.143 1.00 245.82 1407 PHE C CA 1
ATOM 5448 C C . PHE C 1 268 ? 170.652 152.039 122.360 1.00 245.82 1407 PHE C C 1
ATOM 5449 O O . PHE C 1 268 ? 170.663 152.572 121.245 1.00 245.82 1407 PHE C O 1
ATOM 5457 N N . LYS C 1 269 ? 171.758 151.565 122.934 1.00 242.43 1408 LYS C N 1
ATOM 5458 C CA . LYS C 1 269 ? 173.012 151.519 122.191 1.00 242.43 1408 LYS C CA 1
ATOM 5459 C C . LYS C 1 269 ? 172.972 150.460 121.094 1.00 242.43 1408 LYS C C 1
ATOM 5460 O O . LYS C 1 269 ? 173.589 150.635 120.037 1.00 242.43 1408 LYS C O 1
ATOM 5466 N N . VAL C 1 270 ? 172.272 149.347 121.342 1.00 239.70 1409 VAL C N 1
ATOM 5467 C CA . VAL C 1 270 ? 172.209 148.256 120.364 1.00 239.70 1409 VAL C CA 1
ATOM 5468 C C . VAL C 1 270 ? 171.424 148.686 119.127 1.00 239.70 1409 VAL C C 1
ATOM 5469 O O . VAL C 1 270 ? 171.917 148.610 117.996 1.00 239.70 1409 VAL C O 1
ATOM 5473 N N . ARG C 1 271 ? 170.192 149.139 119.323 1.00 211.91 1410 ARG C N 1
ATOM 5474 C CA . ARG C 1 271 ? 169.395 149.659 118.221 1.00 211.91 1410 ARG C CA 1
ATOM 5475 C C . ARG C 1 271 ? 169.404 151.183 118.232 1.00 211.91 1410 ARG C C 1
ATOM 5476 O O . ARG C 1 271 ? 170.459 151.804 118.357 1.00 211.91 1410 ARG C O 1
ATOM 5484 N N . HIS D 2 22 ? 162.510 153.421 120.331 1.00 230.12 15 HIS D N 1
ATOM 5485 C CA . HIS D 2 22 ? 162.933 153.194 121.707 1.00 230.12 15 HIS D CA 1
ATOM 5486 C C . HIS D 2 22 ? 161.827 153.599 122.673 1.00 230.12 15 HIS D C 1
ATOM 5487 O O . HIS D 2 22 ? 162.050 154.235 123.718 1.00 230.12 15 HIS D O 1
ATOM 5494 N N . THR D 2 23 ? 160.633 153.145 122.295 1.00 223.72 16 THR D N 1
ATOM 5495 C CA . THR D 2 23 ? 159.386 153.626 122.870 1.00 223.72 16 THR D CA 1
ATOM 5496 C C . THR D 2 23 ? 159.238 153.189 124.324 1.00 223.72 16 THR D C 1
ATOM 5497 O O . THR D 2 23 ? 158.950 154.011 125.202 1.00 223.72 16 THR D O 1
ATOM 5501 N N . ASN D 2 24 ? 159.477 151.906 124.603 1.00 237.22 17 ASN D N 1
ATOM 5502 C CA . ASN D 2 24 ? 159.396 151.396 125.972 1.00 237.22 17 ASN D CA 1
ATOM 5503 C C . ASN D 2 24 ? 160.518 151.958 126.838 1.00 237.22 17 ASN D C 1
ATOM 5504 O O . ASN D 2 24 ? 160.375 152.073 128.061 1.00 237.22 17 ASN D O 1
ATOM 5509 N N . TYR D 2 25 ? 161.616 152.373 126.223 1.00 230.78 18 TYR D N 1
ATOM 5510 C CA . TYR D 2 25 ? 162.714 152.918 127.000 1.00 230.78 18 TYR D CA 1
ATOM 5511 C C . TYR D 2 25 ? 162.423 154.348 127.423 1.00 230.78 18 TYR D C 1
ATOM 5512 O O . TYR D 2 25 ? 162.762 154.743 128.545 1.00 230.78 18 TYR D O 1
ATOM 5521 N N . VAL D 2 26 ? 161.728 155.111 126.579 1.00 217.80 19 VAL D N 1
ATOM 5522 C CA . VAL D 2 26 ? 161.294 156.430 127.030 1.00 217.80 19 VAL D CA 1
ATOM 5523 C C . VAL D 2 26 ? 160.113 156.308 128.017 1.00 217.80 19 VAL D C 1
ATOM 5524 O O . VAL D 2 26 ? 159.945 157.183 128.896 1.00 217.80 19 VAL D O 1
ATOM 5528 N N . ARG D 2 27 ? 159.306 155.230 127.906 1.00 228.81 20 ARG D N 1
ATOM 5529 C CA . ARG D 2 27 ? 158.342 154.887 128.960 1.00 228.81 20 ARG D CA 1
ATOM 5530 C C . ARG D 2 27 ? 159.046 154.763 130.302 1.00 228.81 20 ARG D C 1
ATOM 5531 O O . ARG D 2 27 ? 158.628 155.362 131.302 1.00 228.81 20 ARG D O 1
ATOM 5539 N N . ASN D 2 28 ? 160.136 153.987 130.315 1.00 205.53 21 ASN D N 1
ATOM 5540 C CA . ASN D 2 28 ? 160.942 153.801 131.516 1.00 205.53 21 ASN D CA 1
ATOM 5541 C C . ASN D 2 28 ? 161.514 155.120 132.011 1.00 205.53 21 ASN D C 1
ATOM 5542 O O . ASN D 2 28 ? 161.558 155.368 133.221 1.00 205.53 21 ASN D O 1
ATOM 5547 N N . SER D 2 29 ? 161.924 155.982 131.075 1.00 213.81 22 SER D N 1
ATOM 5548 C CA . SER D 2 29 ? 162.515 157.277 131.409 1.00 213.81 22 SER D CA 1
ATOM 5549 C C . SER D 2 29 ? 161.545 158.156 132.195 1.00 213.81 22 SER D C 1
ATOM 5550 O O . SER D 2 29 ? 161.837 158.571 133.327 1.00 213.81 22 SER D O 1
ATOM 5553 N N . ARG D 2 30 ? 160.369 158.429 131.618 1.00 197.59 23 ARG D N 1
ATOM 5554 C CA . ARG D 2 30 ? 159.422 159.310 132.304 1.00 197.59 23 ARG D CA 1
ATOM 5555 C C . ARG D 2 30 ? 158.820 158.640 133.540 1.00 197.59 23 ARG D C 1
ATOM 5556 O O . ARG D 2 30 ? 158.518 159.320 134.538 1.00 197.59 23 ARG D O 1
ATOM 5564 N N . ALA D 2 31 ? 158.718 157.302 133.522 1.00 168.57 24 ALA D N 1
ATOM 5565 C CA . ALA D 2 31 ? 158.242 156.547 134.677 1.00 168.57 24 ALA D CA 1
ATOM 5566 C C . ALA D 2 31 ? 159.155 156.734 135.880 1.00 168.57 24 ALA D C 1
ATOM 5567 O O . ALA D 2 31 ? 158.713 157.152 136.957 1.00 168.57 24 ALA D O 1
ATOM 5569 N N . VAL D 2 32 ? 160.450 156.470 135.695 1.00 166.11 25 VAL D N 1
ATOM 5570 C CA . VAL D 2 32 ? 161.397 156.613 136.788 1.00 166.11 25 VAL D CA 1
ATOM 5571 C C . VAL D 2 32 ? 161.610 158.088 137.152 1.00 166.11 25 VAL D C 1
ATOM 5572 O O . VAL D 2 32 ? 161.940 158.392 138.302 1.00 166.11 25 VAL D O 1
ATOM 5576 N N . GLY D 2 33 ? 161.335 159.026 136.240 1.00 182.89 26 GLY D N 1
ATOM 5577 C CA . GLY D 2 33 ? 161.318 160.435 136.621 1.00 182.89 26 GLY D CA 1
ATOM 5578 C C . GLY D 2 33 ? 160.253 160.809 137.643 1.00 182.89 26 GLY D C 1
ATOM 5579 O O . GLY D 2 33 ? 160.512 161.474 138.669 1.00 182.89 26 GLY D O 1
ATOM 5580 N N . VAL D 2 34 ? 159.029 160.339 137.401 1.00 165.35 27 VAL D N 1
ATOM 5581 C CA . VAL D 2 34 ? 158.009 160.625 138.404 1.00 165.35 27 VAL D CA 1
ATOM 5582 C C . VAL D 2 34 ? 158.222 159.737 139.643 1.00 165.35 27 VAL D C 1
ATOM 5583 O O . VAL D 2 34 ? 157.790 160.095 140.753 1.00 165.35 27 VAL D O 1
ATOM 5587 N N . MET D 2 35 ? 158.949 158.617 139.491 1.00 153.17 28 MET D N 1
ATOM 5588 C CA . MET D 2 35 ? 159.429 157.880 140.661 1.00 153.17 28 MET D CA 1
ATOM 5589 C C . MET D 2 35 ? 160.387 158.709 141.497 1.00 153.17 28 MET D C 1
ATOM 5590 O O . MET D 2 35 ? 160.390 158.587 142.727 1.00 153.17 28 MET D O 1
ATOM 5595 N N . TRP D 2 36 ? 161.241 159.513 140.846 1.00 168.53 29 TRP D N 1
ATOM 5596 C CA . TRP D 2 36 ? 162.101 160.429 141.594 1.00 168.53 29 TRP D CA 1
ATOM 5597 C C . TRP D 2 36 ? 161.270 161.373 142.419 1.00 168.53 29 TRP D C 1
ATOM 5598 O O . TRP D 2 36 ? 161.557 161.577 143.603 1.00 168.53 29 TRP D O 1
ATOM 5609 N N . GLY D 2 37 ? 160.220 161.927 141.803 1.00 161.72 30 GLY D N 1
ATOM 5610 C CA . GLY D 2 37 ? 159.305 162.799 142.536 1.00 161.72 30 GLY D CA 1
ATOM 5611 C C . GLY D 2 37 ? 158.703 162.147 143.770 1.00 161.72 30 GLY D C 1
ATOM 5612 O O . GLY D 2 37 ? 158.827 162.665 144.891 1.00 161.72 30 GLY D O 1
ATOM 5613 N N . THR D 2 38 ? 158.136 160.950 143.593 1.00 148.87 31 THR D N 1
ATOM 5614 C CA . THR D 2 38 ? 157.430 160.285 144.688 1.00 148.87 31 THR D CA 1
ATOM 5615 C C . THR D 2 38 ? 158.378 159.823 145.789 1.00 148.87 31 THR D C 1
ATOM 5616 O O . THR D 2 38 ? 158.151 160.098 146.975 1.00 148.87 31 THR D O 1
ATOM 5620 N N . LEU D 2 39 ? 159.452 159.129 145.422 1.00 140.27 32 LEU D N 1
ATOM 5621 C CA . LEU D 2 39 ? 160.333 158.588 146.445 1.00 140.27 32 LEU D CA 1
ATOM 5622 C C . LEU D 2 39 ? 161.147 159.688 147.109 1.00 140.27 32 LEU D C 1
ATOM 5623 O O . LEU D 2 39 ? 161.499 159.574 148.293 1.00 140.27 32 LEU D O 1
ATOM 5628 N N . THR D 2 40 ? 161.374 160.796 146.397 1.00 174.62 33 THR D N 1
ATOM 5629 C CA . THR D 2 40 ? 162.047 161.939 146.987 1.00 174.62 33 THR D CA 1
ATOM 5630 C C . THR D 2 40 ? 161.180 162.598 148.051 1.00 174.62 33 THR D C 1
ATOM 5631 O O . THR D 2 40 ? 161.666 162.924 149.140 1.00 174.62 33 THR D O 1
ATOM 5635 N N . ILE D 2 41 ? 159.883 162.779 147.774 1.00 173.65 34 ILE D N 1
ATOM 5636 C CA . ILE D 2 41 ? 159.071 163.420 148.811 1.00 173.65 34 ILE D CA 1
ATOM 5637 C C . ILE D 2 41 ? 158.783 162.450 149.961 1.00 173.65 34 ILE D C 1
ATOM 5638 O O . ILE D 2 41 ? 158.628 162.876 151.126 1.00 173.65 34 ILE D O 1
ATOM 5643 N N . CYS D 2 42 ? 158.807 161.140 149.680 1.00 159.37 35 CYS D N 1
ATOM 5644 C CA . CYS D 2 42 ? 158.762 160.146 150.751 1.00 159.37 35 CYS D CA 1
ATOM 5645 C C . CYS D 2 42 ? 159.968 160.268 151.677 1.00 159.37 35 CYS D C 1
ATOM 5646 O O . CYS D 2 42 ? 159.827 160.264 152.904 1.00 159.37 35 CYS D O 1
ATOM 5649 N N . PHE D 2 43 ? 161.163 160.428 151.120 1.00 166.06 36 PHE D N 1
ATOM 5650 C CA . PHE D 2 43 ? 162.282 160.576 152.043 1.00 166.06 36 PHE D CA 1
ATOM 5651 C C . PHE D 2 43 ? 162.417 161.979 152.597 1.00 166.06 36 PHE D C 1
ATOM 5652 O O . PHE D 2 43 ? 163.109 162.157 153.602 1.00 166.06 36 PHE D O 1
ATOM 5660 N N . SER D 2 44 ? 161.728 162.957 152.012 1.00 172.67 37 SER D N 1
ATOM 5661 C CA . SER D 2 44 ? 161.623 164.262 152.652 1.00 172.67 37 SER D CA 1
ATOM 5662 C C . SER D 2 44 ? 160.895 164.142 153.980 1.00 172.67 37 SER D C 1
ATOM 5663 O O . SER D 2 44 ? 161.375 164.617 155.019 1.00 172.67 37 SER D O 1
ATOM 5666 N N . VAL D 2 45 ? 159.745 163.461 153.972 1.00 167.66 38 VAL D N 1
ATOM 5667 C CA . VAL D 2 45 ? 159.060 163.319 155.256 1.00 167.66 38 VAL D CA 1
ATOM 5668 C C . VAL D 2 45 ? 159.738 162.283 156.144 1.00 167.66 38 VAL D C 1
ATOM 5669 O O . VAL D 2 45 ? 159.612 162.351 157.370 1.00 167.66 38 VAL D O 1
ATOM 5673 N N . LEU D 2 46 ? 160.509 161.356 155.568 1.00 163.28 39 LEU D N 1
ATOM 5674 C CA . LEU D 2 46 ? 161.326 160.471 156.399 1.00 163.28 39 LEU D CA 1
ATOM 5675 C C . LEU D 2 46 ? 162.393 161.234 157.177 1.00 163.28 39 LEU D C 1
ATOM 5676 O O . LEU D 2 46 ? 162.563 161.019 158.382 1.00 163.28 39 LEU D O 1
ATOM 5681 N N . VAL D 2 47 ? 163.108 162.140 156.516 1.00 170.82 40 VAL D N 1
ATOM 5682 C CA . VAL D 2 47 ? 164.147 162.897 157.205 1.00 170.82 40 VAL D CA 1
ATOM 5683 C C . VAL D 2 47 ? 163.532 163.918 158.160 1.00 170.82 40 VAL D C 1
ATOM 5684 O O . VAL D 2 47 ? 164.072 164.178 159.247 1.00 170.82 40 VAL D O 1
ATOM 5688 N N . MET D 2 48 ? 162.363 164.461 157.809 1.00 177.41 41 MET D N 1
ATOM 5689 C CA . MET D 2 48 ? 161.677 165.356 158.735 1.00 177.41 41 MET D CA 1
ATOM 5690 C C . MET D 2 48 ? 161.201 164.601 159.975 1.00 177.41 41 MET D C 1
ATOM 5691 O O . MET D 2 48 ? 161.232 165.136 161.093 1.00 177.41 41 MET D O 1
ATOM 5696 N N . ALA D 2 49 ? 160.817 163.334 159.802 1.00 182.25 42 ALA D N 1
ATOM 5697 C CA . ALA D 2 49 ? 160.510 162.479 160.941 1.00 182.25 42 ALA D CA 1
ATOM 5698 C C . ALA D 2 49 ? 161.761 162.164 161.748 1.00 182.25 42 ALA D C 1
ATOM 5699 O O . ALA D 2 49 ? 161.697 162.027 162.975 1.00 182.25 42 ALA D O 1
ATOM 5701 N N . LEU D 2 50 ? 162.905 162.041 161.070 1.00 181.45 43 LEU D N 1
ATOM 5702 C CA . LEU D 2 50 ? 164.173 161.834 161.761 1.00 181.45 43 LEU D CA 1
ATOM 5703 C C . LEU D 2 50 ? 164.564 163.058 162.580 1.00 181.45 43 LEU D C 1
ATOM 5704 O O . LEU D 2 50 ? 165.274 162.942 163.584 1.00 181.45 43 LEU D O 1
ATOM 5709 N N . PHE D 2 51 ? 164.098 164.233 162.175 1.00 186.11 44 PHE D N 1
ATOM 5710 C CA . PHE D 2 51 ? 164.311 165.423 162.990 1.00 186.11 44 PHE D CA 1
ATOM 5711 C C . PHE D 2 51 ? 163.360 165.487 164.179 1.00 186.11 44 PHE D C 1
ATOM 5712 O O . PHE D 2 51 ? 163.793 165.687 165.319 1.00 186.11 44 PHE D O 1
ATOM 5720 N N . ILE D 2 52 ? 162.057 165.327 163.943 1.00 181.98 45 ILE D N 1
ATOM 5721 C CA . ILE D 2 52 ? 161.116 165.737 164.984 1.00 181.98 45 ILE D CA 1
ATOM 5722 C C . ILE D 2 52 ? 160.700 164.536 165.848 1.00 181.98 45 ILE D C 1
ATOM 5723 O O . ILE D 2 52 ? 159.643 164.540 166.488 1.00 181.98 45 ILE D O 1
ATOM 5728 N N . GLN D 2 53 ? 161.531 163.504 165.903 1.00 201.02 46 GLN D N 1
ATOM 5729 C CA . GLN D 2 53 ? 161.380 162.379 166.820 1.00 201.02 46 GLN D CA 1
ATOM 5730 C C . GLN D 2 53 ? 161.670 162.784 168.263 1.00 201.02 46 GLN D C 1
ATOM 5731 O O . GLN D 2 53 ? 162.093 163.920 168.509 1.00 201.02 46 GLN D O 1
ATOM 5737 N N . PRO D 2 54 ? 161.373 161.932 169.256 1.00 180.72 47 PRO D N 1
ATOM 5738 C CA . PRO D 2 54 ? 161.936 162.157 170.596 1.00 180.72 47 PRO D CA 1
ATOM 5739 C C . PRO D 2 54 ? 163.142 161.290 170.945 1.00 180.72 47 PRO D C 1
ATOM 5740 O O . PRO D 2 54 ? 163.808 161.548 171.953 1.00 180.72 47 PRO D O 1
ATOM 5744 N N . TYR D 2 55 ? 163.446 160.271 170.139 1.00 174.73 48 TYR D N 1
ATOM 5745 C CA . TYR D 2 55 ? 164.421 159.245 170.523 1.00 174.73 48 TYR D CA 1
ATOM 5746 C C . TYR D 2 55 ? 165.621 159.297 169.582 1.00 174.73 48 TYR D C 1
ATOM 5747 O O . TYR D 2 55 ? 165.513 159.046 168.384 1.00 174.73 48 TYR D O 1
ATOM 5756 N N . TRP D 2 56 ? 166.785 159.643 170.136 1.00 191.25 49 TRP D N 1
ATOM 5757 C CA . TRP D 2 56 ? 168.022 159.511 169.370 1.00 191.25 49 TRP D CA 1
ATOM 5758 C C . TRP D 2 56 ? 168.875 158.337 169.837 1.00 191.25 49 TRP D C 1
ATOM 5759 O O . TRP D 2 56 ? 169.154 157.416 169.063 1.00 191.25 49 TRP D O 1
ATOM 5770 N N . I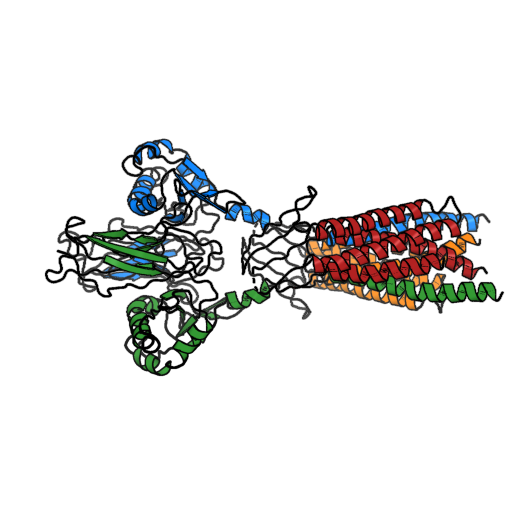LE D 2 57 ? 169.332 158.377 171.093 1.00 171.82 50 ILE D N 1
ATOM 5771 C CA . ILE D 2 57 ? 170.125 157.315 171.711 1.00 171.82 50 ILE D CA 1
ATOM 5772 C C . ILE D 2 57 ? 169.731 157.261 173.183 1.00 171.82 50 ILE D C 1
ATOM 5773 O O . ILE D 2 57 ? 169.713 158.284 173.870 1.00 171.82 50 ILE D O 1
ATOM 5778 N N . GLY D 2 58 ? 169.428 156.064 173.681 1.00 194.93 51 GLY D N 1
ATOM 5779 C CA . GLY D 2 58 ? 169.091 155.934 175.087 1.00 194.93 51 GLY D CA 1
ATOM 5780 C C . GLY D 2 58 ? 170.040 155.046 175.865 1.00 194.93 51 GLY D C 1
ATOM 5781 O O . GLY D 2 58 ? 171.172 154.812 175.429 1.00 194.93 51 GLY D O 1
ATOM 5782 N N . ASP D 2 59 ? 169.581 154.544 177.012 1.00 193.76 52 ASP D N 1
ATOM 5783 C CA . ASP D 2 59 ? 170.324 153.607 177.848 1.00 193.76 52 ASP D CA 1
ATOM 5784 C C . ASP D 2 59 ? 169.381 152.976 178.862 1.00 193.76 52 ASP D C 1
ATOM 5785 O O . ASP D 2 59 ? 168.496 153.643 179.404 1.00 193.76 52 ASP D O 1
ATOM 5790 N N . SER D 2 60 ? 169.583 151.681 179.102 1.00 149.61 53 SER D N 1
ATOM 5791 C CA . SER D 2 60 ? 168.968 150.975 180.223 1.00 149.61 53 SER D CA 1
ATOM 5792 C C . SER D 2 60 ? 170.067 150.177 180.907 1.00 149.61 53 SER D C 1
ATOM 5793 O O . SER D 2 60 ? 170.643 149.269 180.301 1.00 149.61 53 SER D O 1
ATOM 5796 N N . VAL D 2 61 ? 170.358 150.513 182.159 1.00 105.93 54 VAL D N 1
ATOM 5797 C CA . VAL D 2 61 ? 171.418 149.844 182.899 1.00 105.93 54 VAL D CA 1
ATOM 5798 C C . VAL D 2 61 ? 170.973 148.450 183.324 1.00 105.93 54 VAL D C 1
ATOM 5799 O O . VAL D 2 61 ? 169.793 148.108 183.236 1.00 105.93 54 VAL D O 1
ATOM 5803 N N . GLN D 2 65 ? 172.318 155.906 186.340 1.00 119.79 58 GLN D N 1
ATOM 5804 C CA . GLN D 2 65 ? 171.365 156.789 185.682 1.00 119.79 58 GLN D CA 1
ATOM 5805 C C . GLN D 2 65 ? 170.464 155.994 184.755 1.00 119.79 58 GLN D C 1
ATOM 5806 O O . GLN D 2 65 ? 170.715 154.819 184.491 1.00 119.79 58 GLN D O 1
ATOM 5812 N N . ALA D 2 66 ? 169.412 156.645 184.264 1.00 171.53 59 ALA D N 1
ATOM 5813 C CA . ALA D 2 66 ? 168.496 156.016 183.314 1.00 171.53 59 ALA D CA 1
ATOM 5814 C C . ALA D 2 66 ? 167.850 157.124 182.495 1.00 171.53 59 ALA D C 1
ATOM 5815 O O . ALA D 2 66 ? 166.984 157.842 183.005 1.00 171.53 59 ALA D O 1
ATOM 5817 N N . GLY D 2 67 ? 168.250 157.251 181.233 1.00 183.58 60 GLY D N 1
ATOM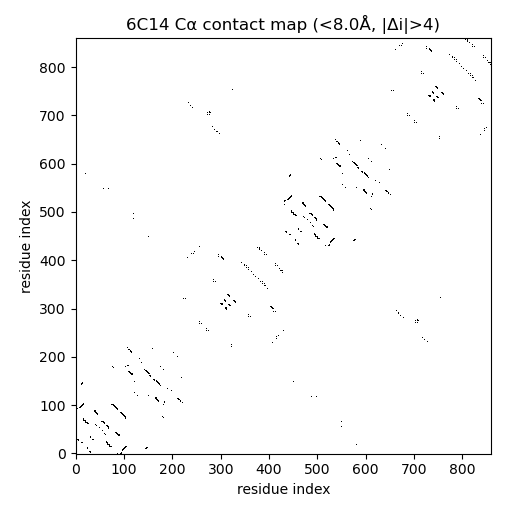 5818 C CA . GLY D 2 67 ? 167.833 158.385 180.433 1.00 183.58 60 GLY D CA 1
ATOM 5819 C C . GLY D 2 67 ? 167.620 158.007 178.984 1.00 183.58 60 GLY D C 1
ATOM 5820 O O . GLY D 2 67 ? 168.195 157.036 178.486 1.00 183.58 60 GLY D O 1
ATOM 5821 N N . TYR D 2 68 ? 166.797 158.802 178.309 1.00 175.03 61 TYR D N 1
ATOM 5822 C CA . TYR D 2 68 ? 166.379 158.606 176.924 1.00 175.03 61 TYR D CA 1
ATOM 5823 C C . TYR D 2 68 ? 166.706 159.847 176.109 1.00 175.03 61 TYR D C 1
ATOM 5824 O O . TYR D 2 68 ? 165.853 160.410 175.422 1.00 175.03 61 TYR D O 1
ATOM 5833 N N . PHE D 2 69 ? 167.957 160.306 176.219 1.00 183.98 62 PHE D N 1
ATOM 5834 C CA . PHE D 2 69 ? 168.420 161.585 175.682 1.00 183.98 62 PHE D CA 1
ATOM 5835 C C . PHE D 2 69 ? 168.320 161.679 174.165 1.00 183.98 62 PHE D C 1
ATOM 5836 O O . PHE D 2 69 ? 168.194 160.663 173.474 1.00 183.98 62 PHE D O 1
ATOM 5844 N N . GLY D 2 70 ? 168.383 162.896 173.640 1.00 179.67 63 GLY D N 1
ATOM 5845 C CA . GLY D 2 70 ? 168.138 163.051 172.228 1.00 179.67 63 GLY D CA 1
ATOM 5846 C C . GLY D 2 70 ? 168.925 164.112 171.486 1.00 179.67 63 GLY D C 1
ATOM 5847 O O . GLY D 2 70 ? 168.485 164.575 170.429 1.00 179.67 63 GLY D O 1
ATOM 5848 N N . LEU D 2 71 ? 170.019 164.603 172.072 1.00 180.74 64 LEU D N 1
ATOM 5849 C CA . LEU D 2 71 ? 171.041 165.407 171.393 1.00 180.74 64 LEU D CA 1
ATOM 5850 C C . LEU D 2 71 ? 170.572 166.783 170.912 1.00 180.74 64 LEU D C 1
ATOM 5851 O O . LEU D 2 71 ? 171.397 167.586 170.467 1.00 180.74 64 LEU D O 1
ATOM 5856 N N . PHE D 2 72 ? 169.271 167.068 170.998 1.00 183.78 65 PHE D N 1
ATOM 5857 C CA . PHE D 2 72 ? 168.702 168.399 170.832 1.00 183.78 65 PHE D CA 1
ATOM 5858 C C . PHE D 2 72 ? 168.087 168.861 172.139 1.00 183.78 65 PHE D C 1
ATOM 5859 O O . PHE D 2 72 ? 168.245 170.014 172.551 1.00 183.78 65 PHE D O 1
ATOM 5867 N N . SER D 2 73 ? 167.371 167.955 172.785 1.00 195.32 66 SER D N 1
ATOM 5868 C CA . SER D 2 73 ? 167.012 167.986 174.188 1.00 195.32 66 SER D CA 1
ATOM 5869 C C . SER D 2 73 ? 167.481 166.678 174.809 1.00 195.32 66 SER D C 1
ATOM 5870 O O . SER D 2 73 ? 167.887 165.752 174.106 1.00 195.32 66 SER D O 1
ATOM 5873 N N . TYR D 2 74 ? 167.423 166.590 176.132 1.00 197.15 67 TYR D N 1
ATOM 5874 C CA . TYR D 2 74 ? 167.856 165.356 176.778 1.00 197.15 67 TYR D CA 1
ATOM 5875 C C . TYR D 2 74 ? 167.080 165.146 178.069 1.00 197.15 67 TYR D C 1
ATOM 5876 O O . TYR D 2 74 ? 167.166 165.960 178.993 1.00 197.15 67 TYR D O 1
ATOM 5885 N N . CYS D 2 75 ? 166.279 164.084 178.106 1.00 200.17 68 CYS D N 1
ATOM 5886 C CA . CYS D 2 75 ? 165.624 163.625 179.322 1.00 200.17 68 CYS D CA 1
ATOM 5887 C C . CYS D 2 75 ? 166.533 162.612 180.001 1.00 200.17 68 CYS D C 1
ATOM 5888 O O . CYS D 2 75 ? 166.672 161.480 179.525 1.00 200.17 68 CYS D O 1
ATOM 5891 N N . VAL D 2 76 ? 167.151 163.019 181.103 1.00 169.01 69 VAL D N 1
ATOM 5892 C CA . VAL D 2 76 ? 168.050 162.163 181.862 1.00 169.01 69 VAL D CA 1
ATOM 5893 C C . VAL D 2 76 ? 167.480 162.001 183.261 1.00 169.01 69 VAL D C 1
ATOM 5894 O O . VAL D 2 76 ? 167.100 162.984 183.907 1.00 169.01 69 VAL D O 1
ATOM 5898 N N . GLY D 2 77 ? 167.399 160.756 183.717 1.00 169.13 70 GLY D N 1
ATOM 5899 C CA . GLY D 2 77 ? 166.959 160.483 185.065 1.00 169.13 70 GLY D CA 1
ATOM 5900 C C . GLY D 2 77 ? 167.666 159.296 185.674 1.00 169.13 70 GLY D C 1
ATOM 5901 O O . GLY D 2 77 ? 168.810 158.986 185.326 1.00 169.13 70 GLY D O 1
ATOM 5902 N N . ASN D 2 78 ? 166.982 158.616 186.577 1.00 184.36 71 ASN D N 1
ATOM 5903 C CA . ASN D 2 78 ? 167.551 157.525 187.345 1.00 184.36 71 ASN D CA 1
ATOM 5904 C C . ASN D 2 78 ? 166.554 156.375 187.397 1.00 184.36 71 ASN D C 1
ATOM 5905 O O . ASN D 2 78 ? 165.582 156.332 186.640 1.00 184.36 71 ASN D O 1
ATOM 5910 N N . VAL D 2 79 ? 166.817 155.430 188.299 1.00 220.58 72 VAL D N 1
ATOM 5911 C CA . VAL D 2 79 ? 166.071 154.181 188.320 1.00 220.58 72 VAL D CA 1
ATOM 5912 C C . VAL D 2 79 ? 164.655 154.423 188.836 1.00 220.58 72 VAL D C 1
ATOM 5913 O O . VAL D 2 79 ? 164.448 155.070 189.873 1.00 220.58 72 VAL D O 1
ATOM 5917 N N . LEU D 2 80 ? 163.669 153.983 188.048 1.00 213.87 73 LEU D N 1
ATOM 5918 C CA . LEU D 2 80 ? 162.237 154.003 188.367 1.00 213.87 73 LEU D CA 1
ATOM 5919 C C . LEU D 2 80 ? 161.686 155.400 188.655 1.00 213.87 73 LEU D C 1
ATOM 5920 O O . LEU D 2 80 ? 160.617 155.533 189.258 1.00 213.87 73 LEU D O 1
ATOM 5925 N N . SER D 2 81 ? 162.381 156.452 188.237 1.00 231.73 74 SER D N 1
ATOM 5926 C CA . SER D 2 81 ? 161.893 157.805 188.451 1.00 231.73 74 SER D CA 1
ATOM 5927 C C . SER D 2 81 ? 160.869 158.149 187.379 1.00 231.73 74 SER D C 1
ATOM 5928 O O . SER D 2 81 ? 161.097 157.910 186.190 1.00 231.73 74 SER D O 1
ATOM 5931 N N . SER D 2 82 ? 159.735 158.704 187.803 1.00 262.06 75 SER D N 1
ATOM 5932 C CA . SER D 2 82 ? 158.637 158.953 186.876 1.00 262.06 75 SER D CA 1
ATOM 5933 C C . SER D 2 82 ? 158.879 160.201 186.037 1.00 262.06 75 SER D C 1
ATOM 5934 O O . SER D 2 82 ? 158.819 160.157 184.805 1.00 262.06 75 SER D O 1
ATOM 5937 N N . GLU D 2 83 ? 159.149 161.324 186.693 1.00 243.10 76 GLU D N 1
ATOM 5938 C CA . GLU D 2 83 ? 159.207 162.619 186.024 1.00 243.10 76 GLU D CA 1
ATOM 5939 C C . GLU D 2 83 ? 160.554 162.780 185.332 1.00 243.10 76 GLU D C 1
ATOM 5940 O O . GLU D 2 83 ? 161.606 162.614 185.956 1.00 243.10 76 GLU D O 1
ATOM 5946 N N . LEU D 2 84 ? 160.526 163.104 184.045 1.00 214.33 77 LEU D N 1
ATOM 5947 C CA . LEU D 2 84 ? 161.722 163.435 183.292 1.00 214.33 77 LEU D CA 1
ATOM 5948 C C . LEU D 2 84 ? 161.561 164.798 182.636 1.00 214.33 77 LEU D C 1
ATOM 5949 O O . LEU D 2 84 ? 160.452 165.228 182.310 1.00 214.33 77 LEU D O 1
ATOM 5954 N N . ILE D 2 85 ? 162.688 165.480 182.448 1.00 196.60 78 ILE D N 1
ATOM 5955 C CA . ILE D 2 85 ? 162.707 166.790 181.805 1.00 196.60 78 ILE D CA 1
ATOM 5956 C C . ILE D 2 85 ? 163.732 166.748 180.680 1.00 196.60 78 ILE D C 1
ATOM 5957 O O . ILE D 2 85 ? 164.927 166.558 180.931 1.00 196.60 78 ILE D O 1
ATOM 5962 N N . CYS D 2 86 ? 163.266 166.896 179.444 1.00 209.72 79 CYS D N 1
ATOM 5963 C CA . CYS D 2 86 ? 164.154 167.080 178.306 1.00 209.72 79 CYS D CA 1
ATOM 5964 C C . CYS D 2 86 ? 164.577 168.541 178.232 1.00 209.72 79 CYS D C 1
ATOM 5965 O O . CYS D 2 86 ? 163.734 169.443 178.288 1.00 209.72 79 CYS D O 1
ATOM 5968 N N . LYS D 2 87 ? 165.880 168.773 178.100 1.00 201.76 80 LYS D N 1
ATOM 5969 C CA . LYS D 2 87 ? 166.440 170.118 178.173 1.00 201.76 80 LYS D CA 1
ATOM 5970 C C . LYS D 2 87 ? 166.810 170.574 176.766 1.00 201.76 80 LYS D C 1
ATOM 5971 O O . LYS D 2 87 ? 167.929 170.381 176.291 1.00 201.76 80 LYS D O 1
ATOM 5977 N N . GLY D 2 88 ? 165.848 171.199 176.098 1.00 196.84 81 GLY D N 1
ATOM 5978 C CA . GLY D 2 88 ? 166.093 171.742 174.779 1.00 196.84 81 GLY D CA 1
ATOM 5979 C C . GLY D 2 88 ? 164.843 171.673 173.926 1.00 196.84 81 GLY D C 1
ATOM 5980 O O . GLY D 2 88 ? 163.727 171.534 174.433 1.00 196.84 81 GLY D O 1
ATOM 5981 N N . GLY D 2 89 ? 165.057 171.769 172.615 1.00 179.31 82 GLY D N 1
ATOM 5982 C CA . GLY D 2 89 ? 163.974 171.841 171.665 1.00 179.31 82 GLY D CA 1
ATOM 5983 C C . GLY D 2 89 ? 164.321 172.768 170.520 1.00 179.31 82 GLY D C 1
ATOM 5984 O O . GLY D 2 89 ? 165.291 172.548 169.786 1.00 179.31 82 GLY D O 1
ATOM 5985 N N . PRO D 2 90 ? 163.504 173.812 170.321 1.00 181.18 83 PRO D N 1
ATOM 5986 C CA . PRO D 2 90 ? 163.921 174.913 169.443 1.00 181.18 83 PRO D CA 1
ATOM 5987 C C . PRO D 2 90 ? 165.141 175.620 170.015 1.00 181.18 83 PRO D C 1
ATOM 5988 O O . PRO D 2 90 ? 165.087 176.234 171.086 1.00 181.18 83 PRO D O 1
ATOM 5992 N N . LEU D 2 91 ? 166.249 175.521 169.289 1.00 212.32 84 LEU D N 1
ATOM 5993 C CA . LEU D 2 91 ? 167.570 175.767 169.844 1.00 212.32 84 LEU D CA 1
ATOM 5994 C C . LEU D 2 91 ? 167.833 177.253 170.072 1.00 212.32 84 LEU D C 1
ATOM 5995 O O . LEU D 2 91 ? 167.095 178.130 169.613 1.00 212.32 84 LEU D O 1
ATOM 6000 N N . ASP D 2 92 ? 168.907 177.519 170.814 1.00 212.12 85 ASP D N 1
ATOM 6001 C CA . ASP D 2 92 ? 169.464 178.854 170.977 1.00 212.12 85 ASP D CA 1
ATOM 6002 C C . ASP D 2 92 ? 170.901 178.920 170.481 1.00 212.12 85 ASP D C 1
ATOM 6003 O O . ASP D 2 92 ? 171.636 179.842 170.856 1.00 212.12 85 ASP D O 1
ATOM 6008 N N . PHE D 2 93 ? 171.322 177.927 169.689 1.00 214.93 86 PHE D N 1
ATOM 6009 C CA . PHE D 2 93 ? 172.685 177.668 169.216 1.00 214.93 86 PHE D CA 1
ATOM 6010 C C . PHE D 2 93 ? 173.684 177.422 170.346 1.00 214.93 86 PHE D C 1
ATOM 6011 O O . PHE D 2 93 ? 174.894 177.395 170.097 1.00 214.93 86 PHE D O 1
ATOM 6019 N N . SER D 2 94 ? 173.214 177.235 171.579 1.00 192.88 87 SER D N 1
ATOM 6020 C CA . SER D 2 94 ? 174.084 176.970 172.715 1.00 192.88 87 SER D CA 1
ATOM 6021 C C . SER D 2 94 ? 173.502 175.982 173.709 1.00 192.88 87 SER D C 1
ATOM 6022 O O . SER D 2 94 ? 174.117 175.765 174.757 1.00 192.88 87 SER D O 1
ATOM 6025 N N . SER D 2 95 ? 172.350 175.378 173.427 1.00 149.06 88 SER D N 1
ATOM 6026 C CA . SER D 2 95 ? 171.662 174.573 174.425 1.00 149.06 88 SER D CA 1
ATOM 6027 C C . SER D 2 95 ? 172.276 173.189 174.589 1.00 149.06 88 SER D C 1
ATOM 6028 O O . SER D 2 95 ? 172.346 172.678 175.712 1.00 149.06 88 SER D O 1
ATOM 6031 N N . ILE D 2 96 ? 172.725 172.572 173.503 1.00 156.83 89 ILE D N 1
ATOM 6032 C CA . ILE D 2 96 ? 173.188 171.189 173.556 1.00 156.83 89 ILE D CA 1
ATOM 6033 C C . ILE D 2 96 ? 174.668 171.198 173.927 1.00 156.83 89 ILE D C 1
ATOM 6034 O O . ILE D 2 96 ? 175.357 172.191 173.648 1.00 156.83 89 ILE D O 1
ATOM 6039 N N . PRO D 2 97 ? 175.189 170.154 174.617 1.00 189.01 90 PRO D N 1
ATOM 6040 C CA . PRO D 2 97 ? 176.575 170.212 175.110 1.00 189.01 90 PRO D CA 1
ATOM 6041 C C . PRO D 2 97 ? 177.661 170.259 174.044 1.00 189.01 90 PRO D C 1
ATOM 6042 O O . PRO D 2 97 ? 178.479 171.183 174.040 1.00 189.01 90 PRO D O 1
ATOM 6046 N N . SER D 2 98 ? 177.679 169.295 173.132 1.00 196.57 91 SER D N 1
ATOM 6047 C CA . SER D 2 98 ? 178.806 169.132 172.227 1.00 196.57 91 SER D CA 1
ATOM 6048 C C . SER D 2 98 ? 178.646 170.025 171.007 1.00 196.57 91 SER D C 1
ATOM 6049 O O . SER D 2 98 ? 177.571 170.078 170.402 1.00 196.57 91 SER D O 1
ATOM 6052 N N . ARG D 2 99 ? 179.721 170.730 170.648 1.00 197.49 92 ARG D N 1
ATOM 6053 C CA . ARG D 2 99 ? 179.737 171.431 169.374 1.00 197.49 92 ARG D CA 1
ATOM 6054 C C . ARG D 2 99 ? 179.799 170.450 168.209 1.00 197.49 92 ARG D C 1
ATOM 6055 O O . ARG D 2 99 ? 179.318 170.770 167.115 1.00 197.49 92 ARG D O 1
ATOM 6063 N N . ALA D 2 100 ? 180.366 169.257 168.426 1.00 208.16 93 ALA D N 1
ATOM 6064 C CA . ALA D 2 100 ? 180.284 168.201 167.422 1.00 208.16 93 ALA D CA 1
ATOM 6065 C C . ALA D 2 100 ? 178.839 167.785 167.191 1.00 208.16 93 ALA D C 1
ATOM 6066 O O . ALA D 2 100 ? 178.440 167.499 166.057 1.00 208.16 93 ALA D O 1
ATOM 6068 N N . PHE D 2 101 ? 178.029 167.791 168.250 1.00 212.03 94 PHE D N 1
ATOM 6069 C CA . PHE D 2 101 ? 176.597 167.598 168.074 1.00 212.03 94 PHE D CA 1
ATOM 6070 C C . PHE D 2 101 ? 175.965 168.782 167.349 1.00 212.03 94 PHE D C 1
ATOM 6071 O O . PHE D 2 101 ? 175.098 168.583 166.493 1.00 212.03 94 PHE D O 1
ATOM 6079 N N . LYS D 2 102 ? 176.427 170.008 167.641 1.00 215.59 95 LYS D N 1
ATOM 6080 C CA . LYS D 2 102 ? 175.965 171.191 166.911 1.00 215.59 95 LYS D CA 1
ATOM 6081 C C . LYS D 2 102 ? 176.347 171.119 165.438 1.00 215.59 95 LYS D C 1
ATOM 6082 O O . LYS D 2 102 ? 175.535 171.427 164.555 1.00 215.59 95 LYS D O 1
ATOM 6088 N N . THR D 2 103 ? 177.576 170.690 165.156 1.00 228.02 96 THR D N 1
ATOM 6089 C CA . THR D 2 103 ? 178.051 170.658 163.779 1.00 228.02 96 THR D CA 1
ATOM 6090 C C . THR D 2 103 ? 177.361 169.553 162.984 1.00 228.02 96 THR D C 1
ATOM 6091 O O . THR D 2 103 ? 176.966 169.768 161.834 1.00 228.02 96 THR D O 1
ATOM 6095 N N . ALA D 2 104 ? 177.173 168.380 163.595 1.00 186.50 97 ALA D N 1
ATOM 6096 C CA . ALA D 2 104 ? 176.445 167.299 162.937 1.00 186.50 97 ALA D CA 1
ATOM 6097 C C . ALA D 2 104 ? 174.978 167.661 162.747 1.00 186.50 97 ALA D C 1
ATOM 6098 O O . ALA D 2 104 ? 174.357 167.270 161.752 1.00 186.50 97 ALA D O 1
ATOM 6100 N N . MET D 2 105 ? 174.413 168.416 163.696 1.00 210.50 98 MET D N 1
ATOM 6101 C CA . MET D 2 105 ? 173.085 168.990 163.520 1.00 210.50 98 MET D CA 1
ATOM 6102 C C . MET D 2 105 ? 173.043 169.918 162.317 1.00 210.50 98 MET D C 1
ATOM 6103 O O . MET D 2 105 ? 172.066 169.921 161.563 1.00 210.50 98 MET D O 1
ATOM 6108 N N . PHE D 2 106 ? 174.112 170.683 162.102 1.00 208.33 99 PHE D N 1
ATOM 6109 C CA . PHE D 2 106 ? 174.165 171.567 160.942 1.00 208.33 99 PHE D CA 1
ATOM 6110 C C . PHE D 2 106 ? 174.293 170.778 159.642 1.00 208.33 99 PHE D C 1
ATOM 6111 O O . PHE D 2 106 ? 173.698 171.156 158.625 1.00 208.33 99 PHE D O 1
ATOM 6119 N N . PHE D 2 107 ? 175.036 169.666 159.669 1.00 196.30 100 PHE D N 1
ATOM 6120 C CA . PHE D 2 107 ? 175.114 168.772 158.510 1.00 196.30 100 PHE D CA 1
ATOM 6121 C C . PHE D 2 107 ? 173.749 168.196 158.150 1.00 196.30 100 PHE D C 1
ATOM 6122 O O . PHE D 2 107 ? 173.308 168.270 156.996 1.00 196.30 100 PHE D O 1
ATOM 6130 N N . VAL D 2 108 ? 173.065 167.615 159.133 1.00 185.34 101 VAL D N 1
ATOM 6131 C CA . VAL D 2 108 ? 171.786 166.979 158.849 1.00 185.34 101 VAL D CA 1
ATOM 6132 C C . VAL D 2 108 ? 170.698 168.019 158.570 1.00 185.34 101 VAL D C 1
ATOM 6133 O O . VAL D 2 108 ? 169.767 167.745 157.804 1.00 185.34 101 VAL D O 1
ATOM 6137 N N . ALA D 2 109 ? 170.826 169.238 159.102 1.00 206.04 102 ALA D N 1
ATOM 6138 C CA . ALA D 2 109 ? 169.902 170.308 158.738 1.00 206.04 102 ALA D CA 1
ATOM 6139 C C . ALA D 2 109 ? 170.141 170.788 157.316 1.00 206.04 102 ALA D C 1
ATOM 6140 O O . ALA D 2 109 ? 169.188 171.159 156.612 1.00 206.04 102 ALA D O 1
ATOM 6142 N N . LEU D 2 110 ? 171.401 170.778 156.875 1.00 224.77 103 LEU D N 1
ATOM 6143 C CA . LEU D 2 110 ? 171.687 171.033 155.472 1.00 224.77 103 LEU D CA 1
ATOM 6144 C C . LEU D 2 110 ? 171.113 169.924 154.603 1.00 224.77 103 LEU D C 1
ATOM 6145 O O . LEU D 2 110 ? 170.649 170.183 153.491 1.00 224.77 103 LEU D O 1
ATOM 6150 N N . ALA D 2 111 ? 171.095 168.691 155.116 1.00 195.65 104 ALA D N 1
ATOM 6151 C CA . ALA D 2 111 ? 170.471 167.589 154.384 1.00 195.65 104 ALA D CA 1
ATOM 6152 C C . ALA D 2 111 ? 168.957 167.767 154.280 1.00 195.65 104 ALA D C 1
ATOM 6153 O O . ALA D 2 111 ? 168.368 167.505 153.224 1.00 195.65 104 ALA D O 1
ATOM 6155 N N . MET D 2 112 ? 168.317 168.205 155.371 1.00 213.10 105 MET D N 1
ATOM 6156 C CA . MET D 2 112 ? 166.906 168.597 155.401 1.00 213.10 105 MET D CA 1
ATOM 6157 C C . MET D 2 112 ? 166.562 169.616 154.324 1.00 213.10 105 MET D C 1
ATOM 6158 O O . MET D 2 112 ? 165.702 169.374 153.463 1.00 213.10 105 MET D O 1
ATOM 6163 N N . PHE D 2 113 ? 167.238 170.769 154.391 1.00 217.38 106 PHE D N 1
ATOM 6164 C CA . PHE D 2 113 ? 167.006 171.833 153.423 1.00 217.38 106 PHE D CA 1
ATOM 6165 C C . PHE D 2 113 ? 167.405 171.420 152.017 1.00 217.38 106 PHE D C 1
ATOM 6166 O O . PHE D 2 113 ? 166.823 171.915 151.049 1.00 217.38 106 PHE D O 1
ATOM 6174 N N . LEU D 2 114 ? 168.335 170.474 151.892 1.00 204.56 107 LEU D N 1
ATOM 6175 C CA . LEU D 2 114 ? 168.685 169.930 150.593 1.00 204.56 107 LEU D CA 1
ATOM 6176 C C . LEU D 2 114 ? 167.530 169.135 150.006 1.00 204.56 107 LEU D C 1
ATOM 6177 O O . LEU D 2 114 ? 167.267 169.207 148.806 1.00 204.56 107 LEU D O 1
ATOM 6182 N N . ILE D 2 115 ? 166.881 168.303 150.818 1.00 171.21 108 ILE D N 1
ATOM 6183 C CA . ILE D 2 115 ? 165.819 167.475 150.254 1.00 171.21 108 ILE D CA 1
ATOM 6184 C C . ILE D 2 115 ? 164.578 168.324 149.993 1.00 171.21 108 ILE D C 1
ATOM 6185 O O . ILE D 2 115 ? 163.813 168.059 149.052 1.00 171.21 108 ILE D O 1
ATOM 6190 N N . ILE D 2 116 ? 164.402 169.399 150.763 1.00 183.83 109 ILE D N 1
ATOM 6191 C CA . ILE D 2 116 ? 163.397 170.400 150.406 1.00 183.83 109 ILE D CA 1
ATOM 6192 C C . ILE D 2 116 ? 163.751 171.059 149.070 1.00 183.83 109 ILE D C 1
ATOM 6193 O O . ILE D 2 116 ? 162.891 171.241 148.196 1.00 183.83 109 ILE D O 1
ATOM 6198 N N . GLY D 2 117 ? 165.038 171.347 148.857 1.00 194.83 110 GLY D N 1
ATOM 6199 C CA . GLY D 2 117 ? 165.478 171.826 147.556 1.00 194.83 110 GLY D CA 1
ATOM 6200 C C . GLY D 2 117 ? 165.372 170.781 146.463 1.00 194.83 110 GLY D C 1
ATOM 6201 O O . GLY D 2 117 ? 165.314 171.116 145.282 1.00 194.83 110 GLY D O 1
ATOM 6202 N N . SER D 2 118 ? 165.344 169.506 146.836 1.00 176.32 111 SER D N 1
ATOM 6203 C CA . SER D 2 118 ? 165.123 168.465 145.843 1.00 176.32 111 SER D CA 1
ATOM 6204 C C . SER D 2 118 ? 163.655 168.397 145.448 1.00 176.32 111 SER D C 1
ATOM 6205 O O . SER D 2 118 ? 163.328 168.083 144.298 1.00 176.32 111 SER D O 1
ATOM 6208 N N . ILE D 2 119 ? 162.761 168.714 146.382 1.00 181.09 112 ILE D N 1
ATOM 6209 C CA . ILE D 2 119 ? 161.365 168.948 146.016 1.00 181.09 112 ILE D CA 1
ATOM 6210 C C . ILE D 2 119 ? 161.267 170.150 145.082 1.00 181.09 112 ILE D C 1
ATOM 6211 O O . ILE D 2 119 ? 160.481 170.161 144.127 1.00 181.09 112 ILE D O 1
ATOM 6216 N N . ILE D 2 120 ? 162.112 171.157 145.308 1.00 198.95 113 ILE D N 1
ATOM 6217 C CA . ILE D 2 120 ? 162.148 172.297 144.394 1.00 198.95 113 ILE D CA 1
ATOM 6218 C C . ILE D 2 120 ? 162.746 171.931 143.028 1.00 198.95 113 ILE D C 1
ATOM 6219 O O . ILE D 2 120 ? 162.305 172.460 141.998 1.00 198.95 113 ILE D O 1
ATOM 6224 N N . CYS D 2 121 ? 163.713 171.008 142.968 1.00 220.24 114 CYS D N 1
ATOM 6225 C CA . CYS D 2 121 ? 164.210 170.607 141.653 1.00 220.24 114 CYS D CA 1
ATOM 6226 C C . CYS D 2 121 ? 163.200 169.710 140.950 1.00 220.24 114 CYS D C 1
ATOM 6227 O O . CYS D 2 121 ? 163.187 169.641 139.716 1.00 220.24 114 CYS D O 1
ATOM 6230 N N . PHE D 2 122 ? 162.332 169.042 141.713 1.00 237.23 115 PHE D N 1
ATOM 6231 C CA . PHE D 2 122 ? 161.149 168.433 141.110 1.00 237.23 115 PHE D CA 1
ATOM 6232 C C . PHE D 2 122 ? 160.177 169.498 140.611 1.00 237.23 115 PHE D C 1
ATOM 6233 O O . PHE D 2 122 ? 159.479 169.290 139.613 1.00 237.23 115 PHE D O 1
ATOM 6241 N N . SER D 2 123 ? 160.105 170.637 141.301 1.00 234.16 116 SER D N 1
ATOM 6242 C CA . SER D 2 123 ? 159.227 171.715 140.852 1.00 234.16 116 SER D CA 1
ATOM 6243 C C . SER D 2 123 ? 159.762 172.392 139.595 1.00 234.16 116 SER D C 1
ATOM 6244 O O . SER D 2 123 ? 158.989 172.967 138.822 1.00 234.16 116 SER D O 1
ATOM 6247 N N . LEU D 2 124 ? 161.075 172.340 139.382 1.00 227.83 117 LEU D N 1
ATOM 6248 C CA . LEU D 2 124 ? 161.708 172.895 138.191 1.00 227.83 117 LEU D CA 1
ATOM 6249 C C . LEU D 2 124 ? 161.991 171.830 137.136 1.00 227.83 117 LEU D C 1
ATOM 6250 O O . LEU D 2 124 ? 163.013 171.890 136.446 1.00 227.83 117 LEU D O 1
ATOM 6255 N N . PHE D 2 125 ? 161.098 170.850 137.005 1.00 218.68 118 PHE D N 1
ATOM 6256 C CA . PHE D 2 125 ? 161.278 169.743 136.075 1.00 218.68 118 PHE D CA 1
ATOM 6257 C C . PHE D 2 125 ? 160.768 170.056 134.676 1.00 218.68 118 PHE D C 1
ATOM 6258 O O . PHE D 2 125 ? 161.291 169.506 133.701 1.00 218.68 118 PHE D O 1
ATOM 6266 N N . PHE D 2 126 ? 159.779 170.939 134.552 1.00 225.24 119 PHE D N 1
ATOM 6267 C CA . PHE D 2 126 ? 159.077 171.144 133.293 1.00 225.24 119 PHE D CA 1
ATOM 6268 C C . PHE D 2 126 ? 159.654 172.264 132.441 1.00 225.24 119 PHE D C 1
ATOM 6269 O O . PHE D 2 126 ? 159.189 172.460 131.314 1.00 225.24 119 PHE D O 1
ATOM 6277 N N . VAL D 2 127 ? 160.637 173.005 132.944 1.00 231.95 120 VAL D N 1
ATOM 6278 C CA . VAL D 2 127 ? 161.181 174.128 132.187 1.00 231.95 120 VAL D CA 1
ATOM 6279 C C . VAL D 2 127 ? 162.387 173.694 131.365 1.00 231.95 120 VAL D C 1
ATOM 6280 O O . VAL D 2 127 ? 162.419 173.860 130.140 1.00 231.95 120 VAL D O 1
ATOM 6284 N N . CYS D 2 128 ? 163.395 173.130 132.024 1.00 246.95 121 CYS D N 1
ATOM 6285 C CA . CYS D 2 128 ? 164.658 172.822 131.374 1.00 246.95 121 CYS D CA 1
ATOM 6286 C C . CYS D 2 128 ? 164.668 171.374 130.893 1.00 246.95 121 CYS D C 1
ATOM 6287 O O . CYS D 2 128 ? 163.656 170.670 130.924 1.00 246.95 121 CYS D O 1
ATOM 6290 N N . ASN D 2 129 ? 165.835 170.922 130.445 1.00 220.33 122 ASN D N 1
ATOM 6291 C CA . ASN D 2 129 ? 166.029 169.575 129.944 1.00 220.33 122 ASN D CA 1
ATOM 6292 C C . ASN D 2 129 ? 165.959 168.567 131.088 1.00 220.33 122 ASN D C 1
ATOM 6293 O O . ASN D 2 129 ? 166.219 168.887 132.251 1.00 220.33 122 ASN D O 1
ATOM 6298 N N . THR D 2 130 ? 165.574 167.337 130.737 1.00 205.55 123 THR D N 1
ATOM 6299 C CA . THR D 2 130 ? 165.616 166.236 131.693 1.00 205.55 123 THR D CA 1
ATOM 6300 C C . THR D 2 130 ? 167.046 165.940 132.113 1.00 205.55 123 THR D C 1
ATOM 6301 O O . THR D 2 130 ? 167.330 165.762 133.301 1.00 205.55 123 THR D O 1
ATOM 6305 N N . ALA D 2 131 ? 167.966 165.907 131.145 1.00 196.63 124 ALA D N 1
ATOM 6306 C CA . ALA D 2 131 ? 169.368 165.638 131.448 1.00 196.63 124 ALA D CA 1
ATOM 6307 C C . ALA D 2 131 ? 169.998 166.761 132.259 1.00 196.63 124 ALA D C 1
ATOM 6308 O O . ALA D 2 131 ? 170.994 166.539 132.953 1.00 196.63 124 ALA D O 1
ATOM 6310 N N . THR D 2 132 ? 169.439 167.967 132.182 1.00 196.07 125 THR D N 1
ATOM 6311 C CA . THR D 2 132 ? 169.863 169.043 133.069 1.00 196.07 125 THR D CA 1
ATOM 6312 C C . THR D 2 132 ? 169.406 168.779 134.500 1.00 196.07 125 THR D C 1
ATOM 6313 O O . THR D 2 132 ? 170.219 168.731 135.435 1.00 196.07 125 THR D O 1
ATOM 6317 N N . VAL D 2 133 ? 168.097 168.582 134.678 1.00 188.06 126 VAL D N 1
ATOM 6318 C CA . VAL D 2 133 ? 167.512 168.548 136.015 1.00 188.06 126 VAL D CA 1
ATOM 6319 C C . VAL D 2 133 ? 167.899 167.262 136.736 1.00 188.06 126 VAL D C 1
ATOM 6320 O O . VAL D 2 133 ? 168.025 167.239 137.967 1.00 188.06 126 VAL D O 1
ATOM 6324 N N . TYR D 2 134 ? 168.176 166.196 135.980 1.00 186.20 127 TYR D N 1
ATOM 6325 C CA . TYR D 2 134 ? 168.622 164.958 136.606 1.00 186.20 127 TYR D CA 1
ATOM 6326 C C . TYR D 2 134 ? 170.026 165.112 137.168 1.00 186.20 127 TYR D C 1
ATOM 6327 O O . TYR D 2 134 ? 170.320 164.604 138.252 1.00 186.20 127 TYR D O 1
ATOM 6336 N N . LYS D 2 135 ? 170.883 165.870 136.481 1.00 185.77 128 LYS D N 1
ATOM 6337 C CA . LYS D 2 135 ? 172.214 166.141 137.016 1.00 185.77 128 LYS D CA 1
ATOM 6338 C C . LYS D 2 135 ? 172.152 167.097 138.202 1.00 185.77 128 LYS D C 1
ATOM 6339 O O . LYS D 2 135 ? 172.957 166.979 139.139 1.00 185.77 128 LYS D O 1
ATOM 6345 N N . ILE D 2 136 ? 171.199 168.039 138.180 1.00 216.98 129 ILE D N 1
ATOM 6346 C CA . ILE D 2 136 ? 170.983 168.940 139.318 1.00 216.98 129 ILE D CA 1
ATOM 6347 C C . ILE D 2 136 ? 170.627 168.145 140.571 1.00 216.98 129 ILE D C 1
ATOM 6348 O O . ILE D 2 136 ? 171.297 168.237 141.612 1.00 216.98 129 ILE D O 1
ATOM 6353 N N . CYS D 2 137 ? 169.583 167.322 140.470 1.00 220.88 130 CYS D N 1
ATOM 6354 C CA . CYS D 2 137 ? 169.153 166.534 141.615 1.00 220.88 130 CYS D CA 1
ATOM 6355 C C . CYS D 2 137 ? 170.158 165.430 141.944 1.00 220.88 130 CYS D C 1
ATOM 6356 O O . CYS D 2 137 ? 170.211 164.975 143.091 1.00 220.88 130 CYS D O 1
ATOM 6359 N N . ALA D 2 138 ? 170.993 165.034 140.976 1.00 208.23 131 ALA D N 1
ATOM 6360 C CA . ALA D 2 138 ? 172.083 164.104 141.245 1.00 208.23 131 ALA D CA 1
ATOM 6361 C C . ALA D 2 138 ? 173.127 164.731 142.154 1.00 208.23 131 ALA D C 1
ATOM 6362 O O . ALA D 2 138 ? 173.578 164.102 143.120 1.00 208.23 131 ALA D O 1
ATOM 6364 N N . TRP D 2 139 ? 173.537 165.968 141.837 1.00 194.84 132 TRP D N 1
ATOM 6365 C CA . TRP D 2 139 ? 174.440 166.723 142.703 1.00 194.84 132 TRP D CA 1
ATOM 6366 C C . TRP D 2 139 ? 173.849 166.898 144.093 1.00 194.84 132 TRP D C 1
ATOM 6367 O O . TRP D 2 139 ? 174.564 166.783 145.106 1.00 194.84 132 TRP D O 1
ATOM 6378 N N . MET D 2 140 ? 172.537 167.165 144.143 1.00 203.70 133 MET D N 1
ATOM 6379 C CA . MET D 2 140 ? 171.807 167.244 145.405 1.00 203.70 133 MET D CA 1
ATOM 6380 C C . MET D 2 140 ? 171.984 165.977 146.234 1.00 203.70 133 MET D C 1
ATOM 6381 O O . MET D 2 140 ? 172.569 166.022 147.322 1.00 203.70 133 MET D O 1
ATOM 6386 N N . GLN D 2 141 ? 171.561 164.828 145.695 1.00 212.73 134 GLN D N 1
ATOM 6387 C CA . GLN D 2 141 ? 171.592 163.585 146.468 1.00 212.73 134 GLN D CA 1
ATOM 6388 C C . GLN D 2 141 ? 173.012 163.126 146.796 1.00 212.73 134 GLN D C 1
ATOM 6389 O O . GLN D 2 141 ? 173.218 162.479 147.834 1.00 212.73 134 GLN D O 1
ATOM 6395 N N . LEU D 2 142 ? 173.995 163.481 145.956 1.00 223.18 135 LEU D N 1
ATOM 6396 C CA . LEU D 2 142 ? 175.403 163.324 146.322 1.00 223.18 135 LEU D CA 1
ATOM 6397 C C . LEU D 2 142 ? 175.724 164.053 147.619 1.00 223.18 135 LEU D C 1
ATOM 6398 O O . LEU D 2 142 ? 176.254 163.457 148.571 1.00 223.18 135 LEU D O 1
ATOM 6403 N N . ALA D 2 143 ? 175.387 165.347 147.673 1.00 217.87 136 ALA D N 1
ATOM 6404 C CA . ALA D 2 143 ? 175.707 166.141 148.856 1.00 217.87 136 ALA D CA 1
ATOM 6405 C C . ALA D 2 143 ? 174.903 165.687 150.071 1.00 217.87 136 ALA D C 1
ATOM 6406 O O . ALA D 2 143 ? 175.393 165.748 151.206 1.00 217.87 136 ALA D O 1
ATOM 6408 N N . ALA D 2 144 ? 173.685 165.188 149.840 1.00 205.37 137 ALA D N 1
ATOM 6409 C CA . ALA D 2 144 ? 172.854 164.678 150.928 1.00 205.37 137 ALA D CA 1
ATOM 6410 C C . ALA D 2 144 ? 173.476 163.446 151.563 1.00 205.37 137 ALA D C 1
ATOM 6411 O O . ALA D 2 144 ? 173.604 163.367 152.794 1.00 205.37 137 ALA D O 1
ATOM 6413 N N . ALA D 2 145 ? 173.870 162.475 150.730 1.00 219.97 138 ALA D N 1
ATOM 6414 C CA . ALA D 2 145 ? 174.486 161.254 151.238 1.00 219.97 138 ALA D CA 1
ATOM 6415 C C . ALA D 2 145 ? 175.808 161.549 151.931 1.00 219.97 138 ALA D C 1
ATOM 6416 O O . ALA D 2 145 ? 176.110 160.959 152.979 1.00 219.97 138 ALA D O 1
ATOM 6418 N N . THR D 2 146 ? 176.576 162.502 151.391 1.00 217.90 139 THR D N 1
ATOM 6419 C CA . THR D 2 146 ? 177.854 162.867 151.994 1.00 217.90 139 THR D CA 1
ATOM 6420 C C . THR D 2 146 ? 177.660 163.494 153.373 1.00 217.90 139 THR D C 1
ATOM 6421 O O . THR D 2 146 ? 178.306 163.088 154.348 1.00 217.90 139 THR D O 1
ATOM 6425 N N . GLY D 2 147 ? 176.740 164.461 153.480 1.00 217.87 140 GLY D N 1
ATOM 6426 C CA . GLY D 2 147 ? 176.512 165.123 154.755 1.00 217.87 140 GLY D CA 1
ATOM 6427 C C . GLY D 2 147 ? 175.918 164.215 155.812 1.00 217.87 140 GLY D C 1
ATOM 6428 O O . GLY D 2 147 ? 176.270 164.316 156.996 1.00 217.87 140 GLY D O 1
ATOM 6429 N N . LEU D 2 148 ? 175.038 163.296 155.405 1.00 215.66 141 LEU D N 1
ATOM 6430 C CA . LEU D 2 148 ? 174.491 162.354 156.372 1.00 215.66 141 LEU D CA 1
ATOM 6431 C C . LEU D 2 148 ? 175.549 161.361 156.835 1.00 215.66 141 LEU D C 1
ATOM 6432 O O . LEU D 2 148 ? 175.579 160.997 158.019 1.00 215.66 141 LEU D O 1
ATOM 6437 N N . MET D 2 149 ? 176.428 160.929 155.917 1.00 195.66 142 MET D N 1
ATOM 6438 C CA . MET D 2 149 ? 177.575 160.099 156.282 1.00 195.66 142 MET D CA 1
ATOM 6439 C C . MET D 2 149 ? 178.463 160.788 157.309 1.00 195.66 142 MET D C 1
ATOM 6440 O O . MET D 2 149 ? 178.886 160.170 158.298 1.00 195.66 142 MET D O 1
ATOM 6445 N N . ILE D 2 150 ? 178.712 162.083 157.108 1.00 192.35 143 ILE D N 1
ATOM 6446 C CA . ILE D 2 150 ? 179.584 162.823 158.015 1.00 192.35 143 ILE D CA 1
ATOM 6447 C C . ILE D 2 150 ? 178.937 162.974 159.388 1.00 192.35 143 ILE D C 1
ATOM 6448 O O . ILE D 2 150 ? 179.589 162.742 160.411 1.00 192.35 143 ILE D O 1
ATOM 6453 N N . GLY D 2 151 ? 177.643 163.316 159.435 1.00 210.18 144 GLY D N 1
ATOM 6454 C CA . GLY D 2 151 ? 176.975 163.464 160.727 1.00 210.18 144 GLY D CA 1
ATOM 6455 C C . GLY D 2 151 ? 176.874 162.160 161.503 1.00 210.18 144 GLY D C 1
ATOM 6456 O O . GLY D 2 151 ? 177.056 162.134 162.734 1.00 210.18 144 GLY D O 1
ATOM 6457 N N . CYS D 2 152 ? 176.617 161.056 160.790 1.00 223.78 145 CYS D N 1
ATOM 6458 C CA . CYS D 2 152 ? 176.585 159.741 161.423 1.00 223.78 145 CYS D CA 1
ATOM 6459 C C . CYS D 2 152 ? 177.958 159.331 161.933 1.00 223.78 145 CYS D C 1
ATOM 6460 O O . CYS D 2 152 ? 178.065 158.633 162.948 1.00 223.78 145 CYS D O 1
ATOM 6463 N N . LEU D 2 153 ? 179.022 159.741 161.241 1.00 237.38 146 LEU D N 1
ATOM 6464 C CA . LEU D 2 153 ? 180.353 159.489 161.777 1.00 237.38 146 LEU D CA 1
ATOM 6465 C C . LEU D 2 153 ? 180.670 160.395 162.964 1.00 237.38 146 LEU D C 1
ATOM 6466 O O . LEU D 2 153 ? 181.439 159.993 163.842 1.00 237.38 146 LEU D O 1
ATOM 6471 N N . VAL D 2 154 ? 180.090 161.595 163.013 1.00 222.10 147 VAL D N 1
ATOM 6472 C CA . VAL D 2 154 ? 180.423 162.551 164.069 1.00 222.10 147 VAL D CA 1
ATOM 6473 C C . VAL D 2 154 ? 179.804 162.147 165.407 1.00 222.10 147 VAL D C 1
ATOM 6474 O O . VAL D 2 154 ? 180.464 162.266 166.450 1.00 222.10 147 VAL D O 1
ATOM 6478 N N . TYR D 2 155 ? 178.554 161.649 165.395 1.00 245.90 148 TYR D N 1
ATOM 6479 C CA . TYR D 2 155 ? 177.838 161.306 166.636 1.00 245.90 148 TYR D CA 1
ATOM 6480 C C . TYR D 2 155 ? 178.568 160.402 167.644 1.00 245.90 148 TYR D C 1
ATOM 6481 O O . TYR D 2 155 ? 178.504 160.706 168.849 1.00 245.90 148 TYR D O 1
ATOM 6490 N N . PRO D 2 156 ? 179.271 159.315 167.264 1.00 239.77 149 PRO D N 1
ATOM 6491 C CA . PRO D 2 156 ? 179.981 158.552 168.309 1.00 239.77 149 PRO D CA 1
ATOM 6492 C C . PRO D 2 156 ? 181.198 159.268 168.869 1.00 239.77 149 PRO D C 1
ATOM 6493 O O . PRO D 2 156 ? 181.641 158.931 169.974 1.00 239.77 149 PRO D O 1
ATOM 6497 N N . ASP D 2 157 ? 181.763 160.232 168.137 1.00 256.23 150 ASP D N 1
ATOM 6498 C CA . ASP D 2 157 ? 182.834 161.046 168.700 1.00 256.23 150 ASP D CA 1
ATOM 6499 C C . ASP D 2 157 ? 182.297 161.976 169.777 1.00 256.23 150 ASP D C 1
ATOM 6500 O O . ASP D 2 157 ? 182.991 162.275 170.754 1.00 256.23 150 ASP D O 1
ATOM 6505 N N . GLY D 2 158 ? 181.062 162.453 169.608 1.00 225.72 151 GLY D N 1
ATOM 6506 C CA . GLY D 2 158 ? 180.395 163.160 170.683 1.00 225.72 151 GLY D CA 1
ATOM 6507 C C . GLY D 2 158 ? 179.898 162.261 171.790 1.00 225.72 151 GLY D C 1
ATOM 6508 O O . GLY D 2 158 ? 179.590 162.761 172.877 1.00 225.72 151 GLY D O 1
ATOM 6509 N N . TRP D 2 159 ? 179.793 160.956 171.516 1.00 197.39 152 TRP D N 1
ATOM 6510 C CA . TRP D 2 159 ? 179.452 159.909 172.495 1.00 197.39 152 TRP D CA 1
ATOM 6511 C C . TRP D 2 159 ? 178.098 160.126 173.154 1.00 197.39 152 TRP D C 1
ATOM 6512 O O . TRP D 2 159 ? 178.030 160.513 174.318 1.00 197.39 152 TRP D O 1
ATOM 6523 N N . GLY D 2 178 ? 180.258 153.831 180.689 1.00 200.26 171 GLY D N 1
ATOM 6524 C CA . GLY D 2 178 ? 179.369 154.499 179.755 1.00 200.26 171 GLY D CA 1
ATOM 6525 C C . GLY D 2 178 ? 178.586 153.552 178.865 1.00 200.26 171 GLY D C 1
ATOM 6526 O O . GLY D 2 178 ? 178.897 153.395 177.684 1.00 200.26 171 GLY D O 1
ATOM 6527 N N . HIS D 2 179 ? 177.566 152.916 179.434 1.00 238.55 172 HIS D N 1
ATOM 6528 C CA . HIS D 2 179 ? 176.690 152.022 178.697 1.00 238.55 172 HIS D CA 1
ATOM 6529 C C . HIS D 2 179 ? 175.775 152.828 177.782 1.00 238.55 172 HIS D C 1
ATOM 6530 O O . HIS D 2 179 ? 175.531 154.018 177.992 1.00 238.55 172 HIS D O 1
ATOM 6537 N N . CYS D 2 180 ? 175.237 152.157 176.766 1.00 229.14 173 CYS D N 1
ATOM 6538 C CA . CYS D 2 180 ? 174.321 152.782 175.825 1.00 229.14 173 CYS D CA 1
ATOM 6539 C C . CYS D 2 180 ? 173.300 151.753 175.367 1.00 229.14 173 CYS D C 1
ATOM 6540 O O . CYS D 2 180 ? 173.556 150.546 175.383 1.00 229.14 173 CYS D O 1
ATOM 6543 N N . THR D 2 181 ? 172.124 152.244 174.973 1.00 211.40 174 THR D N 1
ATOM 6544 C CA . THR D 2 181 ? 171.216 151.494 174.106 1.00 211.40 174 THR D CA 1
ATOM 6545 C C . THR D 2 181 ? 170.867 152.423 172.956 1.00 211.40 174 THR D C 1
ATOM 6546 O O . THR D 2 181 ? 170.144 153.405 173.149 1.00 211.40 174 THR D O 1
ATOM 6550 N N . ILE D 2 182 ? 171.389 152.118 171.769 1.00 196.86 175 ILE D N 1
ATOM 6551 C CA . ILE D 2 182 ? 171.159 152.975 170.618 1.00 196.86 175 ILE D CA 1
ATOM 6552 C C . ILE D 2 182 ? 169.705 152.870 170.172 1.00 196.86 175 ILE D C 1
ATOM 6553 O O . ILE D 2 182 ? 169.112 151.784 170.142 1.00 196.86 175 ILE D O 1
ATOM 6558 N N . ARG D 2 183 ? 169.097 154.018 169.893 1.00 191.78 176 ARG D N 1
ATOM 6559 C CA . ARG D 2 183 ? 167.710 154.045 169.470 1.00 191.78 176 ARG D CA 1
ATOM 6560 C C . ARG D 2 183 ? 167.627 153.997 167.951 1.00 191.78 176 ARG D C 1
ATOM 6561 O O . ARG D 2 183 ? 168.628 153.886 167.241 1.00 191.78 176 ARG D O 1
ATOM 6569 N N . TRP D 2 184 ? 166.402 154.091 167.453 1.00 163.12 177 TRP D N 1
ATOM 6570 C CA . TRP D 2 184 ? 166.101 153.876 166.048 1.00 163.12 177 TRP D CA 1
ATOM 6571 C C . TRP D 2 184 ? 166.485 155.044 165.155 1.00 163.12 177 TRP D C 1
ATOM 6572 O O . TRP D 2 184 ? 166.400 154.908 163.928 1.00 163.12 177 TRP D O 1
ATOM 6583 N N . ALA D 2 185 ? 166.908 156.169 165.735 1.00 180.56 178 ALA D N 1
ATOM 6584 C CA . ALA D 2 185 ? 167.293 157.333 164.945 1.00 180.56 178 ALA D CA 1
ATOM 6585 C C . ALA D 2 185 ? 168.519 157.052 164.095 1.00 180.56 178 ALA D C 1
ATOM 6586 O O . ALA D 2 185 ? 168.515 157.285 162.880 1.00 180.56 178 ALA D O 1
ATOM 6588 N N . PHE D 2 186 ? 169.586 156.564 164.728 1.00 201.38 179 PHE D N 1
ATOM 6589 C CA . PHE D 2 186 ? 170.823 156.298 164.012 1.00 201.38 179 PHE D CA 1
ATOM 6590 C C . PHE D 2 186 ? 170.666 155.161 163.017 1.00 201.38 179 PHE D C 1
ATOM 6591 O O . PHE D 2 186 ? 171.311 155.184 161.968 1.00 201.38 179 PHE D O 1
ATOM 6599 N N . MET D 2 187 ? 169.797 154.188 163.297 1.00 198.30 180 MET D N 1
ATOM 6600 C CA . MET D 2 187 ? 169.632 153.104 162.338 1.00 198.30 180 MET D CA 1
ATOM 6601 C C . MET D 2 187 ? 168.770 153.545 161.160 1.00 198.30 180 MET D C 1
ATOM 6602 O O . MET D 2 187 ? 169.020 153.136 160.017 1.00 198.30 180 MET D O 1
ATOM 6607 N N . LEU D 2 188 ? 167.795 154.424 161.411 1.00 190.02 181 LEU D N 1
ATOM 6608 C CA . LEU D 2 188 ? 167.060 155.047 160.315 1.00 190.02 181 LEU D CA 1
ATOM 6609 C C . LEU D 2 188 ? 167.989 155.900 159.462 1.00 190.02 181 LEU D C 1
ATOM 6610 O O . LEU D 2 188 ? 167.899 155.897 158.228 1.00 190.02 181 LEU D O 1
ATOM 6615 N N . ALA D 2 189 ? 168.930 156.586 160.108 1.00 175.40 182 ALA D N 1
ATOM 6616 C CA . ALA D 2 189 ? 169.892 157.407 159.386 1.00 175.40 182 ALA D CA 1
ATOM 6617 C C . ALA D 2 189 ? 170.855 156.549 158.573 1.00 175.40 182 ALA D C 1
ATOM 6618 O O . ALA D 2 189 ? 171.185 156.882 157.432 1.00 175.40 182 ALA D O 1
ATOM 6620 N N . ILE D 2 190 ? 171.304 155.424 159.138 1.00 199.59 183 ILE D N 1
ATOM 6621 C CA . ILE D 2 190 ? 172.270 154.588 158.438 1.00 199.59 183 ILE D CA 1
ATOM 6622 C C . ILE D 2 190 ? 171.602 153.816 157.306 1.00 199.59 183 ILE D C 1
ATOM 6623 O O . ILE D 2 190 ? 172.274 153.413 156.351 1.00 199.59 183 ILE D O 1
ATOM 6628 N N . LEU D 2 191 ? 170.280 153.630 157.360 1.00 197.63 184 LEU D N 1
ATOM 6629 C CA . LEU D 2 191 ? 169.612 153.122 156.168 1.00 197.63 184 LEU D CA 1
ATOM 6630 C C . LEU D 2 191 ? 169.383 154.236 155.154 1.00 197.63 184 LEU D C 1
ATOM 6631 O O . LEU D 2 191 ? 169.424 153.995 153.939 1.00 197.63 184 LEU D O 1
ATOM 6636 N N . SER D 2 192 ? 169.187 155.467 155.639 1.00 180.20 185 SER D N 1
ATOM 6637 C CA . SER D 2 192 ? 169.055 156.614 154.746 1.00 180.20 185 SER D CA 1
ATOM 6638 C C . SER D 2 192 ? 170.346 156.897 153.988 1.00 180.20 185 SER D C 1
ATOM 6639 O O . SER D 2 192 ? 170.303 157.481 152.899 1.00 180.20 185 SER D O 1
ATOM 6642 N N . ILE D 2 193 ? 171.490 156.505 154.560 1.00 197.72 186 ILE D N 1
ATOM 6643 C CA . ILE D 2 193 ? 172.800 156.563 153.909 1.00 197.72 186 ILE D CA 1
ATOM 6644 C C . ILE D 2 193 ? 172.772 155.823 152.581 1.00 197.72 186 ILE D C 1
ATOM 6645 O O . ILE D 2 193 ? 172.965 156.425 151.515 1.00 197.72 186 ILE D O 1
ATOM 6650 N N . GLY D 2 194 ? 172.507 154.514 152.648 1.00 205.94 187 GLY D N 1
ATOM 6651 C CA . GLY D 2 194 ? 172.437 153.712 151.444 1.00 205.94 187 GLY D CA 1
ATOM 6652 C C . GLY D 2 194 ? 171.278 154.102 150.556 1.00 205.94 187 GLY D C 1
ATOM 6653 O O . GLY D 2 194 ? 171.358 153.961 149.333 1.00 205.94 187 GLY D O 1
ATOM 6654 N N . ASP D 2 195 ? 170.210 154.641 151.153 1.00 198.59 188 ASP D N 1
ATOM 6655 C CA . ASP D 2 195 ? 169.086 155.140 150.373 1.00 198.59 188 ASP D CA 1
ATOM 6656 C C . ASP D 2 195 ? 169.486 156.286 149.455 1.00 198.59 188 ASP D C 1
ATOM 6657 O O . ASP D 2 195 ? 169.289 156.218 148.236 1.00 198.59 188 ASP D O 1
ATOM 6662 N N . ALA D 2 196 ? 170.026 157.362 150.033 1.00 186.79 189 ALA D N 1
ATOM 6663 C CA . ALA D 2 196 ? 170.475 158.494 149.235 1.00 186.79 189 ALA D CA 1
ATOM 6664 C C . ALA D 2 196 ? 171.629 158.127 148.317 1.00 186.79 189 ALA D C 1
ATOM 6665 O O . ALA D 2 196 ? 171.758 158.726 147.247 1.00 186.79 189 ALA D O 1
ATOM 6667 N N . LEU D 2 197 ? 172.433 157.128 148.696 1.00 200.64 190 LEU D N 1
ATOM 6668 C CA . LEU D 2 197 ? 173.451 156.585 147.801 1.00 200.64 190 LEU D CA 1
ATOM 6669 C C . LEU D 2 197 ? 172.836 155.980 146.541 1.00 200.64 190 LEU D C 1
ATOM 6670 O O . LEU D 2 197 ? 173.291 156.255 145.424 1.00 200.64 190 LEU D O 1
ATOM 6675 N N . ILE D 2 198 ? 171.790 155.165 146.700 1.00 184.49 191 ILE D N 1
ATOM 6676 C CA . ILE D 2 198 ? 171.143 154.544 145.545 1.00 184.49 191 ILE D CA 1
ATOM 6677 C C . ILE D 2 198 ? 170.396 155.585 144.715 1.00 184.49 191 ILE D C 1
ATOM 6678 O O . ILE D 2 198 ? 170.396 155.528 143.474 1.00 184.49 191 ILE D O 1
ATOM 6683 N N . LEU D 2 199 ? 169.785 156.569 145.384 1.00 171.92 192 LEU D N 1
ATOM 6684 C CA . LEU D 2 199 ? 169.118 157.662 144.681 1.00 171.92 192 LEU D CA 1
ATOM 6685 C C . LEU D 2 199 ? 170.105 158.471 143.853 1.00 171.92 192 LEU D C 1
ATOM 6686 O O . LEU D 2 199 ? 169.833 158.804 142.696 1.00 171.92 192 LEU D O 1
ATOM 6691 N N . SER D 2 200 ? 171.283 158.746 144.407 1.00 208.14 193 SER D N 1
ATOM 6692 C CA . SER D 2 200 ? 172.274 159.497 143.653 1.00 208.14 193 SER D CA 1
ATOM 6693 C C . SER D 2 200 ? 172.883 158.669 142.529 1.00 208.14 193 SER D C 1
ATOM 6694 O O . SER D 2 200 ? 173.194 159.216 141.463 1.00 208.14 193 SER D O 1
ATOM 6697 N N . PHE D 2 201 ? 173.037 157.357 142.735 1.00 205.53 194 PHE D N 1
ATOM 6698 C CA . PHE D 2 201 ? 173.573 156.492 141.687 1.00 205.53 194 PHE D CA 1
ATOM 6699 C C . PHE D 2 201 ? 172.633 156.430 140.492 1.00 205.53 194 PHE D C 1
ATOM 6700 O O . PHE D 2 201 ? 173.046 156.649 139.348 1.00 205.53 194 PHE D O 1
ATOM 6708 N N . LEU D 2 202 ? 171.350 156.174 140.743 1.00 174.61 195 LEU D N 1
ATOM 6709 C CA . LEU D 2 202 ? 170.409 156.133 139.633 1.00 174.61 195 LEU D CA 1
ATOM 6710 C C . LEU D 2 202 ? 170.121 157.526 139.077 1.00 174.61 195 LEU D C 1
ATOM 6711 O O . LEU D 2 202 ? 169.720 157.652 137.915 1.00 174.61 195 LEU D O 1
ATOM 6716 N N . ALA D 2 203 ? 170.366 158.580 139.856 1.00 184.31 196 ALA D N 1
ATOM 6717 C CA . ALA D 2 203 ? 170.256 159.924 139.307 1.00 184.31 196 ALA D CA 1
ATOM 6718 C C . ALA D 2 203 ? 171.399 160.219 138.343 1.00 184.31 196 ALA D C 1
ATOM 6719 O O . ALA D 2 203 ? 171.197 160.891 137.325 1.00 184.31 196 ALA D O 1
ATOM 6721 N N . PHE D 2 204 ? 172.604 159.725 138.647 1.00 204.41 197 PHE D N 1
ATOM 6722 C CA . PHE D 2 204 ? 173.700 159.809 137.683 1.00 204.41 197 PHE D CA 1
ATOM 6723 C C . PHE D 2 204 ? 173.429 158.926 136.471 1.00 204.41 197 PHE D C 1
ATOM 6724 O O . PHE D 2 204 ? 173.884 159.228 135.361 1.00 204.41 197 PHE D O 1
ATOM 6732 N N . VAL D 2 205 ? 172.716 157.814 136.677 1.00 174.19 198 VAL D N 1
ATOM 6733 C CA . VAL D 2 205 ? 172.274 156.984 135.557 1.00 174.19 198 VAL D CA 1
ATOM 6734 C C . VAL D 2 205 ? 171.335 157.772 134.650 1.00 174.19 198 VAL D C 1
ATOM 6735 O O . VAL D 2 205 ? 171.455 157.737 133.419 1.00 174.19 198 VAL D O 1
ATOM 6739 N N . LEU D 2 206 ? 170.431 158.542 135.240 1.00 148.93 199 LEU D N 1
ATOM 6740 C CA . LEU D 2 206 ? 169.573 159.401 134.438 1.00 148.93 199 LEU D CA 1
ATOM 6741 C C . LEU D 2 206 ? 170.089 160.830 134.391 1.00 148.93 199 LEU D C 1
ATOM 6742 O O . LEU D 2 206 ? 169.859 161.545 133.417 1.00 148.93 199 LEU D O 1
#

Sequence (860 aa):
HPPVFQKKFYIGGVSEDARMFASVLRVKATDRDTGNYSAMAYRLIIPPIKEGKEGFVVETYTGLIKTAMLFHNMRRSYFKFQVIATDDYGKGLSGKADVLVSSVVNQLDMQVIVSNVPPTLVEKKIEDLTEILDRYVQEQIPGAKVVVESIGARRHGDAYSLEDYSKCDLTVYAIDPQTNRAIDRNELFKFLDGKLLDINKDFQPYYGEGGRILEIRTPEAVTSIKKRGESLGYTEGALLALAFIIILCCIPAILVVLVSYRQFKVRHTNYVRNSRAVGVMWGTLTICFSVLVMALFIQPYWIGDSVQAGYFGLFSYCVGNVLSSELICKGGPLDFSSIPSRAFKTAMFFVALAMFLIIGSIICFSLFFVCNTATVYKICAWMQLAAATGLMIGCLVYPDGWGHCTIRWAFMLAILSIGDALILSFLAFVLHPPVFQKKFYIGGVSEDARMFASVLRVKATDRDTGNYSAMAYRLIIPPIKEGKEGFVVETYTGLIKTAMLFHNMRRSYFKFQVIATDDYGKGLSGKADVLVSSVVNQLDMQVIVSNVPPTLVEKKIEDLTEILDRYVQEQIPGAKVVVESIGARRHGDAYSLEDYSKCDLTVYAIDPQTNRAIDRNELFKFLDGKLLDINKDFQPYYGEGGRILEIRTPEAVTSIKKRGESLGYTEGALLALAFIIILCCIPAILVVLVSYRQFKVRHTNYVRNSRAVGVMWGTLTICFSVLVMALFIQPYWIGDSVQAGYFGLFSYCVGNVLSSELICKGGPLDFSSIPSRAFKTAMFFVALAMFLIIGSIICFSLFFVCNTATVYKICAWMQLAAATGLMIGCLVYPDGWGHCTIRWAFMLAILSIGDALILSFLAFVL

Organism: Mus musculus (NCBI:txid10090)

Foldseek 3Di:
DAFAFPDQAAEWAEAAQDDFFDFTDAGDRAHDPPRPQQLKFKAFFADADPPGFPFWGAGTRTRTITGGDHHDPDAFPKGKTKMWIAGRNRDHDIDMHMYIYEYHYLQLKKKWKKQAAQVLCVVCVVVVQVVVVVVLCVVPVQKGKDWHDKAFFQDDDLRPDGDRSMIITIIGIADPDVRTGDGVVCVQPSDVVCQVVVQVPCCVRRPPPIGTDHIGHDRVVVCVVVVDDDDDCVNVVVVVVVVVVVVVVVVVVVVVVVVVVVVVVD/DVVVVVVVVVVLVVLLVVLVVVLVVLVCLPPDQAFWFDDVCGWRQDLQWTFGHHPPDDDTDTFHDPHPLPGGPDVLSVVLVVLSVVLNVLSVVVNVLSVVCPPDDVLVSLVVVLVSLVSNLVSLVSSLVSVCVVHPGIGGDCSSVSSVVVNVVSVVSSVVSVVD/DAFAFPDQAAEWAEAAQDDFFDFTDAGARAHDPPRPQQLKFKAFFADADPPGFPFWGAGTRTRTITGGDHHDPDAFPKGKTKMWIAGRNRDHDIDMHMYIYEYHYLQLKKKWKKQAAQVLCVVCVVVVQVVVVVVLCVVPVQKGKDWHDKAFFQDDDLRPDGDRSMIITIIGIADPDVRTGDGVVCVQPSDVVCQVVVQVPCCVRRPPPIGTDHIGHDRVVVCVVVVDDDDDCVNVVVVVVVVVVVVVVVVVVVVVVVVVVVVVVD/DVVVVVVVVVVLVVLLVVLVVVLVVLVCLPPDQAFWFDDVCGWRQDLQWTFGHHPPDDDTDTFHDPHPLPGGPDVLSVVLVVLSVVLNVLSVVVNVLSVVCPPDDVLVSLVVVLVSLVSNLVSLVSSLVSVCVVHPGIGGDCSSVSSVVVNVVSVVSSVVSVVD

B-factor: mean 110.71, std 83.24, range [19.98, 275.84]

Solvent-accessible surface area: 44673 Å² total; per-residue (Å²): 144,40,11,67,35,119,101,182,72,19,27,3,6,12,1,35,80,14,80,24,23,32,85,21,42,143,8,82,0,31,30,128,128,114,47,93,93,77,7,3,4,18,110,40,86,64,67,138,43,173,141,54,40,85,0,6,19,26,59,53,123,59,0,38,1,20,2,8,3,28,17,114,103,55,115,63,29,112,45,107,10,57,3,28,0,6,31,70,128,26,146,28,106,48,18,138,6,52,0,7,0,5,0,1,12,63,42,2,13,7,10,9,1,5,35,6,57,10,27,51,5,30,150,59,32,139,50,6,16,87,9,11,14,113,91,8,49,150,98,75,112,15,6,65,4,23,44,41,40,12,10,4,50,62,49,44,101,67,98,61,89,44,27,39,67,58,2,10,14,10,0,2,19,14,25,35,136,91,36,100,3,34,68,65,83,70,8,71,117,87,17,55,61,117,42,136,67,7,17,142,39,5,60,106,59,23,28,152,77,8,121,7,45,78,17,43,62,16,53,27,33,87,13,35,177,101,60,25,58,78,89,33,128,10,26,30,9,0,22,32,4,3,122,23,2,38,107,38,7,80,67,23,36,99,80,12,110,92,10,134,169,57,102,144,106,204,92,79,73,66,64,15,30,43,103,8,19,4,64,16,30,3,9,10,11,26,4,7,16,21,2,5,104,4,14,25,66,11,79,64,20,27,0,11,48,110,140,14,6,51,53,2,11,36,22,73,18,70,12,53,70,71,42,94,104,51,79,60,120,45,34,139,73,118,136,83,49,10,110,29,192,36,18,39,53,0,12,94,68,20,26,108,1,44,136,16,19,81,26,3,54,93,10,90,59,103,51,165,110,53,90,62,44,61,2,24,130,69,20,5,171,63,11,95,44,1,16,83,11,3,95,71,1,12,117,28,30,66,101,21,228,123,147,84,40,98,21,6,4,48,78,2,10,74,64,4,13,27,4,8,70,28,10,5,108,3,4,173,69,40,145,41,11,69,36,120,101,182,71,18,28,3,4,11,1,34,81,15,80,23,22,34,86,22,41,143,7,80,0,31,30,129,128,114,46,91,94,77,7,4,5,17,112,38,85,63,67,139,44,173,138,55,38,86,0,6,19,26,60,55,124,59,0,37,1,20,3,8,4,28,16,116,102,53,115,62,28,110,44,107,10,56,3,29,0,8,30,70,129,28,144,28,107,47,18,140,5,52,0,8,1,6,0,0,13,62,43,2,12,7,10,9,1,5,36,6,57,11,27,52,5,32,152,62,32,138,51,6,16,89,10,8,14,116,92,9,50,152,98,75,113,14,6,64,4,23,43,41,41,11,9,4,50,60,50,43,102,68,97,60,91,44,27,39,66,59,2,8,13,10,1,3,19,14,25,34,136,92,35,102,2,33,68,63,83,67,9,72,118,84,16,56,60,118,44,137,67,7,18,142,39,5,61,106,59,21,28,151,76,8,121,8,44,77,17,43,62,18,53,26,32,86,14,39,181,102,61,24,61,78,92,32,127,11,24,32,8,0,22,32,2,3,120,22,3,40,107,38,7,83,68,24,36,98,79,10,110,92,10,135,170,56,104,143,102,204,90,79,72,63,65,17,29,43,102,9,18,4,62,17,30,3,10,11,12,29,4,6,16,23,2,4,104,5,12,25,69,11,78,63,19,28,0,10,49,110,141,16,6,53,53,3,11,36,23,71,19,72,12,54,74,73,44,95,100,50,79,59,119,45,34,139,72,118,136,83,49,9,108,29,194,37,18,40,54,0,13,96,67,21,27,108,1,45,137,17,18,80,27,3,54,94,9,89,59,103,49,168,112,54,89,59,46,60,2,23,132,68,20,6,170,62,12,96,46,2,16,83,10,4,94,70,1,12,118,26,29,68,103,21,225,123,143,83,40,95,22,6,4,47,77,2,10,74,64,4,12,28,4,8,68,30,10,4,109,3,4,175,71,39